Protein AF-0000000083561274 (afdb_homodimer)

Sequence (860 aa):
MPLPVRQHPHPYAQVQHLVELPESQYVPPAPPAFDQDLETFERPATLRYGDPVKSMLFKLDPTVVPLNHGSFGACPKPVRAVREAYIDLQEFEPVKYFDELGPRLARVARVVANYVHAKPHQIVMVPNASTGTTCVLRSFPFPPGSTIVSLDLGYPAVTQQMKQACGGLNHHVIHVSAPFTHAKIVDAFRRGLDECAHDTVGLAVVDHITSESGLVLPLQELIELCKSRGIPVLVDGAHGVGHVPLNLDQLQPDFYVSNFHKWMLAPKSAAFLFIRDPNKYTIHPPVISHGTMDYSAYLSVPASIAFHTKMGGVDLMARNHALCVAAALQLAKAWGTSLLTDEVDAMIGAICVVLLPLEMFRNQPNVVDALETLHLVLRKHYRIEVKTALVDGAAGLRISAQMYNDEADYKQLQDAILDILARDAASLALMPLPVRQHPHPYAQVQHLVELPESQYVPPAPPAFDQDLETFERPATLRYGDPVKSMLFKLDPTVVPLNHGSFGACPKPVRAVREAYIDLQEFEPVKYFDELGPRLARVARVVANYVHAKPHQIVMVPNASTGTTCVLRSFPFPPGSTIVSLDLGYPAVTQQMKQACGGLNHHVIHVSAPFTHAKIVDAFRRGLDECAHDTVGLAVVDHITSESGLVLPLQELIELCKSRGIPVLVDGAHGVGHVPLNLDQLQPDFYVSNFHKWMLAPKSAAFLFIRDPNKYTIHPPVISHGTMDYSAYLSVPASIAFHTKMGGVDLMARNHALCVAAALQLAKAWGTSLLTDEVDAMIGAICVVLLPLEMFRNQPNVVDALETLHLVLRKHYRIEVKTALVDGAAGLRISAQMYNDEADYKQLQDAILDILARDAASLAL

Radius of gyration: 28.58 Å; Cα contacts (8 Å, |Δi|>4): 1691; chains: 2; bounding box: 62×89×61 Å

Foldseek 3Di:
DDDPDDDDDDLQVLQLVQLPDDPVPHDADDDDPLPNPLLPDADDPPDAFAASCCVPWFPPDSLFLEFALLPQHTATPSLVVQLVVLVVVCVVPVVVSLSCVSSLLSVLLCLVCVQQVHRSSQKDKFQALLQQLLLQLQQQDDDQQAEEEEEPLADVSSVVSCCVNVPRYHYQYFYAAFLDDQVRLLVSLLVSVVVCVVGHHAEYEYECAGSFARWRHPQLSSQVSCVVVPHAYAYEDQVPPLFARHHCVNSVGQKYKYHCCRNLNFDHGIIMMGGNDCPVGPGDGPDDDPDDDSCSRSSSSSSSNSNSVNLPRNHQQVVLLVQQLVLLVVLCVLQVHDWRYPPSVRIHTQKTWRFHDPLQCPPPPDVVVSQVLVQVLCCPVQSYHWDWHQDNNTTTTITGGGSHHDNVSSVSVSVVSVVSSVDDPVVSDD/DDDPDDDDDDLQVLQLVQLPDDPVPHDADDDDPLPNPLLPDADDPPDAFAASCCVPWFPPDSLFLEFALLPQHTATPSLVVQLVVLVVVCVVPVVVSLSCVSSLLSVLLCLVCVQQVHRSSQKDKFQALLQQLLLQLQQQDDDQQAEEEEEPLADVSSVVSCCVNVPRYHYQYFYAAFLDDQVRLLVSLLVSVVVCVVGHHAEYEYECAGSFARWRHPQLSSQVSCVVVPHAYAYEDQVPPLFARHHCVNSVGQKYKYHCCRNLNFDHGIIMIGGNDCVVGPGDGPDDDPDDDSCSSSSSSSSSNSNSVNLPRNHQQVVLLVQQLVLLVVLLVLQVHDWRYPPSVRIHTQKTWRFHDPLQCPPPPDVVVSQVLVQVLCCPPQSYHWDWHQDNNTTTTITGGGSHHHNVSSVSVSVSRVVVSVDDPVVSDD

Structure (mmCIF, N/CA/C/O backbone):
data_AF-0000000083561274-model_v1
#
loop_
_entity.id
_entity.type
_entity.pdbx_description
1 polymer 'Aminotransferase class V domain-containing protein'
#
loop_
_atom_site.group_PDB
_atom_site.id
_atom_site.type_symbol
_atom_site.label_atom_id
_atom_site.label_alt_id
_atom_site.label_comp_id
_atom_site.label_asym_id
_atom_site.label_entity_id
_atom_site.label_seq_id
_atom_site.pdbx_PDB_ins_code
_atom_site.Cartn_x
_atom_site.Cartn_y
_atom_site.Cartn_z
_atom_site.occupancy
_atom_site.B_iso_or_equiv
_atom_site.auth_seq_id
_atom_site.auth_comp_id
_atom_site.auth_asym_id
_atom_site.auth_atom_id
_atom_site.pdbx_PDB_model_num
ATOM 1 N N . MET A 1 1 ? 5.809 44.281 -3.525 1 50.09 1 MET A N 1
ATOM 2 C CA . MET A 1 1 ? 5.309 43.938 -4.855 1 50.09 1 MET A CA 1
ATOM 3 C C . MET A 1 1 ? 4.824 42.5 -4.906 1 50.09 1 MET A C 1
ATOM 5 O O . MET A 1 1 ? 5.312 41.625 -4.156 1 50.09 1 MET A O 1
ATOM 9 N N . PRO A 1 2 ? 3.871 42.406 -5.859 1 60.91 2 PRO A N 1
ATOM 10 C CA . PRO A 1 2 ? 3.07 41.219 -6.09 1 60.91 2 PRO A CA 1
ATOM 11 C C . PRO A 1 2 ? 3.914 40.031 -6.531 1 60.91 2 PRO A C 1
ATOM 13 O O . PRO A 1 2 ? 5 40.188 -7.086 1 60.91 2 PRO A O 1
ATOM 16 N N . LEU A 1 3 ? 3.803 38.938 -5.891 1 70.19 3 LEU A N 1
ATOM 17 C CA . LEU A 1 3 ? 4.258 37.656 -6.414 1 70.19 3 LEU A CA 1
ATOM 18 C C . LEU A 1 3 ? 4.039 37.594 -7.922 1 70.19 3 LEU A C 1
ATOM 20 O O . LEU A 1 3 ? 3.133 38.219 -8.461 1 70.19 3 LEU A O 1
ATOM 24 N N . PRO A 1 4 ? 5.117 37.094 -8.703 1 66.81 4 PRO A N 1
ATOM 25 C CA . PRO A 1 4 ? 4.797 36.844 -10.109 1 66.81 4 PRO A CA 1
ATOM 26 C C . PRO A 1 4 ? 3.443 36.156 -10.289 1 66.81 4 PRO A C 1
ATOM 28 O O . PRO A 1 4 ? 3.092 35.25 -9.508 1 66.81 4 PRO A O 1
ATOM 31 N N . VAL A 1 5 ? 2.582 36.562 -11.125 1 62.88 5 VAL A N 1
ATOM 32 C CA . VAL A 1 5 ? 1.291 35.938 -11.406 1 62.88 5 VAL A CA 1
ATOM 33 C C . VAL A 1 5 ? 1.496 34.688 -12.25 1 62.88 5 VAL A C 1
ATOM 35 O O . VAL A 1 5 ? 2.086 34.75 -13.328 1 62.88 5 VAL A O 1
ATOM 38 N N . ARG A 1 6 ? 1.32 33.406 -11.773 1 59.44 6 ARG A N 1
ATOM 39 C CA . ARG A 1 6 ? 1.371 32.156 -12.484 1 59.44 6 ARG A CA 1
ATOM 40 C C . ARG A 1 6 ? 0.177 31.266 -12.125 1 59.44 6 ARG A C 1
ATOM 42 O O . ARG A 1 6 ? -0.219 31.203 -10.961 1 59.44 6 ARG A O 1
ATOM 49 N N . GLN A 1 7 ? -0.425 30.672 -13.234 1 57.03 7 GLN A N 1
ATOM 50 C CA . GLN A 1 7 ? -1.471 29.672 -13.039 1 57.03 7 GLN A CA 1
ATOM 51 C C . GLN A 1 7 ? -0.876 28.266 -12.883 1 57.03 7 GLN A C 1
ATOM 53 O O . GLN A 1 7 ? 0.081 27.922 -13.578 1 57.03 7 GLN A O 1
ATOM 58 N N . HIS A 1 8 ? -1.247 27.547 -11.797 1 61.06 8 HIS A N 1
ATOM 59 C CA . HIS A 1 8 ? -0.729 26.203 -11.562 1 61.06 8 HIS A CA 1
ATOM 60 C C . HIS A 1 8 ? -1.806 25.141 -11.797 1 61.06 8 HIS A C 1
ATOM 62 O O . HIS A 1 8 ? -2.941 25.297 -11.344 1 61.06 8 HIS A O 1
ATOM 68 N N . PRO A 1 9 ? -1.48 24.188 -12.727 1 53.88 9 PRO A N 1
ATOM 69 C CA . PRO A 1 9 ? -2.469 23.125 -12.93 1 53.88 9 PRO A CA 1
ATOM 70 C C . PRO A 1 9 ? -2.674 22.266 -11.68 1 53.88 9 PRO A C 1
ATOM 72 O O . PRO A 1 9 ? -1.776 22.156 -10.844 1 53.88 9 PRO A O 1
ATOM 75 N N . HIS A 1 10 ? -3.887 21.703 -11.477 1 54.59 10 HIS A N 1
ATOM 76 C CA . HIS A 1 10 ? -4.207 20.797 -10.383 1 54.59 10 HIS A CA 1
ATOM 77 C C . HIS A 1 10 ? -3.414 19.5 -10.5 1 54.59 10 HIS A C 1
ATOM 79 O O . HIS A 1 10 ? -3.371 18.891 -11.57 1 54.59 10 HIS A O 1
ATOM 85 N N . PRO A 1 11 ? -2.734 19.078 -9.484 1 51.34 11 PRO A N 1
ATOM 86 C CA . PRO A 1 11 ? -1.815 17.938 -9.555 1 51.34 11 PRO A CA 1
ATOM 87 C C . PRO A 1 11 ? -2.5 16.656 -10.016 1 51.34 11 PRO A C 1
ATOM 89 O O . PRO A 1 11 ? -1.918 15.875 -10.781 1 51.34 11 PRO A O 1
ATOM 92 N N . TYR A 1 12 ? -3.729 16.406 -9.594 1 55.88 12 TYR A N 1
ATOM 93 C CA . TYR A 1 12 ? -4.391 15.156 -9.961 1 55.88 12 TYR A CA 1
ATOM 94 C C . TYR A 1 12 ? -4.965 15.242 -11.375 1 55.88 12 TYR A C 1
ATOM 96 O O . TYR A 1 12 ? -5.012 14.234 -12.086 1 55.88 12 TYR A O 1
ATOM 104 N N . ALA A 1 13 ? -5.363 16.406 -11.758 1 60.5 13 ALA A N 1
ATOM 105 C CA . ALA A 1 13 ? -5.82 16.641 -13.125 1 60.5 13 ALA A CA 1
ATOM 106 C C . ALA A 1 13 ? -4.676 16.453 -14.117 1 60.5 13 ALA A C 1
ATOM 108 O O . ALA A 1 13 ? -4.902 16.125 -15.289 1 60.5 13 ALA A O 1
ATOM 109 N N . GLN A 1 14 ? -3.592 16.25 -13.492 1 74 14 GLN A N 1
ATOM 110 C CA . GLN A 1 14 ? -2.395 16.203 -14.328 1 74 14 GLN A CA 1
ATOM 111 C C . GLN A 1 14 ? -2.166 14.797 -14.867 1 74 14 GLN A C 1
ATOM 113 O O . GLN A 1 14 ? -1.874 14.617 -16.062 1 74 14 GLN A O 1
ATOM 118 N N . VAL A 1 15 ? -2.492 13.734 -14.047 1 80.62 15 VAL A N 1
ATOM 119 C CA . VAL A 1 15 ? -2.221 12.375 -14.508 1 80.62 15 VAL A CA 1
ATOM 120 C C . VAL A 1 15 ? -3.195 12.008 -15.625 1 80.62 15 VAL A C 1
ATOM 122 O O . VAL A 1 15 ? -2.785 11.516 -16.672 1 80.62 15 VAL A O 1
ATOM 125 N N . GLN A 1 16 ? -4.48 12.281 -15.359 1 81.19 16 GLN A N 1
ATOM 126 C CA . GLN A 1 16 ? -5.504 11.977 -16.359 1 81.19 16 GLN A CA 1
ATOM 127 C C . GLN A 1 16 ? -5.203 12.664 -17.672 1 81.19 16 GLN A C 1
ATOM 129 O O . GLN A 1 16 ? -5.301 12.047 -18.734 1 81.19 16 GLN A O 1
ATOM 134 N N . HIS A 1 17 ? -4.844 13.875 -17.531 1 85.62 17 HIS A N 1
ATOM 135 C CA . HIS A 1 17 ? -4.504 14.633 -18.734 1 85.62 17 HIS A CA 1
ATOM 136 C C . HIS A 1 17 ? -3.316 14.008 -19.469 1 85.62 17 HIS A C 1
ATOM 138 O O . HIS A 1 17 ? -3.355 13.828 -20.688 1 85.62 17 HIS A O 1
ATOM 144 N N . LEU A 1 18 ? -2.354 13.633 -18.75 1 87.62 18 LEU A N 1
ATOM 145 C CA . LEU A 1 18 ? -1.103 13.148 -19.328 1 87.62 18 LEU A CA 1
ATOM 146 C C . LEU A 1 18 ? -1.293 11.781 -19.984 1 87.62 18 LEU A C 1
ATOM 148 O O . LEU A 1 18 ? -0.648 11.469 -20.984 1 87.62 18 LEU A O 1
ATOM 152 N N . VAL A 1 19 ? -2.184 10.945 -19.453 1 89.31 19 VAL A N 1
ATOM 153 C CA . VAL A 1 19 ? -2.381 9.617 -20.031 1 89.31 19 VAL A CA 1
ATOM 154 C C . VAL A 1 19 ? -3.309 9.703 -21.234 1 89.31 19 VAL A C 1
ATOM 156 O O . VAL A 1 19 ? -3.373 8.773 -22.047 1 89.31 19 VAL A O 1
ATOM 159 N N . GLU A 1 20 ? -4.008 10.789 -21.391 1 90.38 20 GLU A N 1
ATOM 160 C CA . GLU A 1 20 ? -4.93 10.969 -22.516 1 90.38 20 GLU A CA 1
ATOM 161 C C . GLU A 1 20 ? -4.234 11.641 -23.688 1 90.38 20 GLU A C 1
ATOM 163 O O . GLU A 1 20 ? -4.746 11.617 -24.812 1 90.38 20 GLU A O 1
ATOM 168 N N . LEU A 1 21 ? -3.066 12.25 -23.422 1 90.25 21 LEU A N 1
ATOM 169 C CA . LEU A 1 21 ? -2.344 12.938 -24.484 1 90.25 21 LEU A CA 1
ATOM 170 C C . LEU A 1 21 ? -1.893 11.961 -25.562 1 90.25 21 LEU A C 1
ATOM 172 O O . LEU A 1 21 ? -1.439 10.852 -25.25 1 90.25 21 LEU A O 1
ATOM 176 N N . PRO A 1 22 ? -2.094 12.383 -26.844 1 90.5 22 PRO A N 1
ATOM 177 C CA . PRO A 1 22 ? -1.473 11.586 -27.906 1 90.5 22 PRO A CA 1
ATOM 178 C C . PRO A 1 22 ? 0.047 11.508 -27.766 1 90.5 22 PRO A C 1
ATOM 180 O O . PRO A 1 22 ? 0.664 12.406 -27.188 1 90.5 22 PRO A O 1
ATOM 183 N N . GLU A 1 23 ? 0.569 10.477 -28.281 1 89.06 23 GLU A N 1
ATOM 184 C CA . GLU A 1 23 ? 2.008 10.242 -28.172 1 89.06 23 GLU A CA 1
ATOM 185 C C . GLU A 1 23 ? 2.797 11.43 -28.719 1 89.06 23 GLU A C 1
ATOM 187 O O . GLU A 1 23 ? 3.863 11.766 -28.203 1 89.06 23 GLU A O 1
ATOM 192 N N . SER A 1 24 ? 2.307 12.062 -29.75 1 90.5 24 SER A N 1
ATOM 193 C CA . SER A 1 24 ? 3.002 13.164 -30.406 1 90.5 24 SER A CA 1
ATOM 194 C C . SER A 1 24 ? 3.07 14.398 -29.516 1 90.5 24 SER A C 1
ATOM 196 O O . SER A 1 24 ? 3.938 15.25 -29.703 1 90.5 24 SER A O 1
ATOM 198 N N . GLN A 1 25 ? 2.217 14.422 -28.547 1 92 25 GLN A N 1
ATOM 199 C CA . GLN A 1 25 ? 2.125 15.609 -27.703 1 92 25 GLN A CA 1
ATOM 200 C C . GLN A 1 25 ? 2.662 15.328 -26.312 1 92 25 GLN A C 1
ATOM 202 O O . GLN A 1 25 ? 2.859 16.25 -25.516 1 92 25 GLN A O 1
ATOM 207 N N . TYR A 1 26 ? 2.846 14.094 -26.031 1 91.88 26 TYR A N 1
ATOM 208 C CA . TYR A 1 26 ? 3.297 13.703 -24.703 1 91.88 26 TYR A CA 1
ATOM 209 C C . TYR A 1 26 ? 4.805 13.883 -24.562 1 91.88 26 TYR A C 1
ATOM 211 O O . TYR A 1 26 ? 5.566 13.43 -25.422 1 91.88 26 TYR A O 1
ATOM 219 N N . VAL A 1 27 ? 5.199 14.586 -23.484 1 88.25 27 VAL A N 1
ATOM 220 C CA . VAL A 1 27 ? 6.602 14.711 -23.109 1 88.25 27 VAL A CA 1
ATOM 221 C C . VAL A 1 27 ? 6.824 14.078 -21.734 1 88.25 27 VAL A C 1
ATOM 223 O O . VAL A 1 27 ? 6.281 14.555 -20.734 1 88.25 27 VAL A O 1
ATOM 226 N N . PRO A 1 28 ? 7.57 12.977 -21.672 1 86.31 28 PRO A N 1
ATOM 227 C CA . PRO A 1 28 ? 7.844 12.367 -20.375 1 86.31 28 PRO A CA 1
ATOM 228 C C . PRO A 1 28 ? 8.625 13.289 -19.438 1 86.31 28 PRO A C 1
ATOM 230 O O . PRO A 1 28 ? 9.422 14.109 -19.906 1 86.31 28 PRO A O 1
ATOM 233 N N . PRO A 1 29 ? 8.344 13.164 -18.156 1 84.81 29 PRO A N 1
ATOM 234 C CA . PRO A 1 29 ? 9.195 13.914 -17.219 1 84.81 29 PRO A CA 1
ATOM 235 C C . PRO A 1 29 ? 10.656 13.461 -17.266 1 84.81 29 PRO A C 1
ATOM 237 O O . PRO A 1 29 ? 10.938 12.305 -17.594 1 84.81 29 PRO A O 1
ATOM 240 N N . ALA A 1 30 ? 11.516 14.391 -16.969 1 78.75 30 ALA A N 1
ATOM 241 C CA . ALA A 1 30 ? 12.93 14.016 -16.891 1 78.75 30 ALA A CA 1
ATOM 242 C C . ALA A 1 30 ? 13.156 12.93 -15.844 1 78.75 30 ALA A C 1
ATOM 244 O O . ALA A 1 30 ? 12.773 13.094 -14.68 1 78.75 30 ALA A O 1
ATOM 245 N N . PRO A 1 31 ? 13.609 11.789 -16.359 1 76.75 31 PRO A N 1
ATOM 246 C CA . PRO A 1 31 ? 13.914 10.766 -15.344 1 76.75 31 PRO A CA 1
ATOM 247 C C . PRO A 1 31 ? 15.016 11.203 -14.383 1 76.75 31 PRO A C 1
ATOM 249 O O . PRO A 1 31 ? 15.914 11.953 -14.766 1 76.75 31 PRO A O 1
ATOM 252 N N . PRO A 1 32 ? 14.828 10.758 -13.156 1 78.06 32 PRO A N 1
ATOM 253 C CA . PRO A 1 32 ? 16.016 10.922 -12.32 1 78.06 32 PRO A CA 1
ATOM 254 C C . PRO A 1 32 ? 17.25 10.219 -12.898 1 78.06 32 PRO A C 1
ATOM 256 O O . PRO A 1 32 ? 17.109 9.305 -13.719 1 78.06 32 PRO A O 1
ATOM 259 N N . ALA A 1 33 ? 18.406 10.711 -12.508 1 70.81 33 ALA A N 1
ATOM 260 C CA . ALA A 1 33 ? 19.656 10.219 -13.086 1 70.81 33 ALA A CA 1
ATOM 261 C C . ALA A 1 33 ? 19.75 8.703 -12.977 1 70.81 33 ALA A C 1
ATOM 263 O O . ALA A 1 33 ? 20.219 8.031 -13.906 1 70.81 33 ALA A O 1
ATOM 264 N N . PHE A 1 34 ? 19.281 8.141 -11.961 1 76.5 34 PHE A N 1
ATOM 265 C CA . PHE A 1 34 ? 19.422 6.711 -11.711 1 76.5 34 PHE A CA 1
ATOM 266 C C . PHE A 1 34 ? 18.438 5.914 -12.547 1 76.5 34 PHE A C 1
ATOM 268 O O . PHE A 1 34 ? 18.562 4.691 -12.664 1 76.5 34 PHE A O 1
ATOM 275 N N . ASP A 1 35 ? 17.484 6.582 -13.164 1 74.12 35 ASP A N 1
ATOM 276 C CA . ASP A 1 35 ? 16.422 5.93 -13.938 1 74.12 35 ASP A CA 1
ATOM 277 C C . ASP A 1 35 ? 16.516 6.309 -15.414 1 74.12 35 ASP A C 1
ATOM 279 O O . ASP A 1 35 ? 15.586 6.07 -16.188 1 74.12 35 ASP A O 1
ATOM 283 N N . GLN A 1 36 ? 17.469 7.035 -15.773 1 69.62 36 GLN A N 1
ATOM 284 C CA . GLN A 1 36 ? 17.594 7.57 -17.125 1 69.62 36 GLN A CA 1
ATOM 285 C C . GLN A 1 36 ? 17.875 6.453 -18.141 1 69.62 36 GLN A C 1
ATOM 287 O O . GLN A 1 36 ? 17.344 6.473 -19.25 1 69.62 36 GLN A O 1
ATOM 292 N N . ASP A 1 37 ? 18.719 5.586 -17.672 1 66.69 37 ASP A N 1
ATOM 293 C CA . ASP A 1 37 ? 19.141 4.656 -18.719 1 66.69 37 ASP A CA 1
ATOM 294 C C . ASP A 1 37 ? 18.844 3.211 -18.312 1 66.69 37 ASP A C 1
ATOM 296 O O . ASP A 1 37 ? 19.766 2.416 -18.125 1 66.69 37 ASP A O 1
ATOM 300 N N . LEU A 1 38 ? 17.578 3.029 -18.312 1 68.31 38 LEU A N 1
ATOM 301 C CA . LEU A 1 38 ? 17.188 1.668 -17.953 1 68.31 38 LEU A CA 1
ATOM 302 C C . LEU A 1 38 ? 17.578 0.689 -19.062 1 68.31 38 LEU A C 1
ATOM 304 O O . LEU A 1 38 ? 17.75 -0.505 -18.797 1 68.31 38 LEU A O 1
ATOM 308 N N . GLU A 1 39 ? 17.75 1.337 -20.125 1 63.53 39 GLU A N 1
ATOM 309 C CA . GLU A 1 39 ? 18.141 0.537 -21.281 1 63.53 39 GLU A CA 1
ATOM 310 C C . GLU A 1 39 ? 19.562 0.014 -21.141 1 63.53 39 GLU A C 1
ATOM 312 O O . GLU A 1 39 ? 19.969 -0.911 -21.844 1 63.53 39 GLU A O 1
ATOM 317 N N . THR A 1 40 ? 20.062 0.438 -20.109 1 67.69 40 THR A N 1
ATOM 318 C CA . THR A 1 40 ? 21.469 0.069 -19.969 1 67.69 40 THR A CA 1
ATOM 319 C C . THR A 1 40 ? 21.609 -1.301 -19.312 1 67.69 40 THR A C 1
ATOM 321 O O . THR A 1 40 ? 22.703 -1.859 -19.25 1 67.69 40 THR A O 1
ATOM 324 N N . PHE A 1 41 ? 20.469 -1.768 -18.891 1 77.25 41 PHE A N 1
ATOM 325 C CA . PHE A 1 41 ? 20.578 -3.141 -18.422 1 77.25 41 PHE A CA 1
ATOM 326 C C . PHE A 1 41 ? 21.141 -4.051 -19.516 1 77.25 41 PHE A C 1
ATOM 328 O O . PHE A 1 41 ? 20.766 -3.922 -20.672 1 77.25 41 PHE A O 1
ATOM 335 N N . GLU A 1 42 ? 22.141 -4.75 -19.25 1 78.44 42 GLU A N 1
ATOM 336 C CA . GLU A 1 42 ? 22.703 -5.691 -20.219 1 78.44 42 GLU A CA 1
ATOM 337 C C . GLU A 1 42 ? 22.953 -7.055 -19.578 1 78.44 42 GLU A C 1
ATOM 339 O O . GLU A 1 42 ? 23.438 -7.137 -18.438 1 78.44 42 GLU A O 1
ATOM 344 N N . ARG A 1 43 ? 22.438 -8.016 -20.297 1 82.75 43 ARG A N 1
ATOM 345 C CA . ARG A 1 43 ? 22.797 -9.375 -19.891 1 82.75 43 ARG A CA 1
ATOM 346 C C . ARG A 1 43 ? 24.094 -9.812 -20.562 1 82.75 43 ARG A C 1
ATOM 348 O O . ARG A 1 43 ? 24.156 -9.922 -21.797 1 82.75 43 ARG A O 1
ATOM 355 N N . PRO A 1 44 ? 25.062 -10.086 -19.734 1 77 44 PRO A N 1
ATOM 356 C CA . PRO A 1 44 ? 26.25 -10.625 -20.391 1 77 44 PRO A CA 1
ATOM 357 C C . PRO A 1 44 ? 25.969 -11.914 -21.156 1 77 44 PRO A C 1
ATOM 359 O O . PRO A 1 44 ? 25.25 -12.781 -20.672 1 77 44 PRO A O 1
ATOM 362 N N . ALA A 1 45 ? 26.5 -12.039 -22.359 1 81.5 45 ALA A N 1
ATOM 363 C CA . ALA A 1 45 ? 26.297 -13.195 -23.234 1 81.5 45 ALA A CA 1
ATOM 364 C C . ALA A 1 45 ? 26.734 -14.484 -22.547 1 81.5 45 ALA A C 1
ATOM 366 O O . ALA A 1 45 ? 26.188 -15.555 -22.828 1 81.5 45 ALA A O 1
ATOM 367 N N . THR A 1 46 ? 27.516 -14.336 -21.609 1 84.88 46 THR A N 1
ATOM 368 C CA . THR A 1 46 ? 28.109 -15.5 -20.953 1 84.88 46 THR A CA 1
ATOM 369 C C . THR A 1 46 ? 27.266 -15.906 -19.734 1 84.88 46 THR A C 1
ATOM 371 O O . THR A 1 46 ? 27.469 -16.984 -19.188 1 84.88 46 THR A O 1
ATOM 374 N N . LEU A 1 47 ? 26.391 -15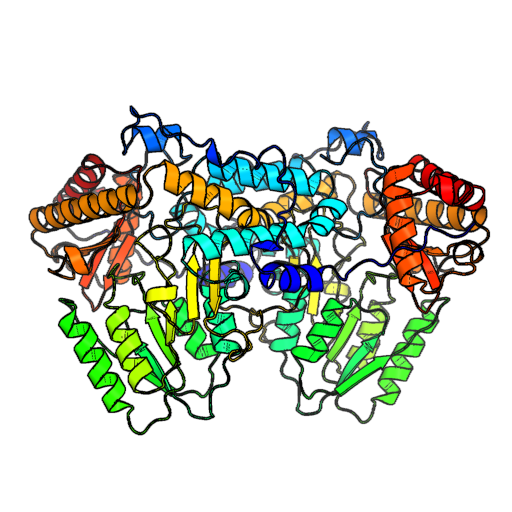.07 -19.484 1 87.38 47 LEU A N 1
ATOM 375 C CA . LEU A 1 47 ? 25.625 -15.383 -18.281 1 87.38 47 LEU A CA 1
ATOM 376 C C . LEU A 1 47 ? 24.578 -16.453 -18.562 1 87.38 47 LEU A C 1
ATOM 378 O O . LEU A 1 47 ? 23.641 -16.219 -19.344 1 87.38 47 LEU A O 1
ATOM 382 N N . ARG A 1 48 ? 24.781 -17.562 -17.938 1 91.19 48 ARG A N 1
ATOM 383 C CA . ARG A 1 48 ? 23.844 -18.672 -18.078 1 91.19 48 ARG A CA 1
ATOM 384 C C . ARG A 1 48 ? 22.734 -18.578 -17.016 1 91.19 48 ARG A C 1
ATOM 386 O O . ARG A 1 48 ? 22.984 -18.203 -15.883 1 91.19 48 ARG A O 1
ATOM 393 N N . TYR A 1 49 ? 21.531 -18.938 -17.484 1 96.19 49 TYR A N 1
ATOM 394 C CA . TYR A 1 49 ? 20.453 -19.062 -16.516 1 96.19 49 TYR A CA 1
ATOM 395 C C . TYR A 1 49 ? 20.766 -20.125 -15.477 1 96.19 49 TYR A C 1
ATOM 397 O O . TYR A 1 49 ? 21.734 -20.891 -15.633 1 96.19 49 TYR A O 1
ATOM 405 N N . GLY A 1 50 ? 20.016 -20.109 -14.391 1 96.12 50 GLY A N 1
ATOM 406 C CA . GLY A 1 50 ? 20.25 -21.078 -13.328 1 96.12 50 GLY A CA 1
ATOM 407 C C . GLY A 1 50 ? 20.969 -20.484 -12.133 1 96.12 50 GLY A C 1
ATOM 408 O O . GLY A 1 50 ? 20.719 -19.328 -11.758 1 96.12 50 GLY A O 1
ATOM 409 N N . ASP A 1 51 ? 21.844 -21.203 -11.562 1 93.75 51 ASP A N 1
ATOM 410 C CA . ASP A 1 51 ? 22.484 -20.859 -10.297 1 93.75 51 ASP A CA 1
ATOM 411 C C . ASP A 1 51 ? 23.312 -19.578 -10.43 1 93.75 51 ASP A C 1
ATOM 413 O O . ASP A 1 51 ? 23.312 -18.734 -9.539 1 93.75 51 ASP A O 1
ATOM 417 N N . PRO A 1 52 ? 24.031 -19.359 -11.523 1 93.25 52 PRO A N 1
ATOM 418 C CA . PRO A 1 52 ? 24.828 -18.141 -11.633 1 93.25 52 PRO A CA 1
ATOM 419 C C . PRO A 1 52 ? 23.969 -16.875 -11.555 1 93.25 52 PRO A C 1
ATOM 421 O O . PRO A 1 52 ? 24.359 -15.898 -10.906 1 93.25 52 PRO A O 1
ATOM 424 N N . VAL A 1 53 ? 22.859 -16.938 -12.164 1 94.75 53 VAL A N 1
ATOM 425 C CA . VAL A 1 53 ? 21.938 -15.805 -12.141 1 94.75 53 VAL A CA 1
ATOM 426 C C . VAL A 1 53 ? 21.391 -15.609 -10.727 1 94.75 53 VAL A C 1
ATOM 428 O O . VAL A 1 53 ? 21.281 -14.477 -10.242 1 94.75 53 VAL A O 1
ATOM 431 N N . LYS A 1 54 ? 21.031 -16.672 -10.078 1 95.81 54 LYS A N 1
ATOM 432 C CA . LYS A 1 54 ? 20.531 -16.594 -8.711 1 95.81 54 LYS A CA 1
ATOM 433 C C . LYS A 1 54 ? 21.516 -15.867 -7.793 1 95.81 54 LYS A C 1
ATOM 435 O O . LYS A 1 54 ? 21.141 -14.914 -7.113 1 95.81 54 LYS A O 1
ATOM 440 N N . SER A 1 55 ? 22.766 -16.297 -7.84 1 93.56 55 SER A N 1
ATOM 441 C CA . SER A 1 55 ? 23.797 -15.773 -6.949 1 93.56 55 SER A CA 1
ATOM 442 C C . SER A 1 55 ? 24.141 -14.328 -7.281 1 93.56 55 SER A C 1
ATOM 444 O O . SER A 1 55 ? 24.406 -13.523 -6.383 1 93.56 55 SER A O 1
ATOM 446 N N . MET A 1 56 ? 24.094 -14.023 -8.5 1 93 56 MET A N 1
ATOM 447 C CA . MET A 1 56 ? 24.562 -12.719 -8.938 1 93 56 MET A CA 1
ATOM 448 C C . MET A 1 56 ? 23.453 -11.672 -8.805 1 93 56 MET A C 1
ATOM 450 O O . MET A 1 56 ? 23.719 -10.531 -8.43 1 93 56 MET A O 1
ATOM 454 N N . LEU A 1 57 ? 22.25 -12.109 -9.102 1 95.19 57 LEU A N 1
ATOM 455 C CA . LEU A 1 57 ? 21.25 -11.07 -9.367 1 95.19 57 LEU A CA 1
ATOM 456 C C . LEU A 1 57 ? 20.156 -11.086 -8.305 1 95.19 57 LEU A C 1
ATOM 458 O O . LEU A 1 57 ? 19.344 -10.164 -8.234 1 95.19 57 LEU A O 1
ATOM 462 N N . PHE A 1 58 ? 20.141 -12.102 -7.453 1 96.88 58 PHE A N 1
ATOM 463 C CA . PHE A 1 58 ? 19.078 -12.195 -6.457 1 96.88 58 PHE A CA 1
ATOM 464 C C . PHE A 1 58 ? 19.656 -12.312 -5.055 1 96.88 58 PHE A C 1
ATOM 466 O O . PHE A 1 58 ? 20.828 -12.641 -4.891 1 96.88 58 PHE A O 1
ATOM 473 N N . LYS A 1 59 ? 18.828 -11.969 -4.078 1 96.5 59 LYS A N 1
ATOM 474 C CA . LYS A 1 59 ? 19.203 -12.07 -2.674 1 96.5 59 LYS A CA 1
ATOM 475 C C . LYS A 1 59 ? 18.672 -13.352 -2.047 1 96.5 59 LYS A C 1
ATOM 477 O O . LYS A 1 59 ? 18.797 -13.555 -0.837 1 96.5 59 LYS A O 1
ATOM 482 N N . LEU A 1 60 ? 18.125 -14.227 -2.816 1 97.56 60 LEU A N 1
ATOM 483 C CA . LEU A 1 60 ? 17.547 -15.484 -2.352 1 97.56 60 LEU A CA 1
ATOM 484 C C . LEU A 1 60 ? 18.578 -16.281 -1.555 1 97.56 60 LEU A C 1
ATOM 486 O O . LEU A 1 60 ? 19.766 -16.297 -1.893 1 97.56 60 LEU A O 1
ATOM 490 N N . ASP A 1 61 ? 18.125 -16.984 -0.516 1 96.62 61 ASP A N 1
ATOM 491 C CA . ASP A 1 61 ? 18.984 -17.875 0.272 1 96.62 61 ASP A CA 1
ATOM 492 C C . ASP A 1 61 ? 19.672 -18.906 -0.618 1 96.62 61 ASP A C 1
ATOM 494 O O . ASP A 1 61 ? 19.016 -19.734 -1.234 1 96.62 61 ASP A O 1
ATOM 498 N N . PRO A 1 62 ? 20.938 -18.828 -0.664 1 95.5 62 PRO A N 1
ATOM 499 C CA . PRO A 1 62 ? 21.656 -19.719 -1.566 1 95.5 62 PRO A CA 1
ATOM 500 C C . PRO A 1 62 ? 21.547 -21.188 -1.156 1 95.5 62 PRO A C 1
ATOM 502 O O . PRO A 1 62 ? 21.844 -22.078 -1.953 1 95.5 62 PRO A O 1
ATOM 505 N N . THR A 1 63 ? 21.094 -21.453 0.026 1 96 63 THR A N 1
ATOM 506 C CA . THR A 1 63 ? 21.047 -22.828 0.516 1 96 63 THR A CA 1
ATOM 507 C C . THR A 1 63 ? 19.688 -23.453 0.246 1 96 63 THR A C 1
ATOM 509 O O . THR A 1 63 ? 19.484 -24.656 0.473 1 96 63 THR A O 1
ATOM 512 N N . VAL A 1 64 ? 18.75 -22.703 -0.234 1 97.38 64 VAL A N 1
ATOM 513 C CA . VAL A 1 64 ? 17.406 -23.188 -0.455 1 97.38 64 VAL A CA 1
ATOM 514 C C . VAL A 1 64 ? 17.125 -23.297 -1.953 1 97.38 64 VAL A C 1
ATOM 516 O O . VAL A 1 64 ? 17.438 -22.375 -2.709 1 97.38 64 VAL A O 1
ATOM 519 N N . VAL A 1 65 ? 16.656 -24.422 -2.422 1 98.06 65 VAL A N 1
ATOM 520 C CA . VAL A 1 65 ? 16.203 -24.594 -3.795 1 98.06 65 VAL A CA 1
ATOM 521 C C . VAL A 1 65 ? 14.828 -23.938 -3.959 1 98.06 65 VAL A C 1
ATOM 523 O O . VAL A 1 65 ? 13.836 -24.422 -3.414 1 98.06 65 VAL A O 1
ATOM 526 N N . PRO A 1 66 ? 14.758 -22.812 -4.68 1 97.69 66 PRO A N 1
ATOM 527 C CA . PRO A 1 66 ? 13.5 -22.062 -4.789 1 97.69 66 PRO A CA 1
ATOM 528 C C . PRO A 1 66 ? 12.641 -22.531 -5.965 1 97.69 66 PRO A C 1
ATOM 530 O O . PRO A 1 66 ? 12.867 -22.109 -7.102 1 97.69 66 PRO A O 1
ATOM 533 N N . LEU A 1 67 ? 11.609 -23.297 -5.73 1 98.62 67 LEU A N 1
ATOM 534 C CA . LEU A 1 67 ? 10.758 -23.828 -6.789 1 98.62 67 LEU A CA 1
ATOM 535 C C . LEU A 1 67 ? 9.344 -23.266 -6.672 1 98.62 67 LEU A C 1
ATOM 537 O O . LEU A 1 67 ? 8.383 -23.875 -7.16 1 98.62 67 LEU A O 1
ATOM 541 N N . ASN A 1 68 ? 9.195 -22.141 -5.996 1 97.94 68 ASN A N 1
ATOM 542 C CA . ASN A 1 68 ? 7.883 -21.562 -5.727 1 97.94 68 ASN A CA 1
ATOM 543 C C . ASN A 1 68 ? 7.824 -20.094 -6.121 1 97.94 68 ASN A C 1
ATOM 545 O O . ASN A 1 68 ? 7.238 -19.281 -5.406 1 97.94 68 ASN A O 1
ATOM 549 N N . HIS A 1 69 ? 8.461 -19.719 -7.23 1 97.38 69 HIS A N 1
ATOM 550 C CA . HIS A 1 69 ? 8.461 -18.344 -7.703 1 97.38 69 HIS A CA 1
ATOM 551 C C . HIS A 1 69 ? 7.035 -17.812 -7.855 1 97.38 69 HIS A C 1
ATOM 553 O O . HIS A 1 69 ? 6.785 -16.625 -7.645 1 97.38 69 HIS A O 1
ATOM 559 N N . GLY A 1 70 ? 6.098 -18.641 -8.25 1 96.12 70 GLY A N 1
ATOM 560 C CA . GLY A 1 70 ? 4.738 -18.25 -8.586 1 96.12 70 GLY A CA 1
ATOM 561 C C . GLY A 1 70 ? 3.963 -17.719 -7.395 1 96.12 70 GLY A C 1
ATOM 562 O O . GLY A 1 70 ? 2.91 -17.094 -7.562 1 96.12 70 GLY A O 1
ATOM 563 N N . SER A 1 71 ? 4.395 -17.953 -6.18 1 94.25 71 SER A N 1
ATOM 564 C CA . SER A 1 71 ? 3.666 -17.5 -5.004 1 94.25 71 SER A CA 1
ATOM 565 C C . SER A 1 71 ? 3.896 -16.016 -4.758 1 94.25 71 SER A C 1
ATOM 567 O O . SER A 1 71 ? 3.012 -15.195 -5.012 1 94.25 71 SER A O 1
ATOM 569 N N . PHE A 1 72 ? 5.18 -15.625 -4.441 1 95 72 PHE A N 1
ATOM 570 C CA . PHE A 1 72 ? 5.402 -14.242 -4.039 1 95 72 PHE A CA 1
ATOM 571 C C . PHE A 1 72 ? 6.438 -13.578 -4.938 1 95 72 PHE A C 1
ATOM 573 O O . PHE A 1 72 ? 6.672 -12.367 -4.832 1 95 72 PHE A O 1
ATOM 580 N N . GLY A 1 73 ? 7.016 -14.289 -5.801 1 95.38 73 GLY A N 1
ATOM 581 C CA . GLY A 1 73 ? 8.016 -13.734 -6.703 1 95.38 73 GLY A CA 1
ATOM 582 C C . GLY A 1 73 ? 9.32 -13.398 -6.008 1 95.38 73 GLY A C 1
ATOM 583 O O . GLY A 1 73 ? 9.531 -13.766 -4.848 1 95.38 73 GLY A O 1
ATOM 584 N N . ALA A 1 74 ? 10.25 -12.883 -6.727 1 96.69 74 ALA A N 1
ATOM 585 C CA . ALA A 1 74 ? 11.555 -12.391 -6.281 1 96.69 74 ALA A CA 1
ATOM 586 C C . ALA A 1 74 ? 12 -11.195 -7.117 1 96.69 74 ALA A C 1
ATOM 588 O O . ALA A 1 74 ? 11.828 -11.188 -8.336 1 96.69 74 ALA A O 1
ATOM 589 N N . CYS A 1 75 ? 12.461 -10.234 -6.469 1 97.31 75 CYS A N 1
ATOM 590 C CA . CYS A 1 75 ? 12.938 -9.031 -7.148 1 97.31 75 CYS A CA 1
ATOM 591 C C . CYS A 1 75 ? 14.453 -9.047 -7.277 1 97.31 75 CYS A C 1
ATOM 593 O O . CYS A 1 75 ? 15.164 -9.188 -6.285 1 97.31 75 CYS A O 1
ATOM 595 N N . PRO A 1 76 ? 15 -8.898 -8.516 1 96.25 76 PRO A N 1
ATOM 596 C CA . PRO A 1 76 ? 16.453 -8.891 -8.68 1 96.25 76 PRO A CA 1
ATOM 597 C C . PRO A 1 76 ? 17.109 -7.629 -8.117 1 96.25 76 PRO A C 1
ATOM 599 O O . PRO A 1 76 ? 16.453 -6.578 -8.047 1 96.25 76 PRO A O 1
ATOM 602 N N . LYS A 1 77 ? 18.344 -7.742 -7.801 1 95.5 77 LYS A N 1
ATOM 603 C CA . LYS A 1 77 ? 19.125 -6.68 -7.172 1 95.5 77 LYS A CA 1
ATOM 604 C C . LYS A 1 77 ? 19.062 -5.398 -8 1 95.5 77 LYS A C 1
ATOM 606 O O . LYS A 1 77 ? 18.891 -4.305 -7.453 1 95.5 77 LYS A O 1
ATOM 611 N N . PRO A 1 78 ? 19.203 -5.441 -9.367 1 93.56 78 PRO A N 1
ATOM 612 C CA . PRO A 1 78 ? 19.219 -4.195 -10.133 1 93.56 78 PRO A CA 1
ATOM 613 C C . PRO A 1 78 ? 17.891 -3.443 -10.047 1 93.56 78 PRO A C 1
ATOM 615 O O . PRO A 1 78 ? 17.875 -2.213 -9.945 1 93.56 78 PRO A O 1
ATOM 618 N N . VAL A 1 79 ? 16.766 -4.152 -10.141 1 95.25 79 VAL A N 1
ATOM 619 C CA . VAL A 1 79 ? 15.453 -3.508 -10.055 1 95.25 79 VAL A CA 1
ATOM 620 C C . VAL A 1 79 ? 15.234 -2.971 -8.641 1 95.25 79 VAL A C 1
ATOM 622 O O . VAL A 1 79 ? 14.727 -1.864 -8.461 1 95.25 79 VAL A O 1
ATOM 625 N N . ARG A 1 80 ? 15.656 -3.721 -7.641 1 94.94 80 ARG A N 1
ATOM 626 C CA . ARG A 1 80 ? 15.578 -3.301 -6.242 1 94.94 80 ARG A CA 1
ATOM 627 C C . ARG A 1 80 ? 16.344 -2.004 -6.02 1 94.94 80 ARG A C 1
ATOM 629 O O . ARG A 1 80 ? 15.914 -1.144 -5.25 1 94.94 80 ARG A O 1
ATOM 636 N N . ALA A 1 81 ? 17.469 -1.905 -6.609 1 93.94 81 ALA A N 1
ATOM 637 C CA . ALA A 1 81 ? 18.297 -0.708 -6.477 1 93.94 81 ALA A CA 1
ATOM 638 C C . ALA A 1 81 ? 17.562 0.528 -6.98 1 93.94 81 ALA A C 1
ATOM 640 O O . ALA A 1 81 ? 17.688 1.613 -6.406 1 93.94 81 ALA A O 1
ATOM 641 N N . VAL A 1 82 ? 16.797 0.369 -8.055 1 94 82 VAL A N 1
ATOM 642 C CA . VAL A 1 82 ? 16 1.475 -8.586 1 94 82 VAL A CA 1
ATOM 643 C C . VAL A 1 82 ? 14.93 1.874 -7.578 1 94 82 VAL A C 1
ATOM 645 O O . VAL A 1 82 ? 14.719 3.062 -7.328 1 94 82 VAL A O 1
ATOM 648 N N . ARG A 1 83 ? 14.234 0.913 -7.008 1 95.19 83 ARG A N 1
ATOM 649 C CA . ARG A 1 83 ? 13.234 1.208 -5.984 1 95.19 83 ARG A CA 1
ATOM 650 C C . ARG A 1 83 ? 13.852 1.974 -4.82 1 95.19 83 ARG A C 1
ATOM 652 O O . ARG A 1 83 ? 13.281 2.957 -4.344 1 95.19 83 ARG A O 1
ATOM 659 N N . GLU A 1 84 ? 15.008 1.485 -4.348 1 94.44 84 GLU A N 1
ATOM 660 C CA . GLU A 1 84 ? 15.688 2.119 -3.223 1 94.44 84 GLU A CA 1
ATOM 661 C C . GLU A 1 84 ? 16.062 3.561 -3.547 1 94.44 84 GLU A C 1
ATOM 663 O O . GLU A 1 84 ? 15.984 4.438 -2.686 1 94.44 84 GLU A O 1
ATOM 668 N N . ALA A 1 85 ? 16.469 3.756 -4.734 1 94.38 85 ALA A N 1
ATOM 669 C CA . ALA A 1 85 ? 16.812 5.109 -5.16 1 94.38 85 ALA A CA 1
ATOM 670 C C . ALA A 1 85 ? 15.594 6.023 -5.129 1 94.38 85 ALA A C 1
ATOM 672 O O . ALA A 1 85 ? 15.703 7.203 -4.789 1 94.38 85 ALA A O 1
ATOM 673 N N . TYR A 1 86 ? 14.453 5.52 -5.531 1 95 86 TYR A N 1
ATOM 674 C CA . TYR A 1 86 ? 13.227 6.312 -5.457 1 95 86 TYR A CA 1
ATOM 675 C C . TYR A 1 86 ? 12.852 6.598 -4.008 1 95 86 TYR A C 1
ATOM 677 O O . TYR A 1 86 ? 12.328 7.668 -3.693 1 95 86 TYR A O 1
ATOM 685 N N . ILE A 1 87 ? 13.039 5.633 -3.09 1 95.12 87 ILE A N 1
ATOM 686 C CA . ILE A 1 87 ? 12.781 5.848 -1.671 1 95.12 87 ILE A CA 1
ATOM 687 C C . ILE A 1 87 ? 13.719 6.93 -1.136 1 95.12 87 ILE A C 1
ATOM 689 O O . ILE A 1 87 ? 13.297 7.797 -0.364 1 95.12 87 ILE A O 1
ATOM 693 N N . ASP A 1 88 ? 14.961 6.887 -1.577 1 95.12 88 ASP A N 1
ATOM 694 C CA . ASP A 1 88 ? 15.922 7.918 -1.197 1 95.12 88 ASP A CA 1
ATOM 695 C C . ASP A 1 88 ? 15.477 9.297 -1.683 1 95.12 88 ASP A C 1
ATOM 697 O O . ASP A 1 88 ? 15.578 10.281 -0.952 1 95.12 88 ASP A O 1
ATOM 701 N N . LEU A 1 89 ? 15.039 9.305 -2.916 1 94.88 89 LEU A N 1
ATOM 702 C CA . LEU A 1 89 ? 14.562 10.555 -3.494 1 94.88 89 LEU A CA 1
ATOM 703 C C . LEU A 1 89 ? 13.398 11.117 -2.688 1 94.88 89 LEU A C 1
ATOM 705 O O . LEU A 1 89 ? 13.32 12.328 -2.457 1 94.88 89 LEU A O 1
ATOM 709 N N . GLN A 1 90 ? 12.469 10.258 -2.287 1 95 90 GLN A N 1
ATOM 710 C CA . GLN A 1 90 ? 11.312 10.641 -1.482 1 95 90 GLN A CA 1
ATOM 711 C C . GLN A 1 90 ? 11.75 11.281 -0.167 1 95 90 GLN A C 1
ATOM 713 O O . GLN A 1 90 ? 11.172 12.281 0.263 1 95 90 GLN A O 1
ATOM 718 N N . GLU A 1 91 ? 12.789 10.727 0.463 1 95.62 91 GLU A N 1
ATOM 719 C CA . GLU A 1 91 ? 13.227 11.203 1.771 1 95.62 91 GLU A CA 1
ATOM 720 C C . GLU A 1 91 ? 14.117 12.43 1.638 1 95.62 91 GLU A C 1
ATOM 722 O O . GLU A 1 91 ? 14.203 13.25 2.559 1 95.62 91 GLU A O 1
ATOM 727 N N . PHE A 1 92 ? 14.75 12.602 0.488 1 96 92 PHE A N 1
ATOM 728 C CA . PHE A 1 92 ? 15.648 13.727 0.26 1 96 92 PHE A CA 1
ATOM 729 C C . PHE A 1 92 ? 14.875 15.031 0.167 1 96 92 PHE A C 1
ATOM 731 O O . PHE A 1 92 ? 15.266 16.031 0.765 1 96 92 PHE A O 1
ATOM 738 N N . GLU A 1 93 ? 13.797 15.07 -0.542 1 94.69 93 GLU A N 1
ATOM 739 C CA . GLU A 1 93 ? 12.859 16.188 -0.653 1 94.69 93 GLU A CA 1
ATOM 740 C C . GLU A 1 93 ? 11.422 15.703 -0.743 1 94.69 93 GLU A C 1
ATOM 742 O O . GLU A 1 93 ? 10.82 15.719 -1.819 1 94.69 93 GLU A O 1
ATOM 747 N N . PRO A 1 94 ? 10.805 15.414 0.388 1 94.25 94 PRO A N 1
ATOM 748 C CA . PRO A 1 94 ? 9.484 14.766 0.403 1 94.25 94 PRO A CA 1
ATOM 749 C C . PRO A 1 94 ? 8.438 15.555 -0.37 1 94.25 94 PRO A C 1
ATOM 751 O O . PRO A 1 94 ? 7.703 14.984 -1.185 1 94.25 94 PRO A O 1
ATOM 754 N N . VAL A 1 95 ? 8.375 16.844 -0.186 1 92.94 95 VAL A N 1
ATOM 755 C CA . VAL A 1 95 ? 7.344 17.656 -0.824 1 92.94 95 VAL A CA 1
ATOM 756 C C . VAL A 1 95 ? 7.566 17.688 -2.334 1 92.94 95 VAL A C 1
ATOM 758 O O . VAL A 1 95 ? 6.637 17.453 -3.111 1 92.94 95 VAL A O 1
ATOM 761 N N . LYS A 1 96 ? 8.805 17.938 -2.764 1 92.06 96 LYS A N 1
ATOM 762 C CA . LYS A 1 96 ? 9.133 17.938 -4.188 1 92.06 96 LYS A CA 1
ATOM 763 C C . LYS A 1 96 ? 8.812 16.594 -4.832 1 92.06 96 LYS A C 1
ATOM 765 O O . LYS A 1 96 ? 8.312 16.547 -5.953 1 92.06 96 LYS A O 1
ATOM 770 N N . TYR A 1 97 ? 9.188 15.555 -4.184 1 93.44 97 TYR A N 1
ATOM 771 C CA . TYR A 1 97 ? 8.898 14.211 -4.668 1 93.44 97 TYR A CA 1
ATOM 772 C C . TYR A 1 97 ? 7.422 14.062 -5.016 1 93.44 97 TYR A C 1
ATOM 774 O O . TYR A 1 97 ? 7.078 13.586 -6.102 1 93.44 97 TYR A O 1
ATOM 782 N N . PHE A 1 98 ? 6.551 14.469 -4.145 1 91.81 98 PHE A N 1
ATOM 783 C CA . PHE A 1 98 ? 5.121 14.273 -4.344 1 91.81 98 PHE A CA 1
ATOM 784 C C . PHE A 1 98 ? 4.57 15.297 -5.332 1 91.81 98 PHE A C 1
ATOM 786 O O . PHE A 1 98 ? 3.605 15.016 -6.051 1 91.81 98 PHE A O 1
ATOM 793 N N . ASP A 1 99 ? 5.18 16.422 -5.398 1 88.12 99 ASP A N 1
ATOM 794 C CA . ASP A 1 99 ? 4.801 17.406 -6.422 1 88.12 99 ASP A CA 1
ATOM 795 C C . ASP A 1 99 ? 5.074 16.859 -7.82 1 88.12 99 ASP A C 1
ATOM 797 O O . ASP A 1 99 ? 4.344 17.156 -8.766 1 88.12 99 ASP A O 1
ATOM 801 N N . GLU A 1 100 ? 6.113 16.062 -7.934 1 89.62 100 GLU A N 1
ATOM 802 C CA . GLU A 1 100 ? 6.547 15.531 -9.227 1 89.62 100 GLU A CA 1
ATOM 803 C C . GLU A 1 100 ? 5.977 14.141 -9.477 1 89.62 100 GLU A C 1
ATOM 805 O O . GLU A 1 100 ? 6.27 13.516 -10.5 1 89.62 100 GLU A O 1
ATOM 810 N N . LEU A 1 101 ? 5.176 13.625 -8.617 1 91.25 101 LEU A N 1
ATOM 811 C CA . LEU A 1 101 ? 4.723 12.242 -8.656 1 91.25 101 LEU A CA 1
ATOM 812 C C . LEU A 1 101 ? 3.775 12.016 -9.836 1 91.25 101 LEU A C 1
ATOM 814 O O . LEU A 1 101 ? 3.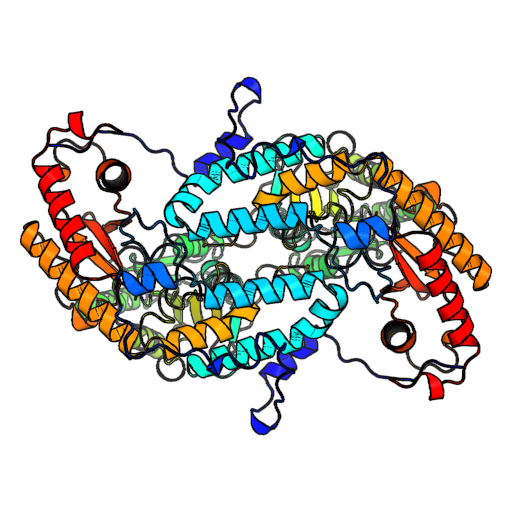855 10.984 -10.508 1 91.25 101 LEU A O 1
ATOM 818 N N . GLY A 1 102 ? 2.865 12.953 -10.047 1 89.5 102 GLY A N 1
ATOM 819 C CA . GLY A 1 102 ? 1.858 12.805 -11.086 1 89.5 102 GLY A CA 1
ATOM 820 C C . GLY A 1 102 ? 2.447 12.461 -12.445 1 89.5 102 GLY A C 1
ATOM 821 O O . GLY A 1 102 ? 2.168 11.398 -12.992 1 89.5 102 GLY A O 1
ATOM 822 N N . PRO A 1 103 ? 3.332 13.312 -12.961 1 90.19 103 PRO A N 1
ATOM 823 C CA . PRO A 1 103 ? 3.971 13.047 -14.25 1 90.19 103 PRO A CA 1
ATOM 824 C C . PRO A 1 103 ? 4.738 11.719 -14.266 1 90.19 103 PRO A C 1
ATOM 826 O O . PRO A 1 103 ? 4.762 11.031 -15.289 1 90.19 103 PRO A O 1
ATOM 829 N N . ARG A 1 104 ? 5.344 11.352 -13.172 1 92.19 104 ARG A N 1
ATOM 830 C CA . ARG A 1 104 ? 6.086 10.094 -13.109 1 92.19 104 ARG A CA 1
ATOM 831 C C . ARG A 1 104 ? 5.141 8.898 -13.188 1 92.19 104 ARG A C 1
ATOM 833 O O . ARG A 1 104 ? 5.453 7.898 -13.836 1 92.19 104 ARG A O 1
ATOM 840 N N . LEU A 1 105 ? 3.998 9.016 -12.508 1 92.75 105 LEU A N 1
ATOM 841 C CA . LEU A 1 105 ? 3.018 7.934 -12.555 1 92.75 105 LEU A CA 1
ATOM 842 C C . LEU A 1 105 ? 2.412 7.809 -13.953 1 92.75 105 LEU A C 1
ATOM 844 O O . LEU A 1 105 ? 2.137 6.699 -14.414 1 92.75 105 LEU A O 1
ATOM 848 N N . ALA A 1 106 ? 2.182 8.961 -14.609 1 92.75 106 ALA A N 1
ATOM 849 C CA . ALA A 1 106 ? 1.703 8.922 -15.984 1 92.75 106 ALA A CA 1
ATOM 850 C C . ALA A 1 106 ? 2.693 8.195 -16.891 1 92.75 106 ALA A C 1
ATOM 852 O O . ALA A 1 106 ? 2.295 7.426 -17.766 1 92.75 106 ALA A O 1
ATOM 853 N N . ARG A 1 107 ? 3.963 8.453 -16.688 1 92.94 107 ARG A N 1
ATOM 854 C CA . ARG A 1 107 ? 4.996 7.766 -17.453 1 92.94 107 ARG A CA 1
ATOM 855 C C . ARG A 1 107 ? 4.941 6.262 -17.219 1 92.94 107 ARG A C 1
ATOM 857 O O . ARG A 1 107 ? 5.055 5.477 -18.156 1 92.94 107 ARG A O 1
ATOM 864 N N . VAL A 1 108 ? 4.766 5.871 -15.984 1 94.38 108 VAL A N 1
ATOM 865 C CA . VAL A 1 108 ? 4.664 4.453 -15.656 1 94.38 108 VAL A CA 1
ATOM 866 C C . VAL A 1 108 ? 3.496 3.83 -16.422 1 94.38 108 VAL A C 1
ATOM 868 O O . VAL A 1 108 ? 3.65 2.785 -17.062 1 94.38 108 VAL A O 1
ATOM 871 N N . ALA A 1 109 ? 2.33 4.492 -16.375 1 95.12 109 ALA A N 1
ATOM 872 C CA . ALA A 1 109 ? 1.148 3.99 -17.078 1 95.12 109 ALA A CA 1
ATOM 873 C C . ALA A 1 109 ? 1.413 3.842 -18.562 1 95.12 109 ALA A C 1
ATOM 875 O O . ALA A 1 109 ? 0.991 2.861 -19.188 1 95.12 109 ALA A O 1
ATOM 876 N N . ARG A 1 110 ? 2.1 4.789 -19.109 1 95.5 110 ARG A N 1
ATOM 877 C CA . ARG A 1 110 ? 2.381 4.77 -20.547 1 95.5 110 ARG A CA 1
ATOM 878 C C . ARG A 1 110 ? 3.346 3.645 -20.906 1 95.5 110 ARG A C 1
ATOM 880 O O . ARG A 1 110 ? 3.176 2.971 -21.922 1 95.5 110 ARG A O 1
ATOM 887 N N . VAL A 1 111 ? 4.367 3.434 -20.078 1 94.88 111 VAL A N 1
ATOM 888 C CA . VAL A 1 111 ? 5.324 2.355 -20.312 1 94.88 111 VAL A CA 1
ATOM 889 C C . VAL A 1 111 ? 4.613 1.008 -20.219 1 94.88 111 VAL A C 1
ATOM 891 O O . VAL A 1 111 ? 4.828 0.13 -21.062 1 94.88 111 VAL A O 1
ATOM 894 N N . VAL A 1 112 ? 3.744 0.858 -19.25 1 97.75 112 VAL A N 1
ATOM 895 C CA . VAL A 1 112 ? 2.988 -0.377 -19.078 1 97.75 112 VAL A CA 1
ATOM 896 C C . VAL A 1 112 ? 2.059 -0.597 -20.266 1 97.75 112 VAL A C 1
ATOM 898 O O . VAL A 1 112 ? 1.987 -1.701 -20.812 1 97.75 112 VAL A O 1
ATOM 901 N N . ALA A 1 113 ? 1.368 0.475 -20.609 1 97.81 113 ALA A N 1
ATOM 902 C CA . ALA A 1 113 ? 0.447 0.398 -21.75 1 97.81 113 ALA A CA 1
ATOM 903 C C . ALA A 1 113 ? 1.163 -0.084 -23 1 97.81 113 ALA A C 1
ATOM 905 O O . ALA A 1 113 ? 0.661 -0.959 -23.719 1 97.81 113 ALA A O 1
ATOM 906 N N . ASN A 1 114 ? 2.252 0.512 -23.25 1 96.94 114 ASN A N 1
ATOM 907 C CA . ASN A 1 114 ? 3.027 0.118 -24.422 1 96.94 114 ASN A CA 1
ATOM 908 C C . ASN A 1 114 ? 3.428 -1.353 -24.359 1 96.94 114 ASN A C 1
ATOM 910 O O . ASN A 1 114 ? 3.33 -2.068 -25.359 1 96.94 114 ASN A O 1
ATOM 914 N N . TYR A 1 115 ? 3.844 -1.786 -23.266 1 97.62 115 TYR A N 1
ATOM 915 C CA . TYR A 1 115 ? 4.324 -3.154 -23.109 1 97.62 115 TYR A CA 1
ATOM 916 C C . TYR A 1 115 ? 3.201 -4.156 -23.344 1 97.62 115 TYR A C 1
ATOM 918 O O . TYR A 1 115 ? 3.422 -5.219 -23.938 1 97.62 115 TYR A O 1
ATOM 926 N N . VAL A 1 116 ? 1.991 -3.865 -22.891 1 98.38 116 VAL A N 1
ATOM 927 C CA . VAL A 1 116 ? 0.904 -4.836 -22.969 1 98.38 116 VAL A CA 1
ATOM 928 C C . VAL A 1 116 ? 0.002 -4.52 -24.156 1 98.38 116 VAL A C 1
ATOM 930 O O . VAL A 1 116 ? -1.096 -5.07 -24.281 1 98.38 116 VAL A O 1
ATOM 933 N N . HIS A 1 117 ? 0.395 -3.586 -25.016 1 98.19 117 HIS A N 1
ATOM 934 C CA . HIS A 1 117 ? -0.315 -3.221 -26.234 1 98.19 117 HIS A CA 1
ATOM 935 C C . HIS A 1 117 ? -1.69 -2.643 -25.922 1 98.19 117 HIS A C 1
ATOM 937 O O . HIS A 1 117 ? -2.699 -3.096 -26.469 1 98.19 117 HIS A O 1
ATOM 943 N N . ALA A 1 118 ? -1.718 -1.679 -25.078 1 97.75 118 ALA A N 1
ATOM 944 C CA . ALA A 1 118 ? -2.912 -0.92 -24.703 1 97.75 118 ALA A CA 1
ATOM 945 C C . ALA A 1 118 ? -2.691 0.577 -24.906 1 97.75 118 ALA A C 1
ATOM 947 O O . ALA A 1 118 ? -1.606 1.004 -25.297 1 97.75 118 ALA A O 1
ATOM 948 N N . LYS A 1 119 ? -3.732 1.38 -24.797 1 96.38 119 LYS A N 1
ATOM 949 C CA . LYS A 1 119 ? -3.621 2.834 -24.719 1 96.38 119 LYS A CA 1
ATOM 950 C C . LYS A 1 119 ? -3.371 3.295 -23.297 1 96.38 119 LYS A C 1
ATOM 952 O O . LYS A 1 119 ? -3.857 2.678 -22.344 1 96.38 119 LYS A O 1
ATOM 957 N N . PRO A 1 120 ? -2.609 4.312 -23.109 1 95.88 120 PRO A N 1
ATOM 958 C CA . PRO A 1 120 ? -2.232 4.754 -21.766 1 95.88 120 PRO A CA 1
ATOM 959 C C . PRO A 1 120 ? -3.439 4.984 -20.859 1 95.88 120 PRO A C 1
ATOM 961 O O . PRO A 1 120 ? -3.41 4.621 -19.688 1 95.88 120 PRO A O 1
ATOM 964 N N . HIS A 1 121 ? -4.516 5.547 -21.375 1 93.44 121 HIS A N 1
ATOM 965 C CA . HIS A 1 121 ? -5.664 5.887 -20.547 1 93.44 121 HIS A CA 1
ATOM 966 C C . HIS A 1 121 ? -6.426 4.637 -20.109 1 93.44 121 HIS A C 1
ATOM 968 O O . HIS A 1 121 ? -7.328 4.711 -19.281 1 93.44 121 HIS A O 1
ATOM 974 N N . GLN A 1 122 ? -6.059 3.465 -20.625 1 96.38 122 GLN A N 1
ATOM 975 C CA . GLN A 1 122 ? -6.703 2.207 -20.266 1 96.38 122 GLN A CA 1
ATOM 976 C C . GLN A 1 122 ? -6.012 1.562 -19.062 1 96.38 122 GLN A C 1
ATOM 978 O O . GLN A 1 122 ? -6.5 0.568 -18.531 1 96.38 122 GLN A O 1
ATOM 983 N N . ILE A 1 123 ? -4.871 2.139 -18.672 1 96.94 123 ILE A N 1
ATOM 984 C CA . ILE A 1 123 ? -4.051 1.508 -17.641 1 96.94 123 ILE A CA 1
ATOM 985 C C . ILE A 1 123 ? -4.141 2.307 -16.344 1 96.94 123 ILE A C 1
ATOM 987 O O . ILE A 1 123 ? -3.924 3.521 -16.344 1 96.94 123 ILE A O 1
ATOM 991 N N . VAL A 1 124 ? -4.418 1.589 -15.266 1 94.5 124 VAL A N 1
ATOM 992 C CA . VAL A 1 124 ? -4.395 2.146 -13.922 1 94.5 124 VAL A CA 1
ATOM 993 C C . VAL A 1 124 ? -3.498 1.295 -13.023 1 94.5 124 VAL A C 1
ATOM 995 O O . VAL A 1 124 ? -3.613 0.067 -13.008 1 94.5 124 VAL A O 1
ATOM 998 N N . MET A 1 125 ? -2.605 1.949 -12.312 1 94.31 125 MET A N 1
ATOM 999 C CA . MET A 1 125 ? -1.767 1.213 -11.367 1 94.31 125 MET A CA 1
ATOM 1000 C C . MET A 1 125 ? -2.521 0.934 -10.07 1 94.31 125 MET A C 1
ATOM 1002 O O . MET A 1 125 ? -3.258 1.791 -9.578 1 94.31 125 MET A O 1
ATOM 1006 N N . VAL A 1 126 ? -2.395 -0.268 -9.523 1 93.25 126 VAL A N 1
ATOM 1007 C CA . VAL A 1 126 ? -2.973 -0.703 -8.258 1 93.25 126 VAL A CA 1
ATOM 1008 C C . VAL A 1 126 ? -1.942 -1.503 -7.461 1 93.25 126 VAL A C 1
ATOM 1010 O O . VAL A 1 126 ? -0.922 -1.928 -8.008 1 93.25 126 VAL A O 1
ATOM 1013 N N . PRO A 1 127 ? -2.131 -1.689 -6.211 1 91.62 127 PRO A N 1
ATOM 1014 C CA . PRO A 1 127 ? -1.114 -2.35 -5.387 1 91.62 127 PRO A CA 1
ATOM 1015 C C . PRO A 1 127 ? -0.969 -3.836 -5.707 1 91.62 127 PRO A C 1
ATOM 1017 O O . PRO A 1 127 ? 0.111 -4.406 -5.531 1 91.62 127 PRO A O 1
ATOM 1020 N N . ASN A 1 128 ? -1.994 -4.457 -6.09 1 93.19 128 ASN A N 1
ATOM 1021 C CA . ASN A 1 128 ? -1.993 -5.875 -6.438 1 93.19 128 ASN A CA 1
ATOM 1022 C C . ASN A 1 128 ? -3.258 -6.266 -7.199 1 93.19 128 ASN A C 1
ATOM 1024 O O . ASN A 1 128 ? -4.172 -5.457 -7.348 1 93.19 128 ASN A O 1
ATOM 1028 N N . ALA A 1 129 ? -3.299 -7.438 -7.648 1 93.94 129 ALA A N 1
ATOM 1029 C CA . ALA A 1 129 ? -4.406 -7.91 -8.477 1 93.94 129 ALA A CA 1
ATOM 1030 C C . ALA A 1 129 ? -5.711 -7.922 -7.684 1 93.94 129 ALA A C 1
ATOM 1032 O O . ALA A 1 129 ? -6.773 -7.605 -8.227 1 93.94 129 ALA A O 1
ATOM 1033 N N . SER A 1 130 ? -5.66 -8.297 -6.406 1 91.12 130 SER A N 1
ATOM 1034 C CA . SER A 1 130 ? -6.863 -8.328 -5.582 1 91.12 130 SER A CA 1
ATOM 1035 C C . SER A 1 130 ? -7.496 -6.949 -5.469 1 91.12 130 SER A C 1
ATOM 1037 O O . SER A 1 130 ? -8.727 -6.816 -5.492 1 91.12 130 SER A O 1
ATOM 1039 N N . THR A 1 131 ? -6.629 -5.934 -5.336 1 90.69 131 THR A N 1
ATOM 1040 C CA . THR A 1 131 ? -7.152 -4.574 -5.316 1 90.69 131 THR A CA 1
ATOM 1041 C C . THR A 1 131 ? -7.797 -4.223 -6.656 1 90.69 131 THR A C 1
ATOM 1043 O O . THR A 1 131 ? -8.875 -3.625 -6.695 1 90.69 131 THR A O 1
ATOM 1046 N N . GLY A 1 132 ? -7.16 -4.582 -7.711 1 93.06 132 GLY A N 1
ATOM 1047 C CA . GLY A 1 132 ? -7.715 -4.324 -9.031 1 93.06 132 GLY A CA 1
ATOM 1048 C C . GLY A 1 132 ? -9.062 -4.977 -9.25 1 93.06 132 GLY A C 1
ATOM 1049 O O . GLY A 1 132 ? -10 -4.332 -9.727 1 93.06 132 GLY A O 1
ATOM 1050 N N . THR A 1 133 ? -9.172 -6.254 -8.898 1 93.5 133 THR A N 1
ATOM 1051 C CA . THR A 1 133 ? -10.438 -6.957 -9.062 1 93.5 133 THR A CA 1
ATOM 1052 C C . THR A 1 133 ? -11.516 -6.352 -8.172 1 93.5 133 THR A C 1
ATOM 1054 O O . THR A 1 133 ? -12.68 -6.258 -8.57 1 93.5 133 THR A O 1
ATOM 1057 N N . THR A 1 134 ? -11.117 -5.914 -6.996 1 89.56 134 THR A N 1
ATOM 1058 C CA . THR A 1 134 ? -12.062 -5.277 -6.082 1 89.56 134 THR A CA 1
ATOM 1059 C C . THR A 1 134 ? -12.594 -3.977 -6.672 1 89.56 134 THR A C 1
ATOM 1061 O O . THR A 1 134 ? -13.789 -3.68 -6.562 1 89.56 134 THR A O 1
ATOM 1064 N N . CYS A 1 135 ? -11.719 -3.186 -7.246 1 90.31 135 CYS A N 1
ATOM 1065 C CA . CYS A 1 135 ? -12.141 -1.946 -7.891 1 90.31 135 CYS A CA 1
ATOM 1066 C C . CYS A 1 135 ? -13.242 -2.209 -8.906 1 90.31 135 CYS A C 1
ATOM 1068 O O . CYS A 1 135 ? -14.25 -1.497 -8.938 1 90.31 135 CYS A O 1
ATOM 1070 N N . VAL A 1 136 ? -13.062 -3.244 -9.672 1 93 136 VAL A N 1
ATOM 1071 C CA . VAL A 1 136 ? -14.008 -3.562 -10.734 1 93 136 VAL A CA 1
ATOM 1072 C C . VAL A 1 136 ? -15.305 -4.09 -10.125 1 93 136 VAL A C 1
ATOM 1074 O O . VAL A 1 136 ? -16.391 -3.59 -10.43 1 93 136 VAL A O 1
ATOM 1077 N N . LEU A 1 137 ? -15.227 -5.047 -9.258 1 90.94 137 LEU A N 1
ATOM 1078 C CA . LEU A 1 137 ? -16.391 -5.738 -8.711 1 90.94 137 LEU A CA 1
ATOM 1079 C C . LEU A 1 137 ? -17.266 -4.781 -7.902 1 90.94 137 LEU A C 1
ATOM 1081 O O . LEU A 1 137 ? -18.484 -4.898 -7.906 1 90.94 137 LEU A O 1
ATOM 1085 N N . ARG A 1 138 ? -16.656 -3.832 -7.305 1 84.88 138 ARG A N 1
ATOM 1086 C CA . ARG A 1 138 ? -17.406 -2.908 -6.457 1 84.88 138 ARG A CA 1
ATOM 1087 C C . ARG A 1 138 ? -18.016 -1.784 -7.281 1 84.88 138 ARG A C 1
ATOM 1089 O O . ARG A 1 138 ? -19.047 -1.208 -6.887 1 84.88 138 ARG A O 1
ATOM 1096 N N . SER A 1 139 ? -17.422 -1.504 -8.383 1 86 139 SER A N 1
ATOM 1097 C CA . SER A 1 139 ? -17.859 -0.345 -9.156 1 86 139 SER A CA 1
ATOM 1098 C C . SER A 1 139 ? -18.781 -0.757 -10.289 1 86 139 SER A C 1
ATOM 1100 O O . SER A 1 139 ? -19.516 0.076 -10.836 1 86 139 SER A O 1
ATOM 1102 N N . PHE A 1 140 ? -18.719 -1.972 -10.656 1 89.12 140 PHE A N 1
ATOM 1103 C CA . PHE A 1 140 ? -19.469 -2.434 -11.812 1 89.12 140 PHE A CA 1
ATOM 1104 C C . PHE A 1 140 ? -20.969 -2.279 -11.586 1 89.12 140 PHE A C 1
ATOM 1106 O O . PHE A 1 140 ? -21.469 -2.611 -10.516 1 89.12 140 PHE A O 1
ATOM 1113 N N . PRO A 1 141 ? -21.656 -1.76 -12.531 1 87.19 141 PRO A N 1
ATOM 1114 C CA . PRO A 1 141 ? -23.094 -1.538 -12.414 1 87.19 141 PRO A CA 1
ATOM 1115 C C . PRO A 1 141 ? -23.906 -2.803 -12.672 1 87.19 141 PRO A C 1
ATOM 1117 O O . PRO A 1 141 ? -24.594 -2.902 -13.695 1 87.19 141 PRO A O 1
ATOM 1120 N N . PHE A 1 142 ? -23.891 -3.664 -11.719 1 90.44 142 PHE A N 1
ATOM 1121 C CA . PHE A 1 142 ? -24.656 -4.906 -11.852 1 90.44 142 PHE A CA 1
ATOM 1122 C C . PHE A 1 142 ? -26.156 -4.637 -11.828 1 90.44 142 PHE A C 1
ATOM 1124 O O . PHE A 1 142 ? -26.641 -3.932 -10.945 1 90.44 142 PHE A O 1
ATOM 1131 N N . PRO A 1 143 ? -26.844 -5.156 -12.797 1 87.12 143 PRO A N 1
ATOM 1132 C CA . PRO A 1 143 ? -28.297 -5.184 -12.617 1 87.12 143 PRO A CA 1
ATOM 1133 C C . PRO A 1 143 ? -28.734 -6.004 -11.406 1 87.12 143 PRO A C 1
ATOM 1135 O O . PRO A 1 143 ? -28.109 -7.02 -11.086 1 87.12 143 PRO A O 1
ATOM 1138 N N . PRO A 1 144 ? -29.766 -5.516 -10.789 1 87.56 144 PRO A N 1
ATOM 1139 C CA . PRO A 1 144 ? -30.25 -6.289 -9.641 1 87.56 144 PRO A CA 1
ATOM 1140 C C . PRO A 1 144 ? -30.547 -7.746 -9.992 1 87.56 144 PRO A C 1
ATOM 1142 O O . PRO A 1 144 ? -31.125 -8.023 -11.047 1 87.56 144 PRO A O 1
ATOM 1145 N N . GLY A 1 145 ? -30.062 -8.602 -9.242 1 88.12 145 GLY A N 1
ATOM 1146 C CA . GLY A 1 145 ? -30.328 -10.016 -9.414 1 88.12 145 GLY A CA 1
ATOM 1147 C C . GLY A 1 145 ? -29.484 -10.656 -10.508 1 88.12 145 GLY A C 1
ATOM 1148 O O . GLY A 1 145 ? -29.688 -11.82 -10.852 1 88.12 145 GLY A O 1
ATOM 1149 N N . SER A 1 146 ? -28.562 -9.883 -10.977 1 93 146 SER A N 1
ATOM 1150 C CA . SER A 1 146 ? -27.719 -10.43 -12.031 1 93 146 SER A CA 1
ATOM 1151 C C . SER A 1 146 ? -26.812 -11.539 -11.5 1 93 146 SER A C 1
ATOM 1153 O O . SER A 1 146 ? -26.719 -11.734 -10.289 1 93 146 SER A O 1
ATOM 1155 N N . THR A 1 147 ? -26.281 -12.305 -12.453 1 94.75 147 THR A N 1
ATOM 1156 C CA . THR A 1 147 ? -25.438 -13.461 -12.148 1 94.75 147 THR A CA 1
ATOM 1157 C C . THR A 1 147 ? -24 -13.203 -12.555 1 94.75 147 THR A C 1
ATOM 1159 O O . THR A 1 147 ? -23.734 -12.688 -13.648 1 94.75 147 THR A O 1
ATOM 1162 N N . ILE A 1 148 ? -23.094 -13.469 -11.656 1 95.56 148 ILE A N 1
ATOM 1163 C CA . ILE A 1 148 ? -21.672 -13.531 -12 1 95.56 148 ILE A CA 1
ATOM 1164 C C . ILE A 1 148 ? -21.281 -14.969 -12.289 1 95.56 148 ILE A C 1
ATOM 1166 O O . ILE A 1 148 ? -21.609 -15.883 -11.531 1 95.56 148 ILE A O 1
ATOM 1170 N N . VAL A 1 149 ? -20.594 -15.172 -13.375 1 95.81 149 VAL A N 1
ATOM 1171 C CA . VAL A 1 149 ? -20.188 -16.516 -13.773 1 95.81 149 VAL A CA 1
ATOM 1172 C C . VAL A 1 149 ? -18.672 -16.656 -13.617 1 95.81 149 VAL A C 1
ATOM 1174 O O . VAL A 1 149 ? -17.906 -15.734 -13.93 1 95.81 149 VAL A O 1
ATOM 1177 N N . SER A 1 150 ? -18.234 -17.719 -13.078 1 95.75 150 SER A N 1
ATOM 1178 C CA . SER A 1 150 ? -16.812 -18.016 -12.945 1 95.75 150 SER A CA 1
ATOM 1179 C C . SER A 1 150 ? -16.531 -19.516 -13.008 1 95.75 150 SER A C 1
ATOM 1181 O O . SER A 1 150 ? -17.469 -20.312 -12.93 1 95.75 150 SER A O 1
ATOM 1183 N N . LEU A 1 151 ? -15.312 -19.875 -13.234 1 95.19 151 LEU A N 1
ATOM 1184 C CA . LEU A 1 151 ? -14.867 -21.266 -13.086 1 95.19 151 LEU A CA 1
ATOM 1185 C C . LEU A 1 151 ? -14.469 -21.547 -11.641 1 95.19 151 LEU A C 1
ATOM 1187 O O . LEU A 1 151 ? -14.156 -20.625 -10.883 1 95.19 151 LEU A O 1
ATOM 1191 N N . ASP A 1 152 ? -14.5 -22.734 -11.172 1 93.62 152 ASP A N 1
ATOM 1192 C CA . ASP A 1 152 ? -14.094 -23.094 -9.812 1 93.62 152 ASP A CA 1
ATOM 1193 C C . ASP A 1 152 ? -12.578 -23.203 -9.711 1 93.62 152 ASP A C 1
ATOM 1195 O O . ASP A 1 152 ? -12.055 -23.703 -8.711 1 93.62 152 ASP A O 1
ATOM 1199 N N . LEU A 1 153 ? -11.875 -22.75 -10.719 1 91.12 153 LEU A N 1
ATOM 1200 C CA . LEU A 1 153 ? -10.422 -22.797 -10.766 1 91.12 153 LEU A CA 1
ATOM 1201 C C . LEU A 1 153 ? -9.82 -21.469 -10.297 1 91.12 153 LEU A C 1
ATOM 1203 O O . LEU A 1 153 ? -8.594 -21.328 -10.219 1 91.12 153 LEU A O 1
ATOM 1207 N N . GLY A 1 154 ? -10.656 -20.562 -10 1 88 154 GLY A N 1
ATOM 1208 C CA . GLY A 1 154 ? -10.219 -19.203 -9.711 1 88 154 GLY A CA 1
ATOM 1209 C C . GLY A 1 154 ? -9.547 -19.078 -8.359 1 88 154 GLY A C 1
ATOM 1210 O O . GLY A 1 154 ? -9.664 -19.953 -7.508 1 88 154 GLY A O 1
ATOM 1211 N N . TYR A 1 155 ? -8.859 -17.969 -8.219 1 84.75 155 TYR A N 1
ATOM 1212 C CA . TYR A 1 155 ? -8.141 -17.641 -6.996 1 84.75 155 TYR A CA 1
ATOM 1213 C C . TYR A 1 155 ? -9.109 -17.375 -5.848 1 84.75 155 TYR A C 1
ATOM 1215 O O . TYR A 1 155 ? -10.102 -16.656 -6.008 1 84.75 155 TYR A O 1
ATOM 1223 N N . PRO A 1 156 ? -8.852 -17.922 -4.703 1 77.31 156 PRO A N 1
ATOM 1224 C CA . PRO A 1 156 ? -9.789 -17.812 -3.584 1 77.31 156 PRO A CA 1
ATOM 1225 C C . PRO A 1 156 ? -10.086 -16.375 -3.195 1 77.31 156 PRO A C 1
ATOM 1227 O O . PRO A 1 156 ? -11.211 -16.047 -2.82 1 77.31 156 PRO A O 1
ATOM 1230 N N . ALA A 1 157 ? -9.094 -15.602 -3.252 1 75.94 157 ALA A N 1
ATOM 1231 C CA . ALA A 1 157 ? -9.32 -14.203 -2.881 1 75.94 157 ALA A CA 1
ATOM 1232 C C . ALA A 1 157 ? -10.359 -13.555 -3.795 1 75.94 157 ALA A C 1
ATOM 1234 O O . ALA A 1 157 ? -11.195 -12.766 -3.336 1 75.94 157 ALA A O 1
ATOM 1235 N N . VAL A 1 158 ? -10.328 -13.844 -5.016 1 82.38 158 VAL A N 1
ATOM 1236 C CA . VAL A 1 158 ? -11.266 -13.266 -5.973 1 82.38 158 VAL A CA 1
ATOM 1237 C C . VAL A 1 158 ? -12.672 -13.805 -5.711 1 82.38 158 VAL A C 1
ATOM 1239 O O . VAL A 1 158 ? -13.648 -13.055 -5.742 1 82.38 158 VAL A O 1
ATOM 1242 N N . THR A 1 159 ? -12.695 -15.047 -5.402 1 79.19 159 THR A N 1
ATOM 1243 C CA . THR A 1 159 ? -13.984 -15.656 -5.082 1 79.19 159 THR A CA 1
ATOM 1244 C C . THR A 1 159 ? -14.594 -15.008 -3.846 1 79.19 159 THR A C 1
ATOM 1246 O O . THR A 1 159 ? -15.805 -14.742 -3.809 1 79.19 159 THR A O 1
ATOM 1249 N N . GLN A 1 160 ? -13.75 -14.766 -2.885 1 78.88 160 GLN A N 1
ATOM 1250 C CA . GLN A 1 160 ? -14.227 -14.117 -1.668 1 78.88 160 GLN A CA 1
ATOM 1251 C C . GLN A 1 160 ? -14.703 -12.695 -1.953 1 78.88 160 GLN A C 1
ATOM 1253 O O . GLN A 1 160 ? -15.68 -12.234 -1.362 1 78.88 160 GLN A O 1
ATOM 1258 N N . GLN A 1 161 ? -14.047 -12.055 -2.762 1 81.56 161 GLN A N 1
ATOM 1259 C CA . GLN A 1 161 ? -14.438 -10.703 -3.143 1 81.56 161 GLN A CA 1
ATOM 1260 C C . GLN A 1 161 ? -15.797 -10.703 -3.84 1 81.56 161 GLN A C 1
ATOM 1262 O O . GLN A 1 161 ? -16.625 -9.812 -3.604 1 81.56 161 GLN A O 1
ATOM 1267 N N . MET A 1 162 ? -15.984 -11.664 -4.684 1 81.25 162 MET A N 1
ATOM 1268 C CA . MET A 1 162 ? -17.266 -11.773 -5.371 1 81.25 162 MET A CA 1
ATOM 1269 C C . MET A 1 162 ? -18.406 -11.945 -4.371 1 81.25 162 MET A C 1
ATOM 1271 O O . MET A 1 162 ? -19.469 -11.328 -4.516 1 81.25 162 MET A O 1
ATOM 1275 N N . LYS A 1 163 ? -18.125 -12.648 -3.357 1 78.25 163 LYS A N 1
ATOM 1276 C CA . LYS A 1 163 ? -19.141 -12.891 -2.334 1 78.25 163 LYS A CA 1
ATOM 1277 C C . LYS A 1 163 ? -19.406 -11.633 -1.513 1 78.25 163 LYS A C 1
ATOM 1279 O O . LYS A 1 163 ? -20.547 -11.344 -1.169 1 78.25 163 LYS A O 1
ATOM 1284 N N . GLN A 1 164 ? -18.391 -10.898 -1.302 1 74.12 164 GLN A N 1
ATOM 1285 C CA . GLN A 1 164 ? -18.516 -9.75 -0.408 1 74.12 164 GLN A CA 1
ATOM 1286 C C . GLN A 1 164 ? -18.969 -8.5 -1.168 1 74.12 164 GLN A C 1
ATOM 1288 O O . GLN A 1 164 ? -19.844 -7.77 -0.706 1 74.12 164 GLN A O 1
ATOM 1293 N N . ALA A 1 165 ? -18.312 -8.273 -2.211 1 68.69 165 ALA A N 1
ATOM 1294 C CA . ALA A 1 165 ? -18.531 -7.035 -2.953 1 68.69 165 ALA A CA 1
ATOM 1295 C C . ALA A 1 165 ? -19.828 -7.094 -3.752 1 68.69 165 ALA A C 1
ATOM 1297 O O . ALA A 1 165 ? -20.406 -6.055 -4.098 1 68.69 165 ALA A O 1
ATOM 1298 N N . CYS A 1 166 ? -20.25 -8.242 -3.982 1 71.31 166 CYS A N 1
ATOM 1299 C CA . CYS A 1 166 ? -21.406 -8.406 -4.852 1 71.31 166 CYS A CA 1
ATOM 1300 C C . CYS A 1 166 ? -22.547 -9.102 -4.117 1 71.31 166 CYS A C 1
ATOM 1302 O O . CYS A 1 166 ? -23.234 -9.945 -4.691 1 71.31 166 CYS A O 1
ATOM 1304 N N . GLY A 1 167 ? -22.703 -8.508 -2.93 1 73.19 167 GLY A N 1
ATOM 1305 C CA . GLY A 1 167 ? -23.812 -9.055 -2.16 1 73.19 167 GLY A CA 1
ATOM 1306 C C . GLY A 1 167 ? -25.156 -8.938 -2.869 1 73.19 167 GLY A C 1
ATOM 1307 O O . GLY A 1 167 ? -25.422 -7.938 -3.541 1 73.19 167 GLY A O 1
ATOM 1308 N N . GLY A 1 168 ? -25.875 -10.07 -3.055 1 80.38 168 GLY A N 1
ATOM 1309 C CA . GLY A 1 168 ? -27.188 -10.039 -3.672 1 80.38 168 GLY A CA 1
ATOM 1310 C C . GLY A 1 168 ? -27.203 -10.586 -5.086 1 80.38 168 GLY A C 1
ATOM 1311 O O . GLY A 1 168 ? -28.266 -10.773 -5.676 1 80.38 168 GLY A O 1
ATOM 1312 N N . LEU A 1 169 ? -26.016 -10.594 -5.555 1 88.44 169 LEU A N 1
ATOM 1313 C CA . LEU A 1 169 ? -25.922 -11.18 -6.887 1 88.44 169 LEU A CA 1
ATOM 1314 C C . LEU A 1 169 ? -25.922 -12.703 -6.816 1 88.44 169 LEU A C 1
ATOM 1316 O O . LEU A 1 169 ? -25.641 -13.281 -5.766 1 88.44 169 LEU A O 1
ATOM 1320 N N . ASN A 1 170 ? -26.359 -13.273 -7.844 1 91.31 170 ASN A N 1
ATOM 1321 C CA . ASN A 1 170 ? -26.203 -14.711 -8 1 91.31 170 ASN A CA 1
ATOM 1322 C C . ASN A 1 170 ? -24.812 -15.086 -8.5 1 91.31 170 ASN A C 1
ATOM 1324 O O . ASN A 1 170 ? -24.141 -14.266 -9.125 1 91.31 170 ASN A O 1
ATOM 1328 N N . HIS A 1 171 ? -24.422 -16.219 -8.07 1 92.25 171 HIS A N 1
ATOM 1329 C CA . HIS A 1 171 ? -23.141 -16.734 -8.531 1 92.25 171 HIS A CA 1
ATOM 1330 C C . HIS A 1 171 ? -23.297 -18.094 -9.195 1 92.25 171 HIS A C 1
ATOM 1332 O O . HIS A 1 171 ? -23.844 -19.016 -8.602 1 92.25 171 HIS A O 1
ATOM 1338 N N . HIS A 1 172 ? -22.906 -18.172 -10.414 1 93.88 172 HIS A N 1
ATOM 1339 C CA . HIS A 1 172 ? -22.875 -19.438 -11.133 1 93.88 172 HIS A CA 1
ATOM 1340 C C . HIS A 1 172 ? -21.438 -19.938 -11.328 1 93.88 172 HIS A C 1
ATOM 1342 O O . HIS A 1 172 ? -20.734 -19.438 -12.211 1 93.88 172 HIS A O 1
ATOM 1348 N N . VAL A 1 173 ? -21.062 -20.906 -10.539 1 94.94 173 VAL A N 1
ATOM 1349 C CA . VAL A 1 173 ? -19.719 -21.453 -10.602 1 94.94 173 VAL A CA 1
ATOM 1350 C C . VAL A 1 173 ? -19.688 -22.688 -11.484 1 94.94 173 VAL A C 1
ATOM 1352 O O . VAL A 1 173 ? -20.391 -23.672 -11.211 1 94.94 173 VAL A O 1
ATOM 1355 N N . ILE A 1 174 ? -18.906 -22.656 -12.508 1 95.94 174 ILE A N 1
ATOM 1356 C CA . ILE A 1 174 ? -18.781 -23.75 -13.453 1 95.94 174 ILE A CA 1
ATOM 1357 C C . ILE A 1 174 ? -17.672 -24.688 -13 1 95.94 174 ILE A C 1
ATOM 1359 O O . ILE A 1 174 ? -16.516 -24.266 -12.844 1 95.94 174 ILE A O 1
ATOM 1363 N N . HIS A 1 175 ? -17.969 -25.906 -12.867 1 95.25 175 HIS A N 1
ATOM 1364 C CA . HIS A 1 175 ? -17 -26.906 -12.422 1 95.25 175 HIS A CA 1
ATOM 1365 C C . HIS A 1 175 ? -16.328 -27.594 -13.609 1 95.25 175 HIS A C 1
ATOM 1367 O O . HIS A 1 175 ? -17 -27.938 -14.578 1 95.25 175 HIS A O 1
ATOM 1373 N N . VAL A 1 176 ? -15.055 -27.688 -13.523 1 95 176 VAL A N 1
ATOM 1374 C CA . VAL A 1 176 ? -14.266 -28.438 -14.492 1 95 176 VAL A CA 1
ATOM 1375 C C . VAL A 1 176 ? -13.352 -29.422 -13.758 1 95 176 VAL A C 1
ATOM 1377 O O . VAL A 1 176 ? -12.68 -29.062 -12.797 1 95 176 VAL A O 1
ATOM 1380 N N . SER A 1 177 ? -13.289 -30.656 -14.164 1 92.44 177 SER A N 1
ATOM 1381 C CA . SER A 1 177 ? -12.492 -31.688 -13.492 1 92.44 177 SER A CA 1
ATOM 1382 C C . SER A 1 177 ? -11.273 -32.062 -14.328 1 92.44 177 SER A C 1
ATOM 1384 O O . SER A 1 177 ? -11.289 -31.922 -15.555 1 92.44 177 SER A O 1
ATOM 1386 N N . ALA A 1 178 ? -10.211 -32.562 -13.688 1 91.31 178 ALA A N 1
ATOM 1387 C CA . ALA A 1 178 ? -9.031 -33.094 -14.359 1 91.31 178 ALA A CA 1
ATOM 1388 C C . ALA A 1 178 ? -9.344 -34.438 -15.016 1 91.31 178 ALA A C 1
ATOM 1390 O O . ALA A 1 178 ? -10.273 -35.156 -14.609 1 91.31 178 ALA A O 1
ATOM 1391 N N . PRO A 1 179 ? -8.578 -34.844 -15.93 1 93.81 179 PRO A N 1
ATOM 1392 C CA . PRO A 1 179 ? -7.523 -34.094 -16.609 1 93.81 179 PRO A CA 1
ATOM 1393 C C . PRO A 1 179 ? -8.062 -32.906 -17.406 1 93.81 179 PRO A C 1
ATOM 1395 O O . PRO A 1 179 ? -9.016 -33.062 -18.172 1 93.81 179 PRO A O 1
ATOM 1398 N N . PHE A 1 180 ? -7.461 -31.844 -17.234 1 97 180 PHE A N 1
ATOM 1399 C CA . PHE A 1 180 ? -7.898 -30.609 -17.875 1 97 180 PHE A CA 1
ATOM 1400 C C . PHE A 1 180 ? -7.395 -30.531 -19.312 1 97 180 PHE A C 1
ATOM 1402 O O . PHE A 1 180 ? -6.246 -30.891 -19.594 1 97 180 PHE A O 1
ATOM 1409 N N . THR A 1 181 ? -8.211 -30.234 -20.203 1 97.19 181 THR A N 1
ATOM 1410 C CA . THR A 1 181 ? -7.852 -29.938 -21.578 1 97.19 181 THR A CA 1
ATOM 1411 C C . THR A 1 181 ? -8.477 -28.625 -22.031 1 97.19 181 THR A C 1
ATOM 1413 O O . THR A 1 181 ? -9.414 -28.125 -21.406 1 97.19 181 THR A O 1
ATOM 1416 N N . HIS A 1 182 ? -7.867 -28.125 -23.047 1 96.94 182 HIS A N 1
ATOM 1417 C CA . HIS A 1 182 ? -8.398 -26.906 -23.656 1 96.94 182 HIS A CA 1
ATOM 1418 C C . HIS A 1 182 ? -9.875 -27.062 -24 1 96.94 182 HIS A C 1
ATOM 1420 O O . HIS A 1 182 ? -10.695 -26.219 -23.609 1 96.94 182 HIS A O 1
ATOM 1426 N N . ALA A 1 183 ? -10.211 -28.094 -24.672 1 97 183 ALA A N 1
ATOM 1427 C CA . ALA A 1 183 ? -11.57 -28.344 -25.125 1 97 183 ALA A CA 1
ATOM 1428 C C . ALA A 1 183 ? -12.523 -28.531 -23.953 1 97 183 ALA A C 1
ATOM 1430 O O . ALA A 1 183 ? -13.648 -28.016 -23.984 1 97 183 ALA A O 1
ATOM 1431 N N . LYS A 1 184 ? -12.109 -29.266 -22.969 1 97.12 184 LYS A N 1
ATOM 1432 C CA . LYS A 1 184 ? -12.945 -29.531 -21.812 1 97.12 184 LYS A CA 1
ATOM 1433 C C . LYS A 1 184 ? -13.312 -28.234 -21.078 1 97.12 184 LYS A C 1
ATOM 1435 O O . LYS A 1 184 ? -14.438 -28.078 -20.625 1 97.12 184 LYS A O 1
ATOM 1440 N N . ILE A 1 185 ? -12.398 -27.328 -20.922 1 97.69 185 ILE A N 1
ATOM 1441 C CA . ILE A 1 185 ? -12.617 -26.078 -20.219 1 97.69 185 ILE A CA 1
ATOM 1442 C C . ILE A 1 185 ? -13.57 -25.188 -21.031 1 97.69 185 ILE A C 1
ATOM 1444 O O . ILE A 1 185 ? -14.523 -24.641 -20.5 1 97.69 185 ILE A O 1
ATOM 1448 N N . VAL A 1 186 ? -13.352 -25.094 -22.344 1 98.19 186 VAL A N 1
ATOM 1449 C CA . VAL A 1 186 ? -14.188 -24.281 -23.203 1 98.19 186 VAL A CA 1
ATOM 1450 C C . VAL A 1 186 ? -15.617 -24.844 -23.219 1 98.19 186 VAL A C 1
ATOM 1452 O O . VAL A 1 186 ? -16.578 -24.078 -23.109 1 98.19 186 VAL A O 1
ATOM 1455 N N . ASP A 1 187 ? -15.727 -26.156 -23.344 1 98 187 ASP A N 1
ATOM 1456 C CA . ASP A 1 187 ? -17.031 -26.797 -23.391 1 98 187 ASP A CA 1
ATOM 1457 C C . ASP A 1 187 ? -17.797 -26.594 -22.078 1 98 187 ASP A C 1
ATOM 1459 O O . ASP A 1 187 ? -19 -26.328 -22.094 1 98 187 ASP A O 1
ATOM 1463 N N . ALA A 1 188 ? -17.094 -26.781 -21.016 1 97.69 188 ALA A N 1
ATOM 1464 C CA . ALA A 1 188 ? -17.719 -26.562 -19.719 1 97.69 188 ALA A CA 1
ATOM 1465 C C . ALA A 1 188 ? -18.203 -25.125 -19.562 1 97.69 188 ALA A C 1
ATOM 1467 O O . ALA A 1 188 ? -19.297 -24.891 -19.047 1 97.69 188 ALA A O 1
ATOM 1468 N N . PHE A 1 189 ? -17.375 -24.188 -19.953 1 98 189 PHE A N 1
ATOM 1469 C CA . PHE A 1 189 ? -17.734 -22.766 -19.859 1 98 189 PHE A CA 1
ATOM 1470 C C . PHE A 1 189 ? -18.938 -22.453 -20.734 1 98 189 PHE A C 1
ATOM 1472 O O . PHE A 1 189 ? -19.859 -21.766 -20.297 1 98 189 PHE A O 1
ATOM 1479 N N . ARG A 1 190 ? -18.953 -23 -21.953 1 97.81 190 ARG A N 1
ATOM 1480 C CA . ARG A 1 190 ? -20.078 -22.812 -22.844 1 97.81 190 ARG A CA 1
ATOM 1481 C C . ARG A 1 190 ? -21.359 -23.359 -22.234 1 97.81 190 ARG A C 1
ATOM 1483 O O . ARG A 1 190 ? -22.391 -22.688 -22.234 1 97.81 190 ARG A O 1
ATOM 1490 N N . ARG A 1 191 ? -21.297 -24.547 -21.75 1 97.62 191 ARG A N 1
ATOM 1491 C CA . ARG A 1 191 ? -22.469 -25.172 -21.109 1 97.62 191 ARG A CA 1
ATOM 1492 C C . ARG A 1 191 ? -22.938 -24.359 -19.906 1 97.62 191 ARG A C 1
ATOM 1494 O O . ARG A 1 191 ? -24.141 -24.203 -19.688 1 97.62 191 ARG A O 1
ATOM 1501 N N . GLY A 1 192 ? -21.938 -23.938 -19.141 1 96.75 192 GLY A N 1
ATOM 1502 C CA . GLY A 1 192 ? -22.281 -23.109 -17.984 1 96.75 192 GLY A CA 1
ATOM 1503 C C . GLY A 1 192 ? -23.016 -21.844 -18.375 1 96.75 192 GLY A C 1
ATOM 1504 O O . GLY A 1 192 ? -23.969 -21.438 -17.703 1 96.75 192 GLY A O 1
ATOM 1505 N N . LEU A 1 193 ? -22.562 -21.188 -19.422 1 96.94 193 LEU A N 1
ATOM 1506 C CA . LEU A 1 193 ? -23.234 -19.984 -19.922 1 96.94 193 LEU A CA 1
ATOM 1507 C C . LEU A 1 193 ? -24.641 -20.312 -20.438 1 96.94 193 LEU A C 1
ATOM 1509 O O . LEU A 1 193 ? -25.578 -19.531 -20.266 1 96.94 193 LEU A O 1
ATOM 1513 N N . ASP A 1 194 ? -24.734 -21.5 -21.078 1 96.56 194 ASP A N 1
ATOM 1514 C CA . ASP A 1 194 ? -26.031 -21.938 -21.562 1 96.56 194 ASP A CA 1
ATOM 1515 C C . ASP A 1 194 ? -27.016 -22.172 -20.406 1 96.56 194 ASP A C 1
ATOM 1517 O O . ASP A 1 194 ? -28.203 -21.875 -20.531 1 96.56 194 ASP A O 1
ATOM 1521 N N . GLU A 1 195 ? -26.484 -22.656 -19.359 1 95.81 195 GLU A N 1
ATOM 1522 C CA . GLU A 1 195 ? -27.297 -22.906 -18.172 1 95.81 195 GLU A CA 1
ATOM 1523 C C . GLU A 1 195 ? -27.844 -21.609 -17.594 1 95.81 195 GLU A C 1
ATOM 1525 O O . GLU A 1 195 ? -28.891 -21.594 -16.938 1 95.81 195 GLU A O 1
ATOM 1530 N N . CYS A 1 196 ? -27.078 -20.5 -17.875 1 92.5 196 CYS A N 1
ATOM 1531 C CA . CYS A 1 196 ? -27.469 -19.203 -17.359 1 92.5 196 CYS A CA 1
ATOM 1532 C C . CYS A 1 196 ? -28.156 -18.375 -18.453 1 92.5 196 CYS A C 1
ATOM 1534 O O . CYS A 1 196 ? -28.25 -17.156 -18.344 1 92.5 196 CYS A O 1
ATOM 1536 N N . ALA A 1 197 ? -28.641 -19.047 -19.438 1 88.56 197 ALA A N 1
ATOM 1537 C CA . ALA A 1 197 ? -29.156 -18.344 -20.594 1 88.56 197 ALA A CA 1
ATOM 1538 C C . ALA A 1 197 ? -30.375 -17.5 -20.234 1 88.56 197 ALA A C 1
ATOM 1540 O O . ALA A 1 197 ? -30.672 -16.5 -20.891 1 88.56 197 ALA A O 1
ATOM 1541 N N . HIS A 1 198 ? -31.062 -17.875 -19.219 1 90.75 198 HIS A N 1
ATOM 1542 C CA . HIS A 1 198 ? -32.281 -17.156 -18.844 1 90.75 198 HIS A CA 1
ATOM 1543 C C . HIS A 1 198 ? -31.969 -16.125 -17.766 1 90.75 198 HIS A C 1
ATOM 1545 O O . HIS A 1 198 ? -32.875 -15.359 -17.375 1 90.75 198 HIS A O 1
ATOM 1551 N N . ASP A 1 199 ? -30.766 -16.109 -17.312 1 92.62 199 ASP A N 1
ATOM 1552 C CA . ASP A 1 199 ? -30.344 -15.133 -16.312 1 92.62 199 ASP A CA 1
ATOM 1553 C C . ASP A 1 199 ? -29.75 -13.898 -16.984 1 92.62 199 ASP A C 1
ATOM 1555 O O . ASP A 1 199 ? -29.438 -13.914 -18.172 1 92.62 199 ASP A O 1
ATOM 1559 N N . THR A 1 200 ? -29.797 -12.844 -16.297 1 93.94 200 THR A N 1
ATOM 1560 C CA . THR A 1 200 ? -28.969 -11.703 -16.672 1 93.94 200 THR A CA 1
ATOM 1561 C C . THR A 1 200 ? -27.547 -11.883 -16.141 1 93.94 200 THR A C 1
ATOM 1563 O O . THR A 1 200 ? -27.281 -11.688 -14.961 1 93.94 200 THR A O 1
ATOM 1566 N N . VAL A 1 201 ? -26.688 -12.312 -17.031 1 95.19 201 VAL A N 1
ATOM 1567 C CA . VAL A 1 201 ? -25.297 -12.461 -16.625 1 95.19 201 VAL A CA 1
ATOM 1568 C C . VAL A 1 201 ? -24.609 -11.102 -16.656 1 95.19 201 VAL A C 1
ATOM 1570 O O . VAL A 1 201 ? -24.375 -10.531 -17.719 1 95.19 201 VAL A O 1
ATOM 1573 N N . GLY A 1 202 ? -24.234 -10.656 -15.516 1 94.19 202 GLY A N 1
ATOM 1574 C CA . GLY A 1 202 ? -23.688 -9.312 -15.414 1 94.19 202 GLY A CA 1
ATOM 1575 C C . GLY A 1 202 ? -22.203 -9.258 -15.703 1 94.19 202 GLY A C 1
ATOM 1576 O O . GLY A 1 202 ? -21.688 -8.227 -16.156 1 94.19 202 GLY A O 1
ATOM 1577 N N . LEU A 1 203 ? -21.484 -10.32 -15.359 1 96 203 LEU A N 1
ATOM 1578 C CA . LEU A 1 203 ? -20.031 -10.344 -15.484 1 96 203 LEU A CA 1
ATOM 1579 C C . LEU A 1 203 ? -19.5 -11.773 -15.461 1 96 203 LEU A C 1
ATOM 1581 O O . LEU A 1 203 ? -20.031 -12.625 -14.734 1 96 203 LEU A O 1
ATOM 1585 N N . ALA A 1 204 ? -18.578 -12.062 -16.281 1 97 204 ALA A N 1
ATOM 1586 C CA . ALA A 1 204 ? -17.812 -13.297 -16.188 1 97 204 ALA A CA 1
ATOM 1587 C C . ALA A 1 204 ? -16.406 -13.039 -15.641 1 97 204 ALA A C 1
ATOM 1589 O O . ALA A 1 204 ? -15.742 -12.094 -16.062 1 97 204 ALA A O 1
ATOM 1590 N N . VAL A 1 205 ? -16.016 -13.781 -14.656 1 96.81 205 VAL A N 1
ATOM 1591 C CA . VAL A 1 205 ? -14.68 -13.703 -14.078 1 96.81 205 VAL A CA 1
ATOM 1592 C C . VAL A 1 205 ? -13.891 -14.961 -14.438 1 96.81 205 VAL A C 1
ATOM 1594 O O . VAL A 1 205 ? -14.289 -16.078 -14.094 1 96.81 205 VAL A O 1
ATOM 1597 N N . VAL A 1 206 ? -12.789 -14.82 -15.148 1 97.25 206 VAL A N 1
ATOM 1598 C CA . VAL A 1 206 ? -11.984 -15.961 -15.57 1 97.25 206 VAL A CA 1
ATOM 1599 C C . VAL A 1 206 ? -10.508 -15.672 -15.297 1 97.25 206 VAL A C 1
ATOM 1601 O O . VAL A 1 206 ? -10.102 -14.516 -15.172 1 97.25 206 VAL A O 1
ATOM 1604 N N . ASP A 1 207 ? -9.742 -16.703 -15.156 1 97.44 207 ASP A N 1
ATOM 1605 C CA . ASP A 1 207 ? -8.305 -16.578 -14.953 1 97.44 207 ASP A CA 1
ATOM 1606 C C . ASP A 1 207 ? -7.551 -16.688 -16.281 1 97.44 207 ASP A C 1
ATOM 1608 O O . ASP A 1 207 ? -7.98 -17.406 -17.188 1 97.44 207 ASP A O 1
ATOM 1612 N N . HIS A 1 208 ? -6.434 -15.961 -16.344 1 98.25 208 HIS A N 1
ATOM 1613 C CA . HIS A 1 208 ? -5.496 -16.219 -17.438 1 98.25 208 HIS A CA 1
ATOM 1614 C C . HIS A 1 208 ? -4.652 -17.453 -17.141 1 98.25 208 HIS A C 1
ATOM 1616 O O . HIS A 1 208 ? -4.598 -18.375 -17.953 1 98.25 208 HIS A O 1
ATOM 1622 N N . ILE A 1 209 ? -4.004 -17.422 -16.047 1 98.31 209 ILE A N 1
ATOM 1623 C CA . ILE A 1 209 ? -3.273 -18.547 -15.477 1 98.31 209 ILE A CA 1
ATOM 1624 C C . ILE A 1 209 ? -3.721 -18.766 -14.031 1 98.31 209 ILE A C 1
ATOM 1626 O O . ILE A 1 209 ? -3.648 -17.844 -13.203 1 98.31 209 ILE A O 1
ATOM 1630 N N . THR A 1 210 ? -4.242 -19.906 -13.727 1 96.62 210 THR A N 1
ATOM 1631 C CA . THR A 1 210 ? -4.781 -20.188 -12.398 1 96.62 210 THR A CA 1
ATOM 1632 C C . THR A 1 210 ? -3.656 -20.281 -11.375 1 96.62 210 THR A C 1
ATOM 1634 O O . THR A 1 210 ? -2.58 -20.812 -11.672 1 96.62 210 THR A O 1
ATOM 1637 N N . SER A 1 211 ? -3.918 -19.797 -10.219 1 94 211 SER A N 1
ATOM 1638 C CA . SER A 1 211 ? -2.9 -19.719 -9.18 1 94 211 SER A CA 1
ATOM 1639 C C . SER A 1 211 ? -2.613 -21.109 -8.594 1 94 211 SER A C 1
ATOM 1641 O O . SER A 1 211 ? -1.452 -21.484 -8.453 1 94 211 SER A O 1
ATOM 1643 N N . GLU A 1 212 ? -3.604 -21.906 -8.328 1 93.69 212 GLU A N 1
ATOM 1644 C CA . GLU A 1 212 ? -3.447 -23.156 -7.609 1 93.69 212 GLU A CA 1
ATOM 1645 C C . GLU A 1 212 ? -3.057 -24.297 -8.555 1 93.69 212 GLU A C 1
ATOM 1647 O O . GLU A 1 212 ? -2.17 -25.094 -8.25 1 93.69 212 GLU A O 1
ATOM 1652 N N . SER A 1 213 ? -3.678 -24.312 -9.711 1 95.69 213 SER A N 1
ATOM 1653 C CA . SER A 1 213 ? -3.445 -25.422 -10.641 1 95.69 213 SER A CA 1
ATOM 1654 C C . SER A 1 213 ? -2.352 -25.078 -11.648 1 95.69 213 SER A C 1
ATOM 1656 O O . SER A 1 213 ? -1.802 -25.953 -12.305 1 95.69 213 SER A O 1
ATOM 1658 N N . GLY A 1 214 ? -2.086 -23.781 -11.805 1 96.94 214 GLY A N 1
ATOM 1659 C CA . GLY A 1 214 ? -1.044 -23.344 -12.727 1 96.94 214 GLY A CA 1
ATOM 1660 C C . GLY A 1 214 ? -1.44 -23.484 -14.18 1 96.94 214 GLY A C 1
ATOM 1661 O O . GLY A 1 214 ? -0.597 -23.359 -15.07 1 96.94 214 GLY A O 1
ATOM 1662 N N . LEU A 1 215 ? -2.701 -23.703 -14.492 1 98 215 LEU A N 1
ATOM 1663 C CA . LEU A 1 215 ? -3.156 -23.922 -15.859 1 98 215 LEU A CA 1
ATOM 1664 C C . LEU A 1 215 ? -3.293 -22.609 -16.609 1 98 215 LEU A C 1
ATOM 1666 O O . LEU A 1 215 ? -3.848 -21.641 -16.094 1 98 215 LEU A O 1
ATOM 1670 N N . VAL A 1 216 ? -2.715 -22.531 -17.766 1 98.5 216 VAL A N 1
ATOM 1671 C CA . VAL A 1 216 ? -3.051 -21.469 -18.703 1 98.5 216 VAL A CA 1
ATOM 1672 C C . VAL A 1 216 ? -4.406 -21.75 -19.359 1 98.5 216 VAL A C 1
ATOM 1674 O O . VAL A 1 216 ? -4.555 -22.734 -20.094 1 98.5 216 VAL A O 1
ATOM 1677 N N . LEU A 1 217 ? -5.402 -20.922 -19.125 1 98.19 217 LEU A N 1
ATOM 1678 C CA . LEU A 1 217 ? -6.75 -21.188 -19.625 1 98.19 217 LEU A CA 1
ATOM 1679 C C . LEU A 1 217 ? -6.918 -20.672 -21.047 1 98.19 217 LEU A C 1
ATOM 1681 O O . LEU A 1 217 ? -6.164 -19.812 -21.5 1 98.19 217 LEU A O 1
ATOM 1685 N N . PRO A 1 218 ? -7.812 -21.344 -21.797 1 97.81 218 PRO A N 1
ATOM 1686 C CA . PRO A 1 218 ? -8.078 -20.875 -23.172 1 97.81 218 PRO A CA 1
ATOM 1687 C C . PRO A 1 218 ? -8.805 -19.547 -23.203 1 97.81 218 PRO A C 1
ATOM 1689 O O . PRO A 1 218 ? -9.93 -19.453 -23.703 1 97.81 218 PRO A O 1
ATOM 1692 N N . LEU A 1 219 ? -8.117 -18.516 -22.797 1 97.88 219 LEU A N 1
ATOM 1693 C CA . LEU A 1 219 ? -8.656 -17.203 -22.469 1 97.88 219 LEU A CA 1
ATOM 1694 C C . LEU A 1 219 ? -9.328 -16.562 -23.672 1 97.88 219 LEU A C 1
ATOM 1696 O O . LEU A 1 219 ? -10.414 -16 -23.562 1 97.88 219 LEU A O 1
ATOM 1700 N N . GLN A 1 220 ? -8.695 -16.625 -24.859 1 97.5 220 GLN A N 1
ATOM 1701 C CA . GLN A 1 220 ? -9.258 -16.031 -26.062 1 97.5 220 GLN A CA 1
ATOM 1702 C C . GLN A 1 220 ? -10.641 -16.594 -26.359 1 97.5 220 GLN A C 1
ATOM 1704 O O . GLN A 1 220 ? -11.578 -15.836 -26.641 1 97.5 220 GLN A O 1
ATOM 1709 N N . GLU A 1 221 ? -10.766 -17.891 -26.312 1 98 221 GLU A N 1
ATOM 1710 C CA . GLU A 1 221 ? -12.039 -18.531 -26.578 1 98 221 GLU A CA 1
ATOM 1711 C C . GLU A 1 221 ? -13.078 -18.188 -25.516 1 98 221 GLU A C 1
ATOM 1713 O O . GLU A 1 221 ? -14.25 -17.969 -25.828 1 98 221 GLU A O 1
ATOM 1718 N N . LEU A 1 222 ? -12.664 -18.156 -24.266 1 98.44 222 LEU A N 1
ATOM 1719 C CA . LEU A 1 222 ? -13.578 -17.797 -23.172 1 98.44 222 LEU A CA 1
ATOM 1720 C C . LEU A 1 222 ? -14.117 -16.391 -23.359 1 98.44 222 LEU A C 1
ATOM 1722 O O . LEU A 1 222 ? -15.312 -16.141 -23.172 1 98.44 222 LEU A O 1
ATOM 1726 N N . ILE A 1 223 ? -13.242 -15.453 -23.688 1 98.44 223 ILE A N 1
ATOM 1727 C CA . ILE A 1 223 ? -13.633 -14.062 -23.891 1 98.44 223 ILE A CA 1
ATOM 1728 C C . ILE A 1 223 ? -14.602 -13.977 -25.078 1 98.44 223 ILE A C 1
ATOM 1730 O O . ILE A 1 223 ? -15.617 -13.273 -25 1 98.44 223 ILE A O 1
ATOM 1734 N N . GLU A 1 224 ? -14.328 -14.672 -26.141 1 98 224 GLU A N 1
ATOM 1735 C CA . GLU A 1 224 ? -15.18 -14.648 -27.328 1 98 224 GLU A CA 1
ATOM 1736 C C . GLU A 1 224 ? -16.578 -15.195 -27.031 1 98 224 GLU A C 1
ATOM 1738 O O . GLU A 1 224 ? -17.578 -14.664 -27.516 1 98 224 GLU A O 1
ATOM 1743 N N . LEU A 1 225 ? -16.625 -16.281 -26.281 1 97.88 225 LEU A N 1
ATOM 1744 C CA . LEU A 1 225 ? -17.906 -16.844 -25.859 1 97.88 225 LEU A CA 1
ATOM 1745 C C . LEU A 1 225 ? -18.734 -15.805 -25.109 1 97.88 225 LEU A C 1
ATOM 1747 O O . LEU A 1 225 ? -19.938 -15.688 -25.328 1 97.88 225 LEU A O 1
ATOM 1751 N N . CYS A 1 226 ? -18.094 -15.047 -24.219 1 97.81 226 CYS A N 1
ATOM 1752 C CA . CYS A 1 226 ? -18.781 -14.016 -23.438 1 97.81 226 CYS A CA 1
ATOM 1753 C C . CYS A 1 226 ? -19.203 -12.859 -24.328 1 97.81 226 CYS A C 1
ATOM 1755 O O . CYS A 1 226 ? -20.344 -12.398 -24.266 1 97.81 226 CYS A O 1
ATOM 1757 N N . LYS A 1 227 ? -18.344 -12.438 -25.172 1 96.12 227 LYS A N 1
ATOM 1758 C CA . LYS A 1 227 ? -18.609 -11.312 -26.062 1 96.12 227 LYS A CA 1
ATOM 1759 C C . LYS A 1 227 ? -19.781 -11.594 -26.984 1 96.12 227 LYS A C 1
ATOM 1761 O O . LYS A 1 227 ? -20.609 -10.719 -27.234 1 96.12 227 LYS A O 1
ATOM 1766 N N . SER A 1 228 ? -19.812 -12.773 -27.5 1 96.12 228 SER A N 1
ATOM 1767 C CA . SER A 1 228 ? -20.891 -13.164 -28.406 1 96.12 228 SER A CA 1
ATOM 1768 C C . SER A 1 228 ? -22.234 -13.109 -27.703 1 96.12 228 SER A C 1
ATOM 1770 O O . SER A 1 228 ? -23.281 -13.055 -28.359 1 96.12 228 SER A O 1
ATOM 1772 N N . ARG A 1 229 ? -22.25 -13.07 -26.453 1 95.69 229 ARG A N 1
ATOM 1773 C CA . ARG A 1 229 ? -23.469 -13.055 -25.672 1 95.69 229 ARG A CA 1
ATOM 1774 C C . ARG A 1 229 ? -23.656 -11.719 -24.969 1 95.69 229 ARG A C 1
ATOM 1776 O O . ARG A 1 229 ? -24.547 -11.57 -24.109 1 95.69 229 ARG A O 1
ATOM 1783 N N . GLY A 1 230 ? -22.688 -10.797 -25.234 1 95.06 230 GLY A N 1
ATOM 1784 C CA . GLY A 1 230 ? -22.766 -9.477 -24.641 1 95.06 230 GLY A CA 1
ATOM 1785 C C . GLY A 1 230 ? -22.391 -9.461 -23.156 1 95.06 230 GLY A C 1
ATOM 1786 O O . GLY A 1 230 ? -22.812 -8.57 -22.422 1 95.06 230 GLY A O 1
ATOM 1787 N N . ILE A 1 231 ? -21.688 -10.43 -22.672 1 96.56 231 ILE A N 1
ATOM 1788 C CA . ILE A 1 231 ? -21.281 -10.539 -21.281 1 96.56 231 ILE A CA 1
ATOM 1789 C C . ILE A 1 231 ? -19.906 -9.914 -21.078 1 96.56 231 ILE A C 1
ATOM 1791 O O . ILE A 1 231 ? -18.938 -10.344 -21.703 1 96.56 231 ILE A O 1
ATOM 1795 N N . PRO A 1 232 ? -19.75 -8.836 -20.203 1 96.81 232 PRO A N 1
ATOM 1796 C CA . PRO A 1 232 ? -18.422 -8.305 -19.906 1 96.81 232 PRO A CA 1
ATOM 1797 C C . PRO A 1 232 ? -17.531 -9.32 -19.172 1 96.81 232 PRO A C 1
ATOM 1799 O O . PRO A 1 232 ? -18.031 -10.141 -18.406 1 96.81 232 PRO A O 1
ATOM 1802 N N . VAL A 1 233 ? -16.219 -9.188 -19.391 1 98.06 233 VAL A N 1
ATOM 1803 C CA . VAL A 1 233 ? -15.305 -10.18 -18.844 1 98.06 233 VAL A CA 1
ATOM 1804 C C . VAL A 1 233 ? -14.242 -9.484 -18 1 98.06 233 VAL A C 1
ATOM 1806 O O . VAL A 1 233 ? -13.625 -8.516 -18.438 1 98.06 233 VAL A O 1
ATOM 1809 N N . LEU A 1 234 ? -14.062 -9.914 -16.781 1 97.81 234 LEU A N 1
ATOM 1810 C CA . LEU A 1 234 ? -12.945 -9.578 -15.906 1 97.81 234 LEU A CA 1
ATOM 1811 C C . LEU A 1 234 ? -11.938 -10.719 -15.852 1 97.81 234 LEU A C 1
ATOM 1813 O O . LEU A 1 234 ? -12.273 -11.828 -15.422 1 97.81 234 LEU A O 1
ATOM 1817 N N . VAL A 1 235 ? -10.734 -10.445 -16.266 1 98.5 235 VAL A N 1
ATOM 1818 C CA . VAL A 1 235 ? -9.703 -11.484 -16.297 1 98.5 235 VAL A CA 1
ATOM 1819 C C . VAL A 1 235 ? -8.742 -11.297 -15.125 1 98.5 235 VAL A C 1
ATOM 1821 O O . VAL A 1 235 ? -8.102 -10.25 -15 1 98.5 235 VAL A O 1
ATOM 1824 N N . ASP A 1 236 ? -8.719 -12.289 -14.258 1 97.31 236 ASP A N 1
ATOM 1825 C CA . ASP A 1 236 ? -7.629 -12.375 -13.289 1 97.31 236 ASP A CA 1
ATOM 1826 C C . ASP A 1 236 ? -6.336 -12.836 -13.961 1 97.31 236 ASP A C 1
ATOM 1828 O O . ASP A 1 236 ? -6.105 -14.039 -14.117 1 97.31 236 ASP A O 1
ATOM 1832 N N . GLY A 1 237 ? -5.527 -11.883 -14.289 1 98.12 237 GLY A N 1
ATOM 1833 C CA . GLY A 1 237 ? -4.238 -12.148 -14.906 1 98.12 237 GLY A CA 1
ATOM 1834 C C . GLY A 1 237 ? -3.072 -11.977 -13.953 1 98.12 237 GLY A C 1
ATOM 1835 O O . GLY A 1 237 ? -1.989 -11.547 -14.359 1 98.12 237 GLY A O 1
ATOM 1836 N N . ALA A 1 238 ? -3.25 -12.281 -12.68 1 96.94 238 ALA A N 1
ATOM 1837 C CA . ALA A 1 238 ? -2.217 -12.078 -11.664 1 96.94 238 ALA A CA 1
ATOM 1838 C C . ALA A 1 238 ? -0.892 -12.695 -12.102 1 96.94 238 ALA A C 1
ATOM 1840 O O . ALA A 1 238 ? 0.179 -12.18 -11.781 1 96.94 238 ALA A O 1
ATOM 1841 N N . HIS A 1 239 ? -0.949 -13.773 -12.844 1 98.06 239 HIS A N 1
ATOM 1842 C CA . HIS A 1 239 ? 0.238 -14.484 -13.305 1 98.06 239 HIS A CA 1
ATOM 1843 C C . HIS A 1 239 ? 0.547 -14.172 -14.758 1 98.06 239 HIS A C 1
ATOM 1845 O O . HIS A 1 239 ? 1.395 -14.82 -15.375 1 98.06 239 HIS A O 1
ATOM 1851 N N . GLY A 1 240 ? -0.077 -13.219 -15.375 1 98.31 240 GLY A N 1
ATOM 1852 C CA . GLY A 1 240 ? -0.02 -13.055 -16.812 1 98.31 240 GLY A CA 1
ATOM 1853 C C . GLY A 1 240 ? 1.222 -12.312 -17.281 1 98.31 240 GLY A C 1
ATOM 1854 O O . GLY A 1 240 ? 2.018 -12.852 -18.062 1 98.31 240 GLY A O 1
ATOM 1855 N N . VAL A 1 241 ? 1.437 -11.109 -16.766 1 98.44 241 VAL A N 1
ATOM 1856 C CA . VAL A 1 241 ? 2.49 -10.234 -17.266 1 98.44 241 VAL A CA 1
ATOM 1857 C C . VAL A 1 241 ? 3.857 -10.812 -16.906 1 98.44 241 VAL A C 1
ATOM 1859 O O . VAL A 1 241 ? 4.09 -11.195 -15.758 1 98.44 241 VAL A O 1
ATOM 1862 N N . GLY A 1 242 ? 4.754 -10.945 -17.891 1 98.06 242 GLY A N 1
ATOM 1863 C CA . GLY A 1 242 ? 6.102 -11.445 -17.688 1 98.06 242 GLY A CA 1
ATOM 1864 C C . GLY A 1 242 ? 6.184 -12.961 -17.719 1 98.06 242 GLY A C 1
ATOM 1865 O O . GLY A 1 242 ? 7.273 -13.523 -17.797 1 98.06 242 GLY A O 1
ATOM 1866 N N . HIS A 1 243 ? 4.988 -13.656 -17.656 1 98.5 243 HIS A N 1
ATOM 1867 C CA . HIS A 1 243 ? 4.898 -15.109 -17.641 1 98.5 243 HIS A CA 1
ATOM 1868 C C . HIS A 1 243 ? 4.648 -15.664 -19.031 1 98.5 243 HIS A C 1
ATOM 1870 O O . HIS A 1 243 ? 5.312 -16.609 -19.453 1 98.5 243 HIS A O 1
ATOM 1876 N N . VAL A 1 244 ? 3.68 -15.102 -19.75 1 97.56 244 VAL A N 1
ATOM 1877 C CA . VAL A 1 244 ? 3.334 -15.414 -21.125 1 97.56 244 VAL A CA 1
ATOM 1878 C C . VAL A 1 244 ? 3.201 -14.125 -21.938 1 97.56 244 VAL A C 1
ATOM 1880 O O . VAL A 1 244 ? 2.994 -13.047 -21.359 1 97.56 244 VAL A O 1
ATOM 1883 N N . PRO A 1 245 ? 3.438 -14.25 -23.234 1 96.69 245 PRO A N 1
ATOM 1884 C CA . PRO A 1 245 ? 3.176 -13.047 -24.031 1 96.69 245 PRO A CA 1
ATOM 1885 C C . PRO A 1 245 ? 1.764 -12.5 -23.828 1 96.69 245 PRO A C 1
ATOM 1887 O O . PRO A 1 245 ? 0.8 -13.266 -23.797 1 96.69 245 PRO A O 1
ATOM 1890 N N . LEU A 1 246 ? 1.611 -11.188 -23.641 1 97.88 246 LEU A N 1
ATOM 1891 C CA . LEU A 1 246 ? 0.338 -10.547 -23.328 1 97.88 246 LEU A CA 1
ATOM 1892 C C . LEU A 1 246 ? 0.062 -9.391 -24.281 1 97.88 246 LEU A C 1
ATOM 1894 O O . LEU A 1 246 ? 0.825 -8.422 -24.328 1 97.88 246 LEU A O 1
ATOM 1898 N N . ASN A 1 247 ? -0.901 -9.484 -25.094 1 98.25 247 ASN A N 1
ATOM 1899 C CA . ASN A 1 247 ? -1.385 -8.453 -26.016 1 98.25 247 ASN A CA 1
ATOM 1900 C C . ASN A 1 247 ? -2.857 -8.133 -25.766 1 98.25 247 ASN A C 1
ATOM 1902 O O . ASN A 1 247 ? -3.74 -8.836 -26.266 1 98.25 247 ASN A O 1
ATOM 1906 N N . LEU A 1 248 ? -3.1 -7.043 -25.078 1 98.38 248 LEU A N 1
ATOM 1907 C CA . LEU A 1 248 ? -4.453 -6.738 -24.625 1 98.38 248 LEU A CA 1
ATOM 1908 C C . LEU A 1 248 ? -5.285 -6.16 -25.766 1 98.38 248 LEU A C 1
ATOM 1910 O O . LEU A 1 248 ? -6.52 -6.203 -25.719 1 98.38 248 LEU A O 1
ATOM 1914 N N . ASP A 1 249 ? -4.621 -5.617 -26.734 1 97 249 ASP A N 1
ATOM 1915 C CA . ASP A 1 249 ? -5.336 -5.145 -27.922 1 97 249 ASP A CA 1
ATOM 1916 C C . ASP A 1 249 ? -5.938 -6.309 -28.703 1 97 249 ASP A C 1
ATOM 1918 O O . ASP A 1 249 ? -6.992 -6.168 -29.312 1 97 249 ASP A O 1
ATOM 1922 N N . GLN A 1 250 ? -5.238 -7.387 -28.672 1 97 250 GLN A N 1
ATOM 1923 C CA . GLN A 1 250 ? -5.719 -8.594 -29.344 1 97 250 GLN A CA 1
ATOM 1924 C C . GLN A 1 250 ? -6.742 -9.328 -28.484 1 97 250 GLN A C 1
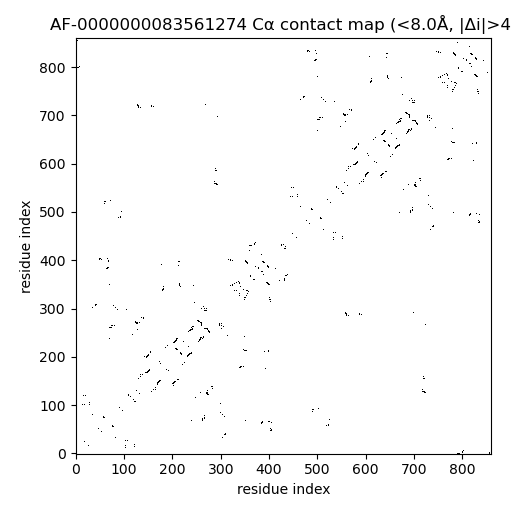ATOM 1926 O O . GLN A 1 250 ? -7.785 -9.758 -28.969 1 97 250 GLN A O 1
ATOM 1931 N N . LEU A 1 251 ? -6.426 -9.516 -27.203 1 97.19 251 LEU A N 1
ATOM 1932 C CA . LEU A 1 251 ? -7.277 -10.266 -26.281 1 97.19 251 LEU A CA 1
ATOM 1933 C C . LEU A 1 251 ? -8.594 -9.531 -26.031 1 97.19 251 LEU A C 1
ATOM 1935 O O . LEU A 1 251 ? -9.648 -10.164 -25.938 1 97.19 251 LEU A O 1
ATOM 1939 N N . GLN A 1 252 ? -8.602 -8.281 -25.812 1 96.81 252 GLN A N 1
ATOM 1940 C CA . GLN A 1 252 ? -9.688 -7.316 -25.672 1 96.81 252 GLN A CA 1
ATOM 1941 C C . GLN A 1 252 ? -10.648 -7.73 -24.562 1 96.81 252 GLN A C 1
ATOM 1943 O O . GLN A 1 252 ? -11.859 -7.762 -24.766 1 96.81 252 GLN A O 1
ATOM 1948 N N . PRO A 1 253 ? -10.219 -8.125 -23.438 1 98.38 253 PRO A N 1
ATOM 1949 C CA . PRO A 1 253 ? -11.133 -8.25 -22.297 1 98.38 253 PRO A CA 1
ATOM 1950 C C . PRO A 1 253 ? -11.703 -6.906 -21.859 1 98.38 253 PRO A C 1
ATOM 1952 O O . PRO A 1 253 ? -11.203 -5.852 -22.25 1 98.38 253 PRO A O 1
ATOM 1955 N N . ASP A 1 254 ? -12.805 -6.93 -21.125 1 98.06 254 ASP A N 1
ATOM 1956 C CA . ASP A 1 254 ? -13.305 -5.672 -20.578 1 98.06 254 ASP A CA 1
ATOM 1957 C C . ASP A 1 254 ? -12.383 -5.145 -19.484 1 98.06 254 ASP A C 1
ATOM 1959 O O . ASP A 1 254 ? -12.148 -3.939 -19.391 1 98.06 254 ASP A O 1
ATOM 1963 N N . PHE A 1 255 ? -11.93 -6.055 -18.672 1 98.31 255 PHE A N 1
ATOM 1964 C CA . PHE A 1 255 ? -10.992 -5.746 -17.609 1 98.31 255 PHE A CA 1
ATOM 1965 C C . PHE A 1 255 ? -9.914 -6.816 -17.5 1 98.31 255 PHE A C 1
ATOM 1967 O O . PHE A 1 255 ? -10.188 -8.008 -17.703 1 98.31 255 PHE A O 1
ATOM 1974 N N . TYR A 1 256 ? -8.711 -6.441 -17.219 1 98.69 256 TYR A N 1
ATOM 1975 C CA . TYR A 1 256 ? -7.582 -7.336 -16.984 1 98.69 256 TYR A CA 1
ATOM 1976 C C . TYR A 1 256 ? -6.691 -6.812 -15.867 1 98.69 256 TYR A C 1
ATOM 1978 O O . TYR A 1 256 ? -6.336 -5.633 -15.844 1 98.69 256 TYR A O 1
ATOM 1986 N N . VAL A 1 257 ? -6.383 -7.633 -14.906 1 97.69 257 VAL A N 1
ATOM 1987 C CA . VAL A 1 257 ? -5.473 -7.254 -13.828 1 97.69 257 VAL A CA 1
ATOM 1988 C C . VAL A 1 257 ? -4.242 -8.156 -13.852 1 97.69 257 VAL A C 1
ATOM 1990 O O . VAL A 1 257 ? -4.336 -9.336 -14.195 1 97.69 257 VAL A O 1
ATOM 1993 N N . SER A 1 258 ? -3.08 -7.613 -13.469 1 98.44 258 SER A N 1
ATOM 1994 C CA . SER A 1 258 ? -1.892 -8.461 -13.414 1 98.44 258 SER A CA 1
ATOM 1995 C C . SER A 1 258 ? -0.866 -7.906 -12.43 1 98.44 258 SER A C 1
ATOM 1997 O O . SER A 1 258 ? -0.729 -6.691 -12.281 1 98.44 258 SER A O 1
ATOM 1999 N N . ASN A 1 259 ? -0.134 -8.797 -11.75 1 97.69 259 ASN A N 1
ATOM 2000 C CA . ASN A 1 259 ? 0.882 -8.43 -10.766 1 97.69 259 ASN A CA 1
ATOM 2001 C C . ASN A 1 259 ? 2.256 -8.273 -11.414 1 97.69 259 ASN A C 1
ATOM 2003 O O . ASN A 1 259 ? 2.713 -9.156 -12.141 1 97.69 259 ASN A O 1
ATOM 2007 N N . PHE A 1 260 ? 2.93 -7.207 -11.062 1 97.94 260 PHE A N 1
ATOM 2008 C CA . PHE A 1 260 ? 4.285 -7.031 -11.57 1 97.94 260 PHE A CA 1
ATOM 2009 C C . PHE A 1 260 ? 5.293 -7.758 -10.688 1 97.94 260 PHE A C 1
ATOM 2011 O O . PHE A 1 260 ? 6.398 -8.07 -11.133 1 97.94 260 PHE A O 1
ATOM 2018 N N . HIS A 1 261 ? 4.984 -8.07 -9.438 1 93.94 261 HIS A N 1
ATOM 2019 C CA . HIS A 1 261 ? 5.961 -8.586 -8.492 1 93.94 261 HIS A CA 1
ATOM 2020 C C . HIS A 1 261 ? 6.148 -10.094 -8.656 1 93.94 261 HIS A C 1
ATOM 2022 O O . HIS A 1 261 ? 6.973 -10.703 -7.973 1 93.94 261 HIS A O 1
ATOM 2028 N N . LYS A 1 262 ? 5.332 -10.688 -9.477 1 95.56 262 LYS A N 1
ATOM 2029 C CA . LYS A 1 262 ? 5.52 -12.109 -9.75 1 95.56 262 LYS A CA 1
ATOM 2030 C C . LYS A 1 262 ? 6.484 -12.328 -10.914 1 95.56 262 LYS A C 1
ATOM 2032 O O . LYS A 1 262 ? 7.688 -12.086 -10.781 1 95.56 262 LYS A O 1
ATOM 2037 N N . TRP A 1 263 ? 6.047 -12.453 -12.102 1 98.19 263 TRP A N 1
ATOM 2038 C CA . TRP A 1 263 ? 6.863 -12.93 -13.211 1 98.19 263 TRP A CA 1
ATOM 2039 C C . TRP A 1 263 ? 7.613 -11.773 -13.875 1 98.19 263 TRP A C 1
ATOM 2041 O O . TRP A 1 263 ? 8.586 -11.984 -14.602 1 98.19 263 TRP A O 1
ATOM 2051 N N . MET A 1 264 ? 7.172 -10.539 -13.609 1 97.88 264 MET A N 1
ATOM 2052 C CA . MET A 1 264 ? 7.871 -9.359 -14.117 1 97.88 264 MET A CA 1
ATOM 2053 C C . MET A 1 264 ? 8.961 -8.914 -13.141 1 97.88 264 MET A C 1
ATOM 2055 O O . MET A 1 264 ? 9.703 -7.973 -13.422 1 97.88 264 MET A O 1
ATOM 2059 N N . LEU A 1 265 ? 9.039 -9.508 -12 1 97.56 265 LEU A N 1
ATOM 2060 C CA . LEU A 1 265 ? 10.164 -9.422 -11.078 1 97.56 265 LEU A CA 1
ATOM 2061 C C . LEU A 1 265 ? 10.242 -8.039 -10.453 1 97.56 265 LEU A C 1
ATOM 20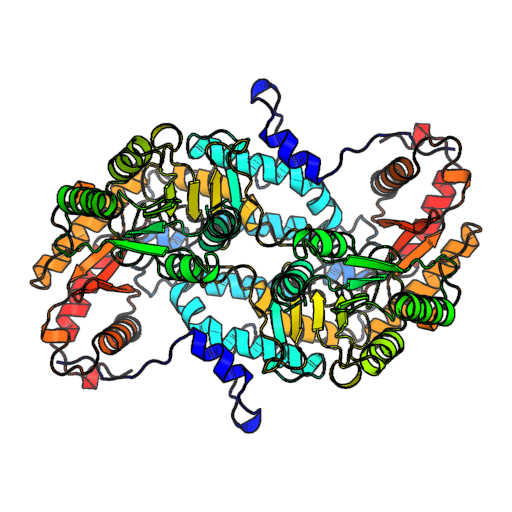63 O O . LEU A 1 265 ? 11.32 -7.598 -10.047 1 97.56 265 LEU A O 1
ATOM 2067 N N . ALA A 1 266 ? 9.148 -7.312 -10.406 1 97.5 266 ALA A N 1
ATOM 2068 C CA . ALA A 1 266 ? 9.102 -6.008 -9.742 1 97.5 266 ALA A CA 1
ATOM 2069 C C . ALA A 1 266 ? 9.078 -6.168 -8.227 1 97.5 266 ALA A C 1
ATOM 2071 O O . ALA A 1 266 ? 8.852 -7.266 -7.711 1 97.5 266 ALA A O 1
ATOM 2072 N N . PRO A 1 267 ? 9.398 -5.059 -7.492 1 96.31 267 PRO A N 1
ATOM 2073 C CA . PRO A 1 267 ? 9.133 -5.094 -6.055 1 96.31 267 PRO A CA 1
ATOM 2074 C C . PRO A 1 267 ? 7.668 -5.359 -5.727 1 96.31 267 PRO A C 1
ATOM 2076 O O . PRO A 1 267 ? 6.793 -5.125 -6.566 1 96.31 267 PRO A O 1
ATOM 2079 N N . LYS A 1 268 ? 7.434 -5.906 -4.543 1 95.19 268 LYS A N 1
ATOM 2080 C CA . LYS A 1 268 ? 6.062 -6.195 -4.125 1 95.19 268 LYS A CA 1
ATOM 2081 C C . LYS A 1 268 ? 5.219 -4.926 -4.082 1 95.19 268 LYS A C 1
ATOM 2083 O O . LYS A 1 268 ? 5.73 -3.844 -3.789 1 95.19 268 LYS A O 1
ATOM 2088 N N . SER A 1 269 ? 3.945 -5.082 -4.344 1 92.62 269 SER A N 1
ATOM 2089 C CA . SER A 1 269 ? 2.893 -4.074 -4.262 1 92.62 269 SER A CA 1
ATOM 2090 C C . SER A 1 269 ? 2.859 -3.205 -5.516 1 92.62 269 SER A C 1
ATOM 2092 O O . SER A 1 269 ? 2.881 -1.976 -5.43 1 92.62 269 SER A O 1
ATOM 2094 N N . ALA A 1 270 ? 2.857 -3.818 -6.648 1 95.06 270 ALA A N 1
ATOM 2095 C CA . ALA A 1 270 ? 2.67 -3.156 -7.938 1 95.06 270 ALA A CA 1
ATOM 2096 C C . ALA A 1 270 ? 1.909 -4.055 -8.906 1 95.06 270 ALA A C 1
ATOM 2098 O O . ALA A 1 270 ? 2.281 -5.211 -9.117 1 95.06 270 ALA A O 1
ATOM 2099 N N . ALA A 1 271 ? 0.871 -3.564 -9.43 1 97.06 271 ALA A N 1
ATOM 2100 C CA . ALA A 1 271 ? 0.015 -4.23 -10.406 1 97.06 271 ALA A CA 1
ATOM 2101 C C . ALA A 1 271 ? -0.667 -3.219 -11.32 1 97.06 271 ALA A C 1
ATOM 2103 O O . ALA A 1 271 ? -0.544 -2.01 -11.117 1 97.06 271 ALA A O 1
ATOM 2104 N N . PHE A 1 272 ? -1.236 -3.664 -12.367 1 97.5 272 PHE A N 1
ATOM 2105 C CA . PHE A 1 272 ? -2.037 -2.762 -13.188 1 97.5 272 PHE A CA 1
ATOM 2106 C C . PHE A 1 272 ? -3.436 -3.328 -13.406 1 97.5 272 PHE A C 1
ATOM 2108 O O . PHE A 1 272 ? -3.641 -4.539 -13.312 1 97.5 272 PHE A O 1
ATOM 2115 N N . LEU A 1 273 ? -4.375 -2.457 -13.555 1 97.44 273 LEU A N 1
ATOM 2116 C CA . LEU A 1 273 ? -5.734 -2.729 -14.008 1 97.44 273 LEU A CA 1
ATOM 2117 C C . LEU A 1 273 ? -5.973 -2.131 -15.391 1 97.44 273 LEU A C 1
ATOM 2119 O O . LEU A 1 273 ? -5.793 -0.927 -15.594 1 97.44 273 LEU A O 1
ATOM 2123 N N . PHE A 1 274 ? -6.246 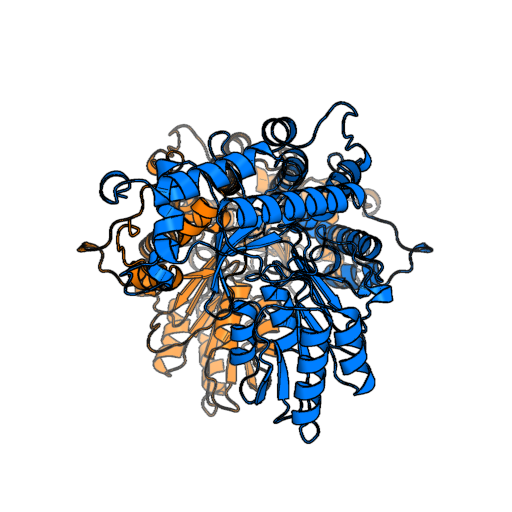-2.975 -16.297 1 98.31 274 PHE A N 1
ATOM 2124 C CA . PHE A 1 274 ? -6.648 -2.58 -17.641 1 98.31 274 PHE A CA 1
ATOM 2125 C C . PHE A 1 274 ? -8.164 -2.438 -17.734 1 98.31 274 PHE A C 1
ATOM 2127 O O . PHE A 1 274 ? -8.898 -3.33 -17.312 1 98.31 274 PHE A O 1
ATOM 2134 N N . ILE A 1 275 ? -8.602 -1.335 -18.266 1 97.44 275 ILE A N 1
ATOM 2135 C CA . ILE A 1 275 ? -10 -1.057 -18.562 1 97.44 275 ILE A CA 1
ATOM 2136 C C . ILE A 1 275 ? -10.172 -0.793 -20.047 1 97.44 275 ILE A C 1
ATOM 2138 O O . ILE A 1 275 ? -9.711 0.232 -20.562 1 97.44 275 ILE A O 1
ATOM 2142 N N . ARG A 1 276 ? -10.844 -1.637 -20.734 1 96.94 276 ARG A N 1
ATOM 2143 C CA . ARG A 1 276 ? -10.93 -1.572 -22.188 1 96.94 276 ARG A CA 1
ATOM 2144 C C . ARG A 1 276 ? -11.555 -0.261 -22.656 1 96.94 276 ARG A C 1
ATOM 2146 O O . ARG A 1 276 ? -11.062 0.384 -23.578 1 96.94 276 ARG A O 1
ATOM 2153 N N . ASP A 1 277 ? -12.664 0.105 -22.031 1 94.88 277 ASP A N 1
ATOM 2154 C CA . ASP A 1 277 ? -13.398 1.316 -22.359 1 94.88 277 ASP A CA 1
ATOM 2155 C C . ASP A 1 277 ? -13.672 2.164 -21.125 1 94.88 277 ASP A C 1
ATOM 2157 O O . ASP A 1 277 ? -14.773 2.137 -20.578 1 94.88 277 ASP A O 1
ATOM 2161 N N . PRO A 1 278 ? -12.711 2.977 -20.797 1 90.19 278 PRO A N 1
ATOM 2162 C CA . PRO A 1 278 ? -12.859 3.766 -19.578 1 90.19 278 PRO A CA 1
ATOM 2163 C C . PRO A 1 278 ? -14.023 4.754 -19.641 1 90.19 278 PRO A C 1
ATOM 2165 O O . PRO A 1 278 ? -14.461 5.273 -18.609 1 90.19 278 PRO A O 1
ATOM 2168 N N . ASN A 1 279 ? -14.531 5.074 -20.797 1 87.19 279 ASN A N 1
ATOM 2169 C CA . ASN A 1 279 ? -15.688 5.945 -20.938 1 87.19 279 ASN A CA 1
ATOM 2170 C C . ASN A 1 279 ? -16.984 5.203 -20.641 1 87.19 279 ASN A C 1
ATOM 2172 O O . ASN A 1 279 ? -17.969 5.805 -20.203 1 87.19 279 ASN A O 1
ATOM 2176 N N . LYS A 1 280 ? -16.922 3.969 -20.906 1 88.88 280 LYS A N 1
ATOM 2177 C CA . LYS A 1 280 ? -18.094 3.117 -20.688 1 88.88 280 LYS A CA 1
ATOM 2178 C C . LYS A 1 280 ? -18.141 2.629 -19.234 1 88.88 280 LYS A C 1
ATOM 2180 O O . LYS A 1 280 ? -19.219 2.557 -18.641 1 88.88 280 LYS A O 1
ATOM 2185 N N . TYR A 1 281 ? -16.969 2.236 -18.781 1 86.75 281 TYR A N 1
ATOM 2186 C CA . TYR A 1 281 ? -16.875 1.654 -17.453 1 86.75 281 TYR A CA 1
ATOM 2187 C C . TYR A 1 281 ? -16.312 2.662 -16.453 1 86.75 281 TYR A C 1
ATOM 2189 O O . TYR A 1 281 ? -15.141 3.055 -16.547 1 86.75 281 TYR A O 1
ATOM 2197 N N . THR A 1 282 ? -17.109 3.166 -15.492 1 82.44 282 THR A N 1
ATOM 2198 C CA . THR A 1 282 ? -16.609 4.012 -14.414 1 82.44 282 THR A CA 1
ATOM 2199 C C . THR A 1 282 ? -16.141 3.164 -13.234 1 82.44 282 THR A C 1
ATOM 2201 O O . THR A 1 282 ? -16.953 2.592 -12.508 1 82.44 282 THR A O 1
ATOM 2204 N N . ILE A 1 283 ? -14.883 3.014 -13.125 1 84.81 283 ILE A N 1
ATOM 2205 C CA . ILE A 1 283 ? -14.289 2.221 -12.055 1 84.81 283 ILE A CA 1
ATOM 2206 C C . ILE A 1 283 ? -13.672 3.145 -11.008 1 84.81 283 ILE A C 1
ATOM 2208 O O . ILE A 1 283 ? -12.961 4.094 -11.352 1 84.81 283 ILE A O 1
ATOM 2212 N N . HIS A 1 284 ? -13.953 2.943 -9.758 1 78.06 284 HIS A N 1
ATOM 2213 C CA . HIS A 1 284 ? -13.445 3.738 -8.648 1 78.06 284 HIS A CA 1
ATOM 2214 C C . HIS A 1 284 ? -12.469 2.936 -7.797 1 78.06 284 HIS A C 1
ATOM 2216 O O . HIS A 1 284 ? -12.641 1.727 -7.621 1 78.06 284 HIS A O 1
ATOM 2222 N N . PRO A 1 285 ? -11.438 3.664 -7.348 1 77.38 285 PRO A N 1
ATOM 2223 C CA . PRO A 1 285 ? -10.594 2.975 -6.367 1 77.38 285 PRO A CA 1
ATOM 2224 C C . PRO A 1 285 ? -11.336 2.65 -5.074 1 77.38 285 PRO A C 1
ATOM 2226 O O . PRO A 1 285 ? -12.344 3.293 -4.754 1 77.38 285 PRO A O 1
ATOM 2229 N N . PRO A 1 286 ? -10.781 1.613 -4.348 1 74.69 286 PRO A N 1
ATOM 2230 C CA . PRO A 1 286 ? -11.43 1.29 -3.076 1 74.69 286 PRO A CA 1
ATOM 2231 C C . PRO A 1 286 ? -11.312 2.414 -2.049 1 74.69 286 PRO A C 1
ATOM 2233 O O . PRO A 1 286 ? -12.156 2.531 -1.158 1 74.69 286 PRO A O 1
ATOM 2236 N N . VAL A 1 287 ? -10.289 3.135 -2.205 1 73.44 287 VAL A N 1
ATOM 2237 C CA . VAL A 1 287 ? -10.055 4.273 -1.325 1 73.44 287 VAL A CA 1
ATOM 2238 C C . VAL A 1 287 ? -9.852 5.539 -2.158 1 73.44 287 VAL A C 1
ATOM 2240 O O . VAL A 1 287 ? -8.922 5.621 -2.957 1 73.44 287 VAL A O 1
ATOM 2243 N N . ILE A 1 288 ? -10.727 6.438 -2.045 1 63.62 288 ILE A N 1
ATOM 2244 C CA . ILE A 1 288 ? -10.555 7.742 -2.678 1 63.62 288 ILE A CA 1
ATOM 2245 C C . ILE A 1 288 ? -9.664 8.625 -1.809 1 63.62 288 ILE A C 1
ATOM 2247 O O . ILE A 1 288 ? -10.047 9.008 -0.7 1 63.62 288 ILE A O 1
ATOM 2251 N N . SER A 1 289 ? -8.43 8.633 -2.23 1 70.81 289 SER A N 1
ATOM 2252 C CA . SER A 1 289 ? -7.527 9.352 -1.336 1 70.81 289 SER A CA 1
ATOM 2253 C C . SER A 1 289 ? -6.309 9.875 -2.086 1 70.81 289 SER A C 1
ATOM 2255 O O . SER A 1 289 ? -5.934 9.336 -3.127 1 70.81 289 SER A O 1
ATOM 2257 N N . HIS A 1 290 ? -5.922 10.992 -1.61 1 64 290 HIS A N 1
ATOM 2258 C CA . HIS A 1 290 ? -4.578 11.453 -1.938 1 64 290 HIS A CA 1
ATOM 2259 C C . HIS A 1 290 ? -3.633 11.281 -0.753 1 64 290 HIS A C 1
ATOM 2261 O O . HIS A 1 290 ? -2.639 12 -0.637 1 64 290 HIS A O 1
ATOM 2267 N N . GLY A 1 291 ? -4.078 10.344 0.067 1 74.06 291 GLY A N 1
ATOM 2268 C CA . GLY A 1 291 ? -3.229 10.07 1.216 1 74.06 291 GLY A CA 1
ATOM 2269 C C . GLY A 1 291 ? -1.853 9.562 0.833 1 74.06 291 GLY A C 1
ATOM 2270 O O . GLY A 1 291 ? -1.699 8.875 -0.177 1 74.06 291 GLY A O 1
ATOM 2271 N N . THR A 1 292 ? -0.917 9.953 1.637 1 81.94 292 THR A N 1
ATOM 2272 C CA . THR A 1 292 ? 0.486 9.625 1.406 1 81.94 292 THR A CA 1
ATOM 2273 C C . THR A 1 292 ? 0.697 8.117 1.396 1 81.94 292 THR A C 1
ATOM 2275 O O . THR A 1 292 ? 0.217 7.41 2.287 1 81.94 292 THR A O 1
ATOM 2278 N N . MET A 1 293 ? 1.276 7.66 0.338 1 88.88 293 MET A N 1
ATOM 2279 C CA . MET A 1 293 ? 1.684 6.266 0.182 1 88.88 293 MET A CA 1
ATOM 2280 C C . MET A 1 293 ? 3.09 6.172 -0.4 1 88.88 293 MET A C 1
ATOM 2282 O O . MET A 1 293 ? 3.617 7.156 -0.921 1 88.88 293 MET A O 1
ATOM 2286 N N . ASP A 1 294 ? 3.664 5.055 -0.199 1 93.44 294 ASP A N 1
ATOM 2287 C CA . ASP A 1 294 ? 4.922 4.766 -0.88 1 93.44 294 ASP A CA 1
ATOM 2288 C C . ASP A 1 294 ? 4.676 4.305 -2.316 1 93.44 294 ASP A C 1
ATOM 2290 O O . ASP A 1 294 ? 4.145 3.217 -2.543 1 93.44 294 ASP A O 1
ATOM 2294 N N . TYR A 1 295 ? 5.133 5.09 -3.279 1 94 295 TYR A N 1
ATOM 2295 C CA . TYR A 1 295 ? 4.887 4.789 -4.684 1 94 295 TYR A CA 1
ATOM 2296 C C . TYR A 1 295 ? 6.137 4.227 -5.348 1 94 295 TYR A C 1
ATOM 2298 O O . TYR A 1 295 ? 6.184 4.074 -6.57 1 94 295 TYR A O 1
ATOM 2306 N N . SER A 1 296 ? 7.148 3.93 -4.523 1 95.44 296 SER A N 1
ATOM 2307 C CA . SER A 1 296 ? 8.438 3.535 -5.078 1 95.44 296 SER A CA 1
ATOM 2308 C C . SER A 1 296 ? 8.32 2.25 -5.895 1 95.44 296 SER A C 1
ATOM 2310 O O . SER A 1 296 ? 9.016 2.076 -6.895 1 95.44 296 SER A O 1
ATOM 2312 N N . ALA A 1 297 ? 7.422 1.338 -5.488 1 96.25 297 ALA A N 1
ATOM 2313 C CA . ALA A 1 297 ? 7.227 0.108 -6.25 1 96.25 297 ALA A CA 1
ATOM 2314 C C . ALA A 1 297 ? 6.664 0.405 -7.637 1 96.25 297 ALA A C 1
ATOM 2316 O O . ALA A 1 297 ? 7.113 -0.166 -8.633 1 96.25 297 ALA A O 1
ATOM 2317 N N . TYR A 1 298 ? 5.648 1.333 -7.688 1 95.81 298 TYR A N 1
ATOM 2318 C CA . TYR A 1 298 ? 5.078 1.738 -8.969 1 95.81 298 TYR A CA 1
ATOM 2319 C C . TYR A 1 298 ? 6.148 2.336 -9.875 1 95.81 298 TYR A C 1
ATOM 2321 O O . TYR A 1 298 ? 6.25 1.971 -11.047 1 95.81 298 TYR A O 1
ATOM 2329 N N . LEU A 1 299 ? 6.93 3.164 -9.289 1 95.38 299 LEU A N 1
ATOM 2330 C CA . LEU A 1 299 ? 7.898 3.93 -10.062 1 95.38 299 LEU A CA 1
ATOM 2331 C C . LEU A 1 299 ? 9.031 3.033 -10.555 1 95.38 299 LEU A C 1
ATOM 2333 O O . LEU A 1 299 ? 9.766 3.402 -11.477 1 95.38 299 LEU A O 1
ATOM 2337 N N . SER A 1 300 ? 9.172 1.836 -10.023 1 95.38 300 SER A N 1
ATOM 2338 C CA . SER A 1 300 ? 10.234 0.914 -10.398 1 95.38 300 SER A CA 1
ATOM 2339 C C . SER A 1 300 ? 9.789 -0.024 -11.516 1 95.38 300 SER A C 1
ATOM 2341 O O . SER A 1 300 ? 10.594 -0.787 -12.055 1 95.38 300 SER A O 1
ATOM 2343 N N . VAL A 1 301 ? 8.531 0.002 -11.906 1 96.5 301 VAL A N 1
ATOM 2344 C CA . VAL A 1 301 ? 7.965 -0.941 -12.867 1 96.5 301 VAL A CA 1
ATOM 2345 C C . VAL A 1 301 ? 8.672 -0.794 -14.211 1 96.5 301 VAL A C 1
ATOM 2347 O O . VAL A 1 301 ? 9.008 -1.791 -14.859 1 96.5 301 VAL A O 1
ATOM 2350 N N . PRO A 1 302 ? 8.945 0.479 -14.688 1 95.31 302 PRO A N 1
ATOM 2351 C CA . PRO A 1 302 ? 9.688 0.587 -15.945 1 95.31 302 PRO A CA 1
ATOM 2352 C C . PRO A 1 302 ? 11.031 -0.124 -15.898 1 95.31 302 PRO A C 1
ATOM 2354 O O . PRO A 1 302 ? 11.43 -0.765 -16.875 1 95.31 302 PRO A O 1
ATOM 2357 N N . ALA A 1 303 ? 11.742 -0.058 -14.75 1 95 303 ALA A N 1
ATOM 2358 C CA . ALA A 1 303 ? 13.008 -0.762 -14.586 1 95 303 ALA A CA 1
ATOM 2359 C C . ALA A 1 303 ? 12.805 -2.273 -14.625 1 95 303 ALA A C 1
ATOM 2361 O O . ALA A 1 303 ? 13.633 -3 -15.188 1 95 303 ALA A O 1
ATOM 2362 N N . SER A 1 304 ? 11.734 -2.76 -14.047 1 96.31 304 SER A N 1
ATOM 2363 C CA . SER A 1 304 ? 11.414 -4.184 -14.055 1 96.31 304 SER A CA 1
ATOM 2364 C C . SER A 1 304 ? 11.164 -4.684 -15.477 1 96.31 304 SER A C 1
ATOM 2366 O O . SER A 1 304 ? 11.68 -5.734 -15.867 1 96.31 304 SER A O 1
ATOM 2368 N N . ILE A 1 305 ? 10.367 -3.932 -16.234 1 96.38 305 ILE A N 1
ATOM 2369 C CA . ILE A 1 305 ? 10.062 -4.289 -17.609 1 96.38 305 ILE A CA 1
ATOM 2370 C C . ILE A 1 305 ? 11.344 -4.301 -18.438 1 96.38 305 ILE A C 1
ATOM 2372 O O . ILE A 1 305 ? 11.594 -5.242 -19.188 1 96.38 305 ILE A O 1
ATOM 2376 N N . ALA A 1 306 ? 12.188 -3.307 -18.25 1 94.5 306 ALA A N 1
ATOM 2377 C CA . ALA A 1 306 ? 13.453 -3.223 -18.969 1 94.5 306 ALA A CA 1
ATOM 2378 C C . ALA A 1 306 ? 14.367 -4.395 -18.609 1 94.5 306 ALA A C 1
ATOM 2380 O O . ALA A 1 306 ? 14.969 -5.012 -19.484 1 94.5 306 ALA A O 1
ATOM 2381 N N . PHE A 1 307 ? 14.508 -4.688 -17.344 1 95.5 307 PHE A N 1
ATOM 2382 C CA . PHE A 1 307 ? 15.359 -5.777 -16.875 1 95.5 307 PHE A CA 1
ATOM 2383 C C . PHE A 1 307 ? 14.891 -7.113 -17.438 1 95.5 307 PHE A C 1
ATOM 2385 O O . PHE A 1 307 ? 15.688 -7.871 -17.984 1 95.5 307 PHE A O 1
ATOM 2392 N N . HIS A 1 308 ? 13.586 -7.383 -17.297 1 96.69 308 HIS A N 1
ATOM 2393 C CA . HIS A 1 308 ? 13.023 -8.625 -17.828 1 96.69 308 HIS A CA 1
ATOM 2394 C C . HIS A 1 308 ? 13.289 -8.766 -19.312 1 96.69 308 HIS A C 1
ATOM 2396 O O . HIS A 1 308 ? 13.695 -9.836 -19.781 1 96.69 308 HIS A O 1
ATOM 2402 N N . THR A 1 309 ? 13.094 -7.684 -20.031 1 94.75 309 THR A N 1
ATOM 2403 C CA . THR A 1 309 ? 13.297 -7.672 -21.469 1 94.75 309 THR A CA 1
ATOM 2404 C C . THR A 1 309 ? 14.758 -7.965 -21.812 1 94.75 309 THR A C 1
ATOM 2406 O O . THR A 1 309 ? 15.047 -8.781 -22.688 1 94.75 309 THR A O 1
ATOM 2409 N N . LYS A 1 310 ? 15.664 -7.398 -21.125 1 93.44 310 LYS A N 1
ATOM 2410 C CA . LYS A 1 310 ? 17.094 -7.559 -21.391 1 93.44 310 LYS A CA 1
ATOM 2411 C C . LYS A 1 310 ? 17.578 -8.945 -20.984 1 93.44 310 LYS A C 1
ATOM 2413 O O . LYS A 1 310 ? 18.547 -9.461 -21.547 1 93.44 310 LYS A O 1
ATOM 2418 N N . MET A 1 311 ? 16.906 -9.531 -20.016 1 95 311 MET A N 1
ATOM 2419 C CA . MET A 1 311 ? 17.281 -10.875 -19.578 1 95 311 MET A CA 1
ATOM 2420 C C . MET A 1 311 ? 16.719 -11.93 -20.531 1 95 311 MET A C 1
ATOM 2422 O O . MET A 1 311 ? 17 -13.125 -20.375 1 95 311 MET A O 1
ATOM 2426 N N . GLY A 1 312 ? 15.922 -11.531 -21.562 1 95 312 GLY A N 1
ATOM 2427 C CA . GLY A 1 312 ? 15.484 -12.453 -22.594 1 95 312 GLY A CA 1
ATOM 2428 C C . GLY A 1 312 ? 14.062 -12.203 -23.047 1 95 312 GLY A C 1
ATOM 2429 O O . GLY A 1 312 ? 13.656 -12.656 -24.125 1 95 312 GLY A O 1
ATOM 2430 N N . GLY A 1 313 ? 13.258 -11.461 -22.219 1 95.62 313 GLY A N 1
ATOM 2431 C CA . GLY A 1 313 ? 11.891 -11.164 -22.609 1 95.62 313 GLY A CA 1
ATOM 2432 C C . GLY A 1 313 ? 11.086 -12.398 -22.969 1 95.62 313 GLY A C 1
ATOM 2433 O O . GLY A 1 313 ? 11 -13.344 -22.172 1 95.62 313 GLY A O 1
ATOM 2434 N N . VAL A 1 314 ? 10.633 -12.469 -24.172 1 96.88 314 VAL A N 1
ATOM 2435 C CA . VAL A 1 314 ? 9.805 -13.562 -24.656 1 96.88 314 VAL A CA 1
ATOM 2436 C C . VAL A 1 314 ? 10.633 -14.852 -24.703 1 96.88 314 VAL A C 1
ATOM 2438 O O . VAL A 1 314 ? 10.109 -15.938 -24.453 1 96.88 314 VAL A O 1
ATOM 2441 N N . ASP A 1 315 ? 11.914 -14.734 -25 1 96.69 315 ASP A N 1
ATOM 2442 C CA . ASP A 1 315 ? 12.781 -15.906 -25.016 1 96.69 315 ASP A CA 1
ATOM 2443 C C . ASP A 1 315 ? 12.945 -16.484 -23.625 1 96.69 315 ASP A C 1
ATOM 2445 O O . ASP A 1 315 ? 13.039 -17.703 -23.453 1 96.69 315 ASP A O 1
ATOM 2449 N N . LEU A 1 316 ? 13.047 -15.625 -22.641 1 97.12 316 LEU A N 1
ATOM 2450 C CA . LEU A 1 316 ? 13.102 -16.078 -21.266 1 97.12 316 LEU A CA 1
ATOM 2451 C C . LEU A 1 316 ? 11.812 -16.812 -20.875 1 97.12 316 LEU A C 1
ATOM 2453 O O . LEU A 1 316 ? 11.859 -17.828 -20.203 1 97.12 316 LEU A O 1
ATOM 2457 N N . MET A 1 317 ? 10.68 -16.281 -21.312 1 98.12 317 MET A N 1
ATOM 2458 C CA . MET A 1 317 ? 9.398 -16.953 -21.062 1 98.12 317 MET A CA 1
ATOM 2459 C C . MET A 1 317 ? 9.383 -18.344 -21.656 1 98.12 317 MET A C 1
ATOM 2461 O O . MET A 1 317 ? 8.961 -19.297 -21 1 98.12 317 MET A O 1
ATOM 2465 N N . ALA A 1 318 ? 9.836 -18.422 -22.844 1 98 318 ALA A N 1
ATOM 2466 C CA . ALA A 1 318 ? 9.875 -19.703 -23.531 1 98 318 ALA A CA 1
ATOM 2467 C C . ALA A 1 318 ? 10.812 -20.688 -22.828 1 98 318 ALA A C 1
ATOM 2469 O O . ALA A 1 318 ? 10.508 -21.875 -22.703 1 98 318 ALA A O 1
ATOM 2470 N N . ARG A 1 319 ? 11.938 -20.172 -22.453 1 97.94 319 ARG A N 1
ATOM 2471 C CA . ARG A 1 319 ? 12.898 -21 -21.734 1 97.94 319 ARG A CA 1
ATOM 2472 C C . ARG A 1 319 ? 12.312 -21.5 -20.422 1 97.94 319 ARG A C 1
ATOM 2474 O O . ARG A 1 319 ? 12.469 -22.672 -20.078 1 97.94 319 ARG A O 1
ATOM 2481 N N . ASN A 1 320 ? 11.703 -20.641 -19.641 1 98.5 320 ASN A N 1
ATOM 2482 C CA . ASN A 1 320 ? 11.078 -21.016 -18.375 1 98.5 320 ASN A CA 1
ATOM 2483 C C . ASN A 1 320 ? 9.992 -22.078 -18.594 1 98.5 320 ASN A C 1
ATOM 2485 O O . ASN A 1 320 ? 9.875 -23.031 -17.828 1 98.5 320 ASN A O 1
ATOM 2489 N N . HIS A 1 321 ? 9.219 -21.875 -19.609 1 98.56 321 HIS A N 1
ATOM 2490 C CA . HIS A 1 321 ? 8.203 -22.844 -19.984 1 98.56 321 HIS A CA 1
ATOM 2491 C C . HIS A 1 321 ? 8.828 -24.203 -20.297 1 98.56 321 HIS A C 1
ATOM 2493 O O . HIS A 1 321 ? 8.375 -25.234 -19.781 1 98.56 321 HIS A O 1
ATOM 2499 N N . ALA A 1 322 ? 9.797 -24.219 -21.125 1 98.56 322 ALA A N 1
ATOM 2500 C CA . ALA A 1 322 ? 10.445 -25.469 -21.531 1 98.56 322 ALA A CA 1
ATOM 2501 C C . ALA A 1 322 ? 11.023 -26.203 -20.328 1 98.56 322 ALA A C 1
ATOM 2503 O O . ALA A 1 322 ? 10.883 -27.422 -20.203 1 98.56 322 ALA A O 1
ATOM 2504 N N . LEU A 1 323 ? 11.68 -25.438 -19.469 1 98.69 323 LEU A N 1
ATOM 2505 C CA . LEU A 1 323 ? 12.242 -26.031 -18.25 1 98.69 323 LEU A CA 1
ATOM 2506 C C . LEU A 1 323 ? 11.141 -26.594 -17.359 1 98.69 323 LEU A C 1
ATOM 2508 O O . LEU A 1 323 ? 11.281 -27.703 -16.828 1 98.69 323 LEU A O 1
ATOM 2512 N N . CYS A 1 324 ? 10.094 -25.859 -17.172 1 98.75 324 CYS A N 1
ATOM 2513 C CA . CYS A 1 324 ? 8.984 -26.281 -16.312 1 98.75 324 CYS A CA 1
ATOM 2514 C C . CYS A 1 324 ? 8.352 -27.562 -16.844 1 98.75 324 CYS A C 1
ATOM 2516 O O . CYS A 1 324 ? 8.117 -28.5 -16.078 1 98.75 324 CYS A O 1
ATOM 2518 N N . VAL A 1 325 ? 8.117 -27.625 -18.125 1 98.62 325 VAL A N 1
ATOM 2519 C CA . VAL A 1 325 ? 7.492 -28.781 -18.766 1 98.62 325 VAL A CA 1
ATOM 2520 C C . VAL A 1 325 ? 8.406 -30 -18.641 1 98.62 325 VAL A C 1
ATOM 2522 O O . VAL A 1 325 ? 7.961 -31.078 -18.234 1 98.62 325 VAL A O 1
ATOM 2525 N N . ALA A 1 326 ? 9.656 -29.828 -18.984 1 98.69 326 ALA A N 1
ATOM 2526 C CA . ALA A 1 326 ? 10.617 -30.922 -18.906 1 98.69 326 ALA A CA 1
ATOM 2527 C C . ALA A 1 326 ? 10.703 -31.453 -17.469 1 98.69 326 ALA A C 1
ATOM 2529 O O . ALA A 1 326 ? 10.711 -32.688 -17.25 1 98.69 326 ALA A O 1
ATOM 2530 N N . ALA A 1 327 ? 10.812 -30.547 -16.547 1 98.75 327 ALA A N 1
ATOM 2531 C CA . ALA A 1 327 ? 10.898 -30.922 -15.133 1 98.75 327 ALA A CA 1
ATOM 2532 C C . ALA A 1 327 ? 9.633 -31.656 -14.68 1 98.75 327 ALA A C 1
ATOM 2534 O O . ALA A 1 327 ? 9.711 -32.688 -14 1 98.75 327 ALA A O 1
ATOM 2535 N N . ALA A 1 328 ? 8.484 -31.125 -15.031 1 98.75 328 ALA A N 1
ATOM 2536 C CA . ALA A 1 328 ? 7.207 -31.703 -14.625 1 98.75 328 ALA A CA 1
ATOM 2537 C C . ALA A 1 328 ? 7.07 -33.125 -15.141 1 98.75 328 ALA A C 1
ATOM 2539 O O . ALA A 1 328 ? 6.656 -34.031 -14.406 1 98.75 328 ALA A O 1
ATOM 2540 N N . LEU A 1 329 ? 7.383 -33.312 -16.375 1 98.62 329 LEU A N 1
ATOM 2541 C CA . LEU A 1 329 ? 7.273 -34.656 -16.984 1 98.62 329 LEU A CA 1
ATOM 2542 C C . LEU A 1 329 ? 8.266 -35.625 -16.344 1 98.62 329 LEU A C 1
ATOM 2544 O O . LEU A 1 329 ? 7.93 -36.781 -16.094 1 98.62 329 LEU A O 1
ATOM 2548 N N . GLN A 1 330 ? 9.43 -35.156 -16.109 1 98.62 330 GLN A N 1
ATOM 2549 C CA . GLN A 1 330 ? 10.438 -35.969 -15.453 1 98.62 330 GLN A CA 1
ATOM 2550 C C . GLN A 1 330 ? 9.992 -36.375 -14.055 1 98.62 330 GLN A C 1
ATOM 2552 O O . GLN A 1 330 ? 10.141 -37.531 -13.656 1 98.62 330 GLN A O 1
ATOM 2557 N N . LEU A 1 331 ? 9.531 -35.438 -13.297 1 98.81 331 LEU A N 1
ATOM 2558 C CA . LEU A 1 331 ? 9.062 -35.688 -11.945 1 98.81 331 LEU A CA 1
ATOM 2559 C C . LEU A 1 331 ? 7.902 -36.688 -11.953 1 98.81 331 LEU A C 1
ATOM 2561 O O . LEU A 1 331 ? 7.883 -37.625 -11.164 1 98.81 331 LEU A O 1
ATOM 2565 N N . ALA A 1 332 ? 6.918 -36.438 -12.82 1 98.62 332 ALA A N 1
ATOM 2566 C CA . ALA A 1 332 ? 5.762 -37.344 -12.922 1 98.62 332 ALA A CA 1
ATOM 2567 C C . ALA A 1 332 ? 6.199 -38.781 -13.25 1 98.62 332 ALA A C 1
ATOM 2569 O O . ALA A 1 332 ? 5.68 -39.719 -12.672 1 98.62 332 ALA A O 1
ATOM 2570 N N . LYS A 1 333 ? 7.109 -38.875 -14.164 1 98.56 333 LYS A N 1
ATOM 2571 C CA . LYS A 1 333 ? 7.637 -40.188 -14.539 1 98.56 333 LYS A CA 1
ATOM 2572 C C . LYS A 1 333 ? 8.344 -40.844 -13.352 1 98.56 333 LYS A C 1
ATOM 2574 O O . LYS A 1 333 ? 8.086 -42.031 -13.047 1 98.56 333 LYS A O 1
ATOM 2579 N N . ALA A 1 334 ? 9.203 -40.156 -12.734 1 98.38 334 ALA A N 1
ATOM 2580 C CA . ALA A 1 334 ? 9.984 -40.688 -11.617 1 98.38 334 ALA A CA 1
ATOM 2581 C C . ALA A 1 334 ? 9.078 -41.094 -10.461 1 98.38 334 ALA A C 1
ATOM 2583 O O . ALA A 1 334 ? 9.367 -42.062 -9.75 1 98.38 334 ALA A O 1
ATOM 2584 N N . TRP A 1 335 ? 7.98 -40.344 -10.266 1 97.88 335 TRP A N 1
ATOM 2585 C CA . TRP A 1 335 ? 7.086 -40.594 -9.133 1 97.88 335 TRP A CA 1
ATOM 2586 C C . TRP A 1 335 ? 5.969 -41.531 -9.516 1 97.88 335 TRP A C 1
ATOM 2588 O O . TRP A 1 335 ? 5.184 -41.969 -8.664 1 97.88 335 TRP A O 1
ATOM 2598 N N . GLY A 1 336 ? 5.879 -41.938 -10.773 1 97.69 336 GLY A N 1
ATOM 2599 C CA . GLY A 1 336 ? 4.816 -42.812 -11.25 1 97.69 336 GLY A CA 1
ATOM 2600 C C . GLY A 1 336 ? 3.447 -42.156 -11.203 1 97.69 336 GLY A C 1
ATOM 2601 O O . GLY A 1 336 ? 2.467 -42.781 -10.805 1 97.69 336 GLY A O 1
ATOM 2602 N N . THR A 1 337 ? 3.404 -40.906 -11.492 1 97.81 337 THR A N 1
ATOM 2603 C CA . THR A 1 337 ? 2.17 -40.125 -11.422 1 97.81 337 THR A CA 1
ATOM 2604 C C . THR A 1 337 ? 1.924 -39.375 -12.734 1 97.81 337 THR A C 1
ATOM 2606 O O . THR A 1 337 ? 2.334 -39.844 -13.805 1 97.81 337 THR A O 1
ATOM 2609 N N . SER A 1 338 ? 1.151 -38.312 -12.688 1 97.81 338 SER A N 1
ATOM 2610 C CA . SER A 1 338 ? 0.771 -37.562 -13.875 1 97.81 338 SER A CA 1
ATOM 2611 C C . SER A 1 338 ? 0.668 -36.062 -13.57 1 97.81 338 SER A C 1
ATOM 2613 O O . SER A 1 338 ? 0.916 -35.625 -12.445 1 97.81 338 SER A O 1
ATOM 2615 N N . LEU A 1 339 ? 0.487 -35.312 -14.586 1 98.31 339 LEU A N 1
ATOM 2616 C CA . LEU A 1 339 ? 0.156 -33.906 -14.469 1 98.31 339 LEU A CA 1
ATOM 2617 C C . LEU A 1 339 ? -1.354 -33.688 -14.5 1 98.31 339 LEU A C 1
ATOM 2619 O O . LEU A 1 339 ? -2.115 -34.656 -14.641 1 98.31 339 LEU A O 1
ATOM 2623 N N . LEU A 1 340 ? -1.82 -32.469 -14.273 1 97.81 340 LEU A N 1
ATOM 2624 C CA . LEU A 1 340 ? -3.242 -32.156 -14.32 1 97.81 340 LEU A CA 1
ATOM 2625 C C . LEU A 1 340 ? -3.744 -32.094 -15.758 1 97.81 340 LEU A C 1
ATOM 2627 O O . LEU A 1 340 ? -4.953 -32.094 -16 1 97.81 340 LEU A O 1
ATOM 2631 N N . THR A 1 341 ? -2.814 -31.984 -16.719 1 97.69 341 THR A N 1
ATOM 2632 C CA . THR A 1 341 ? -3.135 -31.906 -18.141 1 97.69 341 THR A CA 1
ATOM 2633 C C . THR A 1 341 ? -2.041 -32.562 -18.969 1 97.69 341 THR A C 1
ATOM 2635 O O . THR A 1 341 ? -0.874 -32.594 -18.578 1 97.69 341 THR A O 1
ATOM 2638 N N . ASP A 1 342 ? -2.424 -33.156 -20.109 1 96.5 342 ASP A N 1
ATOM 2639 C CA . ASP A 1 342 ? -1.456 -33.688 -21.078 1 96.5 342 ASP A CA 1
ATOM 2640 C C . ASP A 1 342 ? -1.121 -32.656 -22.141 1 96.5 342 ASP A C 1
ATOM 2642 O O . ASP A 1 342 ? -0.205 -32.875 -22.953 1 96.5 342 ASP A O 1
ATOM 2646 N N . GLU A 1 343 ? -1.788 -31.5 -22.141 1 97.81 343 GLU A N 1
ATOM 2647 C CA . GLU A 1 343 ? -1.54 -30.438 -23.109 1 97.81 343 GLU A CA 1
ATOM 2648 C C . GLU A 1 343 ? -0.509 -29.438 -22.594 1 97.81 343 GLU A C 1
ATOM 2650 O O . GLU A 1 343 ? -0.802 -28.25 -22.469 1 97.81 343 GLU A O 1
ATOM 2655 N N . VAL A 1 344 ? 0.662 -29.953 -22.438 1 96.81 344 VAL A N 1
ATOM 2656 C CA . VAL A 1 344 ? 1.709 -29.234 -21.703 1 96.81 344 VAL A CA 1
ATOM 2657 C C . VAL A 1 344 ? 2.109 -27.984 -22.484 1 96.81 344 VAL A C 1
ATOM 2659 O O . VAL A 1 344 ? 2.426 -26.953 -21.906 1 96.81 344 VAL A O 1
ATOM 2662 N N . ASP A 1 345 ? 1.997 -27.969 -23.828 1 94.38 345 ASP A N 1
ATOM 2663 C CA . ASP A 1 345 ? 2.41 -26.844 -24.656 1 94.38 345 ASP A CA 1
ATOM 2664 C C . ASP A 1 345 ? 1.389 -25.703 -24.578 1 94.38 345 ASP A C 1
ATOM 2666 O O . ASP A 1 345 ? 1.759 -24.531 -24.562 1 94.38 345 ASP A O 1
ATOM 2670 N N . ALA A 1 346 ? 0.146 -26.094 -24.438 1 93.56 346 ALA A N 1
ATOM 2671 C CA . ALA A 1 346 ? -0.914 -25.094 -24.516 1 93.56 346 ALA A CA 1
ATOM 2672 C C . ALA A 1 346 ? -1.36 -24.672 -23.109 1 93.56 346 ALA A C 1
ATOM 2674 O O . ALA A 1 346 ? -1.792 -23.531 -22.922 1 93.56 346 ALA A O 1
ATOM 2675 N N . MET A 1 347 ? -1.204 -25.516 -22.141 1 97.75 347 MET A N 1
ATOM 2676 C CA . MET A 1 347 ? -1.917 -25.25 -20.891 1 97.75 347 MET A CA 1
ATOM 2677 C C . MET A 1 347 ? -0.942 -25.078 -19.734 1 97.75 347 MET A C 1
ATOM 2679 O O . MET A 1 347 ? -1.357 -24.875 -18.594 1 97.75 347 MET A O 1
ATOM 2683 N N . ILE A 1 348 ? 0.354 -25.172 -20 1 97.94 348 ILE A N 1
ATOM 2684 C CA . ILE A 1 348 ? 1.356 -24.938 -18.969 1 97.94 348 ILE A CA 1
ATOM 2685 C C . ILE A 1 348 ? 2.236 -23.75 -19.375 1 97.94 348 ILE A C 1
ATOM 2687 O O . ILE A 1 348 ? 2.641 -23.641 -20.531 1 97.94 348 ILE A O 1
ATOM 2691 N N . GLY A 1 349 ? 2.379 -22.781 -18.453 1 98 349 GLY A N 1
ATOM 2692 C CA . GLY A 1 349 ? 3.389 -21.734 -18.578 1 98 349 GLY A CA 1
ATOM 2693 C C . GLY A 1 349 ? 4.695 -22.078 -17.891 1 98 349 GLY A C 1
ATOM 2694 O O . GLY A 1 349 ? 5.395 -23 -18.312 1 98 349 GLY A O 1
ATOM 2695 N N . ALA A 1 350 ? 4.984 -21.438 -16.797 1 98.62 350 ALA A N 1
ATOM 2696 C CA . ALA A 1 350 ? 6.191 -21.719 -16.016 1 98.62 350 ALA A CA 1
ATOM 2697 C C . ALA A 1 350 ? 5.836 -22.234 -14.625 1 98.62 350 ALA A C 1
ATOM 2699 O O . ALA A 1 350 ? 6.684 -22.266 -13.727 1 98.62 350 ALA A O 1
ATOM 2700 N N . ILE A 1 351 ? 4.559 -22.578 -14.438 1 98.38 351 ILE A N 1
ATOM 2701 C CA . ILE A 1 351 ? 4.047 -23.25 -13.242 1 98.38 351 ILE A CA 1
ATOM 2702 C C . ILE A 1 351 ? 3.344 -24.547 -13.648 1 98.38 351 ILE A C 1
ATOM 2704 O O . ILE A 1 351 ? 2.66 -24.594 -14.68 1 98.38 351 ILE A O 1
ATOM 2708 N N . CYS A 1 352 ? 3.545 -25.531 -12.844 1 98.5 352 CYS A N 1
ATOM 2709 C CA . CYS A 1 352 ? 2.883 -26.797 -13.141 1 98.5 352 CYS A CA 1
ATOM 2710 C C . CYS A 1 352 ? 2.697 -27.625 -11.867 1 98.5 352 CYS A C 1
ATOM 2712 O O . CYS A 1 352 ? 3.602 -27.703 -11.039 1 98.5 352 CYS A O 1
ATOM 2714 N N . VAL A 1 353 ? 1.532 -28.203 -11.727 1 98.5 353 VAL A N 1
ATOM 2715 C CA . VAL A 1 353 ? 1.288 -29.125 -10.617 1 98.5 353 VAL A CA 1
ATOM 2716 C C . VAL A 1 353 ? 1.651 -30.547 -11.047 1 98.5 353 VAL A C 1
ATOM 2718 O O . VAL A 1 353 ? 1.128 -31.047 -12.039 1 98.5 353 VAL A O 1
ATOM 2721 N N . VAL A 1 354 ? 2.541 -31.156 -10.352 1 98.75 354 VAL A N 1
ATOM 2722 C CA . VAL A 1 354 ? 2.889 -32.562 -10.523 1 98.75 354 VAL A CA 1
ATOM 2723 C C . VAL A 1 354 ? 2.264 -33.375 -9.406 1 98.75 354 VAL A C 1
ATOM 2725 O O . VAL A 1 354 ? 2.496 -33.125 -8.227 1 98.75 354 VAL A O 1
ATOM 2728 N N . LEU A 1 355 ? 1.451 -34.312 -9.789 1 98.19 355 LEU A N 1
ATOM 2729 C CA . LEU A 1 355 ? 0.748 -35.094 -8.789 1 98.19 355 LEU A CA 1
ATOM 2730 C C . LEU A 1 355 ? 1.727 -35.969 -7.988 1 98.19 355 LEU A C 1
ATOM 2732 O O . LEU A 1 355 ? 2.762 -36.375 -8.508 1 98.19 355 LEU A O 1
ATOM 2736 N N . LEU A 1 356 ? 1.388 -36.156 -6.75 1 97.5 356 LEU A N 1
ATOM 2737 C CA . LEU A 1 356 ? 2.203 -36.938 -5.828 1 97.5 356 LEU A CA 1
ATOM 2738 C C . LEU A 1 356 ? 1.713 -38.375 -5.754 1 97.5 356 LEU A C 1
ATOM 2740 O O . LEU A 1 356 ? 0.529 -38.656 -5.965 1 97.5 356 LEU A O 1
ATOM 2744 N N . PRO A 1 357 ? 2.658 -39.312 -5.391 1 94.44 357 PRO A N 1
ATOM 2745 C CA . PRO A 1 357 ? 2.213 -40.688 -5.176 1 94.44 357 PRO A CA 1
ATOM 2746 C C . PRO A 1 357 ? 1.184 -40.812 -4.055 1 94.44 357 PRO A C 1
ATOM 2748 O O . PRO A 1 357 ? 1.369 -40.219 -2.979 1 94.44 357 PRO A O 1
ATOM 2751 N N . LEU A 1 358 ? 0.194 -41.594 -4.273 1 89.81 358 LEU A N 1
ATOM 2752 C CA . LEU A 1 358 ? -0.899 -41.75 -3.32 1 89.81 358 LEU A CA 1
ATOM 2753 C C . LEU A 1 358 ? -0.399 -42.344 -2.012 1 89.81 358 LEU A C 1
ATOM 2755 O O . LEU A 1 358 ? -0.98 -42.094 -0.951 1 89.81 358 LEU A O 1
ATOM 2759 N N . GLU A 1 359 ? 0.641 -43.125 -2.102 1 87.75 359 GLU A N 1
ATOM 2760 C CA . GLU A 1 359 ? 1.219 -43.781 -0.94 1 87.75 359 GLU A CA 1
ATOM 2761 C C . GLU A 1 359 ? 1.646 -42.781 0.122 1 87.75 359 GLU A C 1
ATOM 2763 O O . GLU A 1 359 ? 1.704 -43.094 1.309 1 87.75 359 GLU A O 1
ATOM 2768 N N . MET A 1 360 ? 1.915 -41.562 -0.313 1 88.06 360 MET A N 1
ATOM 2769 C CA . MET A 1 360 ? 2.373 -40.531 0.603 1 88.06 360 MET A CA 1
ATOM 2770 C C . MET A 1 360 ? 1.264 -40.125 1.566 1 88.06 360 MET A C 1
ATOM 2772 O O . MET A 1 360 ? 1.534 -39.594 2.641 1 88.06 360 MET A O 1
ATOM 2776 N N . PHE A 1 361 ? 0.081 -40.375 1.146 1 86.31 361 PHE A N 1
ATOM 2777 C CA . PHE A 1 361 ? -1.056 -39.875 1.92 1 86.31 361 PHE A CA 1
ATOM 2778 C C . PHE A 1 361 ? -1.783 -41.031 2.594 1 86.31 361 PHE A C 1
ATOM 2780 O O . PHE A 1 361 ? -2.873 -40.844 3.143 1 86.31 361 PHE A O 1
ATOM 2787 N N . ARG A 1 362 ? -1.159 -42.188 2.648 1 82.44 362 ARG A N 1
ATOM 2788 C CA . ARG A 1 362 ? -1.755 -43.344 3.301 1 82.44 362 ARG A CA 1
ATOM 2789 C C . ARG A 1 362 ? -1.938 -43.094 4.793 1 82.44 362 ARG A C 1
ATOM 2791 O O . ARG A 1 362 ? -1.024 -42.625 5.465 1 82.44 362 ARG A O 1
ATOM 2798 N N . ASN A 1 363 ? -3.127 -43.344 5.355 1 78.62 363 ASN A N 1
ATOM 2799 C CA . ASN A 1 363 ? -3.492 -43.25 6.766 1 78.62 363 ASN A CA 1
ATOM 2800 C C . ASN A 1 363 ? -3.479 -41.812 7.254 1 78.62 363 ASN A C 1
ATOM 2802 O O . ASN A 1 363 ? -3.279 -41.562 8.445 1 78.62 363 ASN A O 1
ATOM 2806 N N . GLN A 1 364 ? -3.416 -40.906 6.305 1 83.19 364 GLN A N 1
ATOM 2807 C CA . GLN A 1 364 ? -3.521 -39.5 6.684 1 83.19 364 GLN A CA 1
ATOM 2808 C C . GLN A 1 364 ? -4.98 -39.094 6.824 1 83.19 364 GLN A C 1
ATOM 2810 O O . GLN A 1 364 ? -5.766 -39.219 5.883 1 83.19 364 GLN A O 1
ATOM 2815 N N . PRO A 1 365 ? -5.316 -38.625 8.016 1 80.38 365 PRO A N 1
ATOM 2816 C CA . PRO A 1 365 ? -6.711 -38.25 8.242 1 80.38 365 PRO A CA 1
ATOM 2817 C C . PRO A 1 365 ? -7.145 -37.062 7.398 1 80.38 365 PRO A C 1
ATOM 2819 O O . PRO A 1 365 ? -8.328 -36.906 7.082 1 80.38 365 PRO A O 1
ATOM 2822 N N . ASN A 1 366 ? -6.223 -36.125 7.055 1 88.25 366 ASN A N 1
ATOM 2823 C CA . ASN A 1 366 ? -6.508 -34.906 6.324 1 88.25 366 ASN A CA 1
ATOM 2824 C C . ASN A 1 366 ? -5.41 -34.594 5.316 1 88.25 366 ASN A C 1
ATOM 2826 O O . ASN A 1 366 ? -4.27 -34.312 5.695 1 88.25 366 ASN A O 1
ATOM 2830 N N . VAL A 1 367 ? -5.789 -34.625 4.051 1 89.88 367 VAL A N 1
ATOM 2831 C CA . VAL A 1 367 ? -4.828 -34.438 2.967 1 89.88 367 VAL A CA 1
ATOM 2832 C C . VAL A 1 367 ? -4.223 -33.031 3.045 1 89.88 367 VAL A C 1
ATOM 2834 O O . VAL A 1 367 ? -3.043 -32.844 2.738 1 89.88 367 VAL A O 1
ATOM 2837 N N . VAL A 1 368 ? -5.012 -32.094 3.463 1 89.62 368 VAL A N 1
ATOM 2838 C CA . VAL A 1 368 ? -4.543 -30.703 3.576 1 89.62 368 VAL A CA 1
ATOM 2839 C C . VAL A 1 368 ? -3.432 -30.625 4.621 1 89.62 368 VAL A C 1
ATOM 2841 O O . VAL A 1 368 ? -2.396 -30 4.391 1 89.62 368 VAL A O 1
ATOM 2844 N N . ASP A 1 369 ? -3.619 -31.266 5.699 1 88.69 369 ASP A N 1
ATOM 2845 C CA . ASP A 1 369 ? -2.611 -31.297 6.754 1 88.69 369 ASP A CA 1
ATOM 2846 C C . ASP A 1 369 ? -1.359 -32.062 6.297 1 88.69 369 ASP A C 1
ATOM 2848 O O . ASP A 1 369 ? -0.241 -31.656 6.641 1 88.69 369 ASP A O 1
ATOM 2852 N N . ALA A 1 370 ? -1.61 -33.125 5.609 1 90.69 370 ALA A N 1
ATOM 2853 C CA . ALA A 1 370 ? -0.489 -33.906 5.094 1 90.69 370 ALA A CA 1
ATOM 2854 C C . ALA A 1 370 ? 0.361 -33.062 4.133 1 90.69 370 ALA A C 1
ATOM 2856 O O . ALA A 1 370 ? 1.591 -33.156 4.145 1 90.69 370 ALA A O 1
ATOM 2857 N N . LEU A 1 371 ? -0.291 -32.312 3.322 1 93.94 371 LEU A N 1
ATOM 2858 C CA . LEU A 1 371 ? 0.41 -31.453 2.367 1 93.94 371 LEU A CA 1
ATOM 2859 C C . LEU A 1 371 ? 1.222 -30.391 3.086 1 93.94 371 LEU A C 1
ATOM 2861 O O . LEU A 1 371 ? 2.346 -30.078 2.682 1 93.94 371 LEU A O 1
ATOM 2865 N N . GLU A 1 372 ? 0.668 -29.797 4.07 1 91.31 372 GLU A N 1
ATOM 2866 C CA . GLU A 1 372 ? 1.413 -28.828 4.863 1 91.31 372 GLU A CA 1
ATOM 2867 C C . GLU A 1 372 ? 2.633 -29.469 5.52 1 91.31 372 GLU A C 1
ATOM 2869 O O . GLU A 1 372 ? 3.709 -28.875 5.562 1 91.31 372 GLU A O 1
ATOM 2874 N N . THR A 1 373 ? 2.443 -30.672 6.09 1 91.56 373 THR A N 1
ATOM 2875 C CA . THR A 1 373 ? 3.555 -31.422 6.68 1 91.56 373 THR A CA 1
ATOM 2876 C C . THR A 1 373 ? 4.641 -31.672 5.637 1 91.56 373 THR A C 1
ATOM 2878 O O . THR A 1 373 ? 5.832 -31.531 5.926 1 91.56 373 THR A O 1
ATOM 2881 N N . LEU A 1 374 ? 4.223 -32.062 4.465 1 94 374 LEU A N 1
ATOM 2882 C CA . LEU A 1 374 ? 5.176 -32.312 3.385 1 94 374 LEU A CA 1
ATOM 2883 C C . LEU A 1 374 ? 5.98 -31.047 3.072 1 94 374 LEU A C 1
ATOM 2885 O O . LEU A 1 374 ? 7.195 -31.109 2.889 1 94 374 LEU A O 1
ATOM 2889 N N . HIS A 1 375 ? 5.281 -29.922 2.949 1 95.25 375 HIS A N 1
ATOM 2890 C CA . HIS A 1 375 ? 5.949 -28.656 2.701 1 95.25 375 HIS A CA 1
ATOM 2891 C C . HIS A 1 375 ? 7.035 -28.391 3.74 1 95.25 375 HIS A C 1
ATOM 2893 O O . HIS A 1 375 ? 8.164 -28.031 3.391 1 95.25 375 HIS A O 1
ATOM 2899 N N . LEU A 1 376 ? 6.723 -28.578 5.008 1 92.94 376 LEU A N 1
ATOM 2900 C CA . LEU A 1 376 ? 7.648 -28.312 6.102 1 92.94 376 LEU A CA 1
ATOM 2901 C C . LEU A 1 376 ? 8.805 -29.312 6.082 1 92.94 376 LEU A C 1
ATOM 2903 O O . LEU A 1 376 ? 9.953 -28.938 6.367 1 92.94 376 LEU A O 1
ATOM 2907 N N . VAL A 1 377 ? 8.555 -30.562 5.781 1 94.12 377 VAL A N 1
ATOM 2908 C CA . VAL A 1 377 ? 9.586 -31.594 5.691 1 94.12 377 VAL A CA 1
ATOM 2909 C C . VAL A 1 377 ? 10.562 -31.234 4.578 1 94.12 377 VAL A C 1
ATOM 2911 O O . VAL A 1 377 ? 11.781 -31.297 4.77 1 94.12 377 VAL A O 1
ATOM 2914 N N . LEU A 1 378 ? 10.016 -30.875 3.416 1 97 378 LEU A N 1
ATOM 2915 C CA . LEU A 1 378 ? 10.859 -30.516 2.287 1 97 378 LEU A CA 1
ATOM 2916 C C . LEU A 1 378 ? 11.75 -29.328 2.639 1 97 378 LEU A C 1
ATOM 2918 O O . LEU A 1 378 ? 12.922 -29.297 2.273 1 97 378 LEU A O 1
ATOM 2922 N N . ARG A 1 379 ? 11.164 -28.375 3.348 1 95.56 379 ARG A N 1
ATOM 2923 C CA . ARG A 1 379 ? 11.914 -27.188 3.721 1 95.56 379 ARG A CA 1
ATOM 2924 C C . ARG A 1 379 ? 12.984 -27.516 4.758 1 95.56 379 ARG A C 1
ATOM 2926 O O . ARG A 1 379 ? 14.141 -27.125 4.609 1 95.56 379 ARG A O 1
ATOM 2933 N N . LYS A 1 380 ? 12.617 -28.219 5.781 1 93.88 380 LYS A N 1
ATOM 2934 C CA . LYS A 1 380 ? 13.492 -28.469 6.922 1 93.88 380 LYS A CA 1
ATOM 2935 C C . LYS A 1 380 ? 14.594 -29.453 6.57 1 93.88 380 LYS A C 1
ATOM 2937 O O . LYS A 1 380 ? 15.773 -29.203 6.848 1 93.88 380 LYS A O 1
ATOM 2942 N N . HIS A 1 381 ? 14.289 -30.562 5.922 1 95.5 381 HIS A N 1
ATOM 2943 C CA . HIS A 1 381 ? 15.219 -31.672 5.773 1 95.5 381 HIS A CA 1
ATOM 2944 C C . HIS A 1 381 ? 15.906 -31.641 4.41 1 95.5 381 HIS A C 1
ATOM 2946 O O . HIS A 1 381 ? 17 -32.188 4.246 1 95.5 381 HIS A O 1
ATOM 2952 N N . TYR A 1 382 ? 15.312 -30.969 3.463 1 97.44 382 TYR A N 1
ATOM 2953 C CA . TYR A 1 382 ? 15.867 -31.047 2.115 1 97.44 382 TYR A CA 1
ATOM 2954 C C . TYR A 1 382 ? 16.172 -29.656 1.571 1 97.44 382 TYR A C 1
ATOM 2956 O O . TYR A 1 382 ? 16.75 -29.516 0.487 1 97.44 382 TYR A O 1
ATOM 2964 N N . ARG A 1 383 ? 15.75 -28.578 2.248 1 97.62 383 ARG A N 1
ATOM 2965 C CA . ARG A 1 383 ? 16 -27.188 1.872 1 97.62 383 ARG A CA 1
ATOM 2966 C C . ARG A 1 383 ? 15.398 -26.875 0.511 1 97.62 383 ARG A C 1
ATOM 2968 O O . ARG A 1 383 ? 16.047 -26.266 -0.345 1 97.62 383 ARG A O 1
ATOM 2975 N N . ILE A 1 384 ? 14.219 -27.344 0.31 1 98.56 384 ILE A N 1
ATOM 2976 C CA . ILE A 1 384 ? 13.477 -27.094 -0.915 1 98.56 384 ILE A CA 1
ATOM 2977 C C . ILE A 1 384 ? 12.203 -26.312 -0.588 1 98.56 384 ILE A C 1
ATOM 2979 O O . ILE A 1 384 ? 11.43 -26.703 0.288 1 98.56 384 ILE A O 1
ATOM 2983 N N . GLU A 1 385 ? 12.039 -25.188 -1.191 1 98.19 385 GLU A N 1
ATOM 2984 C CA . GLU A 1 385 ? 10.789 -24.422 -1.103 1 98.19 385 GLU A CA 1
ATOM 2985 C C . GLU A 1 385 ? 9.914 -24.656 -2.33 1 98.19 385 GLU A C 1
ATOM 2987 O O . GLU A 1 385 ? 10.25 -24.219 -3.432 1 98.19 385 GLU A O 1
ATOM 2992 N N . VAL A 1 386 ? 8.836 -25.312 -2.141 1 98.44 386 VAL A N 1
ATOM 2993 C CA . VAL A 1 386 ? 7.895 -25.641 -3.211 1 98.44 386 VAL A CA 1
ATOM 2994 C C . VAL A 1 386 ? 6.465 -25.594 -2.676 1 98.44 386 VAL A C 1
ATOM 2996 O O . VAL A 1 386 ? 6.227 -25.906 -1.503 1 98.44 386 VAL A O 1
ATOM 2999 N N . LYS A 1 387 ? 5.555 -25.219 -3.492 1 97.44 387 LYS A N 1
ATOM 3000 C CA . LYS A 1 387 ? 4.156 -25.109 -3.082 1 97.44 387 LYS A CA 1
ATOM 3001 C C . LYS A 1 387 ? 3.439 -26.453 -3.227 1 97.44 387 LYS A C 1
ATOM 3003 O O . LYS A 1 387 ? 3.635 -27.172 -4.215 1 97.44 387 LYS A O 1
ATOM 3008 N N . THR A 1 388 ? 2.658 -26.781 -2.234 1 96.88 388 THR A N 1
ATOM 3009 C CA . THR A 1 388 ? 1.745 -27.906 -2.363 1 96.88 388 THR A CA 1
ATOM 3010 C C . THR A 1 388 ? 0.407 -27.453 -2.945 1 96.88 388 THR A C 1
ATOM 3012 O O . THR A 1 388 ? 0.046 -26.281 -2.85 1 96.88 388 THR A O 1
ATOM 3015 N N . ALA A 1 389 ? -0.229 -28.328 -3.586 1 96.12 389 ALA A N 1
ATOM 3016 C CA . ALA A 1 389 ? -1.498 -27.984 -4.227 1 96.12 389 ALA A CA 1
ATOM 3017 C C . ALA A 1 389 ? -2.502 -29.125 -4.086 1 96.12 389 ALA A C 1
ATOM 3019 O O . ALA A 1 389 ? -2.117 -30.297 -4.051 1 96.12 389 ALA A O 1
ATOM 3020 N N . LEU A 1 390 ? -3.695 -28.812 -3.877 1 94.31 390 LEU A N 1
ATOM 3021 C CA . LEU A 1 390 ? -4.84 -29.719 -3.93 1 94.31 390 LEU A CA 1
ATOM 3022 C C . LEU A 1 390 ? -5.871 -29.234 -4.941 1 94.31 390 LEU A C 1
ATOM 3024 O O . LEU A 1 390 ? -6.559 -28.234 -4.699 1 94.31 390 LEU A O 1
ATOM 3028 N N . VAL A 1 391 ? -5.906 -29.859 -6.109 1 93.94 391 VAL A N 1
ATOM 3029 C CA . VAL A 1 391 ? -6.785 -29.453 -7.203 1 93.94 391 VAL A CA 1
ATOM 3030 C C . VAL A 1 391 ? -7.762 -30.578 -7.52 1 93.94 391 VAL A C 1
ATOM 3032 O O . VAL A 1 391 ? -7.352 -31.672 -7.941 1 93.94 391 VAL A O 1
ATOM 3035 N N . ASP A 1 392 ? -9.031 -30.297 -7.32 1 89.81 392 ASP A N 1
ATOM 3036 C CA . ASP A 1 392 ? -10.07 -31.297 -7.578 1 89.81 392 ASP A CA 1
ATOM 3037 C C . ASP A 1 392 ? -9.75 -32.594 -6.871 1 89.81 392 ASP A C 1
ATOM 3039 O O . ASP A 1 392 ? -9.75 -33.656 -7.496 1 89.81 392 ASP A O 1
ATOM 3043 N N . GLY A 1 393 ? -9.281 -32.531 -5.668 1 88.94 393 GLY A N 1
ATOM 3044 C CA . GLY A 1 393 ? -9.008 -33.688 -4.844 1 88.94 393 GLY A CA 1
ATOM 3045 C C . GLY A 1 393 ? -7.656 -34.312 -5.129 1 88.94 393 GLY A C 1
ATOM 3046 O O . GLY A 1 393 ? -7.23 -35.219 -4.422 1 88.94 393 GLY A O 1
ATOM 3047 N N . ALA A 1 394 ? -7 -33.875 -6.121 1 93.06 394 ALA A N 1
ATOM 3048 C CA . ALA A 1 394 ? -5.684 -34.406 -6.465 1 93.06 394 ALA A CA 1
ATOM 3049 C C . ALA A 1 394 ? -4.578 -33.594 -5.785 1 93.06 394 ALA A C 1
ATOM 3051 O O . ALA A 1 394 ? -4.504 -32.375 -5.941 1 93.06 394 ALA A O 1
ATOM 3052 N N . ALA A 1 395 ? -3.74 -34.312 -5.039 1 95.88 395 ALA A N 1
ATOM 3053 C CA . ALA A 1 395 ? -2.658 -33.656 -4.301 1 95.88 395 ALA A CA 1
ATOM 3054 C C . ALA A 1 395 ? -1.367 -33.656 -5.117 1 95.88 395 ALA A C 1
ATOM 3056 O O . ALA A 1 395 ? -1.033 -34.656 -5.77 1 95.88 395 ALA A O 1
ATOM 3057 N N . GLY A 1 396 ? -0.761 -32.562 -5.191 1 97.94 396 GLY A N 1
ATOM 3058 C CA . GLY A 1 396 ? 0.481 -32.438 -5.941 1 97.94 396 GLY A CA 1
ATOM 3059 C C . GLY A 1 396 ? 1.389 -31.344 -5.434 1 97.94 396 GLY A C 1
ATOM 3060 O O . GLY A 1 396 ? 1.142 -30.766 -4.371 1 97.94 396 GLY A O 1
ATOM 3061 N N . LEU A 1 397 ? 2.533 -31.203 -6.059 1 98.56 397 LEU A N 1
ATOM 3062 C CA . LEU A 1 397 ? 3.441 -30.078 -5.879 1 98.56 397 LEU A CA 1
ATOM 3063 C C . LEU A 1 397 ? 3.361 -29.109 -7.062 1 98.56 397 LEU A C 1
ATOM 3065 O O . LEU A 1 397 ? 3.375 -29.547 -8.219 1 98.56 397 LEU A O 1
ATOM 3069 N N . ARG A 1 398 ? 3.131 -27.891 -6.789 1 98.69 398 ARG A N 1
ATOM 3070 C CA . ARG A 1 398 ? 3.146 -26.859 -7.828 1 98.69 398 ARG A CA 1
ATOM 3071 C C . ARG A 1 398 ? 4.543 -26.266 -7.992 1 98.69 398 ARG A C 1
ATOM 3073 O O . ARG A 1 398 ? 4.977 -25.453 -7.18 1 98.69 398 ARG A O 1
ATOM 3080 N N . ILE A 1 399 ? 5.207 -26.656 -9.023 1 98.81 399 ILE A N 1
ATOM 3081 C CA . ILE A 1 399 ? 6.566 -26.172 -9.266 1 98.81 399 ILE A CA 1
ATOM 3082 C C . ILE A 1 399 ? 6.527 -24.922 -10.125 1 98.81 399 ILE A C 1
ATOM 3084 O O . ILE A 1 399 ? 5.562 -24.688 -10.859 1 98.81 399 ILE A O 1
ATOM 3088 N N . SER A 1 400 ? 7.504 -24.125 -10 1 98.62 400 SER A N 1
ATOM 3089 C CA . SER A 1 400 ? 7.723 -22.938 -10.805 1 98.62 400 SER A CA 1
ATOM 3090 C C . SER A 1 400 ? 9.125 -22.906 -11.391 1 98.62 400 SER A C 1
ATOM 3092 O O .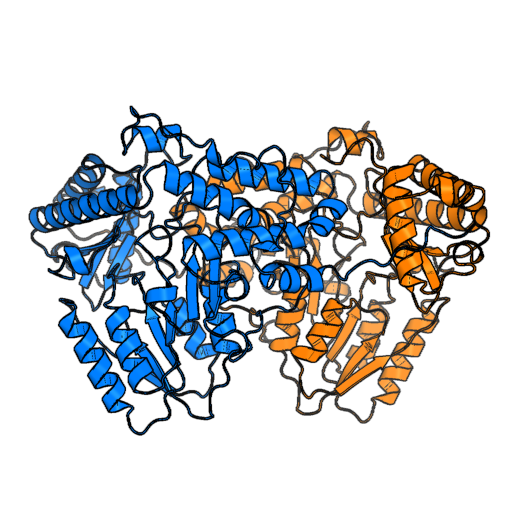 SER A 1 400 ? 10.078 -23.375 -10.766 1 98.62 400 SER A O 1
ATOM 3094 N N . ALA A 1 401 ? 9.273 -22.406 -12.586 1 98.69 401 ALA A N 1
ATOM 3095 C CA . ALA A 1 401 ? 10.57 -22.203 -13.234 1 98.69 401 ALA A CA 1
ATOM 3096 C C . ALA A 1 401 ? 10.812 -20.734 -13.523 1 98.69 401 ALA A C 1
ATOM 3098 O O . ALA A 1 401 ? 9.945 -20.047 -14.078 1 98.69 401 ALA A O 1
ATOM 3099 N N . GLN A 1 402 ? 11.883 -20.188 -13.086 1 98.38 402 GLN A N 1
ATOM 3100 C CA . GLN A 1 402 ? 12.328 -18.828 -13.336 1 98.38 402 GLN A CA 1
ATOM 3101 C C . GLN A 1 402 ? 13.805 -18.781 -13.734 1 98.38 402 GLN A C 1
ATOM 3103 O O . GLN A 1 402 ? 14.484 -19.812 -13.703 1 98.38 402 GLN A O 1
ATOM 3108 N N . MET A 1 403 ? 14.32 -17.641 -14.148 1 97.94 403 MET A N 1
ATOM 3109 C CA . MET A 1 403 ? 15.648 -17.5 -14.75 1 97.94 403 MET A CA 1
ATOM 3110 C C . MET A 1 403 ? 16.719 -18.062 -13.828 1 97.94 403 MET A C 1
ATOM 3112 O O . MET A 1 403 ? 17.812 -18.422 -14.281 1 97.94 403 MET A O 1
ATOM 3116 N N . TYR A 1 404 ? 16.438 -18.25 -12.539 1 97.69 404 TYR A N 1
ATOM 3117 C CA . TYR A 1 404 ? 17.469 -18.703 -11.609 1 97.69 404 TYR A CA 1
ATOM 3118 C C . TYR A 1 404 ? 17.328 -20.203 -11.336 1 97.69 404 TYR A C 1
ATOM 3120 O O . TYR A 1 404 ? 18.031 -20.75 -10.477 1 97.69 404 TYR A O 1
ATOM 3128 N N . ASN A 1 405 ? 16.438 -20.922 -11.992 1 98.38 405 ASN A N 1
ATOM 3129 C CA . ASN A 1 405 ? 16.266 -22.375 -11.859 1 98.38 405 ASN A CA 1
ATOM 3130 C C . ASN A 1 405 ? 16.922 -23.125 -13.016 1 98.38 405 ASN A C 1
ATOM 3132 O O . ASN A 1 405 ? 17.031 -22.578 -14.125 1 98.38 405 ASN A O 1
ATOM 3136 N N . ASP A 1 406 ? 17.344 -24.266 -12.758 1 97.38 406 ASP A N 1
ATOM 3137 C CA . ASP A 1 406 ? 17.828 -25.188 -13.789 1 97.38 406 ASP A CA 1
ATOM 3138 C C . ASP A 1 406 ? 17.438 -26.641 -13.461 1 97.38 406 ASP A C 1
ATOM 3140 O O . ASP A 1 406 ? 16.719 -26.891 -12.492 1 97.38 406 ASP A O 1
ATOM 3144 N N . GLU A 1 407 ? 17.875 -27.578 -14.289 1 97.75 407 GLU A N 1
ATOM 3145 C CA . GLU A 1 407 ? 17.438 -28.969 -14.211 1 97.75 407 GLU A CA 1
ATOM 3146 C C . GLU A 1 407 ? 17.859 -29.609 -12.883 1 97.75 407 GLU A C 1
ATOM 3148 O O . GLU A 1 407 ? 17.156 -30.453 -12.344 1 97.75 407 GLU A O 1
ATOM 3153 N N . ALA A 1 408 ? 18.969 -29.156 -12.359 1 97.75 408 ALA A N 1
ATOM 3154 C CA . ALA A 1 408 ? 19.5 -29.734 -11.125 1 97.75 408 ALA A CA 1
ATOM 3155 C C . ALA A 1 408 ? 18.562 -29.469 -9.953 1 97.75 408 ALA A C 1
ATOM 3157 O O . ALA A 1 408 ? 18.438 -30.297 -9.047 1 97.75 408 ALA A O 1
ATOM 3158 N N . ASP A 1 409 ? 17.938 -28.328 -9.977 1 98.5 409 ASP A N 1
ATOM 3159 C CA . ASP A 1 409 ? 16.984 -28 -8.914 1 98.5 409 ASP A CA 1
ATOM 3160 C C . ASP A 1 409 ? 15.836 -29.016 -8.867 1 98.5 409 ASP A C 1
ATOM 3162 O O . ASP A 1 409 ? 15.438 -29.453 -7.785 1 98.5 409 ASP A O 1
ATOM 3166 N N . TYR A 1 410 ? 15.352 -29.406 -9.938 1 98.75 410 TYR A N 1
ATOM 3167 C CA . TYR A 1 410 ? 14.203 -30.312 -10.008 1 98.75 410 TYR A CA 1
ATOM 3168 C C . TYR A 1 410 ? 14.625 -31.75 -9.766 1 98.75 410 TYR A C 1
ATOM 3170 O O . TYR A 1 410 ? 13.844 -32.562 -9.234 1 98.75 410 TYR A O 1
ATOM 3178 N N . LYS A 1 411 ? 15.867 -32.094 -10.125 1 98.62 411 LYS A N 1
ATOM 3179 C CA . LYS A 1 411 ? 16.406 -33.375 -9.75 1 98.62 411 LYS A CA 1
ATOM 3180 C C . LYS A 1 411 ? 16.469 -33.531 -8.234 1 98.62 411 LYS A C 1
ATOM 3182 O O . LYS A 1 411 ? 16.188 -34.625 -7.703 1 98.62 411 LYS A O 1
ATOM 3187 N N . GLN A 1 412 ? 16.828 -32.469 -7.582 1 98.56 412 GLN A N 1
ATOM 3188 C CA . GLN A 1 412 ? 16.844 -32.531 -6.125 1 98.56 412 GLN A CA 1
ATOM 3189 C C . GLN A 1 412 ? 15.445 -32.781 -5.57 1 98.56 412 GLN A C 1
ATOM 3191 O O . GLN A 1 412 ? 15.281 -33.531 -4.602 1 98.56 412 GLN A O 1
ATOM 3196 N N . LEU A 1 413 ? 14.477 -32.094 -6.133 1 98.81 413 LEU A N 1
ATOM 3197 C CA . LEU A 1 413 ? 13.102 -32.312 -5.711 1 98.81 413 LEU A CA 1
ATOM 3198 C C . LEU A 1 413 ? 12.688 -33.781 -5.957 1 98.81 413 LEU A C 1
ATOM 3200 O O . LEU A 1 413 ? 12.039 -34.406 -5.109 1 98.81 413 LEU A O 1
ATOM 3204 N N . GLN A 1 414 ? 13.031 -34.281 -7.156 1 98.69 414 GLN A N 1
ATOM 3205 C CA . GLN A 1 414 ? 12.75 -35.656 -7.504 1 98.69 414 GLN A CA 1
ATOM 3206 C C . GLN A 1 414 ? 13.281 -36.625 -6.434 1 98.69 414 GLN A C 1
ATOM 3208 O O . GLN A 1 414 ? 12.547 -37.469 -5.922 1 98.69 414 GLN A O 1
ATOM 3213 N N . ASP A 1 415 ? 14.539 -36.438 -6.098 1 98.25 415 ASP A N 1
ATOM 3214 C CA . ASP A 1 415 ? 15.219 -37.312 -5.16 1 98.25 415 ASP A CA 1
ATOM 3215 C C . ASP A 1 415 ? 14.641 -37.188 -3.754 1 98.25 415 ASP A C 1
ATOM 3217 O O . ASP A 1 415 ? 14.547 -38.156 -3.016 1 98.25 415 ASP A O 1
ATOM 3221 N N . ALA A 1 416 ? 14.32 -35.969 -3.391 1 97.56 416 ALA A N 1
ATOM 3222 C CA . ALA A 1 416 ? 13.75 -35.719 -2.066 1 97.56 416 ALA A CA 1
ATOM 3223 C C . ALA A 1 416 ? 12.445 -36.469 -1.878 1 97.56 416 ALA A C 1
ATOM 3225 O O . ALA A 1 416 ? 12.242 -37.125 -0.845 1 97.56 416 ALA A O 1
ATOM 3226 N N . ILE A 1 417 ? 11.555 -36.438 -2.842 1 97.5 417 ILE A N 1
ATOM 3227 C CA . ILE A 1 417 ? 10.266 -37.094 -2.734 1 97.5 417 ILE A CA 1
ATOM 3228 C C . ILE A 1 417 ? 10.469 -38.625 -2.689 1 97.5 417 ILE A C 1
ATOM 3230 O O . ILE A 1 417 ? 9.828 -39.312 -1.894 1 97.5 417 ILE A O 1
ATOM 3234 N N . LEU A 1 418 ? 11.344 -39.156 -3.539 1 96.31 418 LEU A N 1
ATOM 3235 C CA . LEU A 1 418 ? 11.633 -40.562 -3.533 1 96.31 418 LEU A CA 1
ATOM 3236 C C . LEU A 1 418 ? 12.227 -41 -2.195 1 96.31 418 LEU A C 1
ATOM 3238 O O . LEU A 1 418 ? 11.906 -42.094 -1.687 1 96.31 418 LEU A O 1
ATOM 3242 N N . ASP A 1 419 ? 13.078 -40.125 -1.658 1 95.5 419 ASP A N 1
ATOM 3243 C CA . ASP A 1 419 ? 13.672 -40.406 -0.354 1 95.5 419 ASP A CA 1
ATOM 3244 C C . ASP A 1 419 ? 12.609 -40.438 0.741 1 95.5 419 ASP A C 1
ATOM 3246 O O . ASP A 1 419 ? 12.625 -41.312 1.621 1 95.5 419 ASP A O 1
ATOM 3250 N N . ILE A 1 420 ? 11.719 -39.469 0.712 1 93.5 420 ILE A N 1
ATOM 3251 C CA . ILE A 1 420 ? 10.656 -39.375 1.704 1 93.5 420 ILE A CA 1
ATOM 3252 C C . ILE A 1 420 ? 9.789 -40.625 1.652 1 93.5 420 ILE A C 1
ATOM 3254 O O . ILE A 1 420 ? 9.352 -41.125 2.689 1 93.5 420 ILE A O 1
ATOM 3258 N N . LEU A 1 421 ? 9.555 -41.156 0.463 1 91.75 421 LEU A N 1
ATOM 3259 C CA . LEU A 1 421 ? 8.742 -42.375 0.273 1 91.75 421 LEU A CA 1
ATOM 3260 C C . LEU A 1 421 ? 9.438 -43.594 0.85 1 91.75 421 LEU A C 1
ATOM 3262 O O . LEU A 1 421 ? 8.781 -44.562 1.225 1 91.75 421 LEU A O 1
ATOM 3266 N N . ALA A 1 422 ? 10.711 -43.5 0.965 1 90.69 422 ALA A N 1
ATOM 3267 C CA . ALA A 1 422 ? 11.492 -44.656 1.369 1 90.69 422 ALA A CA 1
ATOM 3268 C C . ALA A 1 422 ? 11.852 -44.594 2.852 1 90.69 422 ALA A C 1
ATOM 3270 O O . ALA A 1 422 ? 12.164 -45.625 3.465 1 90.69 422 ALA A O 1
ATOM 3271 N N . ARG A 1 423 ? 11.82 -43.406 3.453 1 87.69 423 ARG A N 1
ATOM 3272 C CA . ARG A 1 423 ? 12.32 -43.219 4.812 1 87.69 423 ARG A CA 1
ATOM 3273 C C . ARG A 1 423 ? 11.211 -43.469 5.836 1 87.69 423 ARG A C 1
ATOM 3275 O O . ARG A 1 423 ? 10.031 -43.406 5.504 1 87.69 423 ARG A O 1
ATOM 3282 N N . ASP A 1 424 ? 11.773 -43.719 7.137 1 81.81 424 ASP A N 1
ATOM 3283 C CA . ASP A 1 424 ? 10.859 -43.781 8.273 1 81.81 424 ASP A CA 1
ATOM 3284 C C . ASP A 1 424 ? 10.375 -42.406 8.68 1 81.81 424 ASP A C 1
ATOM 3286 O O . ASP A 1 424 ? 11.141 -41.438 8.695 1 81.81 424 ASP A O 1
ATOM 3290 N N . ALA A 1 425 ? 9.148 -42.375 9.023 1 78.75 425 ALA A N 1
ATOM 3291 C CA . ALA A 1 425 ? 8.508 -41.125 9.391 1 78.75 425 ALA A CA 1
ATOM 3292 C C . ALA A 1 425 ? 9.227 -40.438 10.555 1 78.75 425 ALA A C 1
ATOM 3294 O O . ALA A 1 425 ? 9.289 -39.219 10.633 1 78.75 425 ALA A O 1
ATOM 3295 N N . ALA A 1 426 ? 9.742 -41.188 11.414 1 81.38 426 ALA A N 1
ATOM 3296 C CA . ALA A 1 426 ? 10.422 -40.656 12.594 1 81.38 426 ALA A CA 1
ATOM 3297 C C . ALA A 1 426 ? 11.641 -39.844 12.211 1 81.38 426 ALA A C 1
ATOM 3299 O O . ALA A 1 426 ? 11.969 -38.844 12.883 1 81.38 426 ALA A O 1
ATOM 3300 N N . SER A 1 427 ? 12.258 -40.156 11.164 1 85.75 427 SER A N 1
ATOM 3301 C CA . SER A 1 427 ? 13.445 -39.438 10.711 1 85.75 427 SER A CA 1
ATOM 3302 C C . SER A 1 427 ? 13.086 -38.125 10.07 1 85.75 427 SER A C 1
ATOM 3304 O O . SER A 1 427 ? 13.945 -37.25 9.883 1 85.75 427 SER A O 1
ATOM 3306 N N . LEU A 1 428 ? 11.859 -37.938 9.828 1 87.69 428 LEU A N 1
ATOM 3307 C CA . LEU A 1 428 ? 11.383 -36.719 9.188 1 87.69 428 LEU A CA 1
ATOM 3308 C C . LEU A 1 428 ? 10.633 -35.812 10.18 1 87.69 428 LEU A C 1
ATOM 3310 O O . LEU A 1 428 ? 9.805 -35 9.781 1 87.69 428 LEU A O 1
ATOM 3314 N N . ALA A 1 429 ? 10.875 -36.031 11.422 1 83.62 429 ALA A N 1
ATOM 3315 C CA . ALA A 1 429 ? 10.219 -35.25 12.477 1 83.62 429 ALA A CA 1
ATOM 3316 C C . ALA A 1 429 ? 10.484 -33.75 12.32 1 83.62 429 ALA A C 1
ATOM 3318 O O . ALA A 1 429 ? 11.594 -33.375 11.953 1 83.62 429 ALA A O 1
ATOM 3319 N N . LEU A 1 430 ? 9.523 -32.906 12.547 1 85 430 LEU A N 1
ATOM 3320 C CA . LEU A 1 430 ? 9.57 -31.453 12.422 1 85 430 LEU A CA 1
ATOM 3321 C C . LEU A 1 430 ? 9.93 -30.797 13.75 1 85 430 LEU A C 1
ATOM 3323 O O . LEU A 1 430 ? 9.594 -31.312 14.812 1 85 430 LEU A O 1
ATOM 3327 N N . MET B 1 1 ? 6.449 -44.312 4.074 1 48.56 1 MET B N 1
ATOM 3328 C CA . MET B 1 1 ? 5.711 -44.031 5.305 1 48.56 1 MET B CA 1
ATOM 3329 C C . MET B 1 1 ? 5.117 -42.625 5.281 1 48.56 1 MET B C 1
ATOM 3331 O O . MET B 1 1 ? 5.645 -41.75 4.609 1 48.56 1 MET B O 1
ATOM 3335 N N . PRO B 1 2 ? 4.031 -42.594 6.09 1 57.72 2 PRO B N 1
ATOM 3336 C CA . PRO B 1 2 ? 3.18 -41.406 6.141 1 57.72 2 PRO B CA 1
ATOM 3337 C C . PRO B 1 2 ? 3.906 -40.188 6.703 1 57.72 2 PRO B C 1
ATOM 3339 O O . PRO B 1 2 ? 4.855 -40.344 7.477 1 57.72 2 PRO B O 1
ATOM 3342 N N . LEU B 1 3 ? 3.838 -39.094 6.102 1 66.94 3 LEU B N 1
ATOM 3343 C CA . LEU B 1 3 ? 4.227 -37.812 6.66 1 66.94 3 LEU B CA 1
ATOM 3344 C C . LEU B 1 3 ? 3.801 -37.688 8.117 1 66.94 3 LEU B C 1
ATOM 3346 O O . LEU B 1 3 ? 2.826 -38.312 8.539 1 66.94 3 LEU B O 1
ATOM 3350 N N . PRO B 1 4 ? 4.75 -37.156 9.023 1 61.03 4 PRO B N 1
ATOM 3351 C CA . PRO B 1 4 ? 4.25 -36.906 10.375 1 61.03 4 PRO B CA 1
ATOM 3352 C C . PRO B 1 4 ? 2.906 -36.156 10.375 1 61.03 4 PRO B C 1
ATOM 3354 O O . PRO B 1 4 ? 2.68 -35.281 9.547 1 61.03 4 PRO B O 1
ATOM 3357 N N . VAL B 1 5 ? 1.905 -36.562 11.07 1 57.69 5 VAL B N 1
ATOM 3358 C CA . VAL B 1 5 ? 0.6 -35.938 11.18 1 57.69 5 VAL B CA 1
ATOM 3359 C C . VAL B 1 5 ? 0.716 -34.656 12.031 1 57.69 5 VAL B C 1
ATOM 3361 O O . VAL B 1 5 ? 1.198 -34.719 13.164 1 57.69 5 VAL B O 1
ATOM 3364 N N . ARG B 1 6 ? 0.642 -33.406 11.555 1 56.19 6 ARG B N 1
ATOM 3365 C CA . ARG B 1 6 ? 0.586 -32.125 12.281 1 56.19 6 ARG B CA 1
ATOM 3366 C C . ARG B 1 6 ? -0.566 -31.266 11.789 1 56.19 6 ARG B C 1
ATOM 3368 O O . ARG B 1 6 ? -0.813 -31.188 10.586 1 56.19 6 ARG B O 1
ATOM 3375 N N . GLN B 1 7 ? -1.341 -30.719 12.844 1 51.75 7 GLN B N 1
ATOM 3376 C CA . GLN B 1 7 ? -2.375 -29.734 12.531 1 51.75 7 GLN B CA 1
ATOM 3377 C C . GLN B 1 7 ? -1.788 -28.328 12.438 1 51.75 7 GLN B C 1
ATOM 3379 O O . GLN B 1 7 ? -0.92 -27.953 13.227 1 51.75 7 GLN B O 1
ATOM 3384 N N . HIS B 1 8 ? -1.988 -27.625 11.297 1 56.03 8 HIS B N 1
ATOM 3385 C CA . HIS B 1 8 ? -1.474 -26.281 11.117 1 56.03 8 HIS B CA 1
ATOM 3386 C C . HIS B 1 8 ? -2.592 -25.25 11.219 1 56.03 8 HIS B C 1
ATOM 3388 O O . HIS B 1 8 ? -3.66 -25.422 10.625 1 56.03 8 HIS B O 1
ATOM 3394 N N . PRO B 1 9 ? -2.432 -24.281 12.203 1 50.47 9 PRO B N 1
ATOM 3395 C CA . PRO B 1 9 ? -3.465 -23.25 12.281 1 50.47 9 PRO B CA 1
ATOM 3396 C C . PRO B 1 9 ? -3.541 -22.391 11.008 1 50.47 9 PRO B C 1
ATOM 3398 O O . PRO B 1 9 ? -2.553 -22.281 10.281 1 50.47 9 PRO B O 1
ATOM 3401 N N . HIS B 1 10 ? -4.746 -21.875 10.648 1 52.59 10 HIS B N 1
ATOM 3402 C CA . HIS B 1 10 ? -4.953 -20.984 9.516 1 52.59 10 HIS B CA 1
ATOM 3403 C C . HIS B 1 10 ? -4.211 -19.656 9.719 1 52.59 10 HIS B C 1
ATOM 3405 O O . HIS B 1 10 ? -4.312 -19.047 10.773 1 52.59 10 HIS B O 1
ATOM 3411 N N . PRO B 1 11 ? -3.432 -19.219 8.797 1 49.34 11 PRO B N 1
ATOM 3412 C CA . PRO B 1 11 ? -2.553 -18.062 8.969 1 49.34 11 PRO B CA 1
ATOM 3413 C C . PRO B 1 11 ? -3.312 -16.797 9.367 1 49.34 11 PRO B C 1
ATOM 3415 O O . PRO B 1 11 ? -2.822 -16 10.18 1 49.34 11 PRO B O 1
ATOM 3418 N N . TYR B 1 12 ? -4.512 -16.562 8.82 1 54.78 12 TYR B N 1
ATOM 3419 C CA . TYR B 1 12 ? -5.234 -15.328 9.125 1 54.78 12 TYR B CA 1
ATOM 3420 C C . TYR B 1 12 ? -5.926 -15.43 10.484 1 54.78 12 TYR B C 1
ATOM 3422 O O . TYR B 1 12 ? -6.055 -14.43 11.195 1 54.78 12 TYR B O 1
ATOM 3430 N N . ALA B 1 13 ? -6.328 -16.609 10.828 1 59.81 13 ALA B N 1
ATOM 3431 C CA . ALA B 1 13 ? -6.898 -16.875 12.148 1 59.81 13 ALA B CA 1
ATOM 3432 C C . ALA B 1 13 ? -5.855 -16.688 13.242 1 59.81 13 ALA B C 1
ATOM 3434 O O . ALA B 1 13 ? -6.195 -16.359 14.383 1 59.81 13 ALA B O 1
ATOM 3435 N N . GLN B 1 14 ? -4.723 -16.438 12.727 1 74.44 14 GLN B N 1
ATOM 3436 C CA . GLN B 1 14 ? -3.611 -16.375 13.672 1 74.44 14 GLN B CA 1
ATOM 3437 C C . GLN B 1 14 ? -3.465 -14.969 14.242 1 74.44 14 GLN B C 1
ATOM 3439 O O . GLN B 1 14 ? -3.312 -14.805 15.453 1 74.44 14 GLN B O 1
ATOM 3444 N N . VAL B 1 15 ? -3.713 -13.922 13.406 1 81 15 VAL B N 1
ATOM 3445 C CA . VAL B 1 15 ? -3.51 -12.562 13.898 1 81 15 VAL B CA 1
ATOM 3446 C C . VAL B 1 15 ? -4.605 -12.203 14.898 1 81 15 VAL B C 1
ATOM 3448 O O . VAL B 1 15 ? -4.324 -11.703 15.984 1 81 15 VAL B O 1
ATOM 3451 N N . GLN B 1 16 ? -5.859 -12.5 14.5 1 81.44 16 GLN B N 1
ATOM 3452 C CA . GLN B 1 16 ? -6.988 -12.211 15.383 1 81.44 16 GLN B CA 1
ATOM 3453 C C . GLN B 1 16 ? -6.828 -12.906 16.734 1 81.44 16 GLN B C 1
ATOM 3455 O O . GLN B 1 16 ? -7.051 -12.289 17.781 1 81.44 16 GLN B O 1
ATOM 3460 N N . HIS B 1 17 ? -6.426 -14.109 16.625 1 85.62 17 HIS B N 1
ATOM 3461 C CA . HIS B 1 17 ? -6.207 -14.859 17.859 1 85.62 17 HIS B CA 1
ATOM 3462 C C . HIS B 1 17 ? -5.113 -14.219 18.719 1 85.62 17 HIS B C 1
ATOM 3464 O O . HIS B 1 17 ? -5.285 -14.047 19.922 1 85.62 17 HIS B O 1
ATOM 3470 N N . LEU B 1 18 ? -4.086 -13.836 18.109 1 87.69 18 LEU B N 1
ATOM 3471 C CA . LEU B 1 18 ? -2.912 -13.336 18.812 1 87.69 18 LEU B CA 1
ATOM 3472 C C . LEU B 1 18 ? -3.195 -11.969 19.438 1 87.69 18 LEU B C 1
ATOM 3474 O O . LEU B 1 18 ? -2.666 -11.656 20.5 1 87.69 18 LEU B O 1
ATOM 3478 N N . VAL B 1 19 ? -4.039 -11.141 18.828 1 89.31 19 VAL B N 1
ATOM 3479 C CA . VAL B 1 19 ? -4.312 -9.812 19.375 1 89.31 19 VAL B CA 1
ATOM 3480 C C . VAL B 1 19 ? -5.367 -9.914 20.469 1 89.31 19 VAL B C 1
ATOM 3482 O O . VAL B 1 19 ? -5.535 -8.984 21.266 1 89.31 19 VAL B O 1
ATOM 3485 N N . GLU B 1 20 ? -6.055 -11.016 20.562 1 90.31 20 GLU B N 1
ATOM 3486 C CA . GLU B 1 20 ? -7.086 -11.211 21.578 1 90.31 20 GLU B CA 1
ATOM 3487 C C . GLU B 1 20 ? -6.508 -11.867 22.828 1 90.31 20 GLU B C 1
ATOM 3489 O O . GLU B 1 20 ? -7.137 -11.859 23.891 1 90.31 20 GLU B O 1
ATOM 3494 N N . LEU B 1 21 ? -5.309 -12.461 22.688 1 90.19 21 LEU B N 1
ATOM 3495 C CA . LEU B 1 21 ? -4.691 -13.141 23.828 1 90.19 21 LEU B CA 1
ATOM 3496 C C . LEU B 1 21 ? -4.379 -12.148 24.938 1 90.19 21 LEU B C 1
ATOM 3498 O O . LEU B 1 21 ? -3.92 -11.039 24.688 1 90.19 21 LEU B O 1
ATOM 3502 N N . PRO B 1 22 ? -4.707 -12.586 26.188 1 90.5 22 PRO B N 1
ATOM 3503 C CA . PRO B 1 22 ? -4.215 -11.781 27.312 1 90.5 22 PRO B CA 1
ATO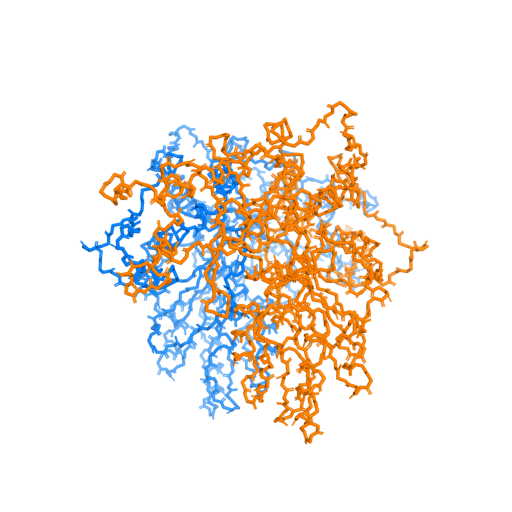M 3504 C C . PRO B 1 22 ? -2.693 -11.68 27.344 1 90.5 22 PRO B C 1
ATOM 3506 O O . PRO B 1 22 ? -2.002 -12.57 26.844 1 90.5 22 PRO B O 1
ATOM 3509 N N . GLU B 1 23 ? -2.254 -10.641 27.906 1 89.12 23 GLU B N 1
ATOM 3510 C CA . GLU B 1 23 ? -0.817 -10.383 27.953 1 89.12 23 GLU B CA 1
ATOM 3511 C C . GLU B 1 23 ? -0.071 -11.555 28.578 1 89.12 23 GLU B C 1
ATOM 3513 O O . GLU B 1 23 ? 1.051 -11.875 28.188 1 89.12 23 GLU B O 1
ATOM 3518 N N . SER B 1 24 ? -0.658 -12.195 29.562 1 90.56 24 SER B N 1
ATOM 3519 C CA . SER B 1 24 ? -0.021 -13.281 30.297 1 90.56 24 SER B CA 1
ATOM 3520 C C . SER B 1 24 ? 0.167 -14.516 29.422 1 90.56 24 SER B C 1
ATOM 3522 O O . SER B 1 24 ? 1.026 -15.352 29.688 1 90.56 24 SER B O 1
ATOM 3524 N N . GLN B 1 25 ? -0.574 -14.555 28.344 1 91.94 25 GLN B N 1
ATOM 3525 C CA . GLN B 1 25 ? -0.553 -15.742 27.5 1 91.94 25 GLN B CA 1
ATOM 3526 C C . GLN B 1 25 ? 0.135 -15.453 26.172 1 91.94 25 GLN B C 1
ATOM 3528 O O . GLN B 1 25 ? 0.438 -16.375 25.406 1 91.94 25 GLN B O 1
ATOM 3533 N N . TYR B 1 26 ? 0.323 -14.211 25.906 1 91.88 26 TYR B N 1
ATOM 3534 C CA . TYR B 1 26 ? 0.909 -13.82 24.625 1 91.88 26 TYR B CA 1
ATOM 3535 C C . TYR B 1 26 ? 2.426 -13.977 24.656 1 91.88 26 TYR B C 1
ATOM 3537 O O . TYR B 1 26 ? 3.086 -13.516 25.594 1 91.88 26 TYR B O 1
ATOM 3545 N N . VAL B 1 27 ? 2.941 -14.688 23.641 1 88.25 27 VAL B N 1
ATOM 3546 C CA . VAL B 1 27 ? 4.379 -14.789 23.422 1 88.25 27 VAL B CA 1
ATOM 3547 C C . VAL B 1 27 ? 4.734 -14.148 22.078 1 88.25 27 VAL B C 1
ATOM 3549 O O . VAL B 1 27 ? 4.312 -14.633 21.016 1 88.25 27 VAL B O 1
ATOM 3552 N N . PRO B 1 28 ? 5.469 -13.039 22.094 1 86 28 PRO B N 1
ATOM 3553 C CA . PRO B 1 28 ? 5.867 -12.422 20.828 1 86 28 PRO B CA 1
ATOM 3554 C C . PRO B 1 28 ? 6.762 -13.328 20 1 86 28 PRO B C 1
ATOM 3556 O O . PRO B 1 28 ? 7.512 -14.141 20.531 1 86 28 PRO B O 1
ATOM 3559 N N . PRO B 1 29 ? 6.613 -13.211 18.672 1 84.56 29 PRO B N 1
ATOM 3560 C CA . PRO B 1 29 ? 7.574 -13.938 17.844 1 84.56 29 PRO B CA 1
ATOM 3561 C C . PRO B 1 29 ? 9.016 -13.469 18.047 1 84.56 29 PRO B C 1
ATOM 3563 O O . PRO B 1 29 ? 9.234 -12.305 18.406 1 84.56 29 PRO B O 1
ATOM 3566 N N . ALA B 1 30 ? 9.93 -14.375 17.844 1 78.5 30 ALA B N 1
ATOM 3567 C CA . ALA B 1 30 ? 11.328 -13.977 17.922 1 78.5 30 ALA B CA 1
ATOM 3568 C C . ALA B 1 30 ? 11.648 -12.875 16.922 1 78.5 30 ALA B C 1
ATOM 3570 O O . ALA B 1 30 ? 11.398 -13.039 15.719 1 78.5 30 ALA B O 1
ATOM 3571 N N . PRO B 1 31 ? 12.016 -11.727 17.484 1 76.62 31 PRO B N 1
ATOM 3572 C CA . PRO B 1 31 ? 12.398 -10.695 16.516 1 76.62 31 PRO B CA 1
ATOM 3573 C C . PRO B 1 31 ? 13.609 -11.094 15.672 1 76.62 31 PRO B C 1
ATOM 3575 O O . PRO B 1 31 ? 14.484 -11.828 16.141 1 76.62 31 PRO B O 1
ATOM 3578 N N . PRO B 1 32 ? 13.539 -10.656 14.438 1 78 32 PRO B N 1
ATOM 3579 C CA . PRO B 1 32 ? 14.812 -10.781 13.727 1 78 32 PRO B CA 1
ATOM 3580 C C . PRO B 1 32 ? 15.953 -10.047 14.43 1 78 32 PRO B C 1
ATOM 3582 O O . PRO B 1 32 ? 15.711 -9.141 15.227 1 78 32 PRO B O 1
ATOM 3585 N N . ALA B 1 33 ? 17.172 -10.508 14.164 1 70.25 33 ALA B N 1
ATOM 3586 C CA . ALA B 1 33 ? 18.328 -9.984 14.859 1 70.25 33 ALA B CA 1
ATOM 3587 C C . ALA B 1 33 ? 18.391 -8.461 14.758 1 70.25 33 ALA B C 1
ATOM 3589 O O . ALA B 1 33 ? 18.734 -7.777 15.727 1 70.25 33 ALA B O 1
ATOM 3590 N N . PHE B 1 34 ? 18.016 -7.922 13.688 1 76.12 34 PHE B N 1
ATOM 3591 C CA . PHE B 1 34 ? 18.141 -6.488 13.445 1 76.12 34 PHE B CA 1
ATOM 3592 C C . PHE B 1 34 ? 17.047 -5.715 14.172 1 76.12 34 PHE B C 1
ATOM 3594 O O . PHE B 1 34 ? 17.125 -4.492 14.297 1 76.12 34 PHE B O 1
ATOM 3601 N N . ASP B 1 35 ? 16.062 -6.398 14.695 1 73.75 35 ASP B N 1
ATOM 3602 C CA . ASP B 1 35 ? 14.922 -5.766 15.344 1 73.75 35 ASP B CA 1
ATOM 3603 C C . ASP B 1 35 ? 14.875 -6.109 16.828 1 73.75 35 ASP B C 1
ATOM 3605 O O . ASP B 1 35 ? 13.891 -5.816 17.516 1 73.75 35 ASP B O 1
ATOM 3609 N N . GLN B 1 36 ? 15.766 -6.852 17.297 1 68.5 36 GLN B N 1
ATOM 3610 C CA . GLN B 1 36 ? 15.781 -7.348 18.672 1 68.5 36 GLN B CA 1
ATOM 3611 C C . GLN B 1 36 ? 15.984 -6.207 19.656 1 68.5 36 GLN B C 1
ATOM 3613 O O . GLN B 1 36 ? 15.359 -6.191 20.734 1 68.5 36 GLN B O 1
ATOM 3618 N N . ASP B 1 37 ? 16.891 -5.355 19.234 1 66.38 37 ASP B N 1
ATOM 3619 C CA . ASP B 1 37 ? 17.266 -4.422 20.297 1 66.38 37 ASP B CA 1
ATOM 3620 C C . ASP B 1 37 ? 16.953 -2.982 19.906 1 66.38 37 ASP B C 1
ATOM 3622 O O . ASP B 1 37 ? 17.844 -2.125 19.891 1 66.38 37 ASP B O 1
ATOM 3626 N N . LEU B 1 38 ? 15.711 -2.871 19.672 1 67.5 38 LEU B N 1
ATOM 3627 C CA . LEU B 1 38 ? 15.297 -1.521 19.297 1 67.5 38 LEU B CA 1
ATOM 3628 C C . LEU B 1 38 ? 15.508 -0.553 20.453 1 67.5 38 LEU B C 1
ATOM 3630 O O . LEU B 1 38 ? 15.688 0.649 20.25 1 67.5 38 LEU B O 1
ATOM 3634 N N . GLU B 1 39 ? 15.539 -1.213 21.547 1 62.94 39 GLU B N 1
ATOM 3635 C CA . GLU B 1 39 ? 15.742 -0.43 22.75 1 62.94 39 GLU B CA 1
ATOM 3636 C C . GLU B 1 39 ? 17.172 0.119 22.828 1 62.94 39 GLU B C 1
ATOM 3638 O O . GLU B 1 39 ? 17.453 1.025 23.609 1 62.94 39 GLU B O 1
ATOM 3643 N N . THR B 1 40 ? 17.828 -0.264 21.859 1 66.75 40 THR B N 1
ATOM 3644 C CA . THR B 1 40 ? 19.219 0.141 21.922 1 66.75 40 THR B CA 1
ATOM 3645 C C . THR B 1 40 ? 19.422 1.512 21.281 1 66.75 40 THR B C 1
ATOM 3647 O O . THR B 1 40 ? 20.516 2.086 21.359 1 66.75 40 THR B O 1
ATOM 3650 N N . PHE B 1 41 ? 18.328 1.962 20.719 1 76.56 41 PHE B N 1
ATOM 3651 C CA . PHE B 1 41 ? 18.484 3.336 20.25 1 76.56 41 PHE B CA 1
ATOM 3652 C C . PHE B 1 41 ? 18.906 4.246 21.406 1 76.56 41 PHE B C 1
ATOM 3654 O O . PHE B 1 41 ? 18.406 4.109 22.516 1 76.56 41 PHE B O 1
ATOM 3661 N N . GLU B 1 42 ? 19.938 4.957 21.266 1 78.12 42 GLU B N 1
ATOM 3662 C CA . GLU B 1 42 ? 20.375 5.902 22.281 1 78.12 42 GLU B CA 1
ATOM 3663 C C . GLU B 1 42 ? 20.672 7.273 21.672 1 78.12 42 GLU B C 1
ATOM 3665 O O . GLU B 1 42 ? 21.297 7.367 20.609 1 78.12 42 GLU B O 1
ATOM 3670 N N . ARG B 1 43 ? 20.047 8.227 22.312 1 82.81 43 ARG B N 1
ATOM 3671 C CA . ARG B 1 43 ? 20.406 9.594 21.953 1 82.81 43 ARG B CA 1
ATOM 3672 C C . ARG B 1 43 ? 21.609 10.07 22.766 1 82.81 43 ARG B C 1
ATOM 3674 O O . ARG B 1 43 ? 21.531 10.164 24 1 82.81 43 ARG B O 1
ATOM 3681 N N . PRO B 1 44 ? 22.656 10.367 22.062 1 77.44 44 PRO B N 1
ATOM 3682 C CA . PRO B 1 44 ? 23.766 10.938 22.859 1 77.44 44 PRO B CA 1
ATOM 3683 C C . PRO B 1 44 ? 23.359 12.227 23.578 1 77.44 44 PRO B C 1
ATOM 3685 O O . PRO B 1 44 ? 22.672 13.07 23 1 77.44 44 PRO B O 1
ATOM 3688 N N . ALA B 1 45 ? 23.75 12.375 24.828 1 81.69 45 ALA B N 1
ATOM 3689 C CA . ALA B 1 45 ? 23.422 13.531 25.656 1 81.69 45 ALA B CA 1
ATOM 3690 C C . ALA B 1 45 ? 23.906 14.828 25 1 81.69 45 ALA B C 1
ATOM 3692 O O . ALA B 1 45 ? 23.312 15.891 25.203 1 81.69 45 ALA B O 1
ATOM 3693 N N . THR B 1 46 ? 24.812 14.688 24.156 1 84.81 46 THR B N 1
ATOM 3694 C CA . THR B 1 46 ? 25.438 15.859 23.547 1 84.81 46 THR B CA 1
ATOM 3695 C C . THR B 1 46 ? 24.734 16.234 22.25 1 84.81 46 THR B C 1
ATOM 3697 O O . THR B 1 46 ? 24.969 17.328 21.703 1 84.81 46 THR B O 1
ATOM 3700 N N . LEU B 1 47 ? 23.891 15.383 21.922 1 87.62 47 LEU B N 1
ATOM 3701 C CA . LEU B 1 47 ? 23.25 15.664 20.641 1 87.62 47 LEU B CA 1
ATOM 3702 C C . LEU B 1 47 ? 22.156 16.719 20.797 1 87.62 47 LEU B C 1
ATOM 3704 O O . LEU B 1 47 ? 21.141 16.469 21.453 1 87.62 47 LEU B O 1
ATOM 3708 N N . ARG B 1 48 ? 22.438 17.844 20.188 1 91.31 48 ARG B N 1
ATOM 3709 C CA . ARG B 1 48 ? 21.469 18.922 20.219 1 91.31 48 ARG B CA 1
ATOM 3710 C C . ARG B 1 48 ? 20.484 18.812 19.062 1 91.31 48 ARG B C 1
ATOM 3712 O O . ARG B 1 48 ? 20.859 18.422 17.953 1 91.31 48 ARG B O 1
ATOM 3719 N N . TYR B 1 49 ? 19.219 19.156 19.391 1 96.38 49 TYR B N 1
ATOM 3720 C CA . TYR B 1 49 ? 18.25 19.25 18.312 1 96.38 49 TYR B CA 1
ATOM 3721 C C . TYR B 1 49 ? 18.656 20.328 17.297 1 96.38 49 TYR B C 1
ATOM 3723 O O . TYR B 1 49 ? 19.594 21.094 17.547 1 96.38 49 TYR B O 1
ATOM 3731 N N . GLY B 1 50 ? 18.016 20.297 16.156 1 96.25 50 GLY B N 1
ATOM 3732 C CA . GLY B 1 50 ? 18.344 21.266 15.117 1 96.25 50 GLY B CA 1
ATOM 3733 C C . GLY B 1 50 ? 19.188 20.688 14.008 1 96.25 50 GLY B C 1
ATOM 3734 O O . GLY B 1 50 ? 19 19.531 13.609 1 96.25 50 GLY B O 1
ATOM 3735 N N . ASP B 1 51 ? 20.094 21.422 13.531 1 93.94 51 ASP B N 1
ATOM 3736 C CA . ASP B 1 51 ? 20.891 21.094 12.352 1 93.94 51 ASP B CA 1
ATOM 3737 C C . ASP B 1 51 ? 21.719 19.844 12.578 1 93.94 51 ASP B C 1
ATOM 3739 O O . ASP B 1 51 ? 21.844 19 11.688 1 93.94 51 ASP B O 1
ATOM 3743 N N . PRO B 1 52 ? 22.328 19.641 13.742 1 93.44 52 PRO B N 1
ATOM 3744 C CA . PRO B 1 52 ? 23.125 18.422 13.953 1 93.44 52 PRO B CA 1
ATOM 3745 C C . PRO B 1 52 ? 22.297 17.156 13.781 1 93.44 52 PRO B C 1
ATOM 3747 O O . PRO B 1 52 ? 22.781 16.188 13.18 1 93.44 52 PRO B O 1
ATOM 3750 N N . VAL B 1 53 ? 21.125 17.188 14.258 1 94.94 53 VAL B N 1
ATOM 3751 C CA . VAL B 1 53 ? 20.25 16.031 14.141 1 94.94 53 VAL B CA 1
ATOM 3752 C C . VAL B 1 53 ? 19.859 15.836 12.672 1 94.94 53 VAL B C 1
ATOM 3754 O O . VAL B 1 53 ? 19.828 14.703 12.18 1 94.94 53 VAL B O 1
ATOM 3757 N N . LYS B 1 54 ? 19.547 16.891 11.984 1 95.94 54 LYS B N 1
ATOM 3758 C CA . LYS B 1 54 ? 19.188 16.812 10.57 1 95.94 54 LYS B CA 1
ATOM 3759 C C . LYS B 1 54 ? 20.281 16.109 9.766 1 95.94 54 LYS B C 1
ATOM 3761 O O . LYS B 1 54 ? 20 15.148 9.047 1 95.94 54 LYS B O 1
ATOM 3766 N N . SER B 1 55 ? 21.516 16.547 9.953 1 93.75 55 SER B N 1
ATOM 3767 C CA . SER B 1 55 ? 22.656 16.062 9.18 1 93.75 55 SER B CA 1
ATOM 3768 C C . SER B 1 55 ? 22.984 14.617 9.539 1 93.75 55 SER B C 1
ATOM 3770 O O . SER B 1 55 ? 23.359 13.828 8.672 1 93.75 55 SER B O 1
ATOM 3772 N N . MET B 1 56 ? 22.812 14.312 10.742 1 93.12 56 MET B N 1
ATOM 3773 C CA . MET B 1 56 ? 23.25 13.008 11.227 1 93.12 56 MET B CA 1
ATOM 3774 C C . MET B 1 56 ? 22.188 11.945 10.977 1 93.12 56 MET B C 1
ATOM 3776 O O . MET B 1 56 ? 22.516 10.805 10.625 1 93.12 56 MET B O 1
ATOM 3780 N N . LEU B 1 57 ? 20.938 12.352 11.141 1 95.25 57 LEU B N 1
ATOM 3781 C CA . LEU B 1 57 ? 19.953 11.297 11.289 1 95.25 57 LEU B CA 1
ATOM 3782 C C . LEU B 1 57 ? 18.984 11.289 10.117 1 95.25 57 LEU B C 1
ATOM 3784 O O . LEU B 1 57 ? 18.188 10.359 9.961 1 95.25 57 LEU B O 1
ATOM 3788 N N . PHE B 1 58 ? 19.031 12.312 9.266 1 96.94 58 PHE B N 1
ATOM 3789 C CA . PHE B 1 58 ? 18.078 12.383 8.164 1 96.94 58 PHE B CA 1
ATOM 3790 C C . PHE B 1 58 ? 18.797 12.516 6.832 1 96.94 58 PHE B C 1
ATOM 3792 O O . PHE B 1 58 ? 19.969 12.867 6.793 1 96.94 58 PHE B O 1
ATOM 3799 N N . LYS B 1 59 ? 18.078 12.148 5.777 1 96.56 59 LYS B N 1
ATOM 3800 C CA . LYS B 1 59 ? 18.609 12.258 4.418 1 96.56 59 LYS B CA 1
ATOM 3801 C C . LYS B 1 59 ? 18.125 13.531 3.738 1 96.56 59 LYS B C 1
ATOM 3803 O O . LYS B 1 59 ? 18.375 13.742 2.549 1 96.56 59 LYS B O 1
ATOM 3808 N N . LEU B 1 60 ? 17.484 14.398 4.445 1 97.56 60 LEU B N 1
ATOM 3809 C CA . LEU B 1 60 ? 16.938 15.641 3.92 1 97.56 60 LEU B CA 1
ATOM 3810 C C . LEU B 1 60 ? 18.016 16.469 3.236 1 97.56 60 LEU B C 1
ATOM 3812 O O . LEU B 1 60 ? 19.156 16.5 3.697 1 97.56 60 LEU B O 1
ATOM 3816 N N . ASP B 1 61 ? 17.672 17.141 2.152 1 96.62 61 ASP B N 1
ATOM 3817 C CA . ASP B 1 61 ? 18.578 18.062 1.46 1 96.62 61 ASP B CA 1
ATOM 3818 C C . ASP B 1 61 ? 19.156 19.094 2.42 1 96.62 61 ASP B C 1
ATOM 3820 O O . ASP B 1 61 ? 18.406 19.922 2.965 1 96.62 61 ASP B O 1
ATOM 3824 N N . PRO B 1 62 ? 20.406 19.047 2.607 1 95.56 62 PRO B N 1
ATOM 3825 C CA . PRO B 1 62 ? 21.016 19.953 3.584 1 95.56 62 PRO B CA 1
ATOM 3826 C C . PRO B 1 62 ? 20.906 21.422 3.164 1 95.56 62 PRO B C 1
ATOM 3828 O O . PRO B 1 62 ? 21.094 22.312 3.99 1 95.56 62 PRO B O 1
ATOM 3831 N N . THR B 1 63 ? 20.594 21.688 1.933 1 96.06 63 THR B N 1
ATOM 3832 C CA . THR B 1 63 ? 20.578 23.062 1.442 1 96.06 63 THR B CA 1
ATOM 3833 C C . THR B 1 63 ? 19.172 23.656 1.57 1 96.06 63 THR B C 1
ATOM 3835 O O . THR B 1 63 ? 18.984 24.844 1.327 1 96.06 63 THR B O 1
ATOM 3838 N N . VAL B 1 64 ? 18.219 22.891 1.944 1 97.44 64 VAL B N 1
ATOM 3839 C CA . VAL B 1 64 ? 16.844 23.344 2.018 1 97.44 64 VAL B CA 1
ATOM 3840 C C . VAL B 1 64 ? 16.391 23.438 3.479 1 97.44 64 VAL B C 1
ATOM 3842 O O . VAL B 1 64 ? 16.641 22.516 4.262 1 97.44 64 VAL B O 1
ATOM 3845 N N . VAL B 1 65 ? 15.859 24.578 3.895 1 98.06 65 VAL B N 1
ATOM 3846 C CA . VAL B 1 65 ? 15.25 24.719 5.211 1 98.06 65 VAL B CA 1
ATOM 3847 C C . VAL B 1 65 ? 13.883 24.047 5.23 1 98.06 65 VAL B C 1
ATOM 3849 O O . VAL B 1 65 ? 12.945 24.5 4.578 1 98.06 65 VAL B O 1
ATOM 3852 N N . PRO B 1 66 ? 13.766 22.906 5.938 1 97.69 66 PRO B N 1
ATOM 3853 C CA . PRO B 1 66 ? 12.516 22.141 5.914 1 97.69 66 PRO B CA 1
ATOM 3854 C C . PRO B 1 66 ? 11.531 22.594 6.988 1 97.69 66 PRO B C 1
ATOM 3856 O O . PRO B 1 66 ? 11.625 22.156 8.141 1 97.69 66 PRO B O 1
ATOM 3859 N N . LEU B 1 67 ? 10.516 23.328 6.641 1 98.56 67 LEU B N 1
ATOM 3860 C CA . LEU B 1 67 ? 9.547 23.844 7.598 1 98.56 67 LEU B CA 1
ATOM 3861 C C . LEU B 1 67 ? 8.164 23.266 7.328 1 98.56 67 LEU B C 1
ATOM 3863 O O . LEU B 1 67 ? 7.148 23.844 7.711 1 98.56 67 LEU B O 1
ATOM 3867 N N . ASN B 1 68 ? 8.109 22.141 6.641 1 97.94 68 ASN B N 1
ATOM 3868 C CA . ASN B 1 68 ? 6.844 21.547 6.23 1 97.94 68 ASN B CA 1
ATOM 3869 C C . ASN B 1 68 ? 6.77 20.078 6.621 1 97.94 68 ASN B C 1
ATOM 3871 O O . ASN B 1 68 ? 6.277 19.25 5.848 1 97.94 68 ASN B O 1
ATOM 3875 N N . HIS B 1 69 ? 7.289 19.719 7.793 1 97.31 69 HIS B N 1
ATOM 3876 C CA . HIS B 1 69 ? 7.258 18.328 8.266 1 97.31 69 HIS B CA 1
ATOM 3877 C C . HIS B 1 69 ? 5.84 17.781 8.266 1 97.31 69 HIS B C 1
ATOM 3879 O O . HIS B 1 69 ? 5.633 16.594 8.031 1 97.31 69 HIS B O 1
ATOM 3885 N N . GLY B 1 70 ? 4.848 18.594 8.547 1 96.06 70 GLY B N 1
ATOM 3886 C CA . GLY B 1 70 ? 3.467 18.172 8.734 1 96.06 70 GLY B CA 1
ATOM 3887 C C . GLY B 1 70 ? 2.832 17.625 7.469 1 96.06 70 GLY B C 1
ATOM 3888 O O . GLY B 1 70 ? 1.778 17 7.52 1 96.06 70 GLY B O 1
ATOM 3889 N N . SER B 1 71 ? 3.393 17.875 6.309 1 94.25 71 SER B N 1
ATOM 3890 C CA . SER B 1 71 ? 2.807 17.391 5.062 1 94.25 71 SER B CA 1
ATOM 3891 C C . SER B 1 71 ? 3.092 15.914 4.852 1 94.25 71 SER B C 1
ATOM 3893 O O . SER B 1 71 ? 2.207 15.07 5.031 1 94.25 71 SER B O 1
ATOM 3895 N N . PHE B 1 72 ? 4.406 15.547 4.664 1 95 72 PHE B N 1
ATOM 3896 C CA . PHE B 1 72 ? 4.695 14.172 4.293 1 95 72 PHE B CA 1
ATOM 3897 C C . PHE B 1 72 ? 5.633 13.523 5.301 1 95 72 PHE B C 1
ATOM 3899 O O . PHE B 1 72 ? 5.895 12.32 5.23 1 95 72 PHE B O 1
ATOM 3906 N N . GLY B 1 73 ? 6.113 14.25 6.219 1 95.25 73 GLY B N 1
ATOM 3907 C CA . GLY B 1 73 ? 7.023 13.711 7.223 1 95.25 73 GLY B CA 1
ATOM 3908 C C . GLY B 1 73 ? 8.398 13.406 6.672 1 95.25 73 GLY B C 1
ATOM 3909 O O . GLY B 1 73 ? 8.719 13.773 5.539 1 95.25 73 GLY B O 1
ATOM 3910 N N . ALA B 1 74 ? 9.25 12.906 7.492 1 96.62 74 ALA B N 1
ATOM 3911 C CA . ALA B 1 74 ? 10.602 12.438 7.188 1 96.62 74 ALA B CA 1
ATOM 3912 C C . ALA B 1 74 ? 10.984 11.25 8.07 1 96.62 74 ALA B C 1
ATOM 3914 O O . ALA B 1 74 ? 10.688 11.234 9.266 1 96.62 74 ALA B O 1
ATOM 3915 N N . CYS B 1 75 ? 11.523 10.297 7.461 1 97.31 75 CYS B N 1
ATOM 3916 C CA . CYS B 1 75 ? 11.945 9.102 8.188 1 97.31 75 CYS B CA 1
ATOM 3917 C C . CYS B 1 75 ? 13.445 9.141 8.469 1 97.31 75 CYS B C 1
ATOM 3919 O O . CYS B 1 75 ? 14.25 9.297 7.555 1 97.31 75 CYS B O 1
ATOM 3921 N N . PRO B 1 76 ? 13.859 9.008 9.758 1 96.19 76 PRO B N 1
ATOM 3922 C CA . PRO B 1 76 ? 15.289 9.031 10.078 1 96.19 76 PRO B CA 1
ATOM 3923 C C . PRO B 1 76 ? 16.016 7.781 9.586 1 96.19 76 PRO B C 1
ATOM 3925 O O . PRO B 1 76 ? 15.406 6.719 9.445 1 96.19 76 PRO B O 1
ATOM 3928 N N . LYS B 1 77 ? 17.281 7.918 9.414 1 95.44 77 LYS B N 1
ATOM 3929 C CA . LYS B 1 77 ? 18.141 6.867 8.875 1 95.44 77 LYS B CA 1
ATOM 3930 C C . LYS B 1 77 ? 18.031 5.586 9.695 1 95.44 77 LYS B C 1
ATOM 3932 O O . LYS B 1 77 ? 17.938 4.492 9.141 1 95.44 77 LYS B O 1
ATOM 3937 N N . PRO B 1 78 ? 18.031 5.648 11.07 1 93.5 78 PRO B N 1
ATOM 3938 C CA . PRO B 1 78 ? 17.969 4.398 11.828 1 93.5 78 PRO B CA 1
ATOM 3939 C C . PRO B 1 78 ? 16.672 3.623 11.609 1 93.5 78 PRO B C 1
ATOM 3941 O O . PRO B 1 78 ? 16.703 2.395 11.508 1 93.5 78 PRO B O 1
ATOM 3944 N N . VAL B 1 79 ? 15.531 4.305 11.578 1 95.19 79 VAL B N 1
ATOM 3945 C CA . VAL B 1 79 ? 14.258 3.635 11.352 1 95.19 79 VAL B CA 1
ATOM 3946 C C . VAL B 1 79 ? 14.203 3.094 9.922 1 95.19 79 VAL B C 1
ATOM 3948 O O . VAL B 1 79 ? 13.734 1.978 9.695 1 95.19 79 VAL B O 1
ATOM 3951 N N . ARG B 1 80 ? 14.703 3.852 8.969 1 95 80 ARG B N 1
ATOM 3952 C CA . ARG B 1 80 ? 14.781 3.432 7.574 1 95 80 ARG B CA 1
ATOM 3953 C C . ARG B 1 80 ? 15.602 2.148 7.434 1 95 80 ARG B C 1
ATOM 3955 O O . ARG B 1 80 ? 15.266 1.281 6.625 1 95 80 ARG B O 1
ATOM 3962 N N . ALA B 1 81 ? 16.656 2.072 8.148 1 94 81 ALA B N 1
ATOM 3963 C CA . ALA B 1 81 ? 17.5 0.89 8.109 1 94 81 ALA B CA 1
ATOM 3964 C C . ALA B 1 81 ? 16.734 -0.359 8.531 1 94 81 ALA B C 1
ATOM 3966 O O . ALA B 1 81 ? 16.953 -1.44 7.977 1 94 81 ALA B O 1
ATOM 3967 N N . VAL B 1 82 ? 15.867 -0.211 9.516 1 94 82 VAL B N 1
ATOM 3968 C CA . VAL B 1 82 ? 15.047 -1.333 9.953 1 94 82 VAL B CA 1
ATOM 3969 C C . VAL B 1 82 ? 14.094 -1.75 8.836 1 94 82 VAL B C 1
ATOM 3971 O O . VAL B 1 82 ? 13.93 -2.941 8.57 1 94 82 VAL B O 1
ATOM 3974 N N . ARG B 1 83 ? 13.445 -0.806 8.195 1 95.19 83 ARG B N 1
ATOM 3975 C CA . ARG B 1 83 ? 12.562 -1.119 7.07 1 95.19 83 ARG B CA 1
ATOM 3976 C C . ARG B 1 83 ? 13.32 -1.873 5.98 1 95.19 83 ARG B C 1
ATOM 3978 O O . ARG B 1 83 ? 12.82 -2.867 5.445 1 95.19 83 ARG B O 1
ATOM 3985 N N . GLU B 1 84 ? 14.5 -1.365 5.637 1 94.56 84 GLU B N 1
ATOM 3986 C CA . GLU B 1 84 ? 15.305 -1.986 4.59 1 94.56 84 GLU B CA 1
ATOM 3987 C C . GLU B 1 84 ? 15.672 -3.422 4.957 1 94.56 84 GLU B C 1
ATOM 3989 O O . GLU B 1 84 ? 15.703 -4.301 4.094 1 94.56 84 GLU B O 1
ATOM 3994 N N . ALA B 1 85 ? 15.953 -3.609 6.184 1 94.44 85 ALA B N 1
ATOM 3995 C CA . ALA B 1 85 ? 16.281 -4.957 6.645 1 94.44 85 ALA B CA 1
ATOM 3996 C C . ALA B 1 85 ? 15.086 -5.891 6.48 1 94.44 85 ALA B C 1
ATOM 3998 O O . ALA B 1 85 ? 15.25 -7.07 6.152 1 94.44 85 ALA B O 1
ATOM 3999 N N . TYR B 1 86 ? 13.898 -5.41 6.758 1 95 86 TYR B N 1
ATOM 4000 C CA . TYR B 1 86 ? 12.703 -6.227 6.555 1 95 86 TYR B CA 1
ATOM 4001 C C . TYR B 1 86 ? 12.484 -6.512 5.074 1 95 86 TYR B C 1
ATOM 4003 O O . TYR B 1 86 ? 12.023 -7.594 4.707 1 95 86 TYR B O 1
ATOM 4011 N N . ILE B 1 87 ? 12.75 -5.547 4.18 1 95.19 87 ILE B N 1
ATOM 4012 C CA . ILE B 1 87 ? 12.648 -5.766 2.74 1 95.19 87 ILE B CA 1
ATOM 4013 C C . ILE B 1 87 ? 13.656 -6.832 2.309 1 95.19 87 ILE B C 1
ATOM 4015 O O . ILE B 1 87 ? 13.328 -7.703 1.496 1 95.19 87 ILE B O 1
ATOM 4019 N N . ASP B 1 88 ? 14.844 -6.762 2.881 1 95.19 88 ASP B N 1
ATOM 4020 C CA . ASP B 1 88 ? 15.859 -7.777 2.604 1 95.19 88 ASP B CA 1
ATOM 4021 C C . ASP B 1 88 ? 15.383 -9.164 3.039 1 95.19 88 ASP B C 1
ATOM 4023 O O . ASP B 1 88 ? 15.586 -10.141 2.322 1 95.19 88 ASP B O 1
ATOM 4027 N N . LEU B 1 89 ? 14.82 -9.18 4.223 1 94.94 89 LEU B N 1
ATOM 4028 C CA . LEU B 1 89 ? 14.312 -10.438 4.746 1 94.94 89 LEU B CA 1
ATOM 4029 C C . LEU B 1 89 ? 13.242 -11.023 3.818 1 94.94 89 LEU B C 1
ATOM 4031 O O . LEU B 1 89 ? 13.219 -12.234 3.582 1 94.94 89 LEU B O 1
ATOM 4035 N N . GLN B 1 90 ? 12.359 -10.18 3.316 1 95.06 90 GLN B N 1
ATOM 4036 C CA . GLN B 1 90 ? 11.297 -10.586 2.395 1 95.06 90 GLN B CA 1
ATOM 4037 C C . GLN B 1 90 ? 11.883 -11.219 1.134 1 95.06 90 GLN B C 1
ATOM 4039 O O . GLN B 1 90 ? 11.375 -12.227 0.646 1 95.06 90 GLN B O 1
ATOM 4044 N N . GLU B 1 91 ? 12.969 -10.641 0.62 1 95.69 91 GLU B N 1
ATOM 4045 C CA . GLU B 1 91 ? 13.547 -11.117 -0.633 1 95.69 91 GLU B CA 1
ATOM 4046 C C . GLU B 1 91 ? 14.445 -12.328 -0.402 1 95.69 91 GLU B C 1
ATOM 4048 O O . GLU B 1 91 ? 14.633 -13.148 -1.303 1 95.69 91 GLU B O 1
ATOM 4053 N N . PHE B 1 92 ? 14.953 -12.484 0.812 1 96 92 PHE B N 1
ATOM 4054 C CA . PHE B 1 92 ? 15.844 -13.586 1.136 1 96 92 PHE B CA 1
ATOM 4055 C C . PHE B 1 92 ? 15.086 -14.906 1.154 1 96 92 PHE B C 1
ATOM 4057 O O . PHE B 1 92 ? 15.555 -15.906 0.604 1 96 92 PHE B O 1
ATOM 4064 N N . GLU B 1 93 ? 13.953 -14.977 1.748 1 94.69 93 GLU B N 1
ATOM 4065 C CA . GLU B 1 93 ? 13.039 -16.109 1.766 1 94.69 93 GLU B CA 1
ATOM 4066 C C . GLU B 1 93 ? 11.586 -15.648 1.694 1 94.69 93 GLU B C 1
ATOM 4068 O O . GLU B 1 93 ? 10.867 -15.672 2.699 1 94.69 93 GLU B O 1
ATOM 4073 N N . PRO B 1 94 ? 11.078 -15.375 0.502 1 94.38 94 PRO B N 1
ATOM 4074 C CA . PRO B 1 94 ? 9.758 -14.75 0.342 1 94.38 94 PRO B CA 1
ATOM 4075 C C . PRO B 1 94 ? 8.648 -15.562 0.999 1 94.38 94 PRO B C 1
ATOM 4077 O O . PRO B 1 94 ? 7.82 -15 1.728 1 94.38 94 PRO B O 1
ATOM 4080 N N . VAL B 1 95 ? 8.641 -16.859 0.816 1 93.06 95 VAL B N 1
ATOM 4081 C CA . VAL B 1 95 ? 7.559 -17.688 1.343 1 93.06 95 VAL B CA 1
ATOM 4082 C C . VAL B 1 95 ? 7.621 -17.703 2.869 1 93.06 95 VAL B C 1
ATOM 4084 O O . VAL B 1 95 ? 6.605 -17.484 3.541 1 93.06 95 VAL B O 1
ATOM 4087 N N . LYS B 1 96 ? 8.805 -17.938 3.432 1 92.12 96 LYS B N 1
ATOM 4088 C CA . LYS B 1 96 ? 8.984 -17.938 4.879 1 92.12 96 LYS B CA 1
ATOM 4089 C C . LYS B 1 96 ? 8.57 -16.594 5.484 1 92.12 96 LYS B C 1
ATOM 4091 O O . LYS B 1 96 ? 7.949 -16.562 6.547 1 92.12 96 LYS B O 1
ATOM 4096 N N . TYR B 1 97 ? 8.984 -15.547 4.863 1 93.44 97 TYR B N 1
ATOM 4097 C CA . TYR B 1 97 ? 8.625 -14.211 5.309 1 93.44 97 TYR B CA 1
ATOM 4098 C C . TYR B 1 97 ? 7.113 -14.086 5.5 1 93.44 97 TYR B C 1
ATOM 4100 O O . TYR B 1 97 ? 6.648 -13.617 6.543 1 93.44 97 TYR B O 1
ATOM 4108 N N . PHE B 1 98 ? 6.352 -14.508 4.543 1 92 98 PHE B N 1
ATOM 4109 C CA . PHE B 1 98 ? 4.902 -14.352 4.59 1 92 98 PHE B CA 1
ATOM 4110 C C . PHE B 1 98 ? 4.273 -15.375 5.52 1 92 98 PHE B C 1
ATOM 4112 O O . PHE B 1 98 ? 3.234 -15.117 6.133 1 92 98 PHE B O 1
ATOM 4119 N N . ASP B 1 99 ? 4.898 -16.5 5.66 1 88.25 99 ASP B N 1
ATOM 4120 C CA . ASP B 1 99 ? 4.434 -17.484 6.637 1 88.25 99 ASP B CA 1
ATOM 4121 C C . ASP B 1 99 ? 4.547 -16.938 8.055 1 88.25 99 ASP B C 1
ATOM 4123 O O . ASP B 1 99 ? 3.727 -17.25 8.922 1 88.25 99 ASP B O 1
ATOM 4127 N N . GLU B 1 100 ? 5.547 -16.109 8.281 1 89.75 100 GLU B N 1
ATOM 4128 C CA . GLU B 1 100 ? 5.832 -15.586 9.609 1 89.75 100 GLU B CA 1
ATOM 4129 C C . GLU B 1 100 ? 5.211 -14.203 9.797 1 89.75 100 GLU B C 1
ATOM 4131 O O . GLU B 1 100 ? 5.379 -13.578 10.844 1 89.75 100 GLU B O 1
ATOM 4136 N N . LEU B 1 101 ? 4.508 -13.711 8.844 1 91.38 101 LEU B N 1
ATOM 4137 C CA . LEU B 1 101 ? 4.031 -12.328 8.836 1 91.38 101 LEU B CA 1
ATOM 4138 C C . LEU B 1 101 ? 2.957 -12.117 9.898 1 91.38 101 LEU B C 1
ATOM 4140 O O . LEU B 1 101 ? 2.945 -11.094 10.578 1 91.38 101 LEU B O 1
ATOM 4144 N N . GLY B 1 102 ? 2.045 -13.078 10.023 1 89.69 102 GLY B N 1
ATOM 4145 C CA . GLY B 1 102 ? 0.93 -12.938 10.953 1 89.69 102 GLY B CA 1
ATOM 4146 C C . GLY B 1 102 ? 1.364 -12.586 12.359 1 89.69 102 GLY B C 1
ATOM 4147 O O . GLY B 1 102 ? 1.007 -11.531 12.875 1 89.69 102 GLY B O 1
ATOM 4148 N N . PRO B 1 103 ? 2.199 -13.422 12.969 1 90.44 103 PRO B N 1
ATOM 4149 C CA . PRO B 1 103 ? 2.689 -13.141 14.32 1 90.44 103 PRO B CA 1
ATOM 4150 C C . PRO B 1 103 ? 3.428 -11.812 14.414 1 90.44 103 PRO B C 1
ATOM 4152 O O . PRO B 1 103 ? 3.328 -11.117 15.43 1 90.44 103 PRO B O 1
ATOM 4155 N N . ARG B 1 104 ? 4.137 -11.438 13.391 1 92.31 104 ARG B N 1
ATOM 4156 C CA . ARG B 1 104 ? 4.859 -10.164 13.406 1 92.31 104 ARG B CA 1
ATOM 4157 C C . ARG B 1 104 ? 3.891 -8.984 13.383 1 92.31 104 ARG B C 1
ATOM 4159 O O . ARG B 1 104 ? 4.117 -7.98 14.055 1 92.31 104 ARG B O 1
ATOM 4166 N N . LEU B 1 105 ? 2.832 -9.117 12.578 1 92.88 105 LEU B N 1
ATOM 4167 C CA . LEU B 1 105 ? 1.832 -8.055 12.523 1 92.88 105 LEU B CA 1
ATOM 4168 C C . LEU B 1 105 ? 1.079 -7.941 13.844 1 92.88 105 LEU B C 1
ATOM 4170 O O . LEU B 1 105 ? 0.735 -6.84 14.273 1 92.88 105 LEU B O 1
ATOM 4174 N N . ALA B 1 106 ? 0.808 -9.094 14.469 1 92.88 106 ALA B N 1
ATOM 4175 C CA . ALA B 1 106 ? 0.182 -9.07 15.789 1 92.88 106 ALA B CA 1
ATOM 4176 C C . ALA B 1 106 ? 1.056 -8.328 16.797 1 92.88 106 ALA B C 1
ATOM 4178 O O . ALA B 1 106 ? 0.55 -7.562 17.625 1 92.88 106 ALA B O 1
ATOM 4179 N N . ARG B 1 107 ? 2.34 -8.562 16.734 1 93 107 ARG B N 1
ATOM 4180 C CA . ARG B 1 107 ? 3.271 -7.859 17.609 1 93 107 ARG B CA 1
ATOM 4181 C C . ARG B 1 107 ? 3.217 -6.355 17.359 1 93 107 ARG B C 1
ATOM 4183 O O . ARG B 1 107 ? 3.217 -5.57 18.312 1 93 107 ARG B O 1
ATOM 4190 N N . VAL B 1 108 ? 3.16 -5.969 16.109 1 94.38 108 VAL B N 1
ATOM 4191 C CA . VAL B 1 108 ? 3.07 -4.551 15.773 1 94.38 108 VAL B CA 1
ATOM 4192 C C . VAL B 1 108 ? 1.817 -3.949 16.406 1 94.38 108 VAL B C 1
ATOM 4194 O O . VAL B 1 108 ? 1.884 -2.902 17.062 1 94.38 108 VAL B O 1
ATOM 4197 N N . ALA B 1 109 ? 0.677 -4.629 16.25 1 95.25 109 ALA B N 1
ATOM 4198 C CA . ALA B 1 109 ? -0.582 -4.148 16.812 1 95.25 109 ALA B CA 1
ATOM 4199 C C . ALA B 1 109 ? -0.481 -4 18.328 1 95.25 109 ALA B C 1
ATOM 4201 O O . ALA B 1 109 ? -0.987 -3.031 18.891 1 95.25 109 ALA B O 1
ATOM 4202 N N . ARG B 1 110 ? 0.164 -4.938 18.953 1 95.44 110 ARG B N 1
ATOM 4203 C CA . ARG B 1 110 ? 0.288 -4.918 20.406 1 95.44 110 ARG B CA 1
ATOM 4204 C C . ARG B 1 110 ? 1.189 -3.773 20.859 1 95.44 110 ARG B C 1
ATOM 4206 O O . ARG B 1 110 ? 0.896 -3.104 21.844 1 95.44 110 ARG B O 1
ATOM 4213 N N . VAL B 1 111 ? 2.291 -3.547 20.156 1 94.81 111 VAL B N 1
ATOM 4214 C CA . VAL B 1 111 ? 3.199 -2.453 20.484 1 94.81 111 VAL B CA 1
ATOM 4215 C C . VAL B 1 111 ? 2.479 -1.116 20.312 1 94.81 111 VAL B C 1
ATOM 4217 O O . VAL B 1 111 ? 2.592 -0.235 21.172 1 94.81 111 VAL B O 1
ATOM 4220 N N . VAL B 1 112 ? 1.712 -0.981 19.266 1 97.69 112 VAL B N 1
ATOM 4221 C CA . VAL B 1 112 ? 0.96 0.24 19 1 97.69 112 VAL B CA 1
ATOM 4222 C C . VAL B 1 112 ? -0.098 0.442 20.078 1 97.69 112 VAL B C 1
ATOM 4224 O O . VAL B 1 112 ? -0.248 1.544 20.609 1 97.69 112 VAL B O 1
ATOM 4227 N N . ALA B 1 113 ? -0.803 -0.645 20.359 1 97.81 113 ALA B N 1
ATOM 4228 C CA . ALA B 1 113 ? -1.843 -0.585 21.375 1 97.81 113 ALA B CA 1
ATOM 4229 C C . ALA B 1 113 ? -1.277 -0.091 22.703 1 97.81 113 ALA B C 1
ATOM 4231 O O . ALA B 1 113 ? -1.868 0.776 23.359 1 97.81 113 ALA B O 1
ATOM 4232 N N . ASN B 1 114 ? -0.208 -0.666 23.062 1 96.94 114 ASN B N 1
ATOM 4233 C CA . ASN B 1 114 ? 0.428 -0.258 24.312 1 96.94 114 ASN B CA 1
ATOM 4234 C C . ASN B 1 114 ? 0.805 1.221 24.297 1 96.94 114 ASN B C 1
ATOM 4236 O O . ASN B 1 114 ? 0.589 1.935 25.281 1 96.94 114 ASN B O 1
ATOM 4240 N N . TYR B 1 115 ? 1.331 1.665 23.234 1 97.56 115 TYR B N 1
ATOM 4241 C CA . TYR B 1 115 ? 1.8 3.041 23.141 1 97.56 115 TYR B CA 1
ATOM 4242 C C . TYR B 1 115 ? 0.64 4.023 23.25 1 97.56 115 TYR B C 1
ATOM 4244 O O . TYR B 1 115 ? 0.778 5.09 23.859 1 97.56 115 TYR B O 1
ATOM 4252 N N . VAL B 1 116 ? -0.51 3.707 22.688 1 98.38 116 VAL B N 1
ATOM 4253 C CA . VAL B 1 116 ? -1.616 4.656 22.625 1 98.38 116 VAL B CA 1
ATOM 4254 C C . VAL B 1 116 ? -2.633 4.328 23.719 1 98.38 116 VAL B C 1
ATOM 4256 O O . VAL B 1 116 ? -3.75 4.852 23.719 1 98.38 116 VAL B O 1
ATOM 4259 N N . HIS B 1 117 ? -2.316 3.404 24.625 1 98.19 117 HIS B N 1
ATOM 4260 C CA . HIS B 1 117 ? -3.146 3.027 25.766 1 98.19 117 HIS B CA 1
ATOM 4261 C C . HIS B 1 117 ? -4.469 2.424 25.297 1 98.19 117 HIS B C 1
ATOM 4263 O O . HIS B 1 117 ? -5.539 2.857 25.734 1 98.19 117 HIS B O 1
ATOM 4269 N N . ALA B 1 118 ? -4.387 1.459 24.453 1 97.81 118 ALA B N 1
ATOM 4270 C CA . ALA B 1 118 ? -5.52 0.678 23.969 1 97.81 118 ALA B CA 1
ATOM 4271 C C . ALA B 1 118 ? -5.293 -0.815 24.188 1 97.81 118 ALA B C 1
ATOM 4273 O O . ALA B 1 118 ? -4.25 -1.221 24.703 1 97.81 118 ALA B O 1
ATOM 4274 N N . LYS B 1 119 ? -6.301 -1.635 23.969 1 96.5 119 LYS B N 1
ATOM 4275 C CA . LYS B 1 119 ? -6.152 -3.086 23.906 1 96.5 119 LYS B CA 1
ATOM 4276 C C . LYS B 1 119 ? -5.742 -3.541 22.516 1 96.5 119 LYS B C 1
ATOM 4278 O O . LYS B 1 119 ? -6.137 -2.934 21.516 1 96.5 119 LYS B O 1
ATOM 4283 N N . PRO B 1 120 ? -4.949 -4.555 22.438 1 96 120 PRO B N 1
ATOM 4284 C CA . PRO B 1 120 ? -4.422 -4.988 21.141 1 96 120 PRO B CA 1
ATOM 4285 C C . PRO B 1 120 ? -5.52 -5.234 20.109 1 96 120 PRO B C 1
ATOM 4287 O O . PRO B 1 120 ? -5.371 -4.867 18.938 1 96 120 PRO B O 1
ATOM 4290 N N . HIS B 1 121 ? -6.633 -5.812 20.5 1 93.62 121 HIS B N 1
ATOM 4291 C CA . HIS B 1 121 ? -7.68 -6.172 19.547 1 93.62 121 HIS B CA 1
ATOM 4292 C C . HIS B 1 121 ? -8.414 -4.938 19.047 1 93.62 121 HIS B C 1
ATOM 4294 O O . HIS B 1 121 ? -9.219 -5.023 18.109 1 93.62 121 HIS B O 1
ATOM 4300 N N . GLN B 1 122 ? -8.125 -3.762 19.578 1 96.5 122 GLN B N 1
ATOM 4301 C CA . GLN B 1 122 ? -8.75 -2.516 19.156 1 96.5 122 GLN B CA 1
ATOM 4302 C C . GLN B 1 122 ? -7.941 -1.854 18.031 1 96.5 122 GLN B C 1
ATOM 4304 O O . GLN B 1 122 ? -8.383 -0.866 17.453 1 96.5 122 GLN B O 1
ATOM 4309 N N . ILE B 1 123 ? -6.77 -2.412 17.766 1 97 123 ILE B N 1
ATOM 4310 C CA . ILE B 1 123 ? -5.852 -1.767 16.828 1 97 123 ILE B CA 1
ATOM 4311 C C . ILE B 1 123 ? -5.789 -2.566 15.531 1 97 123 ILE B C 1
ATOM 4313 O O . ILE B 1 123 ? -5.547 -3.775 15.555 1 97 123 ILE B O 1
ATOM 4317 N N . VAL B 1 124 ? -5.961 -1.853 14.422 1 94.56 124 VAL B N 1
ATOM 4318 C CA . VAL B 1 124 ? -5.785 -2.406 13.086 1 94.56 124 VAL B CA 1
ATOM 4319 C C . VAL B 1 124 ? -4.816 -1.538 12.289 1 94.56 124 VAL B C 1
ATOM 4321 O O . VAL B 1 124 ? -4.953 -0.313 12.25 1 94.56 124 VAL B O 1
ATOM 4324 N N . MET B 1 125 ? -3.838 -2.17 11.68 1 94.38 125 MET B N 1
ATOM 4325 C CA . MET B 1 125 ? -2.918 -1.416 10.828 1 94.38 125 MET B CA 1
ATOM 4326 C C . MET B 1 125 ? -3.537 -1.146 9.461 1 94.38 125 MET B C 1
ATOM 4328 O O . MET B 1 125 ? -4.199 -2.016 8.891 1 94.38 125 MET B O 1
ATOM 4332 N N . VAL B 1 126 ? -3.371 0.052 8.93 1 93.31 126 VAL B N 1
ATOM 4333 C CA . VAL B 1 126 ? -3.82 0.479 7.605 1 93.31 126 VAL B CA 1
ATOM 4334 C C . VAL B 1 126 ? -2.725 1.301 6.93 1 93.31 126 VAL B C 1
ATOM 4336 O O . VAL B 1 126 ? -1.78 1.746 7.582 1 93.31 126 VAL B O 1
ATOM 4339 N N . PRO B 1 127 ? -2.779 1.489 5.668 1 91.69 127 PRO B N 1
ATOM 4340 C CA . PRO B 1 127 ? -1.694 2.172 4.957 1 91.69 127 PRO B CA 1
ATOM 4341 C C . PRO B 1 127 ? -1.616 3.66 5.289 1 91.69 127 PRO B C 1
ATOM 4343 O O . PRO B 1 127 ? -0.535 4.25 5.238 1 91.69 127 PRO B O 1
ATOM 4346 N N . ASN B 1 128 ? -2.688 4.262 5.555 1 93.25 128 ASN B N 1
ATOM 4347 C CA . ASN B 1 128 ? -2.754 5.676 5.898 1 93.25 128 ASN B CA 1
ATOM 4348 C C . ASN B 1 128 ? -4.098 6.039 6.52 1 93.25 128 ASN B C 1
ATOM 4350 O O . ASN B 1 128 ? -5.008 5.211 6.57 1 93.25 128 ASN B O 1
ATOM 4354 N N . ALA B 1 129 ? -4.215 7.207 6.969 1 94 129 ALA B N 1
ATOM 4355 C CA . ALA B 1 129 ? -5.41 7.652 7.672 1 94 129 ALA B CA 1
ATOM 4356 C C . ALA B 1 129 ? -6.629 7.637 6.75 1 94 129 ALA B C 1
ATOM 4358 O O . ALA B 1 129 ? -7.734 7.297 7.176 1 94 129 ALA B O 1
ATOM 4359 N N . SER B 1 130 ? -6.453 8.008 5.484 1 91.12 130 SER B N 1
ATOM 4360 C CA . SER B 1 130 ? -7.562 8.023 4.539 1 91.12 130 SER B CA 1
ATOM 4361 C C . SER B 1 130 ? -8.148 6.625 4.355 1 91.12 130 SER B C 1
ATOM 4363 O O . SER B 1 130 ? -9.367 6.469 4.25 1 91.12 130 SER B O 1
ATOM 4365 N N . THR B 1 131 ? -7.254 5.629 4.32 1 90.75 131 THR B N 1
ATOM 4366 C CA . THR B 1 131 ? -7.746 4.258 4.246 1 90.75 131 THR B CA 1
ATOM 4367 C C . THR B 1 131 ? -8.523 3.895 5.508 1 90.75 131 THR B C 1
ATOM 4369 O O . THR B 1 131 ? -9.586 3.271 5.434 1 90.75 131 THR B O 1
ATOM 4372 N N . GLY B 1 132 ? -8.008 4.277 6.629 1 93.06 132 GLY B N 1
ATOM 4373 C CA . GLY B 1 132 ? -8.688 4.004 7.883 1 93.06 132 GLY B CA 1
ATOM 4374 C C . GLY B 1 132 ? -10.07 4.629 7.957 1 93.06 132 GLY B C 1
ATOM 4375 O O . GLY B 1 132 ? -11.039 3.963 8.32 1 93.06 132 GLY B O 1
ATOM 4376 N N . THR B 1 133 ? -10.164 5.902 7.586 1 93.62 133 THR B N 1
ATOM 4377 C CA . THR B 1 133 ? -11.453 6.582 7.617 1 93.62 133 THR B CA 1
ATOM 4378 C C . THR B 1 133 ? -12.422 5.957 6.613 1 93.62 133 THR B C 1
ATOM 4380 O O . THR B 1 133 ? -13.617 5.836 6.883 1 93.62 133 THR B O 1
ATOM 4383 N N . THR B 1 134 ? -11.891 5.527 5.488 1 89.69 134 THR B N 1
ATOM 4384 C CA . THR B 1 134 ? -12.719 4.875 4.477 1 89.69 134 THR B CA 1
ATOM 4385 C C . THR B 1 134 ? -13.289 3.561 5.012 1 89.69 134 THR B C 1
ATOM 4387 O O . THR B 1 134 ? -14.453 3.242 4.773 1 89.69 134 THR B O 1
ATOM 4390 N N . CYS B 1 135 ? -12.453 2.779 5.672 1 90.31 135 CYS B N 1
ATOM 4391 C CA . CYS B 1 135 ? -12.914 1.531 6.27 1 90.31 135 CYS B CA 1
ATOM 4392 C C . CYS B 1 135 ? -14.125 1.771 7.164 1 90.31 135 CYS B C 1
ATOM 4394 O O . CYS B 1 135 ? -15.117 1.04 7.086 1 90.31 135 CYS B O 1
ATOM 4396 N N . VAL B 1 136 ? -14.047 2.814 7.949 1 93 136 VAL B N 1
ATOM 4397 C CA . VAL B 1 136 ? -15.109 3.113 8.906 1 93 136 VAL B CA 1
ATOM 4398 C C . VAL B 1 136 ? -16.344 3.615 8.156 1 93 136 VAL B C 1
ATOM 4400 O O . VAL B 1 136 ? -17.453 3.09 8.344 1 93 136 VAL B O 1
ATOM 4403 N N . LEU B 1 137 ? -16.188 4.57 7.297 1 90.94 137 LEU B N 1
ATOM 4404 C CA . LEU B 1 137 ? -17.312 5.234 6.629 1 90.94 137 LEU B CA 1
ATOM 4405 C C . LEU B 1 137 ? -18.062 4.258 5.734 1 90.94 137 LEU B C 1
ATOM 4407 O O . LEU B 1 137 ? -19.297 4.348 5.613 1 90.94 137 LEU B O 1
ATOM 4411 N N . ARG B 1 138 ? -17.391 3.324 5.207 1 84.88 138 ARG B N 1
ATOM 4412 C CA . ARG B 1 138 ? -18.016 2.383 4.285 1 84.88 138 ARG B CA 1
ATOM 4413 C C . ARG B 1 138 ? -18.703 1.247 5.043 1 84.88 138 ARG B C 1
ATOM 4415 O O . ARG B 1 138 ? -19.656 0.647 4.547 1 84.88 138 ARG B O 1
ATOM 4422 N N . SER B 1 139 ? -18.219 0.987 6.199 1 85.94 139 SER B N 1
ATOM 4423 C CA . SER B 1 139 ? -18.703 -0.177 6.93 1 85.94 139 SER B CA 1
ATOM 4424 C C . SER B 1 139 ? -19.781 0.218 7.949 1 85.94 139 SER B C 1
ATOM 4426 O O . SER B 1 139 ? -20.531 -0.63 8.422 1 85.94 139 SER B O 1
ATOM 4428 N N . PHE B 1 140 ? -19.766 1.438 8.312 1 88.75 140 PHE B N 1
ATOM 4429 C CA . PHE B 1 140 ? -20.656 1.888 9.383 1 88.75 140 PHE B CA 1
ATOM 4430 C C . PHE B 1 140 ? -22.109 1.7 8.992 1 88.75 140 PHE B C 1
ATOM 4432 O O . PHE B 1 140 ? -22.5 2.018 7.871 1 88.75 140 PHE B O 1
ATOM 4439 N N . PRO B 1 141 ? -22.891 1.169 9.859 1 86.88 141 PRO B N 1
ATOM 4440 C CA . PRO B 1 141 ? -24.297 0.916 9.586 1 86.88 141 PRO B CA 1
ATOM 4441 C C . PRO B 1 141 ? -25.172 2.162 9.75 1 86.88 141 PRO B C 1
ATOM 4443 O O . PRO B 1 141 ? -25.953 2.246 10.695 1 86.88 141 PRO B O 1
ATOM 4446 N N . PHE B 1 142 ? -25.078 3.027 8.805 1 90.19 142 PHE B N 1
ATOM 4447 C CA . PHE B 1 142 ? -25.859 4.254 8.852 1 90.19 142 PHE B CA 1
ATOM 4448 C C . PHE B 1 142 ? -27.344 3.959 8.656 1 90.19 142 PHE B C 1
ATOM 4450 O O . PHE B 1 142 ? -27.719 3.244 7.727 1 90.19 142 PHE B O 1
ATOM 4457 N N . PRO B 1 143 ? -28.156 4.453 9.547 1 86.75 143 PRO B N 1
ATOM 4458 C CA . PRO B 1 143 ? -29.578 4.461 9.203 1 86.75 143 PRO B CA 1
ATOM 4459 C C . PRO B 1 143 ? -29.875 5.281 7.945 1 86.75 143 PRO B C 1
ATOM 4461 O O . PRO B 1 143 ? -29.234 6.305 7.707 1 86.75 143 PRO B O 1
ATOM 4464 N N . PRO B 1 144 ? -30.828 4.789 7.215 1 87.5 144 PRO B N 1
ATOM 4465 C CA . PRO B 1 144 ? -31.203 5.562 6.023 1 87.5 144 PRO B CA 1
ATOM 4466 C C . PRO B 1 144 ? -31.547 7.016 6.348 1 87.5 144 PRO B C 1
ATOM 4468 O O . PRO B 1 144 ? -32.25 7.281 7.336 1 87.5 144 PRO B O 1
ATOM 4471 N N . GLY B 1 145 ? -31 7.875 5.656 1 88.12 145 GLY B N 1
ATOM 4472 C CA . GLY B 1 145 ? -31.297 9.289 5.797 1 88.12 145 GLY B CA 1
ATOM 4473 C C . GLY B 1 145 ? -30.594 9.938 6.977 1 88.12 145 GLY B C 1
ATOM 4474 O O . GLY B 1 145 ? -30.859 11.094 7.305 1 88.12 145 GLY B O 1
ATOM 4475 N N . SER B 1 146 ? -29.719 9.18 7.547 1 92.94 146 SER B N 1
ATOM 4476 C CA . SER B 1 146 ? -28.984 9.727 8.688 1 92.94 146 SER B CA 1
ATOM 4477 C C . SER B 1 146 ? -28.062 10.859 8.266 1 92.94 146 SER B C 1
ATOM 4479 O O . SER B 1 146 ? -27.828 11.062 7.074 1 92.94 146 SER B O 1
ATOM 4481 N N . THR B 1 147 ? -27.656 11.633 9.273 1 94.69 147 THR B N 1
ATOM 4482 C CA . THR B 1 147 ? -26.812 12.805 9.07 1 94.69 147 THR B CA 1
ATOM 4483 C C . THR B 1 147 ? -25.406 12.57 9.633 1 94.69 147 THR B C 1
ATOM 4485 O O . THR B 1 147 ? -25.266 12.047 10.742 1 94.69 147 THR B O 1
ATOM 4488 N N . ILE B 1 148 ? -24.422 12.859 8.828 1 95.56 148 ILE B N 1
ATOM 4489 C CA . ILE B 1 148 ? -23.062 12.938 9.32 1 95.56 148 ILE B CA 1
ATOM 4490 C C . ILE B 1 148 ? -22.719 14.391 9.656 1 95.56 148 ILE B C 1
ATOM 4492 O O . ILE B 1 148 ? -22.984 15.297 8.859 1 95.56 148 ILE B O 1
ATOM 4496 N N . VAL B 1 149 ? -22.156 14.609 10.812 1 95.81 149 VAL B N 1
ATOM 4497 C CA . VAL B 1 149 ? -21.812 15.953 11.258 1 95.81 149 VAL B CA 1
ATOM 4498 C C . VAL B 1 149 ? -20.297 16.125 11.258 1 95.81 149 VAL B C 1
ATOM 4500 O O . VAL B 1 149 ? -19.562 15.219 11.656 1 95.81 149 VAL B O 1
ATOM 4503 N N . SER B 1 150 ? -19.812 17.203 10.773 1 95.81 150 SER B N 1
ATOM 4504 C CA . SER B 1 150 ? -18.391 17.516 10.797 1 95.81 150 SER B CA 1
ATOM 4505 C C . SER B 1 150 ? -18.156 19.016 10.883 1 95.81 150 SER B C 1
ATOM 4507 O O . SER B 1 150 ? -19.094 19.812 10.719 1 95.81 150 SER B O 1
ATOM 4509 N N . LEU B 1 151 ? -16.969 19.422 11.219 1 95.19 151 LEU B N 1
ATOM 4510 C CA . LEU B 1 151 ? -16.547 20.812 11.117 1 95.19 151 LEU B CA 1
ATOM 4511 C C . LEU B 1 151 ? -16 21.109 9.727 1 95.19 151 LEU B C 1
ATOM 4513 O O . LEU B 1 151 ? -15.594 20.203 9 1 95.19 151 LEU B O 1
ATOM 4517 N N . ASP B 1 152 ? -16 22.297 9.258 1 93.69 152 ASP B N 1
ATOM 4518 C CA . ASP B 1 152 ? -15.461 22.656 7.957 1 93.69 152 ASP B CA 1
ATOM 4519 C C . ASP B 1 152 ? -13.945 22.812 8.016 1 93.69 152 ASP B C 1
ATOM 4521 O O . ASP B 1 152 ? -13.328 23.344 7.086 1 93.69 152 ASP B O 1
ATOM 4525 N N . LEU B 1 153 ? -13.359 22.344 9.078 1 91.19 153 LEU B N 1
ATOM 4526 C CA . LEU B 1 153 ? -11.914 22.406 9.281 1 91.19 153 LEU B CA 1
ATOM 4527 C C . LEU B 1 153 ? -11.242 21.094 8.883 1 91.19 153 LEU B C 1
ATOM 4529 O O . LEU B 1 153 ? -10.023 20.969 8.953 1 91.19 153 LEU B O 1
ATOM 4533 N N . GLY B 1 154 ? -12.031 20.188 8.484 1 88 154 GLY B N 1
ATOM 4534 C CA . GLY B 1 154 ? -11.539 18.844 8.25 1 88 154 GLY B CA 1
ATOM 4535 C C . GLY B 1 154 ? -10.711 18.719 6.984 1 88 154 GLY B C 1
ATOM 4536 O O . GLY B 1 154 ? -10.742 19.609 6.129 1 88 154 GLY B O 1
ATOM 4537 N N . TYR B 1 155 ? -10 17.625 6.93 1 84.69 155 TYR B N 1
ATOM 4538 C CA . TYR B 1 155 ? -9.148 17.297 5.789 1 84.69 155 TYR B CA 1
ATOM 4539 C C . TYR B 1 155 ? -9.984 17.031 4.543 1 84.69 155 TYR B C 1
ATOM 4541 O O . TYR B 1 155 ? -10.977 16.297 4.594 1 84.69 155 TYR B O 1
ATOM 4549 N N . PRO B 1 156 ? -9.602 17.578 3.43 1 76.75 156 PRO B N 1
ATOM 4550 C CA . PRO B 1 156 ? -10.414 17.453 2.215 1 76.75 156 PRO B CA 1
ATOM 4551 C C . PRO B 1 156 ? -10.641 16 1.796 1 76.75 156 PRO B C 1
ATOM 4553 O O . PRO B 1 156 ? -11.719 15.664 1.299 1 76.75 156 PRO B O 1
ATOM 4556 N N . ALA B 1 157 ? -9.656 15.242 1.969 1 75.25 157 ALA B N 1
ATOM 4557 C CA . ALA B 1 157 ? -9.82 13.844 1.572 1 75.25 157 ALA B CA 1
ATOM 4558 C C . ALA B 1 157 ? -10.938 13.18 2.367 1 75.25 157 ALA B C 1
ATOM 4560 O O . ALA B 1 157 ? -11.711 12.383 1.819 1 75.25 157 ALA B O 1
ATOM 4561 N N . VAL B 1 158 ? -11.039 13.453 3.588 1 82.5 158 VAL B N 1
ATOM 4562 C CA . VAL B 1 158 ? -12.07 12.859 4.438 1 82.5 158 VAL B CA 1
ATOM 4563 C C . VAL B 1 158 ? -13.445 13.375 4.023 1 82.5 158 VAL B C 1
ATOM 4565 O O . VAL B 1 158 ? -14.406 12.609 3.949 1 82.5 158 VAL B O 1
ATOM 4568 N N . THR B 1 159 ? -13.453 14.617 3.707 1 78.81 159 THR B N 1
ATOM 4569 C CA . THR B 1 159 ? -14.711 15.203 3.242 1 78.81 159 THR B CA 1
ATOM 4570 C C . THR B 1 159 ? -15.172 14.539 1.95 1 78.81 159 THR B C 1
ATOM 4572 O O . THR B 1 159 ? -16.359 14.25 1.785 1 78.81 159 THR B O 1
ATOM 4575 N N . GLN B 1 160 ? -14.219 14.312 1.084 1 78.38 160 GLN B N 1
ATOM 4576 C CA . GLN B 1 160 ? -14.547 13.656 -0.176 1 78.38 160 GLN B CA 1
ATOM 4577 C C . GLN B 1 160 ? -15.023 12.227 0.058 1 78.38 160 GLN B C 1
ATOM 4579 O O . GLN B 1 160 ? -15.914 11.742 -0.64 1 78.38 160 GLN B O 1
ATOM 4584 N N . GLN B 1 161 ? -14.461 11.594 0.941 1 80.75 161 GLN B N 1
ATOM 4585 C CA . GLN B 1 161 ? -14.867 10.234 1.279 1 80.75 161 GLN B CA 1
ATOM 4586 C C . GLN B 1 161 ? -16.297 10.211 1.812 1 80.75 161 GLN B C 1
ATOM 4588 O O . GLN B 1 161 ? -17.062 9.305 1.478 1 80.75 161 GLN B O 1
ATOM 4593 N N . MET B 1 162 ? -16.594 11.156 2.641 1 80.81 162 MET B N 1
ATOM 4594 C CA . MET B 1 162 ? -17.938 11.242 3.178 1 80.81 162 MET B CA 1
ATOM 4595 C C . MET B 1 162 ? -18.969 11.398 2.057 1 80.81 162 MET B C 1
ATOM 4597 O O . MET B 1 162 ? -20.016 10.758 2.074 1 80.81 162 MET B O 1
ATOM 4601 N N . LYS B 1 163 ? -18.594 12.117 1.079 1 78.25 163 LYS B N 1
ATOM 4602 C CA . LYS B 1 163 ? -19.484 12.344 -0.052 1 78.25 163 LYS B CA 1
ATOM 4603 C C . LYS B 1 163 ? -19.641 11.086 -0.899 1 78.25 163 LYS B C 1
ATOM 4605 O O . LYS B 1 163 ? -20.734 10.781 -1.372 1 78.25 163 LYS B O 1
ATOM 4610 N N . GLN B 1 164 ? -18.609 10.367 -0.997 1 74.25 164 GLN B N 1
ATOM 4611 C CA . GLN B 1 164 ? -18.609 9.219 -1.895 1 74.25 164 GLN B CA 1
ATOM 4612 C C . GLN B 1 164 ? -19.125 7.973 -1.187 1 74.25 164 GLN B C 1
ATOM 4614 O O . GLN B 1 164 ? -19.938 7.23 -1.739 1 74.25 164 GLN B O 1
ATOM 4619 N N . ALA B 1 165 ? -18.578 7.742 -0.079 1 69.31 165 ALA B N 1
ATOM 4620 C CA . ALA B 1 165 ? -18.875 6.5 0.636 1 69.31 165 ALA B CA 1
ATOM 4621 C C . ALA B 1 165 ? -20.25 6.551 1.291 1 69.31 165 ALA B C 1
ATOM 4623 O O . ALA B 1 165 ? -20.844 5.508 1.563 1 69.31 165 ALA B O 1
ATOM 4624 N N . CYS B 1 166 ? -20.688 7.688 1.468 1 71.69 166 CYS B N 1
ATOM 4625 C CA . CYS B 1 166 ? -21.938 7.84 2.205 1 71.69 166 CYS B CA 1
ATOM 4626 C C . CYS B 1 166 ? -22.984 8.555 1.361 1 71.69 166 CYS B C 1
ATOM 4628 O O . CYS B 1 166 ? -23.75 9.375 1.873 1 71.69 166 CYS B O 1
ATOM 4630 N N . GLY B 1 167 ? -23 7.934 0.16 1 72.56 167 GLY B N 1
ATOM 4631 C CA . GLY B 1 167 ? -24 8.477 -0.747 1 72.56 167 GLY B CA 1
ATOM 4632 C C . GLY B 1 167 ? -25.422 8.312 -0.236 1 72.56 167 GLY B C 1
ATOM 4633 O O . GLY B 1 167 ? -25.75 7.297 0.38 1 72.56 167 GLY B O 1
ATOM 4634 N N . GLY B 1 168 ? -26.156 9.438 0.048 1 80.44 168 GLY B N 1
ATOM 4635 C CA . GLY B 1 168 ? -27.547 9.398 0.499 1 80.44 168 GLY B CA 1
ATOM 4636 C C . GLY B 1 168 ? -27.734 9.938 1.903 1 80.44 168 GLY B C 1
ATOM 4637 O O . GLY B 1 168 ? -28.859 10.125 2.359 1 80.44 168 GLY B O 1
ATOM 4638 N N . LEU B 1 169 ? -26.609 9.945 2.469 1 88.25 169 LEU B N 1
ATOM 4639 C CA . LEU B 1 169 ? -26.672 10.523 3.807 1 88.25 169 LEU B CA 1
ATOM 4640 C C . LEU B 1 169 ? -26.688 12.047 3.738 1 88.25 169 LEU B C 1
ATOM 4642 O O . LEU B 1 169 ? -26.312 12.633 2.725 1 88.25 169 LEU B O 1
ATOM 4646 N N . ASN B 1 170 ? -27.234 12.609 4.699 1 91.12 170 ASN B N 1
ATOM 4647 C CA . ASN B 1 170 ? -27.125 14.055 4.871 1 91.12 170 ASN B CA 1
ATOM 4648 C C . ASN B 1 170 ? -25.812 14.445 5.523 1 91.12 170 ASN B C 1
ATOM 4650 O O . ASN B 1 170 ? -25.188 13.633 6.215 1 91.12 170 ASN B O 1
ATOM 4654 N N . HIS B 1 171 ? -25.375 15.578 5.129 1 92.12 171 HIS B N 1
ATOM 4655 C CA . HIS B 1 171 ? -24.156 16.109 5.727 1 92.12 171 HIS B CA 1
ATOM 4656 C C . HIS B 1 171 ? -24.406 17.469 6.359 1 92.12 171 HIS B C 1
ATOM 4658 O O . HIS B 1 171 ? -24.891 18.391 5.695 1 92.12 171 HIS B O 1
ATOM 4664 N N . HIS B 1 172 ? -24.188 17.562 7.613 1 93.88 172 HIS B N 1
ATOM 4665 C CA . HIS B 1 172 ? -24.266 18.828 8.32 1 93.88 172 HIS B CA 1
ATOM 4666 C C . HIS B 1 172 ? -22.875 19.344 8.672 1 93.88 172 HIS B C 1
ATOM 4668 O O . HIS B 1 172 ? -22.25 18.859 9.625 1 93.88 172 HIS B O 1
ATOM 4674 N N . VAL B 1 173 ? -22.422 20.328 7.93 1 95 173 VAL B N 1
ATOM 4675 C CA . VAL B 1 173 ? -21.094 20.891 8.141 1 95 173 VAL B CA 1
ATOM 4676 C C . VAL B 1 173 ? -21.203 22.141 9.023 1 95 173 VAL B C 1
ATOM 4678 O O . VAL B 1 173 ? -21.891 23.094 8.68 1 95 173 VAL B O 1
ATOM 4681 N N . ILE B 1 174 ? -20.531 22.109 10.125 1 96 174 ILE B N 1
ATOM 4682 C CA . ILE B 1 174 ? -20.531 23.219 11.078 1 96 174 ILE B CA 1
ATOM 4683 C C . ILE B 1 174 ? -19.391 24.188 10.75 1 96 174 ILE B C 1
ATOM 4685 O O . ILE B 1 174 ? -18.219 23.781 10.711 1 96 174 ILE B O 1
ATOM 4689 N N . HIS B 1 175 ? -19.688 25.391 10.586 1 95.25 175 HIS B N 1
ATOM 4690 C CA . HIS B 1 175 ? -18.703 26.406 10.242 1 95.25 175 HIS B CA 1
ATOM 4691 C C . HIS B 1 175 ? -18.188 27.109 11.492 1 95.25 175 HIS B C 1
ATOM 4693 O O . HIS B 1 175 ? -18.953 27.453 12.383 1 95.25 175 HIS B O 1
ATOM 4699 N N . VAL B 1 176 ? -16.891 27.219 11.531 1 95.06 176 VAL B N 1
ATOM 4700 C CA . VAL B 1 176 ? -16.234 27.984 12.578 1 95.06 176 VAL B CA 1
ATOM 4701 C C . VAL B 1 176 ? -15.266 28.984 11.953 1 95.06 176 VAL B C 1
ATOM 4703 O O . VAL B 1 176 ? -14.484 28.641 11.07 1 95.06 176 VAL B O 1
ATOM 4706 N N . SER B 1 177 ? -15.273 30.234 12.359 1 92.56 177 SER B N 1
ATOM 4707 C CA . SER B 1 177 ? -14.422 31.266 11.781 1 92.56 177 SER B CA 1
ATOM 4708 C C . SER B 1 177 ? -13.312 31.672 12.742 1 92.56 177 SER B C 1
ATOM 4710 O O . SER B 1 177 ? -13.453 31.531 13.961 1 92.56 177 SER B O 1
ATOM 4712 N N . ALA B 1 178 ? -12.195 32.188 12.219 1 91.56 178 ALA B N 1
ATOM 4713 C CA . ALA B 1 178 ? -11.102 32.75 13.008 1 91.56 178 ALA B CA 1
ATOM 4714 C C . ALA B 1 178 ? -11.508 34.094 13.625 1 91.56 178 ALA B C 1
ATOM 4716 O O . ALA B 1 178 ? -12.391 34.781 13.117 1 91.56 178 ALA B O 1
ATOM 4717 N N . PRO B 1 179 ? -10.859 34.5 14.625 1 94.06 179 PRO B N 1
ATOM 4718 C CA . PRO B 1 179 ? -9.867 33.781 15.414 1 94.06 179 PRO B CA 1
ATOM 4719 C C . PRO B 1 179 ? -10.461 32.562 16.141 1 94.06 179 PRO B C 1
ATOM 4721 O O . PRO B 1 179 ? -11.5 32.688 16.812 1 94.06 179 PRO B O 1
ATOM 4724 N N . PHE B 1 180 ? -9.828 31.516 16.031 1 97.06 180 PHE B N 1
ATOM 4725 C CA . PHE B 1 180 ? -10.305 30.281 16.625 1 97.06 180 PHE B CA 1
ATOM 4726 C C . PHE B 1 180 ? -9.953 30.219 18.094 1 97.06 180 PHE B C 1
ATOM 4728 O O . PHE B 1 180 ? -8.852 30.594 18.5 1 97.06 180 PHE B O 1
ATOM 4735 N N . THR B 1 181 ? -10.859 29.891 18.906 1 97.25 181 THR B N 1
ATOM 4736 C CA . THR B 1 181 ? -10.641 29.609 20.312 1 97.25 181 THR B CA 1
ATOM 4737 C C . THR B 1 181 ? -11.289 28.266 20.703 1 97.25 181 THR B C 1
ATOM 4739 O O . THR B 1 181 ? -12.148 27.766 19.984 1 97.25 181 THR B O 1
ATOM 4742 N N . HIS B 1 182 ? -10.789 27.781 21.766 1 96.88 182 HIS B N 1
ATOM 4743 C CA . HIS B 1 182 ? -11.359 26.562 22.312 1 96.88 182 HIS B CA 1
ATOM 4744 C C . HIS B 1 182 ? -12.867 26.672 22.5 1 96.88 182 HIS B C 1
ATOM 4746 O O . HIS B 1 182 ? -13.625 25.828 22.031 1 96.88 182 HIS B O 1
ATOM 4752 N N . ALA B 1 183 ? -13.281 27.703 23.125 1 97 183 ALA B N 1
ATOM 4753 C CA . ALA B 1 183 ? -14.695 27.938 23.438 1 97 183 ALA B CA 1
ATOM 4754 C C . ALA B 1 183 ? -15.523 28.109 22.172 1 97 183 ALA B C 1
ATOM 4756 O O . ALA B 1 183 ? -16.625 27.578 22.062 1 97 183 ALA B O 1
ATOM 4757 N N . LYS B 1 184 ? -15.016 28.844 21.234 1 97.06 184 LYS B N 1
ATOM 4758 C CA . LYS B 1 184 ? -15.734 29.094 19.984 1 97.06 184 LYS B CA 1
ATOM 4759 C C . LYS B 1 184 ? -15.992 27.797 19.219 1 97.06 184 LYS B C 1
ATOM 4761 O O . LYS B 1 184 ? -17.062 27.609 18.641 1 97.06 184 L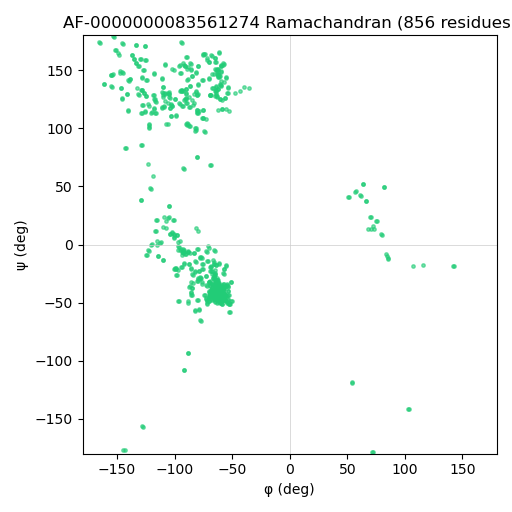YS B O 1
ATOM 4766 N N . ILE B 1 185 ? -15.055 26.906 19.172 1 97.69 185 ILE B N 1
ATOM 4767 C CA . ILE B 1 185 ? -15.18 25.641 18.453 1 97.69 185 ILE B CA 1
ATOM 4768 C C . ILE B 1 185 ? -16.188 24.75 19.172 1 97.69 185 ILE B C 1
ATOM 4770 O O . ILE B 1 185 ? -17.062 24.172 18.531 1 97.69 185 ILE B O 1
ATOM 4774 N N . VAL B 1 186 ? -16.109 24.656 20.484 1 98.12 186 VAL B N 1
ATOM 4775 C CA . VAL B 1 186 ? -17.016 23.812 21.266 1 98.12 186 VAL B CA 1
ATOM 4776 C C . VAL B 1 186 ? -18.438 24.344 21.125 1 98.12 186 VAL B C 1
ATOM 4778 O O . VAL B 1 186 ? -19.375 23.578 20.922 1 98.12 186 VAL B O 1
ATOM 4781 N N . ASP B 1 187 ? -18.594 25.656 21.234 1 98 187 ASP B N 1
ATOM 4782 C CA . ASP B 1 187 ? -19.906 26.281 21.141 1 98 187 ASP B CA 1
ATOM 4783 C C . ASP B 1 187 ? -20.516 26.062 19.766 1 98 187 ASP B C 1
ATOM 4785 O O . ASP B 1 187 ? -21.703 25.781 19.641 1 98 187 ASP B O 1
ATOM 4789 N N . ALA B 1 188 ? -19.719 26.25 18.766 1 97.75 188 ALA B N 1
ATOM 4790 C CA . ALA B 1 188 ? -20.203 26.047 17.406 1 97.75 188 ALA B CA 1
ATOM 4791 C C . ALA B 1 188 ? -20.641 24.594 17.203 1 97.75 188 ALA B C 1
ATOM 4793 O O . ALA B 1 188 ? -21.656 24.328 16.578 1 97.75 188 ALA B O 1
ATOM 4794 N N . PHE B 1 189 ? -19.844 23.656 17.688 1 97.94 189 PHE B N 1
ATOM 4795 C CA . PHE B 1 189 ? -20.141 22.234 17.562 1 97.94 189 PHE B CA 1
ATOM 4796 C C . PHE B 1 189 ? -21.438 21.906 18.297 1 97.94 189 PHE B C 1
ATOM 4798 O O . PHE B 1 189 ? -22.297 21.188 17.766 1 97.94 189 PHE B O 1
ATOM 4805 N N . ARG B 1 190 ? -21.578 22.453 19.5 1 97.75 190 ARG B N 1
ATOM 4806 C CA . ARG B 1 190 ? -22.797 22.25 20.281 1 97.75 190 ARG B CA 1
ATOM 4807 C C . ARG B 1 190 ? -24.016 22.766 19.531 1 97.75 190 ARG B C 1
ATOM 4809 O O . ARG B 1 190 ? -25.031 22.062 19.406 1 97.75 190 ARG B O 1
ATOM 4816 N N . ARG B 1 191 ? -23.922 23.953 19.031 1 97.56 191 ARG B N 1
ATOM 4817 C CA . ARG B 1 191 ? -25.031 24.547 18.281 1 97.56 191 ARG B CA 1
ATOM 4818 C C . ARG B 1 191 ? -25.344 23.734 17.031 1 97.56 191 ARG B C 1
ATOM 4820 O O . ARG B 1 191 ? -26.516 23.547 16.688 1 97.56 191 ARG B O 1
ATOM 4827 N N . GLY B 1 192 ? -24.281 23.328 16.375 1 96.75 192 GLY B N 1
ATOM 4828 C CA . GLY B 1 192 ? -24.484 22.484 15.203 1 96.75 192 GLY B CA 1
ATOM 4829 C C . GLY B 1 192 ? -25.219 21.203 15.508 1 96.75 192 GLY B C 1
ATOM 4830 O O . GLY B 1 192 ? -26.078 20.781 14.742 1 96.75 192 GLY B O 1
ATOM 4831 N N . LEU B 1 193 ? -24.875 20.562 16.609 1 96.94 193 LEU B N 1
ATOM 4832 C CA . LEU B 1 193 ? -25.578 19.359 17.031 1 96.94 193 LEU B CA 1
ATOM 4833 C C . LEU B 1 193 ? -27.016 19.656 17.391 1 96.94 193 LEU B C 1
ATOM 4835 O O . LEU B 1 193 ? -27.922 18.859 17.125 1 96.94 193 LEU B O 1
ATOM 4839 N N . ASP B 1 194 ? -27.219 20.828 18.016 1 96.5 194 ASP B N 1
ATOM 4840 C CA . ASP B 1 194 ? -28.578 21.25 18.359 1 96.5 194 ASP B CA 1
ATOM 4841 C C . ASP B 1 194 ? -29.422 21.453 17.109 1 96.5 194 ASP B C 1
ATOM 4843 O O . ASP B 1 194 ? -30.609 21.141 17.094 1 96.5 194 ASP B O 1
ATOM 4847 N N . GLU B 1 195 ? -28.781 21.953 16.125 1 95.75 195 GLU B N 1
ATOM 4848 C CA . GLU B 1 195 ? -29.484 22.188 14.859 1 95.75 195 GLU B CA 1
ATOM 4849 C C . GLU B 1 195 ? -29.922 20.875 14.219 1 95.75 195 GLU B C 1
ATOM 4851 O O . GLU B 1 195 ? -30.906 20.844 13.461 1 95.75 195 GLU B O 1
ATOM 4856 N N . CYS B 1 196 ? -29.172 19.797 14.578 1 92.5 196 CYS B N 1
ATOM 4857 C CA . CYS B 1 196 ? -29.484 18.484 14.031 1 92.5 196 CYS B CA 1
ATOM 4858 C C . CYS B 1 196 ? -30.266 17.641 15.031 1 92.5 196 CYS B C 1
ATOM 4860 O O . CYS B 1 196 ? -30.344 16.422 14.906 1 92.5 196 CYS B O 1
ATOM 4862 N N . ALA B 1 197 ? -30.875 18.297 15.961 1 88.5 197 ALA B N 1
ATOM 4863 C CA . ALA B 1 197 ? -31.5 17.578 17.062 1 88.5 197 ALA B CA 1
ATOM 4864 C C . ALA B 1 197 ? -32.656 16.719 16.578 1 88.5 197 ALA B C 1
ATOM 4866 O O . ALA B 1 197 ? -33 15.703 17.188 1 88.5 197 ALA B O 1
ATOM 4867 N N . HIS B 1 198 ? -33.219 17.078 15.492 1 90.62 198 HIS B N 1
ATOM 4868 C CA . HIS B 1 198 ? -34.375 16.344 14.992 1 90.62 198 HIS B CA 1
ATOM 4869 C C . HIS B 1 198 ? -33.969 15.312 13.945 1 90.62 198 HIS B C 1
ATOM 4871 O O . HIS B 1 198 ? -34.781 14.539 13.453 1 90.62 198 HIS B O 1
ATOM 4877 N N . ASP B 1 199 ? -32.719 15.328 13.625 1 92.44 199 ASP B N 1
ATOM 4878 C CA . ASP B 1 199 ? -32.156 14.359 12.68 1 92.44 199 ASP B CA 1
ATOM 4879 C C . ASP B 1 199 ? -31.609 13.133 13.406 1 92.44 199 ASP B C 1
ATOM 4881 O O . ASP B 1 199 ? -31.438 13.156 14.625 1 92.44 199 ASP B O 1
ATOM 4885 N N . THR B 1 200 ? -31.578 12.086 12.719 1 93.75 200 THR B N 1
ATOM 4886 C CA . THR B 1 200 ? -30.766 10.969 13.18 1 93.75 200 THR B CA 1
ATOM 4887 C C . THR B 1 200 ? -29.297 11.172 12.812 1 93.75 200 THR B C 1
ATOM 4889 O O . THR B 1 200 ? -28.906 10.977 11.664 1 93.75 200 THR B O 1
ATOM 4892 N N . VAL B 1 201 ? -28.547 11.609 13.781 1 95 201 VAL B N 1
ATOM 4893 C CA . VAL B 1 201 ? -27.125 11.781 13.531 1 95 201 VAL B CA 1
ATOM 4894 C C . VAL B 1 201 ? -26.406 10.438 13.633 1 95 201 VAL B C 1
ATOM 4896 O O . VAL B 1 201 ? -26.297 9.875 14.727 1 95 201 VAL B O 1
ATOM 4899 N N . GLY B 1 202 ? -25.922 10.008 12.547 1 94.06 202 GLY B N 1
ATOM 4900 C CA . GLY B 1 202 ? -25.328 8.68 12.508 1 94.06 202 GLY B CA 1
ATOM 4901 C C . GLY B 1 202 ? -23.875 8.656 12.961 1 94.06 202 GLY B C 1
ATOM 4902 O O . GLY B 1 202 ? -23.406 7.637 13.469 1 94.06 202 GLY B O 1
ATOM 4903 N N . LEU B 1 203 ? -23.156 9.727 12.688 1 95.88 203 LEU B N 1
ATOM 4904 C CA . LEU B 1 203 ? -21.719 9.773 12.961 1 95.88 203 LEU B CA 1
ATOM 4905 C C . LEU B 1 203 ? -21.234 11.219 13 1 95.88 203 LEU B C 1
ATOM 4907 O O . LEU B 1 203 ? -21.688 12.055 12.219 1 95.88 203 LEU B O 1
ATOM 4911 N N . ALA B 1 204 ? -20.406 11.516 13.914 1 96.94 204 ALA B N 1
ATOM 4912 C CA . ALA B 1 204 ? -19.656 12.773 13.906 1 96.94 204 ALA B CA 1
ATOM 4913 C C . ALA B 1 204 ? -18.203 12.539 13.508 1 96.94 204 ALA B C 1
ATOM 4915 O O . ALA B 1 204 ? -17.562 11.602 14 1 96.94 204 ALA B O 1
ATOM 4916 N N . VAL B 1 205 ? -17.719 13.289 12.57 1 96.81 205 VAL B N 1
ATOM 4917 C CA . VAL B 1 205 ? -16.328 13.234 12.141 1 96.81 205 VAL B CA 1
ATOM 4918 C C . VAL B 1 205 ? -15.594 14.5 12.578 1 96.81 205 VAL B C 1
ATOM 4920 O O . VAL B 1 205 ? -15.977 15.609 12.195 1 96.81 205 VAL B O 1
ATOM 4923 N N . VAL B 1 206 ? -14.578 14.391 13.406 1 97.31 206 VAL B N 1
ATOM 4924 C CA . VAL B 1 206 ? -13.844 15.539 13.914 1 97.31 206 VAL B CA 1
ATOM 4925 C C . VAL B 1 206 ? -12.344 15.289 13.797 1 97.31 206 VAL B C 1
ATOM 4927 O O . VAL B 1 206 ? -11.906 14.133 13.719 1 97.31 206 VAL B O 1
ATOM 4930 N N . ASP B 1 207 ? -11.586 16.328 13.75 1 97.5 207 ASP B N 1
ATOM 4931 C CA . ASP B 1 207 ? -10.133 16.234 13.695 1 97.5 207 ASP B CA 1
ATOM 4932 C C . ASP B 1 207 ? -9.523 16.359 15.094 1 97.5 207 ASP B C 1
ATOM 4934 O O . ASP B 1 207 ? -10.062 17.062 15.945 1 97.5 207 ASP B O 1
ATOM 4938 N N . HIS B 1 208 ? -8.414 15.656 15.281 1 98.25 208 HIS B N 1
ATOM 4939 C CA . HIS B 1 208 ? -7.602 15.93 16.453 1 98.25 208 HIS B CA 1
ATOM 4940 C C . HIS B 1 208 ? -6.75 17.172 16.266 1 98.25 208 HIS B C 1
ATOM 4942 O O . HIS B 1 208 ? -6.801 18.094 17.078 1 98.25 208 HIS B O 1
ATOM 4948 N N . ILE B 1 209 ? -6 17.156 15.242 1 98.31 209 ILE B N 1
ATOM 4949 C CA . ILE B 1 209 ? -5.23 18.297 14.742 1 98.31 209 ILE B CA 1
ATOM 4950 C C . ILE B 1 209 ? -5.527 18.5 13.258 1 98.31 209 ILE B C 1
ATOM 4952 O O . ILE B 1 209 ? -5.348 17.594 12.445 1 98.31 209 ILE B O 1
ATOM 4956 N N . THR B 1 210 ? -6.039 19.641 12.906 1 96.69 210 THR B N 1
ATOM 4957 C CA . THR B 1 210 ? -6.438 19.906 11.523 1 96.69 210 THR B CA 1
ATOM 4958 C C . THR B 1 210 ? -5.211 20.031 10.625 1 96.69 210 THR B C 1
ATOM 4960 O O . THR B 1 210 ? -4.18 20.562 11.039 1 96.69 210 THR B O 1
ATOM 4963 N N . SER B 1 211 ? -5.336 19.547 9.445 1 94.06 211 SER B N 1
ATOM 4964 C CA . SER B 1 211 ? -4.211 19.484 8.516 1 94.06 211 SER B CA 1
ATOM 4965 C C . SER B 1 211 ? -3.893 20.875 7.965 1 94.06 211 SER B C 1
ATOM 4967 O O . SER B 1 211 ? -2.732 21.297 7.945 1 94.06 211 SER B O 1
ATOM 4969 N N . GLU B 1 212 ? -4.863 21.656 7.598 1 93.69 212 GLU B N 1
ATOM 4970 C CA . GLU B 1 212 ? -4.66 22.922 6.895 1 93.69 212 GLU B CA 1
ATOM 4971 C C . GLU B 1 212 ? -4.402 24.062 7.875 1 93.69 212 GLU B C 1
ATOM 4973 O O . GLU B 1 212 ? -3.512 24.891 7.66 1 93.69 212 GLU B O 1
ATOM 4978 N N . SER B 1 213 ? -5.152 24.078 8.961 1 95.69 213 SER B N 1
ATOM 4979 C CA . SER B 1 213 ? -5.051 25.172 9.906 1 95.69 213 SER B CA 1
ATOM 4980 C C . SER B 1 213 ? -4.066 24.859 11.023 1 95.69 213 SER B C 1
ATOM 4982 O O . SER B 1 213 ? -3.619 25.75 11.742 1 95.69 213 SER B O 1
ATOM 4984 N N . GLY B 1 214 ? -3.777 23.562 11.211 1 96.88 214 GLY B N 1
ATOM 4985 C CA . GLY B 1 214 ? -2.824 23.156 12.234 1 96.88 214 GLY B CA 1
ATOM 4986 C C . GLY B 1 214 ? -3.371 23.297 13.648 1 96.88 214 GLY B C 1
ATOM 4987 O O . GLY B 1 214 ? -2.613 23.25 14.617 1 96.88 214 GLY B O 1
ATOM 4988 N N . LEU B 1 215 ? -4.664 23.438 13.828 1 98 215 LEU B N 1
ATOM 4989 C CA . LEU B 1 215 ? -5.262 23.656 15.141 1 98 215 LEU B CA 1
ATOM 4990 C C . LEU B 1 215 ? -5.453 22.344 15.875 1 98 215 LEU B C 1
ATOM 4992 O O . LEU B 1 215 ? -5.93 21.359 15.297 1 98 215 LEU B O 1
ATOM 4996 N N . VAL B 1 216 ? -4.996 22.266 17.094 1 98.5 216 VAL B N 1
ATOM 4997 C CA . VAL B 1 216 ? -5.41 21.203 17.984 1 98.5 216 VAL B CA 1
ATOM 4998 C C . VAL B 1 216 ? -6.832 21.469 18.484 1 98.5 216 VAL B C 1
ATOM 5000 O O . VAL B 1 216 ? -7.074 22.438 19.203 1 98.5 216 VAL B O 1
ATOM 5003 N N . LEU B 1 217 ? -7.781 20.625 18.156 1 98.19 217 LEU B N 1
ATOM 5004 C CA . LEU B 1 217 ? -9.18 20.859 18.484 1 98.19 217 LEU B CA 1
ATOM 5005 C C . LEU B 1 217 ? -9.492 20.344 19.891 1 98.19 217 LEU B C 1
ATOM 5007 O O . LEU B 1 217 ? -8.773 19.5 20.422 1 98.19 217 LEU B O 1
ATOM 5011 N N . PRO B 1 218 ? -10.477 21 20.547 1 97.81 218 PRO B N 1
ATOM 5012 C CA . PRO B 1 218 ? -10.875 20.531 21.875 1 97.81 218 PRO B CA 1
ATOM 5013 C C . PRO B 1 218 ? -11.578 19.172 21.828 1 97.81 218 PRO B C 1
ATOM 5015 O O . PRO B 1 218 ? -12.75 19.062 22.203 1 97.81 218 PRO B O 1
ATOM 5018 N N . LEU B 1 219 ? -10.828 18.156 21.5 1 97.81 219 LEU B N 1
ATOM 5019 C CA . LEU B 1 219 ? -11.297 16.844 21.109 1 97.81 219 LEU B CA 1
ATOM 5020 C C . LEU B 1 219 ? -12.094 16.188 22.25 1 97.81 219 LEU B C 1
ATOM 5022 O O . LEU B 1 219 ? -13.148 15.594 22.016 1 97.81 219 LEU B O 1
ATOM 5026 N N . GLN B 1 220 ? -11.594 16.266 23.484 1 97.5 220 GLN B N 1
ATOM 5027 C CA . GLN B 1 220 ? -12.273 15.648 24.625 1 97.5 220 GLN B CA 1
ATOM 5028 C C . GLN B 1 220 ? -13.688 16.188 24.766 1 97.5 220 GLN B C 1
ATOM 5030 O O . GLN B 1 220 ? -14.633 15.422 24.969 1 97.5 220 GLN B O 1
ATOM 5035 N N . GLU B 1 221 ? -13.828 17.469 24.703 1 97.94 221 GLU B N 1
ATOM 5036 C CA . GLU B 1 221 ? -15.141 18.094 24.844 1 97.94 221 GLU B CA 1
ATOM 5037 C C . GLU B 1 221 ? -16.047 17.734 23.672 1 97.94 221 GLU B C 1
ATOM 5039 O O . GLU B 1 221 ? -17.25 17.5 23.859 1 97.94 221 GLU B O 1
ATOM 5044 N N . LEU B 1 222 ? -15.5 17.703 22.469 1 98.38 222 LEU B N 1
ATOM 5045 C CA . LEU B 1 222 ? -16.281 17.344 21.297 1 98.38 222 LEU B CA 1
ATOM 5046 C C . LEU B 1 222 ? -16.812 15.914 21.406 1 98.38 222 LEU B C 1
ATOM 5048 O O . LEU B 1 222 ? -17.969 15.648 21.094 1 98.38 222 LEU B O 1
ATOM 5052 N N . ILE B 1 223 ? -15.961 15 21.828 1 98.44 223 ILE B N 1
ATOM 5053 C CA . ILE B 1 223 ? -16.344 13.609 22 1 98.44 223 ILE B CA 1
ATOM 5054 C C . ILE B 1 223 ? -17.438 13.492 23.078 1 98.44 223 ILE B C 1
ATOM 5056 O O . ILE B 1 223 ? -18.422 12.781 22.891 1 98.44 223 ILE B O 1
ATOM 5060 N N . GLU B 1 224 ? -17.297 14.203 24.172 1 98 224 GLU B N 1
ATOM 5061 C CA . GLU B 1 224 ? -18.266 14.164 25.266 1 98 224 GLU B CA 1
ATOM 5062 C C . GLU B 1 224 ? -19.625 14.68 24.797 1 98 224 GLU B C 1
ATOM 5064 O O . GLU B 1 224 ? -20.672 14.133 25.188 1 98 224 GLU B O 1
ATOM 5069 N N . LEU B 1 225 ? -19.609 15.766 24.047 1 97.88 225 LEU B N 1
ATOM 5070 C CA . LEU B 1 225 ? -20.859 16.297 23.5 1 97.88 225 LEU B CA 1
ATOM 5071 C C . LEU B 1 225 ? -21.578 15.25 22.656 1 97.88 225 LEU B C 1
ATOM 5073 O O . LEU B 1 225 ? -22.797 15.117 22.75 1 97.88 225 LEU B O 1
ATOM 5077 N N . CYS B 1 226 ? -20.828 14.508 21.844 1 97.75 226 CYS B N 1
ATOM 5078 C CA . CYS B 1 226 ? -21.406 13.469 21 1 97.75 226 CYS B CA 1
ATOM 5079 C C . CYS B 1 226 ? -21.906 12.297 21.844 1 97.75 226 CYS B C 1
ATOM 5081 O O . CYS B 1 226 ? -23.031 11.82 21.641 1 97.75 226 CYS B O 1
ATOM 5083 N N . LYS B 1 227 ? -21.141 11.898 22.766 1 96.06 227 LYS B N 1
ATOM 5084 C CA . LYS B 1 227 ? -21.469 10.758 23.625 1 96.06 227 LYS B CA 1
ATOM 5085 C C . LYS B 1 227 ? -22.75 11.023 24.406 1 96.06 227 LYS B C 1
ATOM 5087 O O . LYS B 1 227 ? -23.578 10.125 24.578 1 96.06 227 LYS B O 1
ATOM 5092 N N . SER B 1 228 ? -22.844 12.203 24.922 1 96.06 228 SER B N 1
ATOM 5093 C CA . SER B 1 228 ? -24.031 12.57 25.703 1 96.06 228 SER B CA 1
ATOM 5094 C C . SER B 1 228 ? -25.297 12.5 24.859 1 96.06 228 SER B C 1
ATOM 5096 O O . SER B 1 228 ? -26.406 12.422 25.406 1 96.06 228 SER B O 1
ATOM 5098 N N . ARG B 1 229 ? -25.172 12.453 23.625 1 95.69 229 ARG B N 1
ATOM 5099 C CA . ARG B 1 229 ? -26.312 12.414 22.703 1 95.69 229 ARG B CA 1
ATOM 5100 C C . ARG B 1 229 ? -26.391 11.07 21.984 1 95.69 229 ARG B C 1
ATOM 5102 O O . ARG B 1 229 ? -27.172 10.906 21.047 1 95.69 229 ARG B O 1
ATOM 5109 N N . GLY B 1 230 ? -25.422 10.172 22.359 1 95 230 GLY B N 1
ATOM 5110 C CA . GLY B 1 230 ? -25.422 8.852 21.75 1 95 230 GLY B CA 1
ATOM 5111 C C . GLY B 1 230 ? -24.891 8.836 20.328 1 95 230 GLY B C 1
ATOM 5112 O O . GLY B 1 230 ? -25.203 7.945 19.547 1 95 230 GLY B O 1
ATOM 5113 N N . ILE B 1 231 ? -24.156 9.82 19.938 1 96.5 231 ILE B N 1
ATOM 5114 C CA . ILE B 1 231 ? -23.609 9.938 18.578 1 96.5 231 ILE B CA 1
ATOM 5115 C C . ILE B 1 231 ? -22.203 9.344 18.531 1 96.5 231 ILE B C 1
ATOM 5117 O O . ILE B 1 231 ? -21.312 9.789 19.266 1 96.5 231 ILE B O 1
ATOM 5121 N N . PRO B 1 232 ? -21.922 8.266 17.703 1 96.75 232 PRO B N 1
ATOM 5122 C CA . PRO B 1 232 ? -20.562 7.762 17.531 1 96.75 232 PRO B CA 1
ATOM 5123 C C . PRO B 1 232 ? -19.625 8.789 16.906 1 96.75 232 PRO B C 1
ATOM 5125 O O . PRO B 1 232 ? -20.062 9.602 16.078 1 96.75 232 PRO B O 1
ATOM 5128 N N . VAL B 1 233 ? -18.344 8.695 17.266 1 98.06 233 VAL B N 1
ATOM 5129 C CA . VAL B 1 233 ? -17.391 9.703 16.812 1 98.06 233 VAL B CA 1
ATOM 5130 C C . VAL B 1 233 ? -16.234 9.023 16.094 1 98.06 233 VAL B C 1
ATOM 5132 O O . VAL B 1 233 ? -15.648 8.07 16.594 1 98.06 233 VAL B O 1
ATOM 5135 N N . LEU B 1 234 ? -15.93 9.453 14.891 1 97.88 234 LEU B N 1
ATOM 5136 C CA . LEU B 1 234 ? -14.719 9.141 14.148 1 97.88 234 LEU B CA 1
ATOM 5137 C C . LEU B 1 234 ? -13.734 10.305 14.195 1 97.88 234 LEU B C 1
ATOM 5139 O O . LEU B 1 234 ? -14.039 11.398 13.727 1 97.88 234 LEU B O 1
ATOM 5143 N N . VAL B 1 235 ? -12.578 10.062 14.734 1 98.5 235 VAL B N 1
ATOM 5144 C CA . VAL B 1 235 ? -11.578 11.117 14.875 1 98.5 235 VAL B CA 1
ATOM 5145 C C . VAL B 1 235 ? -10.492 10.945 13.812 1 98.5 235 VAL B C 1
ATOM 5147 O O . VAL B 1 235 ? -9.82 9.922 13.766 1 98.5 235 VAL B O 1
ATOM 5150 N N . ASP B 1 236 ? -10.391 11.938 12.961 1 97.38 236 ASP B N 1
ATOM 5151 C CA . ASP B 1 236 ? -9.203 12.047 12.117 1 97.38 236 ASP B CA 1
ATOM 5152 C C . ASP B 1 236 ? -8 12.531 12.922 1 97.38 236 ASP B C 1
ATOM 5154 O O . ASP B 1 236 ? -7.816 13.734 13.102 1 97.38 236 ASP B O 1
ATOM 5158 N N . GLY B 1 237 ? -7.219 11.602 13.328 1 98.19 237 GLY B N 1
ATOM 5159 C CA . GLY B 1 237 ? -6.008 11.891 14.078 1 98.19 237 GLY B CA 1
ATOM 5160 C C . GLY B 1 237 ? -4.742 11.742 13.25 1 98.19 237 GLY B C 1
ATOM 5161 O O . GLY B 1 237 ? -3.701 11.328 13.773 1 98.19 237 GLY B O 1
ATOM 5162 N N . ALA B 1 238 ? -4.789 12.039 11.977 1 97 238 ALA B N 1
ATOM 5163 C CA . ALA B 1 238 ? -3.648 11.852 11.078 1 97 238 ALA B CA 1
ATOM 5164 C C . ALA B 1 238 ? -2.389 12.5 11.656 1 97 238 ALA B C 1
ATOM 5166 O O . ALA B 1 238 ? -1.28 12 11.453 1 97 238 ALA B O 1
ATOM 5167 N N . HIS B 1 239 ? -2.545 13.578 12.391 1 98.12 239 HIS B N 1
ATOM 5168 C CA . HIS B 1 239 ? -1.427 14.32 12.961 1 98.12 239 HIS B CA 1
ATOM 5169 C C . HIS B 1 239 ? -1.271 14.008 14.453 1 98.12 239 HIS B C 1
ATOM 5171 O O . HIS B 1 239 ? -0.508 14.68 15.148 1 98.12 239 HIS B O 1
ATOM 5177 N N . GLY B 1 240 ? -1.936 13.039 15 1 98.25 240 GLY B N 1
ATOM 5178 C CA . GLY B 1 240 ? -2.027 12.867 16.438 1 98.25 240 GLY B CA 1
ATOM 5179 C C . GLY B 1 240 ? -0.829 12.148 17.031 1 98.25 240 GLY B C 1
ATOM 5180 O O . GLY B 1 240 ? -0.126 12.703 17.891 1 98.25 240 GLY B O 1
ATOM 5181 N N . VAL B 1 241 ? -0.546 10.953 16.547 1 98.44 241 VAL B N 1
ATOM 5182 C CA . VAL B 1 241 ? 0.464 10.102 17.156 1 98.44 241 VAL B CA 1
ATOM 5183 C C . VAL B 1 241 ? 1.852 10.703 16.938 1 98.44 241 VAL B C 1
ATOM 5185 O O . VAL B 1 241 ? 2.201 11.078 15.828 1 98.44 241 VAL B O 1
ATOM 5188 N N . GLY B 1 242 ? 2.637 10.852 18.016 1 98.06 242 GLY B N 1
ATOM 5189 C CA . GLY B 1 242 ? 3.99 11.375 17.953 1 98.06 242 GLY B CA 1
ATOM 5190 C C . GLY B 1 242 ? 4.039 12.891 17.984 1 98.06 242 GLY B C 1
ATOM 5191 O O . GLY B 1 242 ? 5.105 13.477 18.188 1 98.06 242 GLY B O 1
ATOM 5192 N N . HIS B 1 243 ? 2.844 13.562 17.812 1 98.5 243 HIS B N 1
ATOM 5193 C CA . HIS B 1 243 ? 2.73 15.016 17.781 1 98.5 243 HIS B CA 1
ATOM 5194 C C . HIS B 1 243 ? 2.32 15.57 19.141 1 98.5 243 HIS B C 1
ATOM 5196 O O . HIS B 1 243 ? 2.922 16.531 19.625 1 98.5 243 HIS B O 1
ATOM 5202 N N . VAL B 1 244 ? 1.292 14.992 19.734 1 97.56 244 VAL B N 1
ATOM 5203 C CA . VAL B 1 244 ? 0.794 15.297 21.078 1 97.56 244 VAL B CA 1
ATOM 5204 C C . VAL B 1 244 ? 0.599 14 21.859 1 97.56 244 VAL B C 1
ATOM 5206 O O . VAL B 1 244 ? 0.473 12.922 21.281 1 97.56 244 VAL B O 1
ATOM 5209 N N . PRO B 1 245 ? 0.693 14.125 23.188 1 96.69 245 PRO B N 1
ATOM 5210 C CA . PRO B 1 245 ? 0.367 12.914 23.953 1 96.69 245 PRO B CA 1
ATOM 5211 C C . PRO B 1 245 ? -1.004 12.344 23.594 1 96.69 245 PRO B C 1
ATOM 5213 O O . PRO B 1 245 ? -1.97 13.094 23.453 1 96.69 245 PRO B O 1
ATOM 5216 N N . LEU B 1 246 ? -1.112 11.023 23.406 1 97.81 246 LEU B N 1
ATOM 5217 C CA . LEU B 1 246 ? -2.33 10.359 22.953 1 97.81 246 LEU B CA 1
ATOM 5218 C C . LEU B 1 246 ? -2.684 9.195 23.875 1 97.81 246 LEU B C 1
ATOM 5220 O O . LEU B 1 246 ? -1.907 8.25 24 1 97.81 246 LEU B O 1
ATOM 5224 N N . ASN B 1 247 ? -3.729 9.266 24.578 1 98.25 247 ASN B N 1
ATOM 5225 C CA . ASN B 1 247 ? -4.289 8.227 25.438 1 98.25 247 ASN B CA 1
ATOM 5226 C C . ASN B 1 247 ? -5.719 7.883 25.031 1 98.25 247 ASN B C 1
ATOM 5228 O O . ASN B 1 247 ? -6.664 8.562 25.422 1 98.25 247 ASN B O 1
ATOM 5232 N N . LEU B 1 248 ? -5.863 6.785 24.312 1 98.38 248 LEU B N 1
ATOM 5233 C CA . LEU B 1 248 ? -7.152 6.457 23.719 1 98.38 248 LEU B CA 1
ATOM 5234 C C . LEU B 1 248 ? -8.094 5.863 24.766 1 98.38 248 LEU B C 1
ATOM 5236 O O . LEU B 1 248 ? -9.312 5.883 24.578 1 98.38 248 LEU B O 1
ATOM 5240 N N . ASP B 1 249 ? -7.527 5.328 25.797 1 97.06 249 ASP B N 1
ATOM 5241 C CA . ASP B 1 249 ? -8.359 4.84 26.891 1 97.06 249 ASP B CA 1
ATOM 5242 C C . ASP B 1 249 ? -9.062 5.992 27.609 1 97.06 249 ASP B C 1
ATOM 5244 O O . ASP B 1 249 ? -10.18 5.836 28.109 1 97.06 249 ASP B O 1
ATOM 5248 N N . GLN B 1 250 ? -8.383 7.082 27.672 1 97 250 GLN B N 1
ATOM 5249 C CA . GLN B 1 250 ? -8.945 8.281 28.281 1 97 250 GLN B CA 1
ATOM 5250 C C . GLN B 1 250 ? -9.891 9 27.312 1 97 250 GLN B C 1
ATOM 5252 O O . GLN B 1 250 ? -10.984 9.406 27.703 1 97 250 GLN B O 1
ATOM 5257 N N . LEU B 1 251 ? -9.445 9.195 26.078 1 97.12 251 LEU B N 1
ATOM 5258 C CA . LEU B 1 251 ? -10.211 9.93 25.062 1 97.12 251 LEU B CA 1
ATOM 5259 C C . LEU B 1 251 ? -11.477 9.172 24.688 1 97.12 251 LEU B C 1
ATOM 5261 O O . LEU B 1 251 ? -12.523 9.781 24.469 1 97.12 251 LEU B O 1
ATOM 5265 N N . GLN B 1 252 ? -11.438 7.914 24.453 1 96.81 252 GLN B N 1
ATOM 5266 C CA . GLN B 1 252 ? -12.484 6.934 24.203 1 96.81 252 GLN B CA 1
ATOM 5267 C C . GLN B 1 252 ? -13.328 7.332 23 1 96.81 252 GLN B C 1
ATOM 5269 O O . GLN B 1 252 ? -14.562 7.34 23.062 1 96.81 252 GLN B O 1
ATOM 5274 N N . PRO B 1 253 ? -12.797 7.734 21.922 1 98.31 253 PRO B N 1
ATOM 5275 C CA . PRO B 1 253 ? -13.578 7.84 20.703 1 98.31 253 PRO B CA 1
ATOM 5276 C C . PRO B 1 253 ? -14.078 6.484 20.203 1 98.31 253 PRO B C 1
ATOM 5278 O O . PRO B 1 253 ? -13.602 5.441 20.656 1 98.31 253 PRO B O 1
ATOM 5281 N N . ASP B 1 254 ? -15.094 6.5 19.359 1 98.06 254 ASP B N 1
ATOM 5282 C CA . ASP B 1 254 ? -15.508 5.234 18.766 1 98.06 254 ASP B CA 1
ATOM 5283 C C . ASP B 1 254 ? -14.469 4.723 17.766 1 98.06 254 ASP B C 1
ATOM 5285 O O . ASP B 1 254 ? -14.195 3.521 17.703 1 98.06 254 ASP B O 1
ATOM 5289 N N . PHE B 1 255 ? -13.945 5.637 17.016 1 98.38 255 PHE B N 1
ATOM 5290 C CA . PHE B 1 255 ? -12.891 5.352 16.047 1 98.38 255 PHE B CA 1
ATOM 5291 C C . PHE B 1 255 ? -11.828 6.441 16.062 1 98.38 255 PHE B C 1
ATOM 5293 O O . PHE B 1 255 ? -12.148 7.625 16.219 1 98.38 255 PHE B O 1
ATOM 5300 N N . TYR B 1 256 ? -10.586 6.086 15.906 1 98.69 256 TYR B N 1
ATOM 5301 C CA . TYR B 1 256 ? -9.461 7.004 15.789 1 98.69 256 TYR B CA 1
ATOM 5302 C C . TYR B 1 256 ? -8.453 6.5 14.773 1 98.69 256 TYR B C 1
ATOM 5304 O O . TYR B 1 256 ? -8.07 5.328 14.789 1 98.69 256 TYR B O 1
ATOM 5312 N N . VAL B 1 257 ? -8.055 7.328 13.852 1 97.75 257 VAL B N 1
ATOM 5313 C CA . VAL B 1 257 ? -7.027 6.969 12.875 1 97.75 257 VAL B CA 1
ATOM 5314 C C . VAL B 1 257 ? -5.824 7.895 13.031 1 97.75 257 VAL B C 1
ATOM 5316 O O . VAL B 1 257 ? -5.977 9.07 13.375 1 97.75 257 VAL B O 1
ATOM 5319 N N . SER B 1 258 ? -4.621 7.383 12.773 1 98.38 258 SER B N 1
ATOM 5320 C CA . SER B 1 258 ? -3.449 8.25 12.844 1 98.38 258 SER B CA 1
ATOM 5321 C C . SER B 1 258 ? -2.314 7.719 11.977 1 98.38 258 SER B C 1
ATOM 5323 O O . SER B 1 258 ? -2.145 6.504 11.836 1 98.38 258 SER B O 1
ATOM 5325 N N . ASN B 1 259 ? -1.534 8.609 11.383 1 97.69 259 ASN B N 1
ATOM 5326 C CA . ASN B 1 259 ? -0.413 8.266 10.516 1 97.69 259 ASN B CA 1
ATOM 5327 C C . ASN B 1 259 ? 0.885 8.133 11.305 1 97.69 259 ASN B C 1
ATOM 5329 O O . ASN B 1 259 ? 1.245 9.023 12.078 1 97.69 259 ASN B O 1
ATOM 5333 N N . PHE B 1 260 ? 1.617 7.078 11.031 1 97.88 260 PHE B N 1
ATOM 5334 C CA . PHE B 1 260 ? 2.916 6.926 11.68 1 97.88 260 PHE B CA 1
ATOM 5335 C C . PHE B 1 260 ? 3.996 7.668 10.898 1 97.88 260 PHE B C 1
ATOM 5337 O O . PHE B 1 260 ? 5.047 8 11.453 1 97.88 260 PHE B O 1
ATOM 5344 N N . HIS B 1 261 ? 3.809 7.977 9.625 1 93.81 261 HIS B N 1
ATOM 5345 C CA . HIS B 1 261 ? 4.871 8.516 8.781 1 93.81 261 HIS B CA 1
ATOM 5346 C C . HIS B 1 261 ? 5.012 10.023 8.969 1 93.81 261 HIS B C 1
ATOM 5348 O O . HIS B 1 261 ? 5.887 10.648 8.367 1 93.81 261 HIS B O 1
ATOM 5354 N N . LYS B 1 262 ? 4.102 10.602 9.703 1 95.56 262 LYS B N 1
ATOM 5355 C CA . LYS B 1 262 ? 4.227 12.031 9.992 1 95.56 262 LYS B CA 1
ATOM 5356 C C . LYS B 1 262 ? 5.059 12.266 11.25 1 95.56 262 LYS B C 1
ATOM 5358 O O . LYS B 1 262 ? 6.273 12.047 11.25 1 95.56 262 LYS B O 1
ATOM 5363 N N . TRP B 1 263 ? 4.504 12.383 12.383 1 98.12 263 TRP B N 1
ATOM 5364 C CA . TRP B 1 263 ? 5.191 12.875 13.578 1 98.12 263 TRP B CA 1
ATOM 5365 C C . TRP B 1 263 ? 5.891 11.734 14.312 1 98.12 263 TRP B C 1
ATOM 5367 O O . TRP B 1 263 ? 6.781 11.969 15.133 1 98.12 263 TRP B O 1
ATOM 5377 N N . MET B 1 264 ? 5.508 10.5 14.008 1 97.81 264 MET B N 1
ATOM 5378 C CA . MET B 1 264 ? 6.18 9.336 14.586 1 97.81 264 MET B CA 1
ATOM 5379 C C . MET B 1 264 ? 7.371 8.914 13.727 1 97.81 264 MET B C 1
ATOM 5381 O O . MET B 1 264 ? 8.102 7.988 14.086 1 97.81 264 MET B O 1
ATOM 5385 N N . LEU B 1 265 ? 7.551 9.516 12.602 1 97.5 265 LEU B N 1
ATOM 5386 C CA . LEU B 1 265 ? 8.766 9.453 11.797 1 97.5 265 LEU B CA 1
ATOM 5387 C C . LEU B 1 265 ? 8.945 8.07 11.188 1 97.5 265 LEU B C 1
ATOM 5389 O O . LEU B 1 265 ? 10.062 7.652 10.891 1 97.5 265 LEU B O 1
ATOM 5393 N N . ALA B 1 266 ? 7.871 7.316 11.031 1 97.5 266 ALA B N 1
ATOM 5394 C CA . ALA B 1 266 ? 7.922 6.012 10.367 1 97.5 266 ALA B CA 1
ATOM 5395 C C . ALA B 1 266 ? 8.047 6.172 8.859 1 97.5 266 ALA B C 1
ATOM 5397 O O . ALA B 1 266 ? 7.867 7.27 8.32 1 97.5 266 ALA B O 1
ATOM 5398 N N . PRO B 1 267 ? 8.445 5.066 8.164 1 96.31 267 PRO B N 1
ATOM 5399 C CA . PRO B 1 267 ? 8.352 5.102 6.707 1 96.31 267 PRO B CA 1
ATOM 5400 C C . PRO B 1 267 ? 6.922 5.34 6.219 1 96.31 267 PRO B C 1
ATOM 5402 O O . PRO B 1 267 ? 5.965 5.082 6.953 1 96.31 267 PRO B O 1
ATOM 5405 N N . LYS B 1 268 ? 6.809 5.891 5.016 1 95.06 268 LYS B N 1
ATOM 5406 C CA . LYS B 1 268 ? 5.488 6.152 4.445 1 95.06 268 LYS B CA 1
ATOM 5407 C C . LYS B 1 268 ? 4.68 4.863 4.316 1 95.06 268 LYS B C 1
ATOM 5409 O O . LYS B 1 268 ? 5.246 3.793 4.074 1 95.06 268 LYS B O 1
ATOM 5414 N N . SER B 1 269 ? 3.383 4.988 4.441 1 92.62 269 SER B N 1
ATOM 5415 C CA . SER B 1 269 ? 2.363 3.961 4.258 1 92.62 269 SER B CA 1
ATOM 5416 C C . SER B 1 269 ? 2.215 3.096 5.504 1 92.62 269 SER B C 1
ATOM 5418 O O . SER B 1 269 ? 2.271 1.866 5.426 1 92.62 269 SER B O 1
ATOM 5420 N N . ALA B 1 270 ? 2.09 3.717 6.625 1 95 270 ALA B N 1
ATOM 5421 C CA . ALA B 1 270 ? 1.784 3.055 7.891 1 95 270 ALA B CA 1
ATOM 5422 C C . ALA B 1 270 ? 0.904 3.936 8.773 1 95 270 ALA B C 1
ATOM 5424 O O . ALA B 1 270 ? 1.218 5.105 9 1 95 270 ALA B O 1
ATOM 5425 N N . ALA B 1 271 ? -0.172 3.414 9.18 1 97.06 271 ALA B N 1
ATOM 5426 C CA . ALA B 1 271 ? -1.142 4.062 10.062 1 97.06 271 ALA B CA 1
ATOM 5427 C C . ALA B 1 271 ? -1.897 3.033 10.898 1 97.06 271 ALA B C 1
ATOM 5429 O O . ALA B 1 271 ? -1.721 1.825 10.711 1 97.06 271 ALA B O 1
ATOM 5430 N N . PHE B 1 272 ? -2.594 3.469 11.875 1 97.5 272 PHE B N 1
ATOM 5431 C CA . PHE B 1 272 ? -3.459 2.547 12.602 1 97.5 272 PHE B CA 1
ATOM 5432 C C . PHE B 1 272 ? -4.883 3.086 12.68 1 97.5 272 PHE B C 1
ATOM 5434 O O . PHE B 1 272 ? -5.102 4.293 12.562 1 97.5 272 PHE B O 1
ATOM 5441 N N . LEU B 1 273 ? -5.816 2.201 12.727 1 97.5 273 LEU B N 1
ATOM 5442 C CA . LEU B 1 273 ? -7.223 2.441 13.031 1 97.5 273 LEU B CA 1
ATOM 5443 C C . LEU B 1 273 ? -7.598 1.836 14.375 1 97.5 273 LEU B C 1
ATOM 5445 O O . LEU B 1 273 ? -7.414 0.636 14.594 1 97.5 273 LEU B O 1
ATOM 5449 N N . PHE B 1 274 ? -7.973 2.678 15.242 1 98.31 274 PHE B N 1
ATOM 5450 C CA . PHE B 1 274 ? -8.5 2.271 16.547 1 98.31 274 PHE B CA 1
ATOM 5451 C C . PHE B 1 274 ? -10.016 2.098 16.484 1 98.31 274 PHE B C 1
ATOM 5453 O O . PHE B 1 274 ? -10.727 2.977 15.984 1 98.31 274 PHE B O 1
ATOM 5460 N N . ILE B 1 275 ? -10.492 0.987 16.953 1 97.5 275 ILE B N 1
ATOM 5461 C CA . ILE B 1 275 ? -11.914 0.681 17.094 1 97.5 275 ILE B CA 1
ATOM 5462 C C . ILE B 1 275 ? -12.234 0.414 18.562 1 97.5 275 ILE B C 1
ATOM 5464 O O . ILE B 1 275 ? -11.812 -0.604 19.125 1 97.5 275 ILE B O 1
ATOM 5468 N N . ARG B 1 276 ? -13 1.24 19.172 1 97 276 ARG B N 1
ATOM 5469 C CA . ARG B 1 276 ? -13.234 1.174 20.609 1 97 276 ARG B CA 1
ATOM 5470 C C . ARG B 1 276 ? -13.883 -0.152 21 1 97 276 ARG B C 1
ATOM 5472 O O . ARG B 1 276 ? -13.477 -0.785 21.984 1 97 276 ARG B O 1
ATOM 5479 N N . ASP B 1 277 ? -14.906 -0.541 20.266 1 94.94 277 ASP B N 1
ATOM 5480 C CA . ASP B 1 277 ? -15.648 -1.768 20.531 1 94.94 277 ASP B CA 1
ATOM 5481 C C . ASP B 1 277 ? -15.773 -2.615 19.266 1 94.94 277 ASP B C 1
ATOM 5483 O O . ASP B 1 277 ? -16.812 -2.609 18.609 1 94.94 277 ASP B O 1
ATOM 5487 N N . PRO B 1 278 ? -14.766 -3.408 19.031 1 90.31 278 PRO B N 1
ATOM 5488 C CA . PRO B 1 278 ? -14.773 -4.195 17.797 1 90.31 278 PRO B CA 1
ATOM 5489 C C . PRO B 1 278 ? -15.914 -5.203 17.75 1 90.31 278 PRO B C 1
ATOM 5491 O O . PRO B 1 278 ? -16.234 -5.723 16.672 1 90.31 278 PRO B O 1
ATOM 5494 N N . ASN B 1 279 ? -16.531 -5.535 18.844 1 87.31 279 ASN B N 1
ATOM 5495 C CA . ASN B 1 279 ? -17.672 -6.43 18.859 1 87.31 279 ASN B CA 1
ATOM 5496 C C . ASN B 1 279 ? -18.953 -5.707 18.422 1 87.31 279 ASN B C 1
ATOM 5498 O O . ASN B 1 279 ? -19.859 -6.324 17.875 1 87.31 279 ASN B O 1
ATOM 5502 N N . LYS B 1 280 ? -18.938 -4.469 18.703 1 89 280 LYS B N 1
ATOM 5503 C CA . LYS B 1 280 ? -20.094 -3.641 18.359 1 89 280 LYS B CA 1
ATOM 5504 C C . LYS B 1 280 ? -20 -3.146 16.906 1 89 280 LYS B C 1
ATOM 5506 O O . LYS B 1 280 ? -21.016 -3.096 16.203 1 89 280 LYS B O 1
ATOM 5511 N N . TYR B 1 281 ? -18.797 -2.736 16.594 1 86.94 281 TYR B N 1
ATOM 5512 C CA . TYR B 1 281 ? -18.578 -2.15 15.281 1 86.94 281 TYR B CA 1
ATOM 5513 C C . TYR B 1 281 ? -17.891 -3.145 14.352 1 86.94 281 TYR B C 1
ATOM 5515 O O . TYR B 1 281 ? -16.734 -3.514 14.562 1 86.94 281 TYR B O 1
ATOM 5523 N N . THR B 1 282 ? -18.578 -3.666 13.312 1 82.5 282 THR B N 1
ATOM 5524 C CA . THR B 1 282 ? -17.953 -4.504 12.289 1 82.5 282 THR B CA 1
ATOM 5525 C C . THR B 1 282 ? -17.359 -3.648 11.172 1 82.5 282 THR B C 1
ATOM 5527 O O . THR B 1 282 ? -18.109 -3.096 10.352 1 82.5 282 THR B O 1
ATOM 5530 N N . ILE B 1 283 ? -16.109 -3.477 11.188 1 85 283 ILE B N 1
ATOM 5531 C CA . ILE B 1 283 ? -15.422 -2.674 10.188 1 85 283 ILE B CA 1
ATOM 5532 C C . ILE B 1 283 ? -14.672 -3.588 9.219 1 85 283 ILE B C 1
ATOM 5534 O O . ILE B 1 283 ? -13.977 -4.512 9.648 1 85 283 ILE B O 1
ATOM 5538 N N . HIS B 1 284 ? -14.828 -3.4 7.945 1 78 284 HIS B N 1
ATOM 5539 C CA . HIS B 1 284 ? -14.18 -4.188 6.902 1 78 284 HIS B CA 1
ATOM 5540 C C . HIS B 1 284 ? -13.141 -3.359 6.16 1 78 284 HIS B C 1
ATOM 5542 O O . HIS B 1 284 ? -13.32 -2.156 5.965 1 78 284 HIS B O 1
ATOM 5548 N N . PRO B 1 285 ? -12.055 -4.074 5.82 1 77.38 285 PRO B N 1
ATOM 5549 C CA . PRO B 1 285 ? -11.125 -3.365 4.938 1 77.38 285 PRO B CA 1
ATOM 5550 C C . PRO B 1 285 ? -11.727 -3.053 3.57 1 77.38 285 PRO B C 1
ATOM 5552 O O . PRO B 1 285 ? -12.68 -3.713 3.146 1 77.38 285 PRO B O 1
ATOM 5555 N N . PRO B 1 286 ? -11.125 -1.997 2.908 1 74.88 286 PRO B N 1
ATOM 5556 C CA . PRO B 1 286 ? -11.656 -1.683 1.577 1 74.88 286 PRO B CA 1
ATOM 5557 C C . PRO B 1 286 ? -11.406 -2.801 0.567 1 74.88 286 PRO B C 1
ATOM 5559 O O . PRO B 1 286 ? -12.148 -2.93 -0.411 1 74.88 286 PRO B O 1
ATOM 5562 N N . VAL B 1 287 ? -10.391 -3.502 0.828 1 72.62 287 VAL B N 1
ATOM 5563 C CA . VAL B 1 287 ? -10.047 -4.637 -0.025 1 72.62 287 VAL B CA 1
ATOM 5564 C C . VAL B 1 287 ? -9.906 -5.898 0.824 1 72.62 287 VAL B C 1
ATOM 5566 O O . VAL B 1 287 ? -9.062 -5.965 1.718 1 72.62 287 VAL B O 1
ATOM 5569 N N . ILE B 1 288 ? -10.742 -6.82 0.618 1 63.53 288 ILE B N 1
ATOM 5570 C CA . ILE B 1 288 ? -10.617 -8.125 1.265 1 63.53 288 ILE B CA 1
ATOM 5571 C C . ILE B 1 288 ? -9.625 -8.992 0.494 1 63.53 288 ILE B C 1
ATOM 5573 O O . ILE B 1 288 ? -9.883 -9.383 -0.645 1 63.53 288 ILE B O 1
ATOM 5577 N N . SER B 1 289 ? -8.43 -8.961 1.038 1 70.44 289 SER B N 1
ATOM 5578 C CA . SER B 1 289 ? -7.426 -9.656 0.236 1 70.44 289 SER B CA 1
ATOM 5579 C C . SER B 1 289 ? -6.289 -10.172 1.105 1 70.44 289 SER B C 1
ATOM 5581 O O . SER B 1 289 ? -6.039 -9.648 2.193 1 70.44 289 SER B O 1
ATOM 5583 N N . HIS B 1 290 ? -5.828 -11.273 0.648 1 64.25 290 HIS B N 1
ATOM 5584 C CA . HIS B 1 290 ? -4.52 -11.719 1.111 1 64.25 290 HIS B CA 1
ATOM 5585 C C . HIS B 1 290 ? -3.457 -11.516 0.038 1 64.25 290 HIS B C 1
ATOM 5587 O O . HIS B 1 290 ? -2.445 -12.227 0.018 1 64.25 290 HIS B O 1
ATOM 5593 N N . GLY B 1 291 ? -3.824 -10.586 -0.817 1 74.19 291 GLY B N 1
ATOM 5594 C CA . GLY B 1 291 ? -2.859 -10.297 -1.864 1 74.19 291 GLY B CA 1
ATOM 5595 C C . GLY B 1 291 ? -1.541 -9.766 -1.331 1 74.19 291 GLY B C 1
ATOM 5596 O O . GLY B 1 291 ? -1.508 -9.086 -0.303 1 74.19 291 GLY B O 1
ATOM 5597 N N . THR B 1 292 ? -0.514 -10.133 -2.023 1 82.56 292 THR B N 1
ATOM 5598 C CA . THR B 1 292 ? 0.849 -9.781 -1.639 1 82.56 292 THR B CA 1
ATOM 5599 C C . THR B 1 292 ? 1.026 -8.266 -1.601 1 82.56 292 THR B C 1
ATOM 5601 O O . THR B 1 292 ? 0.636 -7.57 -2.537 1 82.56 292 THR B O 1
ATOM 5604 N N . MET B 1 293 ? 1.473 -7.812 -0.489 1 89.25 293 MET B N 1
ATOM 5605 C CA . MET B 1 293 ? 1.827 -6.41 -0.285 1 89.25 293 MET B CA 1
ATOM 5606 C C . MET B 1 293 ? 3.158 -6.285 0.448 1 89.25 293 MET B C 1
ATOM 5608 O O . MET B 1 293 ? 3.637 -7.254 1.042 1 89.25 293 MET B O 1
ATOM 5612 N N . ASP B 1 294 ? 3.736 -5.156 0.305 1 93.5 294 ASP B N 1
ATOM 5613 C CA . ASP B 1 294 ? 4.906 -4.844 1.117 1 93.5 294 ASP B CA 1
ATOM 5614 C C . ASP B 1 294 ? 4.5 -4.391 2.518 1 93.5 294 ASP B C 1
ATOM 5616 O O . ASP B 1 294 ? 3.922 -3.314 2.686 1 93.5 294 ASP B O 1
ATOM 5620 N N . TYR B 1 295 ? 4.871 -5.164 3.525 1 94 295 TYR B N 1
ATOM 5621 C CA . TYR B 1 295 ? 4.473 -4.871 4.898 1 94 295 TYR B CA 1
ATOM 5622 C C . TYR B 1 295 ? 5.633 -4.277 5.688 1 94 295 TYR B C 1
ATOM 5624 O O . TYR B 1 295 ? 5.547 -4.117 6.906 1 94 295 TYR B O 1
ATOM 5632 N N . SER B 1 296 ? 6.719 -3.961 4.98 1 95.5 296 SER B N 1
ATOM 5633 C CA . SER B 1 296 ? 7.934 -3.539 5.672 1 95.5 296 SER B CA 1
ATOM 5634 C C . SER B 1 296 ? 7.699 -2.258 6.465 1 95.5 296 SER B C 1
ATOM 5636 O O . SER B 1 296 ? 8.281 -2.07 7.535 1 95.5 296 SER B O 1
ATOM 5638 N N . ALA B 1 297 ? 6.836 -1.358 5.961 1 96.25 297 ALA B N 1
ATOM 5639 C CA . ALA B 1 297 ? 6.535 -0.133 6.695 1 96.25 297 ALA B CA 1
ATOM 5640 C C . ALA B 1 297 ? 5.832 -0.443 8.016 1 96.25 297 ALA B C 1
ATOM 5642 O O . ALA B 1 297 ? 6.164 0.136 9.055 1 96.25 297 ALA B O 1
ATOM 5643 N N . TYR B 1 298 ? 4.84 -1.395 7.961 1 95.75 298 TYR B N 1
ATOM 5644 C CA . TYR B 1 298 ? 4.145 -1.811 9.172 1 95.75 298 TYR B CA 1
ATOM 5645 C C . TYR B 1 298 ? 5.121 -2.391 10.188 1 95.75 298 TYR B C 1
ATOM 5647 O O . TYR B 1 298 ? 5.094 -2.025 11.367 1 95.75 298 TYR B O 1
ATOM 5655 N N . LEU B 1 299 ? 5.977 -3.203 9.688 1 95.31 299 LEU B N 1
ATOM 5656 C CA . LEU B 1 299 ? 6.875 -3.949 10.562 1 95.31 299 LEU B CA 1
ATOM 5657 C C . LEU B 1 299 ? 7.926 -3.031 11.18 1 95.31 299 LEU B C 1
ATOM 5659 O O . LEU B 1 299 ? 8.562 -3.387 12.172 1 95.31 299 LEU B O 1
ATOM 5663 N N . SER B 1 300 ? 8.094 -1.831 10.664 1 95.25 300 SER B N 1
ATOM 5664 C CA . SER B 1 300 ? 9.094 -0.888 11.148 1 95.25 300 SER B CA 1
ATOM 5665 C C . SER B 1 300 ? 8.516 0.041 12.203 1 95.25 300 SER B C 1
ATOM 5667 O O . SER B 1 300 ? 9.242 0.816 12.828 1 95.25 300 SER B O 1
ATOM 5669 N N . VAL B 1 301 ? 7.23 -0.012 12.469 1 96.38 301 VAL B N 1
ATOM 5670 C CA . VAL B 1 301 ? 6.551 0.919 13.359 1 96.38 301 VAL B CA 1
ATOM 5671 C C . VAL B 1 301 ? 7.109 0.782 14.773 1 96.38 301 VAL B C 1
ATOM 5673 O O . VAL B 1 301 ? 7.359 1.784 15.445 1 96.38 301 VAL B O 1
ATOM 5676 N N . PRO B 1 302 ? 7.359 -0.481 15.273 1 95.06 302 PRO B N 1
ATOM 5677 C CA . PRO B 1 302 ? 7.965 -0.577 16.609 1 95.06 302 PRO B CA 1
ATOM 5678 C C . PRO B 1 302 ? 9.305 0.158 16.703 1 95.06 302 PRO B C 1
ATOM 5680 O O . PRO B 1 302 ? 9.586 0.801 17.719 1 95.06 302 PRO B O 1
ATOM 5683 N N . ALA B 1 303 ? 10.117 0.111 15.633 1 94.81 303 ALA B N 1
ATOM 5684 C CA . ALA B 1 303 ? 11.383 0.839 15.602 1 94.81 303 ALA B CA 1
ATOM 5685 C C . ALA B 1 303 ? 11.148 2.348 15.625 1 94.81 303 ALA B C 1
ATOM 5687 O O . ALA B 1 303 ? 11.898 3.086 16.266 1 94.81 303 ALA B O 1
ATOM 5688 N N . SER B 1 304 ? 10.133 2.811 14.93 1 96.12 304 SER B N 1
ATOM 5689 C CA . SER B 1 304 ? 9.789 4.227 14.914 1 96.12 304 SER B CA 1
ATOM 5690 C C . SER B 1 304 ? 9.383 4.715 16.297 1 96.12 304 SER B C 1
ATOM 5692 O O . SER B 1 304 ? 9.82 5.777 16.734 1 96.12 304 SER B O 1
ATOM 5694 N N . ILE B 1 305 ? 8.531 3.949 16.953 1 96.19 305 ILE B N 1
ATOM 5695 C CA . ILE B 1 305 ? 8.07 4.297 18.297 1 96.19 305 ILE B CA 1
ATOM 5696 C C . ILE B 1 305 ? 9.266 4.332 19.25 1 96.19 305 ILE B C 1
ATOM 5698 O O . ILE B 1 305 ? 9.414 5.273 20.031 1 96.19 305 ILE B O 1
ATOM 5702 N N . ALA B 1 306 ? 10.133 3.348 19.156 1 94.31 306 ALA B N 1
ATOM 5703 C CA . ALA B 1 306 ? 11.32 3.289 20.016 1 94.31 306 ALA B CA 1
ATOM 5704 C C . ALA B 1 306 ? 12.242 4.48 19.75 1 94.31 306 ALA B C 1
ATOM 5706 O O . ALA B 1 306 ? 12.734 5.105 20.688 1 94.31 306 ALA B O 1
ATOM 5707 N N . PHE B 1 307 ? 12.508 4.777 18.5 1 95.31 307 PHE B N 1
ATOM 5708 C CA . PHE B 1 307 ? 13.375 5.883 18.125 1 95.31 307 PHE B CA 1
ATOM 5709 C C . PHE B 1 307 ? 12.828 7.207 18.641 1 95.31 307 PHE B C 1
ATOM 5711 O O . PHE B 1 307 ? 13.547 7.98 19.266 1 95.31 307 PHE B O 1
ATOM 5718 N N . HIS B 1 308 ? 11.547 7.457 18.359 1 96.62 308 HIS B N 1
ATOM 5719 C CA . HIS B 1 308 ? 10.906 8.688 18.828 1 96.62 308 HIS B CA 1
ATOM 5720 C C . HIS B 1 308 ? 11.008 8.828 20.344 1 96.62 308 HIS B C 1
ATOM 5722 O O . HIS B 1 308 ? 11.336 9.898 20.844 1 96.62 308 HIS B O 1
ATOM 5728 N N . THR B 1 309 ? 10.766 7.742 21.031 1 94.56 309 THR B N 1
ATOM 5729 C CA . THR B 1 309 ? 10.812 7.734 22.484 1 94.56 309 THR B CA 1
ATOM 5730 C C . THR B 1 309 ? 12.227 8.055 22.969 1 94.56 309 THR B C 1
ATOM 5732 O O . THR B 1 309 ? 12.398 8.875 23.875 1 94.56 309 THR B O 1
ATOM 5735 N N . LYS B 1 310 ? 13.211 7.504 22.391 1 93.38 310 LYS B N 1
ATOM 5736 C CA . LYS B 1 310 ? 14.594 7.688 22.812 1 93.38 310 LYS B CA 1
ATOM 5737 C C . LYS B 1 310 ? 15.102 9.078 22.453 1 93.38 310 LYS B C 1
ATOM 5739 O O . LYS B 1 310 ? 15.992 9.609 23.109 1 93.38 310 LYS B O 1
ATOM 5744 N N . MET B 1 311 ? 14.523 9.656 21.422 1 95.06 311 MET B N 1
ATOM 5745 C CA . MET B 1 311 ? 14.914 11.008 21.031 1 95.06 311 MET B CA 1
ATOM 5746 C C . MET B 1 311 ? 14.242 12.055 21.906 1 95.06 311 MET B C 1
ATOM 5748 O O . MET B 1 311 ? 14.516 13.25 21.781 1 95.06 311 MET B O 1
ATOM 5752 N N . GLY B 1 312 ? 13.344 11.648 22.844 1 95.12 312 GLY B N 1
ATOM 5753 C CA . GLY B 1 312 ? 12.773 12.555 23.828 1 95.12 312 GLY B CA 1
ATOM 5754 C C . GLY B 1 312 ? 11.312 12.281 24.125 1 95.12 312 GLY B C 1
ATOM 5755 O O . GLY B 1 312 ? 10.789 12.727 25.156 1 95.12 312 GLY B O 1
ATOM 5756 N N . GLY B 1 313 ? 10.625 11.523 23.203 1 95.69 313 GLY B N 1
ATOM 5757 C CA . GLY B 1 313 ? 9.227 11.195 23.453 1 95.69 313 GLY B CA 1
ATOM 5758 C C . GLY B 1 313 ? 8.367 12.414 23.734 1 95.69 313 GLY B C 1
ATOM 5759 O O . GLY B 1 313 ? 8.344 13.359 22.938 1 95.69 313 GLY B O 1
ATOM 5760 N N . VAL B 1 314 ? 7.781 12.477 24.875 1 96.94 314 VAL B N 1
ATOM 5761 C CA . VAL B 1 314 ? 6.887 13.555 25.281 1 96.94 314 VAL B CA 1
ATOM 5762 C C . VAL B 1 314 ? 7.676 14.859 25.406 1 96.94 314 VAL B C 1
ATOM 5764 O O . VAL B 1 314 ? 7.16 15.938 25.109 1 96.94 314 VAL B O 1
ATOM 5767 N N . ASP B 1 315 ? 8.922 14.766 25.844 1 96.69 315 ASP B N 1
ATOM 5768 C CA . ASP B 1 315 ? 9.766 15.953 25.953 1 96.69 315 ASP B CA 1
ATOM 5769 C C . ASP B 1 315 ? 10.062 16.547 24.578 1 96.69 315 ASP B C 1
ATOM 5771 O O . ASP B 1 315 ? 10.148 17.766 24.422 1 96.69 315 ASP B O 1
ATOM 5775 N N . LEU B 1 316 ? 10.273 15.688 23.625 1 97.12 316 LEU B N 1
ATOM 5776 C CA . LEU B 1 316 ? 10.477 16.141 22.25 1 97.12 316 LEU B CA 1
ATOM 5777 C C . LEU B 1 316 ? 9.227 16.844 21.734 1 97.12 316 LEU B C 1
ATOM 5779 O O . LEU B 1 316 ? 9.32 17.875 21.062 1 97.12 316 LEU B O 1
ATOM 5783 N N . MET B 1 317 ? 8.055 16.297 22.047 1 98.12 317 MET B N 1
ATOM 5784 C CA . MET B 1 317 ? 6.801 16.938 21.656 1 98.12 317 MET B CA 1
ATOM 5785 C C . MET B 1 317 ? 6.699 18.344 22.25 1 98.12 317 MET B C 1
ATOM 5787 O O . MET B 1 317 ? 6.328 19.281 21.547 1 98.12 317 MET B O 1
ATOM 5791 N N . ALA B 1 318 ? 7.012 18.422 23.469 1 97.94 318 ALA B N 1
ATOM 5792 C CA . ALA B 1 318 ? 6.957 19.719 24.172 1 97.94 318 ALA B CA 1
ATOM 5793 C C . ALA B 1 318 ? 7.945 20.703 23.562 1 97.94 318 ALA B C 1
ATOM 5795 O O . ALA B 1 318 ? 7.633 21.891 23.406 1 97.94 318 ALA B O 1
ATOM 5796 N N . ARG B 1 319 ? 9.117 20.219 23.312 1 97.94 319 ARG B N 1
ATOM 5797 C CA . ARG B 1 319 ? 10.133 21.047 22.703 1 97.94 319 ARG B CA 1
ATOM 5798 C C . ARG B 1 319 ? 9.68 21.547 21.328 1 97.94 319 ARG B C 1
ATOM 5800 O O . ARG B 1 319 ? 9.852 22.719 21 1 97.94 319 ARG B O 1
ATOM 5807 N N . ASN B 1 320 ? 9.18 20.672 20.484 1 98.5 320 ASN B N 1
ATOM 5808 C CA . ASN B 1 320 ? 8.688 21.047 19.172 1 98.5 320 ASN B CA 1
ATOM 5809 C C . ASN B 1 320 ? 7.559 22.078 19.266 1 98.5 320 ASN B C 1
ATOM 5811 O O . ASN B 1 320 ? 7.512 23.031 18.484 1 98.5 320 ASN B O 1
ATOM 5815 N N . HIS B 1 321 ? 6.691 21.859 20.188 1 98.56 321 HIS B N 1
ATOM 5816 C CA . HIS B 1 321 ? 5.621 22.828 20.453 1 98.56 321 HIS B CA 1
ATOM 5817 C C . HIS B 1 321 ? 6.18 24.188 20.828 1 98.56 321 HIS B C 1
ATOM 5819 O O . HIS B 1 321 ? 5.77 25.203 20.266 1 98.56 321 HIS B O 1
ATOM 5825 N N . ALA B 1 322 ? 7.055 24.219 21.75 1 98.56 322 ALA B N 1
ATOM 5826 C CA . ALA B 1 322 ? 7.633 25.484 22.219 1 98.56 322 ALA B CA 1
ATOM 5827 C C . ALA B 1 322 ? 8.32 26.234 21.078 1 98.56 322 ALA B C 1
ATOM 5829 O O . ALA B 1 322 ? 8.172 27.438 20.953 1 98.56 322 ALA B O 1
ATOM 5830 N N . LEU B 1 323 ? 9.078 25.469 20.297 1 98.69 323 LEU B N 1
ATOM 5831 C CA . LEU B 1 323 ? 9.758 26.078 19.156 1 98.69 323 LEU B CA 1
ATOM 5832 C C . LEU B 1 323 ? 8.75 26.625 18.156 1 98.69 323 LEU B C 1
ATOM 5834 O O . LEU B 1 323 ? 8.93 27.719 17.625 1 98.69 323 LEU B O 1
ATOM 5838 N N . CYS B 1 324 ? 7.738 25.859 17.859 1 98.75 324 CYS B N 1
ATOM 5839 C CA . CYS B 1 324 ? 6.719 26.266 16.891 1 98.75 324 CYS B CA 1
ATOM 5840 C C . CYS B 1 324 ? 6.016 27.531 17.344 1 98.75 324 CYS B C 1
ATOM 5842 O O . CYS B 1 324 ? 5.848 28.469 16.547 1 98.75 324 CYS B O 1
ATOM 5844 N N . VAL B 1 325 ? 5.641 27.594 18.594 1 98.56 325 VAL B N 1
ATOM 5845 C CA . VAL B 1 325 ? 4.93 28.75 19.141 1 98.56 325 VAL B CA 1
ATOM 5846 C C . VAL B 1 325 ? 5.828 29.969 19.109 1 98.56 325 VAL B C 1
ATOM 5848 O O . VAL B 1 325 ? 5.41 31.047 18.656 1 98.56 325 VAL B O 1
ATOM 5851 N N . ALA B 1 326 ? 7.043 29.828 19.594 1 98.69 326 ALA B N 1
ATOM 5852 C CA . ALA B 1 326 ? 7.98 30.953 19.609 1 98.69 326 ALA B CA 1
ATOM 5853 C C . ALA B 1 326 ? 8.219 31.484 18.203 1 98.69 326 ALA B C 1
ATOM 5855 O O . ALA B 1 326 ? 8.227 32.688 17.984 1 98.69 326 ALA B O 1
ATOM 5856 N N . ALA B 1 327 ? 8.438 30.562 17.297 1 98.75 327 ALA B N 1
ATOM 5857 C CA . ALA B 1 327 ? 8.664 30.938 15.898 1 98.75 327 ALA B CA 1
ATOM 5858 C C . ALA B 1 327 ? 7.441 31.641 15.312 1 98.75 327 ALA B C 1
ATOM 5860 O O . ALA B 1 327 ? 7.574 32.656 14.641 1 98.75 327 ALA B O 1
ATOM 5861 N N . ALA B 1 328 ? 6.273 31.094 15.539 1 98.69 328 ALA B N 1
ATOM 5862 C CA . ALA B 1 328 ? 5.039 31.656 15 1 98.69 328 ALA B CA 1
ATOM 5863 C C . ALA B 1 328 ? 4.82 33.094 15.492 1 98.69 328 ALA B C 1
ATOM 5865 O O . ALA B 1 328 ? 4.473 33.969 14.711 1 98.69 328 ALA B O 1
ATOM 5866 N N . LEU B 1 329 ? 5 33.281 16.75 1 98.56 329 LEU B N 1
ATOM 5867 C CA . LEU B 1 329 ? 4.801 34.594 17.328 1 98.56 329 LEU B CA 1
ATOM 5868 C C . LEU B 1 329 ? 5.836 35.594 16.812 1 98.56 329 LEU B C 1
ATOM 5870 O O . LEU B 1 329 ? 5.508 36.75 16.531 1 98.56 329 LEU B O 1
ATOM 5874 N N . GLN B 1 330 ? 7.027 35.125 16.703 1 98.62 330 GLN B N 1
ATOM 5875 C CA . GLN B 1 330 ? 8.086 35.969 16.156 1 98.62 330 GLN B CA 1
ATOM 5876 C C . GLN B 1 330 ? 7.781 36.375 14.711 1 98.62 330 GLN B C 1
ATOM 5878 O O . GLN B 1 330 ? 7.949 37.531 14.328 1 98.62 330 GLN B O 1
ATOM 5883 N N . LEU B 1 331 ? 7.414 35.438 13.906 1 98.81 331 LEU B N 1
ATOM 5884 C CA . LEU B 1 331 ? 7.082 35.688 12.508 1 98.81 331 LEU B CA 1
ATOM 5885 C C . LEU B 1 331 ? 5.91 36.656 12.398 1 98.81 331 LEU B C 1
ATOM 5887 O O . LEU B 1 331 ? 5.957 37.594 11.602 1 98.81 331 LEU B O 1
ATOM 5891 N N . ALA B 1 332 ? 4.848 36.406 13.156 1 98.62 332 ALA B N 1
ATOM 5892 C CA . ALA B 1 332 ? 3.672 37.25 13.133 1 98.62 332 ALA B CA 1
ATOM 5893 C C . ALA B 1 332 ? 4.043 38.688 13.5 1 98.62 332 ALA B C 1
ATOM 5895 O O . ALA B 1 332 ? 3.568 39.656 12.875 1 98.62 332 ALA B O 1
ATOM 5896 N N . LYS B 1 333 ? 4.852 38.844 14.508 1 98.56 333 LYS B N 1
ATOM 5897 C CA . LYS B 1 333 ? 5.312 40.156 14.922 1 98.56 333 LYS B CA 1
ATOM 5898 C C . LYS B 1 333 ? 6.125 40.844 13.82 1 98.56 333 LYS B C 1
ATOM 5900 O O . LYS B 1 333 ? 5.883 42 13.484 1 98.56 333 LYS B O 1
ATOM 5905 N N . ALA B 1 334 ? 7.059 40.125 13.297 1 98.38 334 ALA B N 1
ATOM 5906 C CA . ALA B 1 334 ? 7.941 40.688 12.266 1 98.38 334 ALA B CA 1
ATOM 5907 C C . ALA B 1 334 ? 7.152 41.094 11.023 1 98.38 334 ALA B C 1
ATOM 5909 O O . ALA B 1 334 ? 7.5 42.062 10.352 1 98.38 334 ALA B O 1
ATOM 5910 N N . TRP B 1 335 ? 6.098 40.312 10.719 1 97.81 335 TRP B N 1
ATOM 5911 C CA . TRP B 1 335 ? 5.324 40.531 9.5 1 97.81 335 TRP B CA 1
ATOM 5912 C C . TRP B 1 335 ? 4.152 41.469 9.766 1 97.81 335 TRP B C 1
ATOM 5914 O O . TRP B 1 335 ? 3.449 41.875 8.836 1 97.81 335 TRP B O 1
ATOM 5924 N N . GLY B 1 336 ? 3.926 41.875 11 1 97.69 336 GLY B N 1
ATOM 5925 C CA . GLY B 1 336 ? 2.801 42.719 11.359 1 97.69 336 GLY B CA 1
ATOM 5926 C C . GLY B 1 336 ? 1.457 42.031 11.172 1 97.69 336 GLY B C 1
ATOM 5927 O O . GLY B 1 336 ? 0.514 42.656 10.664 1 97.69 336 GLY B O 1
ATOM 5928 N N . THR B 1 337 ? 1.405 40.781 11.469 1 97.81 337 THR B N 1
ATOM 5929 C CA . THR B 1 337 ? 0.2 40 11.273 1 97.81 337 THR B CA 1
ATOM 5930 C C . THR B 1 337 ? -0.165 39.25 12.547 1 97.81 337 THR B C 1
ATOM 5932 O O . THR B 1 337 ? 0.123 39.688 13.648 1 97.81 337 THR B O 1
ATOM 5935 N N . SER B 1 338 ? -0.901 38.156 12.422 1 97.81 338 SER B N 1
ATOM 5936 C CA . SER B 1 338 ? -1.39 37.375 13.562 1 97.81 338 SER B CA 1
ATOM 5937 C C . SER B 1 338 ? -1.432 35.906 13.25 1 97.81 338 SER B C 1
ATOM 5939 O O . SER B 1 338 ? -1.052 35.469 12.156 1 97.81 338 SER B O 1
ATOM 5941 N N . LEU B 1 339 ? -1.723 35.156 14.234 1 98.31 339 LEU B N 1
ATOM 5942 C CA . LEU B 1 339 ? -2.014 33.719 14.086 1 98.31 339 LEU B CA 1
ATOM 5943 C C . LEU B 1 339 ? -3.514 33.5 13.953 1 98.31 339 LEU B C 1
ATOM 5945 O O . LEU B 1 339 ? -4.305 34.438 14.016 1 98.31 339 LEU B O 1
ATOM 5949 N N . LEU B 1 340 ? -3.932 32.25 13.688 1 97.81 340 LEU B N 1
ATOM 5950 C CA . LEU B 1 340 ? -5.344 31.906 13.578 1 97.81 340 LEU B CA 1
ATOM 5951 C C . LEU B 1 340 ? -5.992 31.828 14.953 1 97.81 340 LEU B C 1
ATOM 5953 O O . LEU B 1 340 ? -7.219 31.812 15.07 1 97.81 340 LEU B O 1
ATOM 5957 N N . THR B 1 341 ? -5.164 31.734 16.016 1 97.62 341 THR B N 1
ATOM 5958 C CA . THR B 1 341 ? -5.629 31.656 17.391 1 97.62 341 THR B CA 1
ATOM 5959 C C . THR B 1 341 ? -4.641 32.344 18.328 1 97.62 341 THR B C 1
ATOM 5961 O O . THR B 1 341 ? -3.439 32.375 18.062 1 97.62 341 THR B O 1
ATOM 5964 N N . ASP B 1 342 ? -5.148 32.906 19.422 1 96.38 342 ASP B N 1
ATOM 5965 C CA . ASP B 1 342 ? -4.297 33.469 20.484 1 96.38 342 ASP B CA 1
ATOM 5966 C C . ASP B 1 342 ? -4.066 32.438 21.594 1 96.38 342 ASP B C 1
ATOM 5968 O O . ASP B 1 342 ? -3.246 32.656 22.484 1 96.38 342 ASP B O 1
ATOM 5972 N N . GLU B 1 343 ? -4.703 31.266 21.5 1 97.75 343 GLU B N 1
ATOM 5973 C CA . GLU B 1 343 ? -4.547 30.203 22.5 1 97.75 343 GLU B CA 1
ATOM 5974 C C . GLU B 1 343 ? -3.449 29.219 22.109 1 97.75 343 GLU B C 1
ATOM 5976 O O . GLU B 1 343 ? -3.707 28.031 21.938 1 97.75 343 GLU B O 1
ATOM 5981 N N . VAL B 1 344 ? -2.279 29.75 22.094 1 96.5 344 VAL B N 1
ATOM 5982 C CA . VAL B 1 344 ? -1.15 29.047 21.484 1 96.5 344 VAL B CA 1
ATOM 5983 C C . VAL B 1 344 ? -0.83 27.797 22.312 1 96.5 344 VAL B C 1
ATOM 5985 O O . VAL B 1 344 ? -0.444 26.766 21.766 1 96.5 344 VAL B O 1
ATOM 5988 N N . ASP B 1 345 ? -1.087 27.781 23.625 1 93.88 345 ASP B N 1
ATOM 5989 C CA . ASP B 1 345 ? -0.757 26.641 24.484 1 93.88 345 ASP B CA 1
ATOM 5990 C C . ASP B 1 345 ? -1.752 25.5 24.297 1 93.88 345 ASP B C 1
ATOM 5992 O O . ASP B 1 345 ? -1.372 24.328 24.328 1 93.88 345 ASP B O 1
ATOM 5996 N N . ALA B 1 346 ? -2.973 25.875 24.016 1 93.12 346 ALA B N 1
ATOM 5997 C CA . ALA B 1 346 ? -4.023 24.875 23.969 1 93.12 346 ALA B CA 1
ATOM 5998 C C . ALA B 1 346 ? -4.305 24.438 22.531 1 93.12 346 ALA B C 1
ATOM 6000 O O . ALA B 1 346 ? -4.699 23.281 22.297 1 93.12 346 ALA B O 1
ATOM 6001 N N . MET B 1 347 ? -4.035 25.281 21.578 1 97.69 347 MET B N 1
ATOM 6002 C CA . MET B 1 347 ? -4.602 25 20.266 1 97.69 347 MET B CA 1
ATOM 6003 C C . MET B 1 347 ? -3.5 24.844 19.219 1 97.69 347 MET B C 1
ATOM 6005 O O . MET B 1 347 ? -3.783 24.641 18.031 1 97.69 347 MET B O 1
ATOM 6009 N N . ILE B 1 348 ? -2.252 24.984 19.625 1 97.94 348 ILE B N 1
ATOM 6010 C CA . ILE B 1 348 ? -1.138 24.766 18.703 1 97.94 348 ILE B CA 1
ATOM 6011 C C . ILE B 1 348 ? -0.282 23.594 19.203 1 97.94 348 ILE B C 1
ATOM 6013 O O . ILE B 1 348 ? 0.003 23.484 20.391 1 97.94 348 ILE B O 1
ATOM 6017 N N . GLY B 1 349 ? -0.02 22.625 18.312 1 97.94 349 GLY B N 1
ATOM 6018 C CA . GLY B 1 349 ? 0.989 21.609 18.547 1 97.94 349 GLY B CA 1
ATOM 6019 C C . GLY B 1 349 ? 2.354 21.984 18 1 97.94 349 GLY B C 1
ATOM 6020 O O . GLY B 1 349 ? 2.986 22.922 18.484 1 97.94 349 GLY B O 1
ATOM 6021 N N . ALA B 1 350 ? 2.779 21.344 16.938 1 98.62 350 ALA B N 1
ATOM 6022 C CA . ALA B 1 350 ? 4.055 21.641 16.297 1 98.62 350 ALA B CA 1
ATOM 6023 C C . ALA B 1 350 ? 3.842 22.156 14.875 1 98.62 350 ALA B C 1
ATOM 6025 O O . ALA B 1 350 ? 4.777 22.188 14.078 1 98.62 350 ALA B O 1
ATOM 6026 N N . ILE B 1 351 ? 2.588 22.484 14.547 1 98.31 351 ILE B N 1
ATOM 6027 C CA . ILE B 1 351 ? 2.203 23.156 13.312 1 98.31 351 ILE B CA 1
ATOM 6028 C C . ILE B 1 351 ? 1.429 24.422 13.633 1 98.31 351 ILE B C 1
ATOM 6030 O O . ILE B 1 351 ? 0.638 24.453 14.578 1 98.31 351 ILE B O 1
ATOM 6034 N N . CYS B 1 352 ? 1.69 25.422 12.852 1 98.44 352 CYS B N 1
ATOM 6035 C CA . CYS B 1 352 ? 0.977 26.688 13.07 1 98.44 352 CYS B CA 1
ATOM 6036 C C . CYS B 1 352 ? 0.912 27.5 11.789 1 98.44 352 CYS B C 1
ATOM 6038 O O . CYS B 1 352 ? 1.898 27.594 11.055 1 98.44 352 CYS B O 1
ATOM 6040 N N . VAL B 1 353 ? -0.246 28.047 11.516 1 98.5 353 VAL B N 1
ATOM 6041 C CA . VAL B 1 353 ? -0.388 28.969 10.391 1 98.5 353 VAL B CA 1
ATOM 6042 C C . VAL B 1 353 ? -0.097 30.391 10.844 1 98.5 353 VAL B C 1
ATOM 6044 O O . VAL B 1 353 ? -0.733 30.891 11.773 1 98.5 353 VAL B O 1
ATOM 6047 N N . VAL B 1 354 ? 0.854 31.016 10.25 1 98.75 354 VAL B N 1
ATOM 6048 C CA . VAL B 1 354 ? 1.158 32.438 10.453 1 98.75 354 VAL B CA 1
ATOM 6049 C C . VAL B 1 354 ? 0.639 33.25 9.273 1 98.75 354 VAL B C 1
ATOM 6051 O O . VAL B 1 354 ? 1 32.969 8.125 1 98.75 354 VAL B O 1
ATOM 6054 N N . LEU B 1 355 ? -0.232 34.156 9.57 1 98.19 355 LEU B N 1
ATOM 6055 C CA . LEU B 1 355 ? -0.84 34.938 8.5 1 98.19 355 LEU B CA 1
ATOM 6056 C C . LEU B 1 355 ? 0.201 35.812 7.805 1 98.19 355 LEU B C 1
ATOM 6058 O O . LEU B 1 355 ? 1.167 36.25 8.43 1 98.19 355 LEU B O 1
ATOM 6062 N N . LEU B 1 356 ? -0.006 36 6.539 1 97.5 356 LEU B N 1
ATOM 6063 C CA . LEU B 1 356 ? 0.889 36.781 5.703 1 97.5 356 LEU B CA 1
ATOM 6064 C C . LEU B 1 356 ? 0.386 38.219 5.574 1 97.5 356 LEU B C 1
ATOM 6066 O O . LEU B 1 356 ? -0.817 38.469 5.668 1 97.5 356 LEU B O 1
ATOM 6070 N N . PRO B 1 357 ? 1.344 39.156 5.32 1 94.5 357 PRO B N 1
ATOM 6071 C CA . PRO B 1 357 ? 0.902 40.531 5.059 1 94.5 357 PRO B CA 1
ATOM 6072 C C . PRO B 1 357 ? -0.008 40.656 3.838 1 94.5 357 PRO B C 1
ATOM 6074 O O . PRO B 1 357 ? 0.297 40.094 2.785 1 94.5 357 PRO B O 1
ATOM 6077 N N . LEU B 1 358 ? -1.02 41.406 3.949 1 90.06 358 LEU B N 1
ATOM 6078 C CA . LEU B 1 358 ? -2.01 41.562 2.889 1 90.06 358 LEU B CA 1
ATOM 6079 C C . LEU B 1 358 ? -1.383 42.156 1.639 1 90.06 358 LEU B C 1
ATOM 6081 O O . LEU B 1 358 ? -1.846 41.906 0.523 1 90.06 358 LEU B O 1
ATOM 6085 N N . GLU B 1 359 ? -0.372 42.969 1.843 1 88 359 GLU B N 1
ATOM 6086 C CA . GLU B 1 359 ? 0.315 43.625 0.748 1 88 359 GLU B CA 1
ATOM 6087 C C . GLU B 1 359 ? 0.861 42.625 -0.266 1 88 359 GLU B C 1
ATOM 6089 O O . GLU B 1 359 ? 1.034 42.969 -1.44 1 88 359 GLU B O 1
ATOM 6094 N N . MET B 1 360 ? 1.104 41.438 0.194 1 88.31 360 MET B N 1
ATOM 6095 C CA . MET B 1 360 ? 1.67 40.406 -0.669 1 88.31 360 MET B CA 1
ATOM 6096 C C . MET B 1 360 ? 0.673 40 -1.746 1 88.31 360 MET B C 1
ATOM 6098 O O . MET B 1 360 ? 1.063 39.469 -2.791 1 88.31 360 MET B O 1
ATOM 6102 N N . PHE B 1 361 ? -0.547 40.188 -1.45 1 86.56 361 PHE B N 1
ATOM 6103 C CA . PHE B 1 361 ? -1.591 39.688 -2.342 1 86.56 361 PHE B CA 1
ATOM 6104 C C . PHE B 1 361 ? -2.25 40.844 -3.094 1 86.56 361 PHE B C 1
ATOM 6106 O O . PHE B 1 361 ? -3.264 40.656 -3.768 1 86.56 361 PHE B O 1
ATOM 6113 N N . ARG B 1 362 ? -1.63 42 -3.066 1 82.56 362 ARG B N 1
ATOM 6114 C CA . ARG B 1 362 ? -2.156 43.156 -3.789 1 82.56 362 ARG B CA 1
ATOM 6115 C C . ARG B 1 362 ? -2.17 42.906 -5.293 1 82.56 362 ARG B C 1
ATOM 6117 O O . ARG B 1 362 ? -1.177 42.438 -5.855 1 82.56 362 ARG B O 1
ATOM 6124 N N . ASN B 1 363 ? -3.271 43.094 -5.996 1 79.19 363 ASN B N 1
ATOM 6125 C CA . ASN B 1 363 ? -3.471 43 -7.438 1 79.19 363 ASN B CA 1
ATOM 6126 C C . ASN B 1 363 ? -3.383 41.531 -7.91 1 79.19 363 ASN B C 1
ATOM 6128 O O . ASN B 1 363 ? -3.029 41.281 -9.062 1 79.19 363 ASN B O 1
ATOM 6132 N N . GLN B 1 364 ? -3.428 40.625 -6.969 1 84 364 GLN B N 1
ATOM 6133 C CA . GLN B 1 364 ? -3.473 39.219 -7.348 1 84 364 GLN B CA 1
ATOM 6134 C C . GLN B 1 364 ? -4.902 38.781 -7.656 1 84 364 GLN B C 1
ATOM 6136 O O . GLN B 1 364 ? -5.789 38.906 -6.812 1 84 364 GLN B O 1
ATOM 6141 N N . PRO B 1 365 ? -5.09 38.344 -8.867 1 81 365 PRO B N 1
ATOM 6142 C CA . PRO B 1 365 ? -6.445 37.938 -9.25 1 81 365 PRO B CA 1
ATOM 6143 C C . PRO B 1 365 ? -6.957 36.75 -8.453 1 81 365 PRO B C 1
ATOM 6145 O O . PRO B 1 365 ? -8.172 36.594 -8.273 1 81 365 PRO B O 1
ATOM 6148 N N . ASN B 1 366 ? -6.07 35.844 -8.008 1 88.56 366 ASN B N 1
ATOM 6149 C CA . ASN B 1 366 ? -6.418 34.594 -7.297 1 88.56 366 ASN B CA 1
ATOM 6150 C C . ASN B 1 366 ? -5.434 34.312 -6.172 1 88.56 366 ASN B C 1
ATOM 6152 O O . ASN B 1 366 ? -4.25 34.062 -6.422 1 88.56 366 ASN B O 1
ATOM 6156 N N . VAL B 1 367 ? -5.953 34.344 -4.953 1 90.25 367 VAL B N 1
ATOM 6157 C CA . VAL B 1 367 ? -5.113 34.188 -3.773 1 90.25 367 VAL B CA 1
ATOM 6158 C C . VAL B 1 367 ? -4.473 32.781 -3.785 1 90.25 367 VAL B C 1
ATOM 6160 O O . VAL B 1 367 ? -3.33 32.625 -3.354 1 90.25 367 VAL B O 1
ATOM 6163 N N . VAL B 1 368 ? -5.195 31.797 -4.273 1 89.94 368 VAL B N 1
ATOM 6164 C CA . VAL B 1 368 ? -4.688 30.438 -4.336 1 89.94 368 VAL B CA 1
ATOM 6165 C C . VAL B 1 368 ? -3.475 30.375 -5.258 1 89.94 368 VAL B C 1
ATOM 6167 O O . VAL B 1 368 ? -2.455 29.766 -4.918 1 89.94 368 VAL B O 1
ATOM 6170 N N . ASP B 1 369 ? -3.566 31.031 -6.352 1 89.06 369 ASP B N 1
ATOM 6171 C CA . ASP B 1 369 ? -2.453 31.078 -7.297 1 89.06 369 ASP B CA 1
ATOM 6172 C C . ASP B 1 369 ? -1.27 31.844 -6.707 1 89.06 369 ASP B C 1
ATOM 6174 O O . ASP B 1 369 ? -0.114 31.469 -6.922 1 89.06 369 ASP B O 1
ATOM 6178 N N . ALA B 1 370 ? -1.604 32.906 -6.047 1 91.19 370 ALA B N 1
ATOM 6179 C CA . ALA B 1 370 ? -0.558 33.719 -5.414 1 91.19 370 ALA B CA 1
ATOM 6180 C C . ALA B 1 370 ? 0.2 32.906 -4.371 1 91.19 370 ALA B C 1
ATOM 6182 O O . ALA B 1 370 ? 1.421 33.031 -4.25 1 91.19 370 ALA B O 1
ATOM 6183 N N . LEU B 1 371 ? -0.526 32.125 -3.635 1 94.06 371 LEU B N 1
ATOM 6184 C CA . LEU B 1 371 ? 0.085 31.281 -2.609 1 94.06 371 LEU B CA 1
ATOM 6185 C C . LEU B 1 371 ? 0.989 30.234 -3.236 1 94.06 371 LEU B C 1
ATOM 6187 O O . LEU B 1 371 ? 2.068 29.938 -2.715 1 94.06 371 LEU B O 1
ATOM 6191 N N . GLU B 1 372 ? 0.555 29.625 -4.27 1 91.38 372 GLU B N 1
ATOM 6192 C CA . GLU B 1 372 ? 1.4 28.672 -4.98 1 91.38 372 GLU B CA 1
ATOM 6193 C C . GLU B 1 372 ? 2.668 29.344 -5.504 1 91.38 372 GLU B C 1
ATOM 6195 O O . GLU B 1 372 ? 3.756 28.766 -5.434 1 91.38 372 GLU B O 1
ATOM 6200 N N . THR B 1 373 ? 2.516 30.547 -6.109 1 91.88 373 THR B N 1
ATOM 6201 C CA . THR B 1 373 ? 3.668 31.312 -6.574 1 91.88 373 THR B CA 1
ATOM 6202 C C . THR B 1 373 ? 4.633 31.594 -5.426 1 91.88 373 THR B C 1
ATOM 6204 O O . THR B 1 373 ? 5.848 31.469 -5.586 1 91.88 373 THR B O 1
ATOM 6207 N N . LEU B 1 374 ? 4.086 31.953 -4.293 1 94.25 374 LEU B N 1
ATOM 6208 C CA . LEU B 1 374 ? 4.91 32.219 -3.121 1 94.25 374 LEU B CA 1
ATOM 6209 C C . LEU B 1 374 ? 5.703 30.984 -2.725 1 94.25 374 LEU B C 1
ATOM 6211 O O . LEU B 1 374 ? 6.895 31.078 -2.414 1 94.25 374 LEU B O 1
ATOM 6215 N N . HIS B 1 375 ? 5.023 29.844 -2.676 1 95.31 375 HIS B N 1
ATOM 6216 C CA . HIS B 1 375 ? 5.688 28.578 -2.359 1 95.31 375 HIS B CA 1
ATOM 6217 C C . HIS B 1 375 ? 6.883 28.344 -3.281 1 95.31 375 HIS B C 1
ATOM 6219 O O . HIS B 1 375 ? 7.973 28 -2.816 1 95.31 375 HIS B O 1
ATOM 6225 N N . LEU B 1 376 ? 6.691 28.531 -4.57 1 93.06 376 LEU B N 1
ATOM 6226 C CA . LEU B 1 376 ? 7.734 28.297 -5.562 1 93.06 376 LEU B CA 1
ATOM 6227 C C . LEU B 1 376 ? 8.867 29.312 -5.418 1 93.06 376 LEU B C 1
ATOM 6229 O O . LEU B 1 376 ? 10.039 28.969 -5.578 1 93.06 376 LEU B O 1
ATOM 6233 N N . VAL B 1 377 ? 8.555 30.562 -5.145 1 94.25 377 VAL B N 1
ATOM 6234 C CA . VAL B 1 377 ? 9.547 31.609 -4.949 1 94.25 377 VAL B CA 1
ATOM 6235 C C . VAL B 1 377 ? 10.414 31.281 -3.734 1 94.25 377 VAL B C 1
ATOM 6237 O O . VAL B 1 377 ? 11.641 31.375 -3.797 1 94.25 377 VAL B O 1
ATOM 6240 N N . LEU B 1 378 ? 9.75 30.891 -2.635 1 97 378 LEU B N 1
ATOM 6241 C CA . LEU B 1 378 ? 10.484 30.547 -1.423 1 97 378 LEU B CA 1
ATOM 6242 C C . LEU B 1 378 ? 11.422 29.375 -1.677 1 97 378 LEU B C 1
ATOM 6244 O O . LEU B 1 378 ? 12.555 29.359 -1.188 1 97 378 LEU B O 1
ATOM 6248 N N . ARG B 1 379 ? 10.938 28.422 -2.443 1 95.5 379 ARG B N 1
ATOM 6249 C CA . ARG B 1 379 ? 11.75 27.234 -2.734 1 95.5 379 ARG B CA 1
ATOM 6250 C C . ARG B 1 379 ? 12.914 27.594 -3.654 1 95.5 379 ARG B C 1
ATOM 6252 O O . ARG B 1 379 ? 14.062 27.234 -3.381 1 95.5 379 ARG B O 1
ATOM 6259 N N . LYS B 1 380 ? 12.641 28.297 -4.715 1 93.94 380 LYS B N 1
ATOM 6260 C CA . LYS B 1 380 ? 13.625 28.562 -5.762 1 93.94 380 LYS B CA 1
ATOM 6261 C C . LYS B 1 380 ? 14.664 29.562 -5.297 1 93.94 380 LYS B C 1
ATOM 6263 O O . LYS B 1 380 ? 15.867 29.344 -5.457 1 93.94 380 LYS B O 1
ATOM 6268 N N . HIS B 1 381 ? 14.266 30.656 -4.676 1 95.5 381 HIS B N 1
ATOM 6269 C CA . HIS B 1 381 ? 15.156 31.781 -4.434 1 95.5 381 HIS B CA 1
ATOM 6270 C C . HIS B 1 381 ? 15.688 31.766 -3.004 1 95.5 381 HIS B C 1
ATOM 6272 O O . HIS B 1 381 ? 16.75 32.344 -2.725 1 95.5 381 HIS B O 1
ATOM 6278 N N . TYR B 1 382 ? 15.016 31.094 -2.117 1 97.44 382 TYR B N 1
ATOM 6279 C CA . TYR B 1 382 ? 15.422 31.172 -0.72 1 97.44 382 TYR B CA 1
ATOM 6280 C C . TYR B 1 382 ? 15.695 29.797 -0.144 1 97.44 382 TYR B C 1
ATOM 6282 O O . TYR B 1 382 ? 16.156 29.672 0.994 1 97.44 382 TYR B O 1
ATOM 6290 N N . ARG B 1 383 ? 15.367 28.703 -0.857 1 97.62 383 ARG B N 1
ATOM 6291 C CA . ARG B 1 383 ? 15.609 27.312 -0.452 1 97.62 383 ARG B CA 1
ATOM 6292 C C . ARG B 1 383 ? 14.859 26.984 0.836 1 97.62 383 ARG B C 1
ATOM 6294 O O . ARG B 1 383 ? 15.43 26.406 1.759 1 97.62 383 ARG B O 1
ATOM 6301 N N . ILE B 1 384 ? 13.672 27.438 0.899 1 98.5 384 ILE B N 1
ATOM 6302 C CA . ILE B 1 384 ? 12.797 27.172 2.037 1 98.5 384 ILE B CA 1
ATOM 6303 C C . ILE B 1 384 ? 11.586 26.359 1.578 1 98.5 384 ILE B C 1
ATOM 6305 O O . ILE B 1 384 ? 10.906 26.734 0.622 1 98.5 384 ILE B O 1
ATOM 6309 N N . GLU B 1 385 ? 11.383 25.234 2.162 1 98.19 385 GLU B N 1
ATOM 6310 C CA . GLU B 1 385 ? 10.172 24.453 1.946 1 98.19 385 GLU B CA 1
ATOM 6311 C C . GLU B 1 385 ? 9.164 24.672 3.074 1 98.19 385 GLU B C 1
ATOM 6313 O O . GLU B 1 385 ? 9.398 24.25 4.211 1 98.19 385 GLU B O 1
ATOM 6318 N N . VAL B 1 386 ? 8.094 25.297 2.773 1 98.44 386 VAL B N 1
ATOM 6319 C CA . VAL B 1 386 ? 7.039 25.594 3.738 1 98.44 386 VAL B CA 1
ATOM 6320 C C . VAL B 1 386 ? 5.676 25.531 3.055 1 98.44 386 VAL B C 1
ATOM 6322 O O . VAL B 1 386 ? 5.559 25.828 1.864 1 98.44 386 VAL B O 1
ATOM 6325 N N . LYS B 1 387 ? 4.684 25.141 3.777 1 97.5 387 LYS B N 1
ATOM 6326 C CA . LYS B 1 387 ? 3.34 25.016 3.221 1 97.5 387 LYS B CA 1
ATOM 6327 C C . LYS B 1 387 ? 2.586 26.328 3.277 1 97.5 387 LYS B C 1
ATOM 6329 O O . LYS B 1 387 ? 2.66 27.062 4.277 1 97.5 387 LYS B O 1
ATOM 6334 N N . THR B 1 388 ? 1.904 26.641 2.203 1 96.88 388 THR B N 1
ATOM 6335 C CA . THR B 1 388 ? 0.962 27.75 2.225 1 96.88 388 THR B CA 1
ATOM 6336 C C . THR B 1 388 ? -0.422 27.281 2.66 1 96.88 388 THR B C 1
ATOM 6338 O O . THR B 1 388 ? -0.754 26.094 2.521 1 96.88 388 THR B O 1
ATOM 6341 N N . ALA B 1 389 ? -1.133 28.125 3.24 1 96.25 389 ALA B N 1
ATOM 6342 C CA . ALA B 1 389 ? -2.457 27.766 3.742 1 96.25 389 ALA B CA 1
ATOM 6343 C C . ALA B 1 389 ? -3.461 28.891 3.494 1 96.25 389 ALA B C 1
ATOM 6345 O O . ALA B 1 389 ? -3.1 30.078 3.512 1 96.25 389 ALA B O 1
ATOM 6346 N N . LEU B 1 390 ? -4.617 28.562 3.152 1 94.44 390 LEU B N 1
ATOM 6347 C CA . LEU B 1 390 ? -5.777 29.453 3.084 1 94.44 390 LEU B CA 1
ATOM 6348 C C . LEU B 1 390 ? -6.898 28.938 3.98 1 94.44 390 LEU B C 1
ATOM 6350 O O . LEU B 1 390 ? -7.535 27.938 3.672 1 94.44 390 LEU B O 1
ATOM 6354 N N . VAL B 1 391 ? -7.074 29.562 5.125 1 93.94 391 VAL B N 1
ATOM 6355 C CA . VAL B 1 391 ? -8.055 29.141 6.121 1 93.94 391 VAL B CA 1
ATOM 6356 C C . VAL B 1 391 ? -9.086 30.25 6.332 1 93.94 391 VAL B C 1
ATOM 6358 O O . VAL B 1 391 ? -8.734 31.344 6.789 1 93.94 391 VAL B O 1
ATOM 6361 N N . ASP B 1 392 ? -10.32 29.938 6.008 1 89.81 392 ASP B N 1
ATOM 6362 C CA . ASP B 1 392 ? -11.398 30.922 6.152 1 89.81 392 ASP B CA 1
ATOM 6363 C C . ASP B 1 392 ? -11.031 32.25 5.48 1 89.81 392 ASP B C 1
ATOM 6365 O O . ASP B 1 392 ? -11.117 33.312 6.102 1 89.81 392 ASP B O 1
ATOM 6369 N N . GLY B 1 393 ? -10.43 32.156 4.336 1 88.94 393 GLY B N 1
ATOM 6370 C CA . GLY B 1 393 ? -10.094 33.344 3.543 1 88.94 393 GLY B CA 1
ATOM 6371 C C . GLY B 1 393 ? -8.789 33.969 3.969 1 88.94 393 GLY B C 1
ATOM 6372 O O . GLY B 1 393 ? -8.312 34.906 3.309 1 88.94 393 GLY B O 1
ATOM 6373 N N . ALA B 1 394 ? -8.234 33.562 5.02 1 93.19 394 ALA B N 1
ATOM 6374 C CA . ALA B 1 394 ? -6.973 34.125 5.5 1 93.19 394 ALA B CA 1
ATOM 6375 C C . ALA B 1 394 ? -5.789 33.344 4.945 1 93.19 394 ALA B C 1
ATOM 6377 O O . ALA B 1 394 ? -5.715 32.094 5.102 1 93.19 394 ALA B O 1
ATOM 6378 N N . ALA B 1 395 ? -4.887 34.062 4.297 1 95.88 395 ALA B N 1
ATOM 6379 C CA . ALA B 1 395 ? -3.721 33.438 3.68 1 95.88 395 ALA B CA 1
ATOM 6380 C C . ALA B 1 395 ? -2.523 33.438 4.629 1 95.88 395 ALA B C 1
ATOM 6382 O O . ALA B 1 395 ? -2.279 34.438 5.309 1 95.88 395 ALA B O 1
ATOM 6383 N N . GLY B 1 396 ? -1.906 32.375 4.77 1 97.94 396 GLY B N 1
ATOM 6384 C CA . GLY B 1 396 ? -0.749 32.281 5.648 1 97.94 396 GLY B CA 1
ATOM 6385 C C . GLY B 1 396 ? 0.226 31.188 5.246 1 97.94 396 GLY B C 1
ATOM 6386 O O . GLY B 1 396 ? 0.101 30.594 4.168 1 97.94 396 GLY B O 1
ATOM 6387 N N . LEU B 1 397 ? 1.3 31.062 5.992 1 98.56 397 LEU B N 1
ATOM 6388 C CA . LEU B 1 397 ? 2.242 29.953 5.91 1 98.56 397 LEU B CA 1
ATOM 6389 C C . LEU B 1 397 ? 2.055 29 7.082 1 98.56 397 LEU B C 1
ATOM 6391 O O . LEU B 1 397 ? 1.944 29.438 8.234 1 98.56 397 LEU B O 1
ATOM 6395 N N . ARG B 1 398 ? 1.879 27.766 6.789 1 98.69 398 ARG B N 1
ATOM 6396 C CA . ARG B 1 398 ? 1.807 26.734 7.828 1 98.69 398 ARG B CA 1
ATOM 6397 C C . ARG B 1 398 ? 3.189 26.172 8.141 1 98.69 398 ARG B C 1
ATOM 6399 O O . ARG B 1 398 ? 3.723 25.359 7.375 1 98.69 398 ARG B O 1
ATOM 6406 N N . ILE B 1 399 ? 3.734 26.562 9.234 1 98.81 399 ILE B N 1
ATOM 6407 C CA . ILE B 1 399 ? 5.066 26.109 9.617 1 98.81 399 ILE B CA 1
ATOM 6408 C C . ILE B 1 399 ? 4.961 24.844 10.469 1 98.81 399 ILE B C 1
ATOM 6410 O O . ILE B 1 399 ? 3.928 24.594 11.094 1 98.81 399 ILE B O 1
ATOM 6414 N N . SER B 1 400 ? 5.957 24.078 10.438 1 98.56 400 SER B N 1
ATOM 6415 C CA . SER B 1 400 ? 6.113 22.891 11.258 1 98.56 400 SER B CA 1
ATOM 6416 C C . SER B 1 400 ? 7.445 22.891 12 1 98.56 400 SER B C 1
ATOM 6418 O O . SER B 1 400 ? 8.453 23.375 11.477 1 98.56 400 SER B O 1
ATOM 6420 N N . ALA B 1 401 ? 7.477 22.406 13.203 1 98.69 401 ALA B N 1
ATOM 6421 C CA . ALA B 1 401 ? 8.695 22.219 13.984 1 98.69 401 ALA B CA 1
ATOM 6422 C C . ALA B 1 401 ? 8.938 20.75 14.305 1 98.69 401 ALA B C 1
ATOM 6424 O O . ALA B 1 401 ? 8.031 20.047 14.766 1 98.69 401 ALA B O 1
ATOM 6425 N N . GLN B 1 402 ? 10.062 20.234 13.984 1 98.38 402 GLN B N 1
ATOM 6426 C CA . GLN B 1 402 ? 10.508 18.875 14.281 1 98.38 402 GLN B CA 1
ATOM 6427 C C . GLN B 1 402 ? 11.93 18.875 14.836 1 98.38 402 GLN B C 1
ATOM 6429 O O . GLN B 1 402 ? 12.586 19.906 14.891 1 98.38 402 GLN B O 1
ATOM 6434 N N . MET B 1 403 ? 12.422 17.734 15.305 1 97.94 403 MET B N 1
ATOM 6435 C CA . MET B 1 403 ? 13.68 17.609 16.047 1 97.94 403 MET B CA 1
ATOM 6436 C C . MET B 1 403 ? 14.836 18.203 15.242 1 97.94 403 MET B C 1
ATOM 6438 O O . MET B 1 403 ? 15.867 18.562 15.805 1 97.94 403 MET B O 1
ATOM 6442 N N . TYR B 1 404 ? 14.68 18.375 13.93 1 97.75 404 TYR B N 1
ATOM 6443 C CA . TYR B 1 404 ? 15.789 18.859 13.117 1 97.75 404 TYR B CA 1
ATOM 6444 C C . TYR B 1 404 ? 15.648 20.344 12.828 1 97.75 404 TYR B C 1
ATOM 6446 O O . TYR B 1 404 ? 16.422 20.906 12.031 1 97.75 404 TYR B O 1
ATOM 6454 N N . ASN B 1 405 ? 14.688 21.062 13.391 1 98.44 405 ASN B N 1
ATOM 6455 C CA . ASN B 1 405 ? 14.508 22.5 13.234 1 98.44 405 ASN B CA 1
ATOM 6456 C C . ASN B 1 405 ? 15.023 23.25 14.461 1 98.44 405 ASN B C 1
ATOM 6458 O O . ASN B 1 405 ? 15.016 22.734 15.57 1 98.44 405 ASN B O 1
ATOM 6462 N N . ASP B 1 406 ? 15.445 24.422 14.242 1 97.44 406 ASP B N 1
ATOM 6463 C CA . ASP B 1 406 ? 15.789 25.344 15.312 1 97.44 406 ASP B CA 1
ATOM 6464 C C . ASP B 1 406 ? 15.43 26.781 14.945 1 97.44 406 ASP B C 1
ATOM 6466 O O . ASP B 1 406 ? 14.805 27.016 13.906 1 97.44 406 ASP B O 1
ATOM 6470 N N . GLU B 1 407 ? 15.75 27.734 15.805 1 97.75 407 GLU B N 1
ATOM 6471 C CA . GLU B 1 407 ? 15.305 29.125 15.672 1 97.75 407 GLU B CA 1
ATOM 6472 C C . GLU B 1 407 ? 15.852 29.75 14.398 1 97.75 407 GLU B C 1
ATOM 6474 O O . GLU B 1 407 ? 15.195 30.594 13.781 1 97.75 407 GLU B O 1
ATOM 6479 N N . ALA B 1 408 ? 17.016 29.328 14 1 97.75 408 ALA B N 1
ATOM 6480 C CA . ALA B 1 408 ? 17.656 29.906 12.828 1 97.75 408 ALA B CA 1
ATOM 6481 C C . ALA B 1 408 ? 16.859 29.641 11.562 1 97.75 408 ALA B C 1
ATOM 6483 O O . ALA B 1 408 ? 16.828 30.453 10.641 1 97.75 408 ALA B O 1
ATOM 6484 N N . ASP B 1 409 ? 16.25 28.484 11.523 1 98.5 409 ASP B N 1
ATOM 6485 C CA . ASP B 1 409 ? 15.422 28.141 10.375 1 98.5 409 ASP B CA 1
ATOM 6486 C C . ASP B 1 409 ? 14.273 29.125 10.195 1 98.5 409 ASP B C 1
ATOM 6488 O O . ASP B 1 409 ? 13.984 29.562 9.078 1 98.5 409 ASP B O 1
ATOM 6492 N N . TYR B 1 410 ? 13.664 29.516 11.219 1 98.75 410 TYR B N 1
ATOM 6493 C CA . TYR B 1 410 ? 12.5 30.391 11.164 1 98.75 410 TYR B CA 1
ATOM 6494 C C . TYR B 1 410 ? 12.914 31.844 10.961 1 98.75 410 TYR B C 1
ATOM 6496 O O . TYR B 1 410 ? 12.188 32.625 10.352 1 98.75 410 TYR B O 1
ATOM 6504 N N . LYS B 1 411 ? 14.109 32.188 11.445 1 98.56 411 LYS B N 1
ATOM 6505 C CA . LYS B 1 411 ? 14.656 33.531 11.133 1 98.56 411 LYS B CA 1
ATOM 6506 C C . LYS B 1 411 ? 14.883 33.688 9.633 1 98.56 411 LYS B C 1
ATOM 6508 O O . LYS B 1 411 ? 14.641 34.75 9.07 1 98.56 411 LYS B O 1
ATOM 6513 N N . GLN B 1 412 ? 15.328 32.625 9.023 1 98.56 412 GLN B N 1
ATOM 6514 C CA . GLN B 1 412 ? 15.5 32.656 7.574 1 98.56 412 GLN B CA 1
ATOM 6515 C C . GLN B 1 412 ? 14.164 32.875 6.871 1 98.56 412 GLN B C 1
ATOM 6517 O O . GLN B 1 412 ? 14.086 33.625 5.887 1 98.56 412 GLN B O 1
ATOM 6522 N N . LEU B 1 413 ? 13.148 32.188 7.324 1 98.81 413 LEU B N 1
ATOM 6523 C CA . LEU B 1 413 ? 11.82 32.406 6.758 1 98.81 413 LEU B CA 1
ATOM 6524 C C . LEU B 1 413 ? 11.352 33.844 6.957 1 98.81 413 LEU B C 1
ATOM 6526 O O . LEU B 1 413 ? 10.789 34.438 6.043 1 98.81 413 LEU B O 1
ATOM 6530 N N . GLN B 1 414 ? 11.57 34.344 8.188 1 98.69 414 GLN B N 1
ATOM 6531 C CA . GLN B 1 414 ? 11.227 35.719 8.5 1 98.69 414 GLN B CA 1
ATOM 6532 C C . GLN B 1 414 ? 11.852 36.688 7.492 1 98.69 414 GLN B C 1
ATOM 6534 O O . GLN B 1 414 ? 11.156 37.5 6.902 1 98.69 414 GLN B O 1
ATOM 6539 N N . ASP B 1 415 ? 13.133 36.531 7.293 1 98.25 415 ASP B N 1
ATOM 6540 C CA . ASP B 1 415 ? 13.898 37.438 6.43 1 98.25 415 ASP B CA 1
ATOM 6541 C C . ASP B 1 415 ? 13.469 37.281 4.973 1 98.25 415 ASP B C 1
ATOM 6543 O O . ASP B 1 415 ? 13.445 38.25 4.227 1 98.25 415 ASP B O 1
ATOM 6547 N N . ALA B 1 416 ? 13.211 36.062 4.578 1 97.56 416 ALA B N 1
ATOM 6548 C CA . ALA B 1 416 ? 12.789 35.781 3.201 1 97.56 416 ALA B CA 1
ATOM 6549 C C . ALA B 1 416 ? 11.5 36.531 2.873 1 97.56 416 ALA B C 1
ATOM 6551 O O . ALA B 1 416 ? 11.391 37.188 1.82 1 97.56 416 ALA B O 1
ATOM 6552 N N . ILE B 1 417 ? 10.516 36.469 3.734 1 97.44 417 ILE B N 1
ATOM 6553 C CA . ILE B 1 417 ? 9.227 37.125 3.488 1 97.44 417 ILE B CA 1
ATOM 6554 C C . ILE B 1 417 ? 9.406 38.625 3.461 1 97.44 417 ILE B C 1
ATOM 6556 O O . ILE B 1 417 ? 8.844 39.312 2.602 1 97.44 417 ILE B O 1
ATOM 6560 N N . LEU B 1 418 ? 10.18 39.188 4.395 1 96.25 418 LEU B N 1
ATOM 6561 C CA . LEU B 1 418 ? 10.445 40.625 4.414 1 96.25 418 LEU B CA 1
ATOM 6562 C C . LEU B 1 418 ? 11.172 41.062 3.148 1 96.25 418 LEU B C 1
ATOM 6564 O O . LEU B 1 418 ? 10.891 42.125 2.607 1 96.25 418 LEU B O 1
ATOM 6568 N N . ASP B 1 419 ? 12.086 40.219 2.699 1 95.44 419 ASP B N 1
ATOM 6569 C CA . ASP B 1 419 ? 12.812 40.5 1.465 1 95.44 419 ASP B CA 1
ATOM 6570 C C . ASP B 1 419 ? 11.867 40.5 0.264 1 95.44 419 ASP B C 1
ATOM 6572 O O . ASP B 1 419 ? 11.969 41.344 -0.61 1 95.44 419 ASP B O 1
ATOM 6576 N N . ILE B 1 420 ? 11 39.5 0.204 1 93.75 420 ILE B N 1
ATOM 6577 C CA . ILE B 1 420 ? 10.047 39.406 -0.894 1 93.75 420 ILE B CA 1
ATOM 6578 C C . ILE B 1 420 ? 9.156 40.656 -0.936 1 93.75 420 ILE B C 1
ATOM 6580 O O . ILE B 1 420 ? 8.828 41.156 -2.016 1 93.75 420 ILE B O 1
ATOM 6584 N N . LEU B 1 421 ? 8.789 41.188 0.224 1 91.75 421 LEU B N 1
ATOM 6585 C CA . LEU B 1 421 ? 7.941 42.344 0.325 1 91.75 421 LEU B CA 1
ATOM 6586 C C . LEU B 1 421 ? 8.672 43.594 -0.175 1 91.75 421 LEU B C 1
ATOM 6588 O O . LEU B 1 421 ? 8.047 44.562 -0.629 1 91.75 421 LEU B O 1
ATOM 6592 N N . ALA B 1 422 ? 9.953 43.5 -0.136 1 90.88 422 ALA B N 1
ATOM 6593 C CA . ALA B 1 422 ? 10.75 44.688 -0.455 1 90.88 422 ALA B CA 1
ATOM 6594 C C . ALA B 1 422 ? 11.258 44.625 -1.895 1 90.88 422 ALA B C 1
ATOM 6596 O O . ALA B 1 422 ? 11.625 45.656 -2.467 1 90.88 422 ALA B O 1
ATOM 6597 N N . ARG B 1 423 ? 11.305 43.469 -2.514 1 87.75 423 ARG B N 1
ATOM 6598 C CA . ARG B 1 423 ? 11.93 43.281 -3.818 1 87.75 423 ARG B CA 1
ATOM 6599 C C . ARG B 1 423 ? 10.922 43.5 -4.945 1 87.75 423 ARG B C 1
ATOM 6601 O O . ARG B 1 423 ? 9.711 43.438 -4.719 1 87.75 423 ARG B O 1
ATOM 6608 N N . ASP B 1 424 ? 11.578 43.75 -6.211 1 82.25 424 ASP B N 1
ATOM 6609 C CA . ASP B 1 424 ? 10.773 43.812 -7.43 1 82.25 424 ASP B CA 1
ATOM 6610 C C . ASP B 1 424 ? 10.375 42.406 -7.875 1 82.25 424 ASP B C 1
ATOM 6612 O O . ASP B 1 424 ? 11.18 41.469 -7.812 1 82.25 424 ASP B O 1
ATOM 6616 N N . ALA B 1 425 ? 9.188 42.344 -8.344 1 80.06 425 ALA B N 1
ATOM 6617 C CA . ALA B 1 425 ? 8.633 41.062 -8.766 1 80.06 425 ALA B CA 1
ATOM 6618 C C . ALA B 1 425 ? 9.5 40.406 -9.852 1 80.06 425 ALA B C 1
ATOM 6620 O O . ALA B 1 425 ? 9.617 39.188 -9.922 1 80.06 425 ALA B O 1
ATOM 6621 N N . ALA B 1 426 ? 10.086 41.156 -10.672 1 83.5 426 ALA B N 1
ATOM 6622 C CA . ALA B 1 426 ? 10.906 40.688 -11.781 1 83.5 426 ALA B CA 1
ATOM 6623 C C . ALA B 1 426 ? 12.102 39.875 -11.266 1 83.5 426 ALA B C 1
ATOM 6625 O O . ALA B 1 426 ? 12.539 38.938 -11.906 1 83.5 426 ALA B O 1
ATOM 6626 N N . SER B 1 427 ? 12.578 40.25 -10.148 1 86.12 427 SER B N 1
ATOM 6627 C CA . SER B 1 427 ? 13.742 39.562 -9.57 1 86.12 427 SER B CA 1
ATOM 6628 C C . SER B 1 427 ? 13.359 38.219 -8.969 1 86.12 427 SER B C 1
ATOM 6630 O O . SER B 1 427 ? 14.227 37.375 -8.703 1 86.12 427 SER B O 1
ATOM 6632 N N . LEU B 1 428 ? 12.125 38 -8.852 1 88.06 428 LEU B N 1
ATOM 6633 C CA . LEU B 1 428 ? 11.625 36.75 -8.258 1 88.06 428 LEU B CA 1
ATOM 6634 C C . LEU B 1 428 ? 10.992 35.875 -9.32 1 88.06 428 LEU B C 1
ATOM 6636 O O . LEU B 1 428 ? 10.148 35.031 -9.016 1 88.06 428 LEU B O 1
ATOM 6640 N N . ALA B 1 429 ? 11.367 36.062 -10.547 1 84.25 429 ALA B N 1
ATOM 6641 C CA . ALA B 1 429 ? 10.828 35.281 -11.664 1 84.25 429 ALA B CA 1
ATOM 6642 C C . ALA B 1 429 ? 11.102 33.781 -11.477 1 84.25 429 ALA B C 1
ATOM 6644 O O . ALA B 1 429 ? 12.172 33.406 -11 1 84.25 429 ALA B O 1
ATOM 6645 N N . LEU B 1 430 ? 10.164 32.906 -11.812 1 85.31 430 LEU B N 1
ATOM 6646 C CA . LEU B 1 430 ? 10.227 31.453 -11.68 1 85.31 430 LEU B CA 1
ATOM 6647 C C . LEU B 1 430 ? 10.711 30.812 -12.977 1 85.31 430 LEU B C 1
ATOM 6649 O O . LEU B 1 430 ? 10.445 31.328 -14.062 1 85.31 430 LEU B O 1
#

Secondary structure (DSSP, 8-state):
----------HHHHHHHHHHS-TTT--PPPPPGGGTTGGG----TT--TTHHHHHHH--S-TTSEE--HHHH----HHHHHHHHHHHHHHHHSHHHHHHTHHHHHHHHHHHHHHHTT--GGGEEEESSHHHHHHHHHHHS-PPTT-EEEEETTS-HHHHHHHHHHTTT-EEEEEP--SSP-HHHHHHHHHHHHHHTTTS-EEEEEEESB-TTT-BB--HHHHHHHHHTTT--EEEE-TTTTTTS---HHHH--SEEEEESSSTT-PPSS-EEEEES-TTT-----SS--------HHHHTHHHHHHHHHHTTTHHHHHHHHHHHHHHHHHHHHHHT--BS-S-HHHHBSSEEEEEPPGGGGTT-S-HHHHHHHHHHHHHHHH-EE-EEEEETTEEEEEEE--TT--HHHHHHHHHHHHHHHHS-GGGG--/----------HHHHHHHHHHS-TTT--PPPPPGGGTTGGG----TT--TTHHHHHHH--S-TTSEE--HHHH----HHHHHHHHHHHHHHHHSHHHHHHTHHHHHHHHHHHHHHHTT--GGGEEEESSHHHHHHHHHHHS-PPTT-EEEEETTS-HHHHHHHHHHTTT-EEEEEP--SSP-HHHHHHHHHHHHHHTTTS-EEEEEEESB-TTT-BBP-HHHHHHHHHTTT--EEEE-TTTTTTS---HHHH--SEEEEESSSTT-PPSS-EEEEES-TTT-----SS--------HHHHTHHHHHHHHHHTTTHHHHHHHHHHHHHHHHHHHHHHT--BS-S-HHHHBSSEEEEEPPGGGGTT-S-HHHHHHHHHHHHHHHH-EE-EEEEETTEEEEEEE--TT--HHHHHHHHHHHHHHHHS-GGGG--

InterPro domains:
  IPR000192 Aminotransferase class V domain [PF00266] (110-291)
  IPR015421 Pyridoxal phosphate-dependent transferase, major domain [G3DSA:3.40.640.10] (76-337)
  IPR015422 Pyridoxal phosphate-dependent transferase, small domain [G3DSA:3.90.1150.10] (67-413)
  IPR015424 Pyridoxal phosphate-dependent transferase [SSF53383] (60-422)

pLDDT: mean 91.71, std 9.36, range [48.56, 98.81]

Solvent-accessible surface area (backbone atoms only — not comparable to full-atom values): 44232 Å² total; per-residue (Å²): 68,37,55,54,89,50,90,73,81,58,66,70,61,41,26,62,50,55,28,63,44,53,75,91,73,53,75,75,63,84,56,55,82,89,58,60,56,46,78,63,54,72,58,58,90,78,64,51,72,5,63,64,39,32,69,72,37,34,64,50,46,86,78,45,45,74,24,37,46,78,76,67,25,53,44,34,50,73,40,49,50,46,25,51,50,44,48,48,47,37,46,28,40,40,68,60,40,61,72,52,38,35,55,51,50,28,44,40,29,38,53,51,13,58,68,34,44,50,55,28,65,27,40,40,82,35,48,22,33,52,50,34,51,46,19,44,56,60,36,52,85,64,54,88,67,18,25,37,35,31,52,73,62,54,51,64,50,59,54,51,37,49,57,63,56,37,65,75,45,42,75,48,71,32,74,80,65,76,70,45,42,66,66,59,52,52,49,38,50,50,52,45,52,59,74,41,62,89,51,55,57,52,33,34,43,43,44,39,32,24,74,68,58,21,38,35,46,63,45,64,60,54,49,48,58,30,50,79,69,70,29,48,36,38,33,45,17,45,56,30,48,58,38,48,95,57,49,46,66,76,62,57,51,46,26,40,18,21,18,33,14,34,57,28,26,18,49,59,32,20,16,39,28,39,34,67,49,58,88,78,50,70,69,48,68,72,57,71,60,84,56,69,60,67,55,32,33,50,69,22,39,59,42,13,54,38,43,43,44,47,67,38,37,70,58,39,31,51,48,20,21,51,51,31,50,54,44,42,53,50,41,10,59,76,54,72,45,43,56,54,42,88,48,54,84,73,30,37,43,29,31,40,33,27,36,53,51,69,67,54,54,49,94,50,93,43,68,70,35,43,42,53,35,46,39,50,39,35,36,72,78,65,29,33,44,51,39,66,30,74,54,92,85,43,51,23,38,27,40,29,35,48,69,46,47,50,71,66,57,49,50,50,52,44,51,49,53,56,46,48,57,71,36,62,36,77,82,53,64,131,68,38,56,57,89,49,90,74,81,59,65,72,61,40,26,62,50,54,27,63,43,53,75,92,72,53,74,77,62,83,59,55,81,88,57,60,56,46,78,62,54,70,57,60,90,79,63,50,72,6,62,63,39,33,69,73,37,34,64,49,46,87,78,45,45,74,24,37,46,78,76,65,25,54,45,34,49,73,41,48,51,46,25,52,51,44,48,49,46,35,46,29,39,39,68,61,40,60,72,52,38,35,55,51,51,28,44,40,28,39,53,50,13,56,68,34,43,49,55,28,65,28,40,40,81,33,49,23,32,52,50,31,51,45,19,44,57,61,37,52,85,64,54,89,67,16,27,38,34,31,51,73,61,55,51,65,50,59,53,52,36,50,58,62,56,36,67,72,45,41,75,49,71,33,74,79,66,75,70,46,44,66,65,60,50,54,51,41,50,51,51,45,51,58,73,40,60,88,51,54,55,52,34,34,43,45,43,37,31,25,73,68,58,22,37,35,46,63,44,65,61,54,50,50,58,30,52,77,69,69,29,47,36,39,33,45,16,44,56,31,46,60,38,47,96,57,48,46,64,78,61,55,51,47,26,40,18,21,18,33,14,32,57,29,25,19,49,59,31,19,17,39,28,38,34,67,47,57,88,78,50,69,67,48,67,71,58,70,59,84,57,69,60,69,55,32,33,49,70,22,40,61,43,13,54,38,44,44,44,48,68,38,37,70,58,40,30,52,50,20,22,52,50,31,51,54,44,42,52,49,41,10,60,76,53,73,44,44,57,54,43,86,48,52,85,73,30,37,43,30,30,41,33,26,37,52,50,68,66,52,53,49,93,50,94,42,67,70,35,43,42,53,35,45,41,51,39,35,36,73,77,66,29,33,44,52,38,65,30,73,52,93,86,44,52,24,38,28,39,29,34,49,70,45,47,49,71,66,56,49,50,51,52,45,50,49,54,56,46,49,56,70,37,61,36,77,81,52,64,129

Nearest PDB structures (foldseek):
  3wks-assembly1_B  TM=7.292E-01  e=3.520E-18  Methanocaldococcus jannaschii DSM 2661
  3wkr-assembly1_B  TM=7.226E-01  e=1.900E-17  Methanocaldococcus jannaschii DSM 2661
  5x6b-assembly1_I  TM=7.496E-01  e=1.346E-16  Methanocaldococcus jannaschii DSM 2661
  3wkr-assembly1_A  TM=7.323E-01  e=4.068E-17  Methanocaldococcus jannaschii DSM 2661
  2e7i-assembly1_A  TM=7.562E-01  e=7.671E-16  Archaeoglobus fulgidus

Organism: NCBI:txid157072